Protein AF-0000000072136958 (afdb_homodimer)

Radius of gyration: 33.57 Å; Cα contacts (8 Å, |Δi|>4): 2275; chains: 2; bounding box: 56×108×76 Å

Organism: Lupinus angustifolius (NCBI:txid3871)

Sequence (916 aa):
MLLLPLTHSLSITQFNATHHLLKSTSTRSLARFHRHHNHHHRRHQSHQLSLPLSPGSDYTLSFNLGSQPITLYMDTGSDLVWFPCSPFECILCEGKPNPTKPHNLTLSQSHTVSCQSHACSAAHNHVPNSNLCAIARCPLDSIEVRDCSSVTCPPFYYAYADGSLIANLYRSNLSISSLRLNNFTFGCAHTTLAEPTGVAGFGRGVLSFPAQISTLNPKLGNRFSYCLVSHSFEGERVNPPSPLILGRYDNAGGEEVEFVYTSMLRNPKHPYFYCVGLVGISVGKKTIPAPEMLKRVDYKGSGGVVVDSGTTFTILPASFYNSVVDEFDNRVGRVHVRASEIEKKTGLGPCYYLDRVSEVPTVSFHFVGNGSSVVLPTRNYFYEFLDGSDGVRRTRKVGCMMLMNGGDETELSGGPGATLGNYQQQGFEVVYDLEKQRVGFARRHCASLWDSINHVKNMLLLPLTHSLSITQFNATHHLLKSTSTRSLARFHRHHNHHHRRHQSHQLSLPLSPGSDYTLSFNLGSQPITLYMDTGSDLVWFPCSPFECILCEGKPNPTKPHNLTLSQSHTVSCQSHACSAAHNHVPNSNLCAIARCPLDSIEVRDCSSVTCPPFYYAYADGSLIANLYRSNLSISSLRLNNFTFGCAHTTLAEPTGVAGFGRGVLSFPAQISTLNPKLGNRFSYCLVSHSFEGERVNPPSPLILGRYDNAGGEEVEFVYTSMLRNPKHPYFYCVGLVGISVGKKTIPAPEMLKRVDYKGSGGVVVDSGTTFTILPASFYNSVVDEFDNRVGRVHVRASEIEKKTGLGPCYYLDRVSEVPTVSFHFVGNGSSVVLPTRNYFYEFLDGSDGVRRTRKVGCMMLMNGGDETELSGGPGATLGNYQQQGFEVVYDLEKQRVGFARRHCASLWDSINHVKN

Secondary structure (DSSP, 8-state):
-EEEEEEEE---SS--SHHHHHHHHHHHHHHHHHHTTTTTTTTT------------SEEEEEEEETTEEEEEEEETT---EEEEEEEEEEET-TT----SPPB-TTTTT-EEPBTTSHHHHHHTTT--HHHHHHHTT--HHHHHTT--TTSBPPPEEEEETTEEEEEEEEEEEEEETTEEEEEEEEEEEEEEES-SS-EEE-SSSTTSHHHHHHHH-HHHHSEEEEEPPPP---TT--PPPEEEEES----TTS-----EEEEEEP-SS-TTS-EE-EEEEEETTEEEEPPGGGT-B-TTS-BSEEE-SS--SEEE-HHHHHHHHHHHHHHHTTTSEE-HHHHHHHS---EEE-SS---PPPEEEEESSTT-EEEPPGGGTEEEEEE-TTSSS--EEEEEE-EEE---GGG-TTS-SEEE-GGGGTTEEEEEETTTTEEEEEE--HHHHHHHHHHHH-/-EEEEEEEE---SS-SSHHHHHHHHHHHHHHHHHHTTTTTTTTT------------SEEEEEEEETTEEEEEEEETT---EEEEEEEEEEET-TT----SPPB-TTTTT-EEPBTTSHHHHHHTTT--HHHHHHHTT--HHHHHTT--TTSBPPPEEEEETTEEEEEEEEEEEEEETTEEEEEEEEEEEEEEES-SS-EEE-SSSTTSHHHHHHHH-HHHHSEEEEEPPP----TT----PEEEEES----TTS-----EEEEEEP-SS-TTS-EE-EEEEEETTEEEEPPGGGT-B-TTS-BSEEE-SS--SEEE-HHHHHHHHHHHHHHHTTTSEE-HHHHHHHS---EEE-SS---PPPEEEEESSTT-EEEPPGGGTEEEEEE-TTSSS--EEEEEE-EEE---GGG-TTS-SEEE-GGGGTTEEEEEETTTTEEEEEE--HHHHHHHHHHHH-

Foldseek 3Di:
DDKFFKFWDDVLPPDPDLLQLLQLQQVLLLLQQLVLQCPVVPPDDDDPQPAQSEDHGFIWTWWDQQNAIAIATEKLQFAAFAAEAPPADEAPQPPYDAPGDHHYCVRFVKDFFWLQDPVLCLLAVNDHSLVQLVVLVNDPVCSVVVNRRVGGGDWHWDDHSNWIFIWGKIFGWIDDPPDIQHRQIHTHTRYIYRDNRTYQHLFDTCNHPLNSVCVVPVQQRLKKWKADAADPSDSPDGDGTIIIGGGDDDPPPPDPFDKQKFFFAAFPLRRRFRFFAFQFKDWAPDTDGADPQQGHADNLRGGTETEIASRAAKEAAAVRVCVVQVVQCVPQVVPFPFDVVSCVSSVFDRKTFDPDDGDGTWMKIGTPDDPRIDTFDCQLFKPWDWDDPVPPDDTTIMITGRYHHNYHQVSRGSGYRMYHYVSRLHQWIWMQRNPRRMIITTGHPRSVVSVSVVVVVD/DDKFFKFWDDVLPPDPDLLQLLQLQLVLLLLQQLVLQCPVVPPDDDDPPPAQSAQRRFIWTWWDQQNAIAIATEKLQFAAFAAEAPPADEARHPPHDAPGDHHYCVRFVKDFFWLQDPVLCVLAVNDHSLVQLVVLVNDPVCSVVVNRRVGGGDWHWDAHSQWIFIWGKIFGWIDDDPDIQHRQIHTHTRYIYNDNRTYQHLFDTCNHPLNSVCVVPVQQRLKKWKADAADPSDSPDRDFTIIIGGGDDDPPPPDPFDKQKFFFAAFPLRRRFRFFAFQFKDWAPDTDGADPQQGHADNLRGGTETEIASRAAKEAAAVRVCVVQVVQCVPQVVPFPFDVVSCVSSVFDRKTFDPDDGDGTWMKIGTPDDPRIDTFDCQLFKDWDWDDVVPDDDTTIMITGRYHHNYHQVSRGSGYRMYHYVSRQHQWIWMQRNPRRMIITTGHPRSVVSVSVVVVVD

pLDDT: mean 86.83, std 15.19, range [29.88, 98.62]

Structure (mmCIF, N/CA/C/O backbone):
data_AF-0000000072136958-model_v1
#
loop_
_entity.id
_entity.type
_entity.pdbx_description
1 polymer 'Peptidase A1 domain-containing protein'
#
loop_
_atom_site.group_PDB
_atom_site.id
_atom_site.type_symbol
_atom_site.label_atom_id
_atom_site.label_alt_id
_atom_site.label_comp_id
_atom_site.label_asym_id
_atom_site.label_entity_id
_atom_site.label_seq_id
_atom_site.pdbx_PDB_ins_code
_atom_site.Cartn_x
_atom_site.Cartn_y
_atom_site.Cartn_z
_atom_site.occupancy
_atom_site.B_iso_or_equiv
_atom_site.auth_seq_id
_atom_site.auth_comp_id
_atom_site.auth_asym_id
_atom_site.auth_atom_id
_atom_site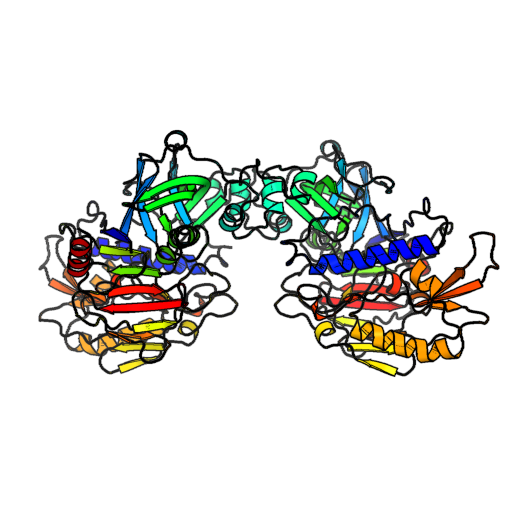.pdbx_PDB_model_num
ATOM 1 N N . MET A 1 1 ? -23.5 -21.656 -19.156 1 90.06 1 MET A N 1
ATOM 2 C CA . MET A 1 1 ? -22.156 -22.219 -19.016 1 90.06 1 MET A CA 1
ATOM 3 C C . MET A 1 1 ? -21.391 -22.141 -20.328 1 90.06 1 MET A C 1
ATOM 5 O O . MET A 1 1 ? -21.984 -22.172 -21.406 1 90.06 1 MET A O 1
ATOM 9 N N . LEU A 1 2 ? -20.062 -21.969 -20.188 1 90.88 2 LEU A N 1
ATOM 10 C CA . LEU A 1 2 ? -19.156 -22.016 -21.312 1 90.88 2 LEU A CA 1
ATOM 11 C C . LEU A 1 2 ? -18.062 -23.062 -21.078 1 90.88 2 LEU A C 1
ATOM 13 O O . LEU A 1 2 ? -17.453 -23.094 -20.016 1 90.88 2 LEU A O 1
ATOM 17 N N . LEU A 1 3 ? -17.922 -23.938 -22.078 1 92.06 3 LEU A N 1
ATOM 18 C CA . LEU A 1 3 ? -16.906 -24.984 -22 1 92.06 3 LEU A CA 1
ATOM 19 C C . LEU A 1 3 ? -15.734 -24.656 -22.922 1 92.06 3 LEU A C 1
ATOM 21 O O . LEU A 1 3 ? -15.93 -24.406 -24.125 1 92.06 3 LEU A O 1
ATOM 25 N N . LEU A 1 4 ? -14.586 -24.594 -22.359 1 92 4 LEU A N 1
ATOM 26 C CA . LEU A 1 4 ? -13.375 -24.312 -23.125 1 92 4 LEU A CA 1
ATOM 27 C C . LEU A 1 4 ? -12.352 -25.438 -22.969 1 92 4 LEU A C 1
ATOM 29 O O . LEU A 1 4 ? -12.219 -26.016 -21.875 1 92 4 LEU A O 1
ATOM 33 N N . PRO A 1 5 ? -11.617 -25.719 -23.953 1 90.44 5 PRO A N 1
ATOM 34 C CA . PRO A 1 5 ? -10.578 -26.75 -23.859 1 90.44 5 PRO A CA 1
ATOM 35 C C . PRO A 1 5 ? -9.266 -26.219 -23.312 1 90.44 5 PRO A C 1
ATOM 37 O O . PRO A 1 5 ? -8.797 -25.156 -23.734 1 90.44 5 PRO A O 1
ATOM 40 N N . LEU A 1 6 ? -8.734 -26.891 -22.375 1 90.25 6 LEU A N 1
ATOM 41 C CA . LEU A 1 6 ? -7.359 -26.672 -21.922 1 90.25 6 LEU A CA 1
ATOM 42 C C . LEU A 1 6 ? -6.422 -27.719 -22.516 1 90.25 6 LEU A C 1
ATOM 44 O O . LEU A 1 6 ? -6.723 -28.906 -22.484 1 90.25 6 LEU A O 1
ATOM 48 N N . THR A 1 7 ? -5.332 -27.188 -23.016 1 82.81 7 THR A N 1
ATOM 49 C CA . THR A 1 7 ? -4.367 -28.094 -23.609 1 82.81 7 THR A CA 1
ATOM 50 C C . THR A 1 7 ? -3.1 -28.172 -22.766 1 82.81 7 THR A C 1
ATOM 52 O O . THR A 1 7 ? -2.588 -27.156 -22.297 1 82.81 7 THR A O 1
ATOM 55 N N . HIS A 1 8 ? -2.773 -29.438 -22.484 1 77.5 8 HIS A N 1
ATOM 56 C CA . HIS A 1 8 ? -1.531 -29.625 -21.75 1 77.5 8 HIS A CA 1
ATOM 57 C C . HIS A 1 8 ? -0.327 -29.625 -22.688 1 77.5 8 HIS A C 1
ATOM 59 O O . HIS A 1 8 ? -0.344 -30.297 -23.734 1 77.5 8 HIS A O 1
ATOM 65 N N . SER A 1 9 ? 0.526 -28.625 -22.609 1 62.16 9 SER A N 1
ATOM 66 C CA . SER A 1 9 ? 1.705 -28.562 -23.469 1 62.16 9 SER A CA 1
ATOM 67 C C . SER A 1 9 ? 2.949 -29.047 -22.734 1 62.16 9 SER A C 1
ATOM 69 O O . SER A 1 9 ? 3.221 -28.625 -21.609 1 62.16 9 SER A O 1
ATOM 71 N N . LEU A 1 10 ? 3.312 -30.375 -22.875 1 57.72 10 LEU A N 1
ATOM 72 C CA . LEU A 1 10 ? 4.629 -30.75 -22.375 1 57.72 10 LEU A CA 1
ATOM 73 C C . LEU A 1 10 ? 5.711 -30.438 -23.406 1 57.72 10 LEU A C 1
ATOM 75 O O . LEU A 1 10 ? 5.531 -30.672 -24.594 1 57.72 10 LEU A O 1
ATOM 79 N N . SER A 1 11 ? 6.477 -29.422 -23.25 1 49.19 11 SER A N 1
ATOM 80 C CA . SER A 1 11 ? 7.57 -29.188 -24.188 1 49.19 11 SER A CA 1
ATOM 81 C C . SER A 1 11 ? 8.359 -30.453 -24.453 1 49.19 11 SER A C 1
ATOM 83 O O . SER A 1 11 ? 9.07 -30.953 -23.578 1 49.19 11 SER A O 1
ATOM 85 N N . ILE A 1 12 ? 7.855 -31.375 -25.125 1 47.44 12 ILE A N 1
ATOM 86 C CA . ILE A 1 12 ? 8.469 -32.656 -25.453 1 47.44 12 ILE A CA 1
ATOM 87 C C . ILE A 1 12 ? 9.836 -32.438 -26.094 1 47.44 12 ILE A C 1
ATOM 89 O O . ILE A 1 12 ? 10.656 -33.344 -26.156 1 47.44 12 ILE A O 1
ATOM 93 N N . THR A 1 13 ? 9.977 -31.391 -26.688 1 46.22 13 THR A N 1
ATOM 94 C CA . THR A 1 13 ? 11.125 -31.422 -27.578 1 46.22 13 THR A CA 1
ATOM 95 C C . THR A 1 13 ? 12.398 -31.734 -26.812 1 46.22 13 THR A C 1
ATOM 97 O O . THR A 1 13 ? 13.305 -32.375 -27.328 1 46.22 13 THR A O 1
ATOM 100 N N . GLN A 1 14 ? 12.594 -31.094 -25.641 1 48.44 14 GLN A N 1
ATOM 101 C CA . GLN A 1 14 ? 14 -31.094 -25.25 1 48.44 14 GLN A CA 1
ATOM 102 C C . GLN A 1 14 ? 14.305 -32.25 -24.312 1 48.44 14 GLN A C 1
ATOM 104 O O . GLN A 1 14 ? 15.469 -32.562 -24.047 1 48.44 14 GLN A O 1
ATOM 109 N N . PHE A 1 15 ? 13.281 -32.844 -23.734 1 53.31 15 PHE A N 1
ATOM 110 C CA . PHE A 1 15 ? 13.781 -33.75 -22.703 1 53.31 15 PHE A CA 1
ATOM 111 C C . PHE A 1 15 ? 13.531 -35.188 -23.094 1 53.31 15 PHE A C 1
ATOM 113 O O . PHE A 1 15 ? 12.383 -35.625 -23.219 1 53.31 15 PHE A O 1
ATOM 120 N N . ASN A 1 16 ? 14.57 -35.75 -23.641 1 56.72 16 ASN A N 1
ATOM 121 C CA . ASN A 1 16 ? 14.555 -37.156 -24.078 1 56.72 16 ASN A CA 1
ATOM 122 C C . ASN A 1 16 ? 14.414 -38.125 -22.906 1 56.72 16 ASN A C 1
ATOM 124 O O . ASN A 1 16 ? 14.188 -39.312 -23.109 1 56.72 16 ASN A O 1
ATOM 128 N N . ALA A 1 17 ? 14.586 -37.594 -21.594 1 72.06 17 ALA A N 1
ATOM 129 C CA . ALA A 1 17 ? 14.531 -38.562 -20.5 1 72.06 17 ALA A CA 1
ATOM 130 C C . ALA A 1 17 ? 13.594 -38.094 -19.391 1 72.06 17 ALA A C 1
ATOM 132 O O . ALA A 1 17 ? 13.57 -36.906 -19.062 1 72.06 17 ALA A O 1
ATOM 133 N N . THR A 1 18 ? 12.766 -38.969 -18.844 1 78.5 18 THR A N 1
ATOM 134 C CA . THR A 1 18 ? 11.773 -38.719 -17.797 1 78.5 18 THR A CA 1
ATOM 135 C C . THR A 1 18 ? 12.414 -38.031 -16.578 1 78.5 18 THR A C 1
ATOM 137 O O . THR A 1 18 ? 11.844 -37.125 -16.016 1 78.5 18 THR A O 1
ATOM 140 N N . HIS A 1 19 ? 13.695 -38.469 -16.281 1 81.75 19 HIS A N 1
ATOM 141 C CA . HIS A 1 19 ? 14.352 -37.906 -15.102 1 81.75 19 HIS A CA 1
ATOM 142 C C . HIS A 1 19 ? 14.648 -36.406 -15.289 1 81.75 19 HIS A C 1
ATOM 144 O O . HIS A 1 19 ? 14.547 -35.625 -14.344 1 81.75 19 HIS A O 1
ATOM 150 N N . HIS A 1 20 ? 14.953 -36.094 -16.484 1 81.62 20 HIS A N 1
ATOM 151 C CA . HIS A 1 20 ? 15.25 -34.688 -16.75 1 81.62 20 HIS A CA 1
ATOM 152 C C . HIS A 1 20 ? 13.984 -33.812 -16.688 1 81.62 20 HIS A C 1
ATOM 154 O O . HIS A 1 20 ? 14.016 -32.688 -16.203 1 81.62 20 HIS A O 1
ATOM 160 N N . LEU A 1 21 ? 12.898 -34.375 -17.172 1 81.19 21 LEU A N 1
ATOM 161 C CA . LEU A 1 21 ? 11.625 -33.656 -17.109 1 81.19 21 LEU A CA 1
ATOM 162 C C . LEU A 1 21 ? 11.172 -33.469 -15.672 1 81.19 21 LEU A C 1
ATOM 164 O O . LEU A 1 21 ? 10.719 -32.375 -15.305 1 81.19 21 LEU A O 1
ATOM 168 N N . LEU A 1 22 ? 11.344 -34.469 -14.891 1 86.44 22 LEU A N 1
ATOM 169 C CA . LEU A 1 22 ? 10.945 -34.406 -13.484 1 86.44 22 LEU A CA 1
ATOM 170 C C . LEU A 1 22 ? 11.812 -33.406 -12.727 1 86.44 22 LEU A C 1
ATOM 172 O O . LEU A 1 22 ? 11.312 -32.656 -11.906 1 86.44 22 LEU A O 1
ATOM 176 N N . LYS A 1 23 ? 13.055 -33.438 -13.055 1 87.81 23 LYS A N 1
ATOM 177 C CA . LYS A 1 23 ? 13.969 -32.5 -12.391 1 87.81 23 LYS A CA 1
ATOM 178 C C . LYS A 1 23 ? 13.633 -31.062 -12.742 1 87.81 23 LYS A C 1
ATOM 180 O O . LYS A 1 23 ? 13.594 -30.203 -11.859 1 87.81 23 LYS A O 1
ATOM 185 N N . SER A 1 24 ? 13.43 -30.844 -14.008 1 83.94 24 SER A N 1
ATOM 186 C CA . SER A 1 24 ? 13.078 -29.5 -14.453 1 83.94 24 SER A CA 1
ATOM 187 C C . SER A 1 24 ? 11.773 -29.031 -13.812 1 83.94 24 SER A C 1
ATOM 189 O O . SER A 1 24 ? 11.672 -27.891 -13.359 1 83.94 24 SER A O 1
ATOM 191 N N . THR A 1 25 ? 10.828 -29.891 -13.727 1 86.69 25 THR A N 1
ATOM 192 C CA . THR A 1 25 ? 9.516 -29.547 -13.18 1 86.69 25 THR A CA 1
ATOM 193 C C . THR A 1 25 ? 9.594 -29.312 -11.68 1 86.69 25 THR A C 1
ATOM 195 O O . THR A 1 25 ? 8.969 -28.391 -11.164 1 86.69 25 THR A O 1
ATOM 198 N N . SER A 1 26 ? 10.367 -30.156 -11.008 1 90.12 26 SER A N 1
ATOM 199 C CA . SER A 1 26 ? 10.516 -29.984 -9.57 1 90.12 26 SER A CA 1
ATOM 200 C C . SER A 1 26 ? 11.25 -28.688 -9.242 1 90.12 26 SER A C 1
ATOM 202 O O . SER A 1 26 ? 10.859 -27.969 -8.328 1 90.12 26 SER A O 1
ATOM 204 N N . THR A 1 27 ? 12.242 -28.391 -10.008 1 87.44 27 THR A N 1
ATOM 205 C CA . THR A 1 27 ? 12.992 -27.172 -9.812 1 87.44 27 THR A CA 1
ATOM 206 C C . THR A 1 27 ? 12.109 -25.938 -10.039 1 87.44 27 THR A C 1
ATOM 208 O O . THR A 1 27 ? 12.148 -24.984 -9.258 1 87.44 27 THR A O 1
ATOM 211 N N . ARG A 1 28 ? 11.32 -26 -11.031 1 86.88 28 ARG A N 1
ATOM 212 C CA . ARG A 1 28 ? 10.414 -24.906 -11.336 1 86.88 28 ARG A CA 1
ATOM 213 C C . ARG A 1 28 ? 9.375 -24.734 -10.234 1 86.88 28 ARG A C 1
ATOM 215 O O . ARG A 1 28 ? 9.078 -23.609 -9.828 1 86.88 28 ARG A O 1
ATOM 222 N N . SER A 1 29 ? 8.867 -25.797 -9.789 1 89.5 29 SER A N 1
ATOM 223 C CA . SER A 1 29 ? 7.871 -25.734 -8.727 1 89.5 29 SER A CA 1
ATOM 224 C C . SER A 1 29 ? 8.438 -25.078 -7.473 1 89.5 29 SER A C 1
ATOM 226 O O . SER A 1 29 ? 7.785 -24.234 -6.867 1 89.5 29 SER A O 1
ATOM 228 N N . LEU A 1 30 ? 9.609 -25.453 -7.176 1 89.81 30 LEU A N 1
ATOM 229 C CA . LEU A 1 30 ? 10.242 -24.891 -5.98 1 89.81 30 LEU A CA 1
ATOM 230 C C . LEU A 1 30 ? 10.57 -23.422 -6.176 1 89.81 30 LEU A C 1
ATOM 232 O O . LEU A 1 30 ? 10.383 -22.609 -5.258 1 89.81 30 LEU A O 1
ATOM 236 N N . ALA A 1 31 ? 11.062 -23.141 -7.316 1 85.62 31 ALA A N 1
ATOM 237 C CA . ALA A 1 31 ? 11.383 -21.75 -7.609 1 85.62 31 ALA A CA 1
ATOM 238 C C . ALA A 1 31 ? 10.141 -20.875 -7.5 1 85.62 31 ALA A C 1
ATOM 240 O O . ALA A 1 31 ? 10.188 -19.781 -6.922 1 85.62 31 ALA A O 1
ATOM 241 N N . ARG A 1 32 ? 9.062 -21.328 -8 1 87.69 32 ARG A N 1
ATOM 242 C CA . ARG A 1 32 ? 7.801 -20.594 -7.934 1 87.69 32 ARG A CA 1
ATOM 243 C C . ARG A 1 32 ? 7.371 -20.375 -6.488 1 87.69 32 ARG A C 1
ATOM 245 O O . ARG A 1 32 ? 6.969 -19.266 -6.113 1 87.69 32 ARG A O 1
ATOM 252 N N . PHE A 1 33 ? 7.52 -21.375 -5.75 1 90.44 33 PHE A N 1
ATOM 253 C CA . PHE A 1 33 ? 7.105 -21.328 -4.355 1 90.44 33 PHE A CA 1
ATOM 254 C C . PHE A 1 33 ? 7.938 -20.312 -3.578 1 90.44 33 PHE A C 1
ATOM 256 O O . PHE A 1 33 ? 7.398 -19.5 -2.828 1 90.44 33 PHE A O 1
ATOM 263 N N . HIS A 1 34 ? 9.18 -20.312 -3.814 1 85.56 34 HIS A N 1
ATOM 264 C CA . HIS A 1 34 ? 10.086 -19.453 -3.057 1 85.56 34 HIS A CA 1
ATOM 265 C C . HIS A 1 34 ? 9.977 -18 -3.504 1 85.56 34 HIS A C 1
ATOM 267 O O . HIS A 1 34 ? 10.211 -17.078 -2.713 1 85.56 34 HIS A O 1
ATOM 273 N N . ARG A 1 35 ? 9.633 -17.781 -4.664 1 82.94 35 ARG A N 1
ATOM 274 C CA . ARG A 1 35 ? 9.484 -16.422 -5.176 1 82.94 35 ARG A CA 1
ATOM 275 C C . ARG A 1 35 ? 8.312 -15.711 -4.52 1 82.94 35 ARG A C 1
ATOM 277 O O . ARG A 1 35 ? 8.281 -14.484 -4.453 1 82.94 35 ARG A O 1
ATOM 284 N N . HIS A 1 36 ? 7.379 -16.484 -4.027 1 79.75 36 HIS A N 1
ATOM 285 C CA . HIS A 1 36 ? 6.246 -15.875 -3.332 1 79.75 36 HIS A CA 1
ATOM 286 C C . HIS A 1 36 ? 6.664 -15.328 -1.974 1 79.75 36 HIS A C 1
ATOM 288 O O . HIS A 1 36 ? 5.93 -14.547 -1.362 1 79.75 36 HIS A O 1
ATOM 294 N N . HIS A 1 37 ? 7.754 -15.75 -1.413 1 77.62 37 HIS A N 1
ATOM 295 C CA . HIS A 1 37 ? 8.195 -15.359 -0.08 1 77.62 37 HIS A CA 1
ATOM 296 C C . HIS A 1 37 ? 9.266 -14.281 -0.151 1 77.62 37 HIS A C 1
ATOM 298 O O . HIS A 1 37 ? 9.523 -13.586 0.837 1 77.62 37 HIS A O 1
ATOM 304 N N . ASN A 1 38 ? 10.078 -14.188 -1.131 1 60.38 38 ASN A N 1
ATOM 305 C CA . ASN A 1 38 ? 11.195 -13.258 -1.249 1 60.38 38 ASN A CA 1
ATOM 306 C C . ASN A 1 38 ? 10.719 -11.859 -1.633 1 60.38 38 ASN A C 1
ATOM 308 O O . ASN A 1 38 ? 11.531 -10.953 -1.824 1 60.38 38 ASN A O 1
ATOM 312 N N . HIS A 1 39 ? 9.609 -11.695 -1.908 1 51.59 39 HIS A N 1
ATOM 313 C CA . HIS A 1 39 ? 9.344 -10.312 -2.301 1 51.59 39 HIS A CA 1
ATOM 314 C C . HIS A 1 39 ? 9.766 -9.336 -1.204 1 51.59 39 HIS A C 1
ATOM 316 O O . HIS A 1 39 ? 10.133 -8.195 -1.489 1 51.59 39 HIS A O 1
ATOM 322 N N . HIS A 1 40 ? 9.727 -9.633 0.046 1 42.53 40 HIS A N 1
ATOM 323 C CA . HIS A 1 40 ? 10.156 -8.656 1.038 1 42.53 40 HIS A CA 1
ATOM 324 C C . HIS A 1 40 ? 11.68 -8.625 1.15 1 42.53 40 HIS A C 1
ATOM 326 O O . HIS A 1 40 ? 12.25 -7.656 1.655 1 42.53 40 HIS A O 1
ATOM 332 N N . HIS A 1 41 ? 12.398 -9.789 1.16 1 38.97 41 HIS A N 1
ATOM 333 C CA . HIS A 1 41 ? 13.836 -9.789 1.411 1 38.97 41 HIS A CA 1
ATOM 334 C C . HIS A 1 41 ? 14.609 -9.414 0.156 1 38.97 41 HIS A C 1
ATOM 336 O O . HIS A 1 41 ? 15.836 -9.547 0.117 1 38.97 41 HIS A O 1
ATOM 342 N N . ARG A 1 42 ? 14.102 -9.328 -0.872 1 36.06 42 ARG A N 1
ATOM 343 C CA . ARG A 1 42 ? 14.914 -8.953 -2.029 1 36.06 42 ARG A CA 1
ATOM 344 C C . ARG A 1 42 ? 15.805 -7.762 -1.712 1 36.06 42 ARG A C 1
ATOM 346 O O . ARG A 1 42 ? 16.359 -7.141 -2.617 1 36.06 42 ARG A O 1
ATOM 353 N N . ARG A 1 43 ? 15.906 -7.105 -0.617 1 36.31 43 ARG A N 1
ATOM 354 C CA . ARG A 1 43 ? 16.969 -6.105 -0.694 1 36.31 43 ARG A CA 1
ATOM 355 C C . ARG A 1 43 ? 18.203 -6.672 -1.382 1 36.31 43 ARG A C 1
ATOM 357 O O . ARG A 1 43 ? 18.891 -5.961 -2.125 1 36.31 43 ARG A O 1
ATOM 364 N N . HIS A 1 44 ? 19.078 -7.574 -0.68 1 31.09 44 HIS A N 1
ATOM 365 C CA . HIS A 1 44 ? 20.453 -7.832 -1.068 1 31.09 44 HIS A CA 1
ATOM 366 C C . HIS A 1 44 ? 20.516 -8.719 -2.307 1 31.09 44 HIS A C 1
ATOM 368 O O . HIS A 1 44 ? 21.578 -8.852 -2.928 1 31.09 44 HIS A O 1
ATOM 374 N N . GLN A 1 45 ? 20.047 -10.023 -2.168 1 31.55 45 GLN A N 1
ATOM 375 C CA . GLN A 1 45 ? 20.641 -11 -3.08 1 31.55 45 GLN A CA 1
ATOM 376 C C . GLN A 1 45 ? 20.297 -10.664 -4.531 1 31.55 45 GLN A C 1
ATOM 378 O O . GLN A 1 45 ? 19.141 -10.375 -4.855 1 31.55 45 GLN A O 1
ATOM 383 N N . SER A 1 46 ? 21.281 -10.289 -5.285 1 30.94 46 SER A N 1
ATOM 384 C CA . SER A 1 46 ? 21.594 -10.336 -6.711 1 30.94 46 SER A CA 1
ATOM 385 C C . SER A 1 46 ? 20.875 -11.492 -7.398 1 30.94 46 SER A C 1
ATOM 387 O O . SER A 1 46 ? 20.844 -12.609 -6.875 1 30.94 46 SER A O 1
ATOM 389 N N . HIS A 1 47 ? 20.094 -11.297 -8.281 1 32.5 47 HIS A N 1
ATOM 390 C CA . HIS A 1 47 ? 19.625 -12.055 -9.438 1 32.5 47 HIS A CA 1
ATOM 391 C C . HIS A 1 47 ? 20.734 -12.906 -10.031 1 32.5 47 HIS A C 1
ATOM 393 O O . HIS A 1 47 ? 21.734 -12.367 -10.531 1 32.5 47 HIS A O 1
ATOM 399 N N . GLN A 1 48 ? 21.312 -13.914 -9.594 1 32.75 48 GLN A N 1
ATOM 400 C CA . GLN A 1 48 ? 21.609 -14.984 -10.539 1 32.75 48 GLN A CA 1
ATOM 401 C C . GLN A 1 48 ? 20.438 -15.219 -11.492 1 32.75 48 GLN A C 1
ATOM 403 O O . GLN A 1 48 ? 19.297 -15.383 -11.055 1 32.75 48 GLN A O 1
ATOM 408 N N . LEU A 1 49 ? 20.484 -14.984 -12.797 1 35.28 49 LEU A N 1
ATOM 409 C CA . LEU A 1 49 ? 19.766 -15.266 -14.031 1 35.28 49 LEU A CA 1
ATOM 410 C C . LEU A 1 49 ? 19.312 -16.719 -14.078 1 35.28 49 LEU A C 1
ATOM 412 O O . LEU A 1 49 ? 18.875 -17.203 -15.125 1 35.28 49 LEU A O 1
ATOM 416 N N . SER A 1 50 ? 19.062 -17.516 -13.203 1 37.5 50 SER A N 1
ATOM 417 C CA . SER A 1 50 ? 18.75 -18.875 -13.625 1 37.5 50 SER A CA 1
ATOM 418 C C . SER A 1 50 ? 17.422 -18.922 -14.359 1 37.5 50 SER A C 1
ATOM 420 O O . SER A 1 50 ? 16.359 -19.062 -13.734 1 37.5 50 SER A O 1
ATOM 422 N N . LEU A 1 51 ? 17.125 -18.109 -15.344 1 38.38 51 LEU A N 1
ATOM 423 C CA . LEU A 1 51 ? 15.734 -18.141 -15.781 1 38.38 51 LEU A CA 1
ATOM 424 C C . LEU A 1 51 ? 15.422 -19.422 -16.547 1 38.38 51 LEU A C 1
ATOM 426 O O . LEU A 1 51 ? 14.336 -19.984 -16.406 1 38.38 51 LEU A O 1
ATOM 430 N N . PRO A 1 52 ? 15.93 -19.641 -17.781 1 39.62 52 PRO A N 1
ATOM 431 C CA . PRO A 1 52 ? 15.07 -20.422 -18.672 1 39.62 52 PRO A CA 1
ATOM 432 C C . PRO A 1 52 ? 14.773 -21.812 -18.125 1 39.62 52 PRO A C 1
ATOM 434 O O . PRO A 1 52 ? 15.68 -22.641 -17.984 1 39.62 52 PRO A O 1
ATOM 437 N N . LEU A 1 53 ? 14.156 -22.016 -17.062 1 42.34 53 LEU A N 1
ATOM 438 C CA . LEU A 1 53 ? 13.477 -23.281 -16.828 1 42.34 53 LEU A CA 1
ATOM 439 C C . LEU A 1 53 ? 12.438 -23.562 -17.906 1 42.34 53 LEU A C 1
ATOM 441 O O . LEU A 1 53 ? 11.719 -22.641 -18.328 1 42.34 53 LEU A O 1
ATOM 445 N N . SER A 1 54 ? 12.617 -24.375 -18.859 1 44.16 54 SER A N 1
ATOM 446 C CA . SER A 1 54 ? 11.727 -24.969 -19.844 1 44.16 54 SER A CA 1
ATOM 447 C C . SER A 1 54 ? 10.344 -25.234 -19.25 1 44.16 54 SER A C 1
ATOM 449 O O . SER A 1 54 ? 10.211 -25.469 -18.047 1 44.16 54 SER A O 1
ATOM 451 N N . PRO A 1 55 ? 9.297 -24.938 -20.078 1 45.69 55 PRO A N 1
ATOM 452 C CA . PRO A 1 55 ? 7.871 -25.016 -19.766 1 45.69 55 PRO A CA 1
ATOM 453 C C . PRO A 1 55 ? 7.484 -26.328 -19.094 1 45.69 55 PRO A C 1
ATOM 455 O O . PRO A 1 55 ? 7.852 -27.406 -19.578 1 45.69 55 PRO A O 1
ATOM 458 N N . GLY A 1 56 ? 7.613 -26.438 -17.922 1 47.53 56 GLY A N 1
ATOM 459 C CA . GLY A 1 56 ? 6.848 -27.453 -17.234 1 47.53 56 GLY A CA 1
ATOM 460 C C . GLY A 1 56 ? 5.426 -27.594 -17.75 1 47.53 56 GLY A C 1
ATOM 461 O O . GLY A 1 56 ? 5.035 -26.906 -18.688 1 47.53 56 GLY A O 1
ATOM 462 N N . SER A 1 57 ? 4.516 -28.672 -17.203 1 58.06 57 SER A N 1
ATOM 463 C CA . SER A 1 57 ? 3.186 -29.266 -17.266 1 58.06 57 SER A CA 1
ATOM 464 C C . SER A 1 57 ? 2.102 -28.234 -16.953 1 58.06 57 SER A C 1
ATOM 466 O O . SER A 1 57 ? 1.479 -28.281 -15.891 1 58.06 57 SER A O 1
ATOM 468 N N . ASP A 1 58 ? 2.135 -27.125 -17.938 1 77.06 58 ASP A N 1
ATOM 469 C CA . ASP A 1 58 ? 1.105 -26.109 -17.734 1 77.06 58 ASP A CA 1
ATOM 470 C C . ASP A 1 58 ? -0.024 -26.266 -18.75 1 77.06 58 ASP A C 1
ATOM 472 O O . ASP A 1 58 ? 0.067 -27.062 -19.672 1 77.06 58 ASP A O 1
ATOM 476 N N . TYR A 1 59 ? -1.125 -25.859 -18.438 1 86.06 59 TYR A N 1
ATOM 477 C CA . TYR A 1 59 ? -2.326 -25.891 -19.266 1 86.06 59 TYR A CA 1
ATOM 478 C C . TYR A 1 59 ? -2.551 -24.547 -19.969 1 86.06 59 TYR A C 1
ATOM 480 O O . TYR A 1 59 ? -2.408 -23.5 -19.344 1 86.06 59 TYR A O 1
ATOM 488 N N . THR A 1 60 ? -2.822 -24.609 -21.297 1 88.94 60 THR A N 1
ATOM 489 C CA . THR A 1 60 ? -3.01 -23.391 -22.078 1 88.94 60 THR A CA 1
ATOM 490 C C . THR A 1 60 ? -4.469 -23.219 -22.484 1 88.94 60 THR A C 1
ATOM 492 O O . THR A 1 60 ? -5.184 -24.219 -22.656 1 88.94 60 THR A O 1
ATOM 495 N N . LEU A 1 61 ? -4.832 -22.047 -22.562 1 90.56 61 LEU A N 1
ATOM 496 C CA . LEU A 1 61 ? -6.129 -21.594 -23.062 1 90.56 61 LEU A CA 1
ATOM 497 C C . LEU A 1 61 ? -5.969 -20.734 -24.312 1 90.56 61 LEU A C 1
ATOM 499 O O . LEU A 1 61 ? -5.055 -19.906 -24.391 1 90.56 61 LEU A O 1
ATOM 503 N N . SER A 1 62 ? -6.844 -21 -25.297 1 88.94 62 SER A N 1
ATOM 504 C CA . SER A 1 62 ? -6.762 -20.234 -26.531 1 88.94 62 SER A CA 1
ATOM 505 C C . SER A 1 62 ? -8.055 -19.453 -26.781 1 88.94 62 SER A C 1
ATOM 507 O O . SER A 1 62 ? -9.141 -19.938 -26.484 1 88.94 62 SER A O 1
ATOM 509 N N . PHE A 1 63 ? -7.879 -18.297 -27.297 1 88.56 63 PHE A N 1
ATOM 510 C CA . PHE A 1 63 ? -9 -17.453 -27.703 1 88.56 63 PHE A CA 1
ATOM 511 C C . PHE A 1 63 ? -8.586 -16.5 -28.828 1 88.56 63 PHE A C 1
ATOM 513 O O . PHE A 1 63 ? -7.43 -16.484 -29.234 1 88.56 63 PHE A O 1
ATOM 520 N N . ASN A 1 64 ? -9.586 -15.828 -29.328 1 85.94 64 ASN A N 1
ATOM 521 C CA . ASN A 1 64 ? -9.312 -14.859 -30.375 1 85.94 64 ASN A CA 1
ATOM 522 C C . ASN A 1 64 ? -9.492 -13.43 -29.891 1 85.94 64 ASN A C 1
ATOM 524 O O . ASN A 1 64 ? -10.453 -13.125 -29.188 1 85.94 64 ASN A O 1
ATOM 528 N N . LEU A 1 65 ? -8.547 -12.672 -30.141 1 87.19 65 LEU A N 1
ATOM 529 C CA . LEU A 1 65 ? -8.656 -11.227 -30 1 87.19 65 LEU A CA 1
ATOM 530 C C . LEU A 1 65 ? -8.75 -10.539 -31.359 1 87.19 65 LEU A C 1
ATOM 532 O O . LEU A 1 65 ? -7.762 -10.469 -32.094 1 87.19 65 LEU A O 1
ATOM 536 N N . GLY A 1 66 ? -9.867 -10.047 -31.625 1 80.44 66 GLY A N 1
ATOM 537 C CA . GLY A 1 66 ? -10.117 -9.719 -33 1 80.44 66 GLY A CA 1
ATOM 538 C C . GLY A 1 66 ? -9.977 -10.906 -33.938 1 80.44 66 GLY A C 1
ATOM 539 O O . GLY A 1 66 ? -10.633 -11.93 -33.75 1 80.44 66 GLY A O 1
ATOM 540 N N . SER A 1 67 ? -9.016 -10.766 -34.812 1 78.88 67 SER A N 1
ATOM 541 C CA . SER A 1 67 ? -8.82 -11.844 -35.781 1 78.88 67 SER A CA 1
ATOM 542 C C . SER A 1 67 ? -7.586 -12.672 -35.438 1 78.88 67 SER A C 1
ATOM 544 O O . SER A 1 67 ? -7.309 -13.68 -36.094 1 78.88 67 SER A O 1
ATOM 546 N N . GLN A 1 68 ? -6.988 -12.359 -34.406 1 85.25 68 GLN A N 1
ATOM 547 C CA . GLN A 1 68 ? -5.742 -13.047 -34.062 1 85.25 68 GLN A CA 1
ATOM 548 C C . GLN A 1 68 ? -5.957 -14.07 -32.969 1 85.25 68 GLN A C 1
ATOM 550 O O . GLN A 1 68 ? -6.527 -13.75 -31.922 1 85.25 68 GLN A O 1
ATOM 555 N N . PRO A 1 69 ? -5.508 -15.242 -33.219 1 87.75 69 PRO A N 1
ATOM 556 C CA . PRO A 1 69 ? -5.551 -16.234 -32.125 1 87.75 69 PRO A CA 1
ATOM 557 C C . PRO A 1 69 ? -4.477 -16.016 -31.078 1 87.75 69 PRO A C 1
ATOM 559 O O . PRO A 1 69 ? -3.338 -15.672 -31.406 1 87.75 69 PRO A O 1
ATOM 562 N N . ILE A 1 70 ? -4.828 -16.141 -29.844 1 90.88 70 ILE A N 1
ATOM 563 C CA . ILE A 1 70 ? -3.93 -15.961 -28.703 1 90.88 70 ILE A CA 1
ATOM 564 C C . ILE A 1 70 ? -3.98 -17.203 -27.812 1 90.88 70 ILE A C 1
ATOM 566 O O . ILE A 1 70 ? -5.062 -17.688 -27.484 1 90.88 70 ILE A O 1
ATOM 570 N N . THR A 1 71 ? -2.867 -17.766 -27.516 1 91.06 71 THR A N 1
ATOM 571 C CA . THR A 1 71 ? -2.754 -18.891 -26.594 1 91.06 71 THR A CA 1
ATOM 572 C C . THR A 1 71 ? -1.969 -18.484 -25.344 1 91.06 71 THR A C 1
ATOM 574 O O . THR A 1 71 ? -0.857 -17.953 -25.438 1 91.06 71 THR A O 1
ATOM 577 N N . LEU A 1 72 ? -2.557 -18.703 -24.172 1 92.25 72 LEU A N 1
ATOM 578 C CA . LEU A 1 72 ? -1.962 -18.281 -22.922 1 92.25 72 LEU A CA 1
ATOM 579 C C . LEU A 1 72 ? -1.944 -19.422 -21.906 1 92.25 72 LEU A C 1
ATOM 581 O O . LEU A 1 72 ? -2.777 -20.328 -21.984 1 92.25 72 LEU A O 1
ATOM 585 N N . TYR A 1 73 ? -1.034 -19.391 -21.016 1 90.44 73 TYR A N 1
ATOM 586 C CA . TYR A 1 73 ? -1.085 -20.297 -19.875 1 90.44 73 TYR A CA 1
ATOM 587 C C . TYR A 1 73 ? -2.178 -19.875 -18.891 1 90.44 73 TYR A C 1
ATOM 589 O O . TYR A 1 73 ? -2.26 -18.719 -18.5 1 90.44 73 TYR A O 1
ATOM 597 N N . MET A 1 74 ? -3.014 -20.797 -18.562 1 93.19 74 MET A N 1
ATOM 598 C CA . MET A 1 74 ? -4 -20.547 -17.516 1 93.19 74 MET A CA 1
ATOM 599 C C . MET A 1 74 ? -3.367 -20.641 -16.141 1 93.19 74 MET A C 1
ATOM 601 O O . MET A 1 74 ? -2.701 -21.625 -15.82 1 93.19 74 MET A O 1
ATOM 605 N N . ASP A 1 75 ? -3.52 -19.625 -15.305 1 93.31 75 ASP A N 1
ATOM 606 C CA . ASP A 1 75 ? -2.834 -19.594 -14.016 1 93.31 75 ASP A CA 1
ATOM 607 C C . ASP A 1 75 ? -3.744 -19.016 -12.93 1 93.31 75 ASP A C 1
ATOM 609 O O . ASP A 1 75 ? -4.055 -17.828 -12.938 1 93.31 75 ASP A O 1
ATOM 613 N N . THR A 1 76 ? -4.121 -19.844 -11.953 1 95.69 76 THR A N 1
ATOM 614 C CA . THR A 1 76 ? -4.984 -19.406 -10.859 1 95.69 76 THR A CA 1
ATOM 615 C C . THR A 1 76 ? -4.172 -18.672 -9.789 1 95.69 76 THR A C 1
ATOM 617 O O . THR A 1 76 ? -4.738 -18.094 -8.859 1 95.69 76 THR A O 1
ATOM 620 N N . GLY A 1 77 ? -2.857 -18.641 -9.922 1 92.38 77 GLY A N 1
ATOM 621 C CA . GLY A 1 77 ? -2.004 -17.938 -8.977 1 92.38 77 GLY A CA 1
ATOM 622 C C . GLY A 1 77 ? -1.662 -16.516 -9.422 1 92.38 77 GLY A C 1
ATOM 623 O O . GLY A 1 77 ? -0.924 -15.812 -8.727 1 92.38 77 GLY A O 1
ATOM 624 N N . SER A 1 78 ? -2.137 -16.109 -10.555 1 92.06 78 SER A N 1
ATOM 625 C CA . SER A 1 78 ? -1.926 -14.766 -11.102 1 92.06 78 SER A CA 1
ATOM 626 C C . SER A 1 78 ? -3.252 -14.086 -11.422 1 92.06 78 SER A C 1
ATOM 628 O O . SER A 1 78 ? -4.25 -14.75 -11.695 1 92.06 78 SER A O 1
ATOM 630 N N . ASP A 1 79 ? -3.314 -12.758 -11.375 1 94.06 79 ASP A N 1
ATOM 631 C CA . ASP A 1 79 ? -4.594 -12.086 -11.578 1 94.06 79 ASP A CA 1
ATOM 632 C C . ASP A 1 79 ? -4.516 -11.102 -12.742 1 94.06 79 ASP A C 1
ATOM 634 O O . ASP A 1 79 ? -5.281 -10.133 -12.789 1 94.06 79 ASP A O 1
ATOM 638 N N . LEU A 1 80 ? -3.549 -11.32 -13.609 1 95.56 80 LEU A N 1
ATOM 639 C CA . LEU A 1 80 ? -3.391 -10.453 -14.773 1 95.56 80 LEU A CA 1
ATOM 640 C C . LEU A 1 80 ? -3.422 -11.266 -16.062 1 95.56 80 LEU A C 1
ATOM 642 O O . LEU A 1 80 ? -2.789 -12.32 -16.156 1 95.56 80 LEU A O 1
ATOM 646 N N . VAL A 1 81 ? -4.219 -10.797 -16.984 1 96.19 81 VAL A N 1
ATOM 647 C CA . VAL A 1 81 ? -4.117 -11.312 -18.344 1 96.19 81 VAL A CA 1
ATOM 648 C C . VAL A 1 81 ? -3.141 -10.461 -19.156 1 96.19 81 VAL A C 1
ATOM 650 O O . VAL A 1 81 ? -3.322 -9.25 -19.281 1 96.19 81 VAL A O 1
ATOM 653 N N . TRP A 1 82 ? -2.119 -11.078 -19.656 1 96.12 82 TRP A N 1
ATOM 654 C CA . TRP A 1 82 ? -1.166 -10.367 -20.5 1 96.12 82 TRP A CA 1
ATOM 655 C C . TRP A 1 82 ? -0.637 -11.266 -21.609 1 96.12 82 TRP A C 1
ATOM 657 O O . TRP A 1 82 ? -0.655 -12.492 -21.484 1 96.12 82 TRP A O 1
ATOM 667 N N . PHE A 1 83 ? -0.262 -10.766 -22.672 1 95.38 83 PHE A N 1
ATOM 668 C CA . PHE A 1 83 ? 0.408 -11.477 -23.75 1 95.38 83 PHE A CA 1
ATOM 669 C C . PHE A 1 83 ? 1.337 -10.539 -24.516 1 95.38 83 PHE A C 1
ATOM 671 O O . PHE A 1 83 ? 1.259 -9.32 -24.375 1 95.38 83 PHE A O 1
ATOM 678 N N . PRO A 1 84 ? 2.293 -11.078 -25.281 1 96 84 PRO A N 1
ATOM 679 C CA . PRO A 1 84 ? 3.268 -10.266 -26.016 1 96 84 PRO A CA 1
ATOM 680 C C . PRO A 1 84 ? 2.629 -9.461 -27.141 1 96 84 PRO A C 1
ATOM 682 O O . PRO A 1 84 ? 1.725 -9.945 -27.812 1 96 84 PRO A O 1
ATOM 685 N N . CYS A 1 85 ? 3.088 -8.273 -27.25 1 95.06 85 CYS A N 1
ATOM 686 C CA . CYS A 1 85 ? 2.664 -7.398 -28.328 1 95.06 85 CYS A CA 1
ATOM 687 C C . CYS A 1 85 ? 3.859 -6.945 -29.172 1 95.06 85 CYS A C 1
ATOM 689 O O . CYS A 1 85 ? 4.969 -6.816 -28.656 1 95.06 85 CYS A O 1
ATOM 691 N N . SER A 1 86 ? 3.568 -6.77 -30.484 1 93 86 SER A N 1
ATOM 692 C CA . SER A 1 86 ? 4.621 -6.293 -31.375 1 93 86 SER A CA 1
ATOM 693 C C . SER A 1 86 ? 4.918 -4.816 -31.141 1 93 86 SER A C 1
ATOM 695 O O . SER A 1 86 ? 3.998 -4.008 -30.984 1 93 86 SER A O 1
ATOM 697 N N . PRO A 1 87 ? 6.199 -4.438 -31.156 1 93.81 87 PRO A N 1
ATOM 698 C CA . PRO A 1 87 ? 7.406 -5.273 -31.141 1 93.81 87 PRO A CA 1
ATOM 699 C C . PRO A 1 87 ? 7.617 -5.984 -29.812 1 93.81 87 PRO A C 1
ATOM 701 O O . PRO A 1 87 ? 7.148 -5.508 -28.766 1 93.81 87 PRO A O 1
ATOM 704 N N . PHE A 1 88 ? 8.242 -7.133 -29.906 1 95.56 88 PHE A N 1
ATOM 705 C CA . PHE A 1 88 ? 8.352 -7.961 -28.703 1 95.56 88 PHE A CA 1
ATOM 706 C C . PHE A 1 88 ? 9.773 -8.484 -28.547 1 95.56 88 PHE A C 1
ATOM 708 O O . PHE A 1 88 ? 10.375 -8.977 -29.5 1 95.56 88 PHE A O 1
ATOM 715 N N . GLU A 1 89 ? 10.289 -8.273 -27.344 1 95.06 89 GLU A N 1
ATOM 716 C CA . GLU A 1 89 ? 11.578 -8.844 -26.953 1 95.06 89 GLU A CA 1
ATOM 717 C C . GLU A 1 89 ? 11.445 -9.695 -25.688 1 95.06 89 GLU A C 1
ATOM 719 O O . GLU A 1 89 ? 10.914 -9.227 -24.672 1 95.06 89 GLU A O 1
ATOM 724 N N . CYS A 1 90 ? 11.93 -10.93 -25.766 1 94.81 90 CYS A N 1
ATOM 725 C CA . CYS A 1 90 ? 11.93 -11.797 -24.594 1 94.81 90 CYS A CA 1
ATOM 726 C C . CYS A 1 90 ? 13.359 -12.102 -24.156 1 94.81 90 CYS A C 1
ATOM 728 O O . CYS A 1 90 ? 14.117 -12.734 -24.891 1 94.81 90 CYS A O 1
ATOM 730 N N . ILE A 1 91 ? 13.625 -11.602 -22.969 1 94.31 91 ILE A N 1
ATOM 731 C CA . ILE A 1 91 ? 14.938 -11.797 -22.375 1 94.31 91 ILE A CA 1
ATOM 732 C C . ILE A 1 91 ? 15.008 -13.188 -21.734 1 94.31 91 ILE A C 1
ATOM 734 O O . ILE A 1 91 ? 14.102 -13.586 -21 1 94.31 91 ILE A O 1
ATOM 738 N N . LEU A 1 92 ? 16.062 -13.992 -21.984 1 90.19 92 LEU A N 1
ATOM 739 C CA . LEU A 1 92 ? 16.312 -15.32 -21.422 1 90.19 92 LEU A CA 1
ATOM 740 C C . LEU A 1 92 ? 15.203 -16.297 -21.797 1 90.19 92 LEU A C 1
ATOM 742 O O . LEU A 1 92 ? 14.672 -16.984 -20.938 1 90.19 92 LEU A O 1
ATOM 746 N N . CYS A 1 93 ? 14.742 -16.234 -23.078 1 89.25 93 CYS A N 1
ATOM 747 C CA . CYS A 1 93 ? 13.672 -17.094 -23.547 1 89.25 93 CYS A CA 1
ATOM 748 C C . CYS A 1 93 ? 14.188 -18.078 -24.594 1 89.25 93 CYS A C 1
ATOM 750 O O . CYS A 1 93 ? 13.398 -18.719 -25.297 1 89.25 93 CYS A O 1
ATOM 752 N N . GLU A 1 94 ? 15.461 -18.281 -24.625 1 83.44 94 GLU A N 1
ATOM 753 C CA . GLU A 1 94 ? 16.047 -19.188 -25.609 1 83.44 94 GLU A CA 1
ATOM 754 C C . GLU A 1 94 ? 15.539 -20.609 -25.422 1 83.44 94 GLU A C 1
ATOM 756 O O . GLU A 1 94 ? 15.57 -21.141 -24.312 1 83.44 94 GLU A O 1
ATOM 761 N N . GLY A 1 95 ? 15.055 -21.188 -26.469 1 74 95 GLY A N 1
ATOM 762 C CA . GLY A 1 95 ? 14.641 -22.578 -26.438 1 74 95 GLY A CA 1
ATOM 763 C C . GLY A 1 95 ? 13.234 -22.766 -25.906 1 74 95 GLY A C 1
ATOM 764 O O . GLY A 1 95 ? 12.734 -23.891 -25.844 1 74 95 GLY A O 1
ATOM 765 N N . LYS A 1 96 ? 12.602 -21.781 -25.516 1 79.06 96 LYS A N 1
ATOM 766 C CA . LYS A 1 96 ? 11.25 -21.922 -24.969 1 79.06 96 LYS A CA 1
ATOM 767 C C . LYS A 1 96 ? 10.203 -21.844 -26.078 1 79.06 96 LYS A C 1
ATOM 769 O O . LYS A 1 96 ? 10.391 -21.156 -27.062 1 79.06 96 LYS A O 1
ATOM 774 N N . PRO A 1 97 ? 9.219 -22.641 -25.781 1 74.12 97 PRO A N 1
ATOM 775 C CA . PRO A 1 97 ? 8.133 -22.562 -26.766 1 74.12 97 PRO A CA 1
ATOM 776 C C . PRO A 1 97 ? 7.449 -21.188 -26.797 1 74.12 97 PRO A C 1
ATOM 778 O O . PRO A 1 97 ? 7.316 -20.547 -25.75 1 74.12 97 PRO A O 1
ATOM 781 N N . ASN A 1 98 ? 7.133 -20.703 -28 1 77.69 98 ASN A N 1
ATOM 782 C CA . ASN A 1 98 ? 6.398 -19.469 -28.219 1 77.69 98 ASN A CA 1
ATOM 783 C C . ASN A 1 98 ? 5.223 -19.656 -29.156 1 77.69 98 ASN A C 1
ATOM 785 O O . ASN A 1 98 ? 5.309 -19.312 -30.344 1 77.69 98 ASN A O 1
ATOM 789 N N . PRO A 1 99 ? 4.145 -20.172 -28.578 1 70.62 99 PRO A N 1
ATOM 790 C CA . PRO A 1 99 ? 3.021 -20.531 -29.438 1 70.62 99 PRO A CA 1
ATOM 791 C C . PRO A 1 99 ? 2.268 -19.312 -29.969 1 70.62 99 PRO A C 1
ATOM 793 O O . PRO A 1 99 ? 1.45 -19.453 -30.891 1 70.62 99 PRO A O 1
ATOM 796 N N . THR A 1 100 ? 2.465 -18.172 -29.375 1 77.19 100 THR A N 1
ATOM 797 C CA . THR A 1 100 ? 1.696 -16.984 -29.719 1 77.19 100 THR A CA 1
ATOM 798 C C . THR A 1 100 ? 2.588 -15.938 -30.391 1 77.19 100 THR A C 1
ATOM 800 O O . THR A 1 100 ? 3.621 -15.555 -29.828 1 77.19 100 THR A O 1
ATOM 803 N N . LYS A 1 101 ? 2.188 -15.633 -31.672 1 86.12 101 LYS A N 1
ATOM 804 C CA . LYS A 1 101 ? 2.83 -14.469 -32.281 1 86.12 101 LYS A CA 1
ATOM 805 C C . LYS A 1 101 ? 2.471 -13.188 -31.516 1 86.12 101 LYS A C 1
ATOM 807 O O . LYS A 1 101 ? 1.329 -13.016 -31.094 1 86.12 101 LYS A O 1
ATOM 812 N N . PRO A 1 102 ? 3.486 -12.398 -31.406 1 91.94 102 PRO A N 1
ATOM 813 C CA . PRO A 1 102 ? 3.17 -11.141 -30.734 1 91.94 102 PRO A CA 1
ATOM 814 C C . PRO A 1 102 ? 2.008 -10.398 -31.391 1 91.94 102 PRO A C 1
ATOM 816 O O . PRO A 1 102 ? 1.946 -10.305 -32.625 1 91.94 102 PRO A O 1
ATOM 819 N N . HIS A 1 103 ? 1.114 -9.977 -30.547 1 89.88 103 HIS A N 1
ATOM 820 C CA . HIS A 1 103 ? -0.117 -9.336 -31 1 89.88 103 HIS A CA 1
ATOM 821 C C . HIS A 1 103 ? 0.166 -7.973 -31.625 1 89.88 103 HIS A C 1
ATOM 823 O O . HIS A 1 103 ? 0.971 -7.203 -31.094 1 89.88 103 HIS A O 1
ATOM 829 N N . ASN A 1 104 ? -0.503 -7.719 -32.719 1 86.81 104 ASN A N 1
ATOM 830 C CA . ASN A 1 104 ? -0.438 -6.414 -33.344 1 86.81 104 ASN A CA 1
ATOM 831 C C . ASN A 1 104 ? -1.621 -5.531 -32.969 1 86.81 104 ASN A C 1
ATOM 833 O O . ASN A 1 104 ? -2.752 -5.781 -33.375 1 86.81 104 ASN A O 1
ATOM 837 N N . LEU A 1 105 ? -1.416 -4.484 -32.281 1 82 105 LEU A N 1
ATOM 838 C CA . LEU A 1 105 ? -2.443 -3.629 -31.688 1 82 105 LEU A CA 1
ATOM 839 C C . LEU A 1 105 ? -3.246 -2.928 -32.781 1 82 105 LEU A C 1
ATOM 841 O O . LEU A 1 105 ? -4.434 -2.646 -32.594 1 82 105 LEU A O 1
ATOM 845 N N . THR A 1 106 ? -2.607 -2.58 -33.812 1 74.75 106 THR A N 1
ATOM 846 C CA . THR A 1 106 ? -3.291 -1.912 -34.906 1 74.75 106 THR A CA 1
ATOM 847 C C . THR A 1 106 ? -4.355 -2.82 -35.531 1 74.75 106 THR A C 1
ATOM 849 O O . THR A 1 106 ? -5.438 -2.359 -35.906 1 74.75 106 THR A O 1
ATOM 852 N N . LEU A 1 107 ? -4.105 -4.051 -35.531 1 68.62 107 LEU A N 1
ATOM 853 C CA . LEU A 1 107 ? -4.996 -5.023 -36.156 1 68.62 107 LEU A CA 1
ATOM 854 C C . LEU A 1 107 ? -6.234 -5.254 -35.281 1 68.62 107 LEU A C 1
ATOM 856 O O . LEU A 1 107 ? -7.297 -5.613 -35.812 1 68.62 107 LEU A O 1
ATOM 860 N N . SER A 1 108 ? -6.141 -5.016 -34.031 1 69.06 108 SER A N 1
ATOM 861 C CA . SER A 1 108 ? -7.234 -5.352 -33.125 1 69.06 108 SER A CA 1
ATOM 862 C C . SER A 1 108 ? -8.008 -4.105 -32.688 1 69.06 108 SER A C 1
ATOM 864 O O . SER A 1 108 ? -8.906 -4.18 -31.859 1 69.06 108 SER A O 1
ATOM 866 N N . GLN A 1 109 ? -7.832 -3.021 -33.344 1 79 109 GLN A N 1
ATOM 867 C CA . GLN A 1 109 ? -8.508 -1.79 -32.938 1 79 109 GLN A CA 1
ATOM 868 C C . GLN A 1 109 ? -8.461 -1.601 -31.438 1 79 109 GLN A C 1
ATOM 870 O O . GLN A 1 109 ? -9.484 -1.324 -30.797 1 79 109 GLN A O 1
ATOM 875 N N . SER A 1 110 ? -7.379 -1.929 -30.891 1 86.81 110 SER A N 1
ATOM 876 C CA . SER A 1 110 ? -7.188 -1.799 -29.453 1 86.81 110 SER A CA 1
ATOM 877 C C . SER A 1 110 ? -7.012 -0.339 -29.047 1 86.81 110 SER A C 1
ATOM 879 O O . SER A 1 110 ? -6.438 0.453 -29.797 1 86.81 110 SER A O 1
ATOM 881 N N . HIS A 1 111 ? -7.594 -0.011 -27.922 1 91.88 111 HIS A N 1
ATOM 882 C CA . HIS A 1 111 ? -7.484 1.348 -27.406 1 91.88 111 HIS A CA 1
ATOM 883 C C . HIS A 1 111 ? -6.746 1.369 -26.062 1 91.88 111 HIS A C 1
ATOM 885 O O . HIS A 1 111 ? -6.785 0.393 -25.312 1 91.88 111 HIS A O 1
ATOM 891 N N . THR A 1 112 ? -6.105 2.477 -25.828 1 95.06 112 THR A N 1
ATOM 892 C CA . THR A 1 112 ? -5.371 2.631 -24.578 1 95.06 112 THR A CA 1
ATOM 893 C C . THR A 1 112 ? -6.328 2.795 -23.391 1 95.06 112 THR A C 1
ATOM 895 O O . THR A 1 112 ? -7.484 3.182 -23.578 1 95.06 112 THR A O 1
ATOM 898 N N . VAL A 1 113 ? -5.91 2.453 -22.266 1 97.38 113 VAL A N 1
ATOM 899 C CA . VAL A 1 113 ? -6.676 2.594 -21.031 1 97.38 113 VAL A CA 1
ATOM 900 C C . VAL A 1 113 ? -6.289 3.893 -20.328 1 97.38 113 VAL A C 1
ATOM 902 O O . VAL A 1 113 ? -5.113 4.266 -20.297 1 97.38 113 VAL A O 1
ATOM 905 N N . SER A 1 114 ? -7.273 4.578 -19.781 1 98.06 114 SER A N 1
ATOM 906 C CA . SER A 1 114 ? -7.051 5.871 -19.141 1 98.06 114 SER A CA 1
ATOM 907 C C . SER A 1 114 ? -6.355 5.707 -17.797 1 98.06 114 SER A C 1
ATOM 909 O O . SER A 1 114 ? -6.566 4.715 -17.094 1 98.06 114 SER A O 1
ATOM 911 N N . CYS A 1 115 ? -5.586 6.75 -17.406 1 98.44 115 CYS A N 1
ATOM 912 C CA . CYS A 1 115 ? -4.93 6.777 -16.094 1 98.44 115 CYS A CA 1
ATOM 913 C C . CYS A 1 115 ? -5.953 6.828 -14.969 1 98.44 115 CYS A C 1
ATOM 915 O O . CYS A 1 115 ? -5.645 6.492 -13.828 1 98.44 115 CYS A O 1
ATOM 917 N N . GLN A 1 116 ? -7.195 7.18 -15.289 1 97.44 116 GLN A N 1
ATOM 918 C CA . GLN A 1 116 ? -8.227 7.355 -14.273 1 97.44 116 GLN A CA 1
ATOM 919 C C . GLN A 1 116 ? -9.008 6.059 -14.055 1 97.44 116 GLN A C 1
ATOM 921 O O . GLN A 1 116 ? -9.828 5.973 -13.141 1 97.44 116 GLN A O 1
ATOM 926 N N . SER A 1 117 ? -8.672 5.062 -14.812 1 97.19 117 SER A N 1
ATOM 927 C CA . SER A 1 117 ? -9.461 3.834 -14.75 1 97.19 117 SER A CA 1
ATOM 928 C C . SER A 1 117 ? -9.078 2.998 -13.531 1 97.19 117 SER A C 1
ATOM 930 O O . SER A 1 117 ? -7.945 3.068 -13.055 1 97.19 117 SER A O 1
ATOM 932 N N . HIS A 1 118 ? -10.062 2.234 -13.055 1 96.19 118 HIS A N 1
ATOM 933 C CA . HIS A 1 118 ? -9.789 1.28 -11.984 1 96.19 118 HIS A CA 1
ATOM 934 C C . HIS A 1 118 ? -8.766 0.237 -12.43 1 96.19 118 HIS A C 1
ATOM 936 O O . HIS A 1 118 ? -7.957 -0.228 -11.617 1 96.19 118 HIS A O 1
ATOM 942 N N . ALA A 1 119 ? -8.781 -0.11 -13.664 1 97.44 119 ALA A N 1
ATOM 943 C CA . ALA A 1 119 ? -7.836 -1.072 -14.227 1 97.44 119 ALA A CA 1
ATOM 944 C C . ALA A 1 119 ? -6.402 -0.564 -14.102 1 97.44 119 ALA A C 1
ATOM 946 O O . ALA A 1 119 ? -5.492 -1.331 -13.781 1 97.44 119 ALA A O 1
ATOM 947 N N . CYS A 1 120 ? -6.23 0.708 -14.367 1 98.19 120 CYS A N 1
ATOM 948 C CA . CYS A 1 120 ? -4.902 1.297 -14.258 1 98.19 120 CYS A CA 1
ATOM 949 C C . CYS A 1 120 ? -4.375 1.198 -12.828 1 98.19 120 CYS A C 1
ATOM 951 O O . CYS A 1 120 ? -3.234 0.792 -12.609 1 98.19 120 CYS A O 1
ATOM 953 N N . SER A 1 121 ? -5.215 1.559 -11.867 1 97.44 121 SER A N 1
ATOM 954 C CA . SER A 1 121 ? -4.848 1.457 -10.461 1 97.44 121 SER A CA 1
ATOM 955 C C . SER A 1 121 ? -4.496 0.021 -10.086 1 97.44 121 SER A C 1
ATOM 957 O O . SER A 1 121 ? -3.49 -0.222 -9.414 1 97.44 121 SER A O 1
ATOM 959 N N . ALA A 1 122 ? -5.277 -0.919 -10.586 1 96.31 122 ALA A N 1
ATOM 960 C CA . ALA A 1 122 ? -5.066 -2.33 -10.273 1 96.31 122 ALA A CA 1
ATOM 961 C C . ALA A 1 122 ? -3.74 -2.826 -10.844 1 96.31 122 ALA A C 1
ATOM 963 O O . ALA A 1 122 ? -3.012 -3.566 -10.18 1 96.31 122 ALA A O 1
ATOM 964 N N . ALA A 1 123 ? -3.418 -2.422 -12.055 1 97 123 ALA A N 1
ATOM 965 C CA . ALA A 1 123 ? -2.184 -2.855 -12.711 1 97 123 ALA A CA 1
ATOM 966 C C . ALA A 1 123 ? -0.959 -2.346 -11.953 1 97 123 ALA A C 1
ATOM 968 O O . ALA A 1 123 ? 0.126 -2.922 -12.062 1 97 123 ALA A O 1
ATOM 969 N N . HIS A 1 124 ? -1.147 -1.246 -11.234 1 96.81 124 HIS A N 1
ATOM 970 C CA . HIS A 1 124 ? -0.054 -0.642 -10.484 1 96.81 124 HIS A CA 1
ATOM 971 C C . HIS A 1 124 ? -0.199 -0.913 -8.992 1 96.81 124 HIS A C 1
ATOM 973 O O . HIS A 1 124 ? 0.109 -0.049 -8.164 1 96.81 124 HIS A O 1
ATOM 979 N N . ASN A 1 125 ? -0.733 -2.023 -8.609 1 91.94 125 ASN A N 1
ATOM 980 C CA . ASN A 1 125 ? -0.867 -2.473 -7.227 1 91.94 125 ASN A CA 1
ATOM 981 C C . ASN A 1 125 ? -1.692 -1.494 -6.398 1 91.94 125 ASN A C 1
ATOM 983 O O . ASN A 1 125 ? -1.309 -1.145 -5.281 1 91.94 125 ASN A O 1
ATOM 987 N N . HIS A 1 126 ? -2.699 -0.856 -6.98 1 92.94 126 HIS A N 1
ATOM 988 C CA . HIS A 1 126 ? -3.73 -0.047 -6.34 1 92.94 126 HIS A CA 1
ATOM 989 C C . HIS A 1 126 ? -3.195 1.33 -5.965 1 92.94 126 HIS A C 1
ATOM 991 O O . HIS A 1 126 ? -3.607 1.908 -4.957 1 92.94 126 HIS A O 1
ATOM 997 N N . VAL A 1 127 ? -2.213 1.779 -6.699 1 95.5 127 VAL A N 1
ATOM 998 C CA . VAL A 1 127 ? -1.812 3.18 -6.613 1 95.5 127 VAL A CA 1
ATOM 999 C C . VAL A 1 127 ? -2.99 4.078 -6.988 1 95.5 127 VAL A C 1
ATOM 1001 O O . VAL A 1 127 ? -3.691 3.816 -7.965 1 95.5 127 VAL A O 1
ATOM 1004 N N . PRO A 1 128 ? -3.287 5.109 -6.176 1 95.12 128 PRO A N 1
ATOM 1005 C CA . PRO A 1 128 ? -4.41 5.996 -6.5 1 95.12 128 PRO A CA 1
ATOM 1006 C C . PRO A 1 128 ? -4.293 6.613 -7.891 1 95.12 128 PRO A C 1
ATOM 1008 O O . PRO A 1 128 ? -3.189 6.949 -8.328 1 95.12 128 PRO A O 1
ATOM 1011 N N . ASN A 1 129 ? -5.453 6.816 -8.531 1 97.38 129 ASN A N 1
ATOM 1012 C CA . ASN A 1 129 ? -5.48 7.316 -9.906 1 97.38 129 ASN A CA 1
ATOM 1013 C C . ASN A 1 129 ? -4.879 8.719 -10 1 97.38 129 ASN A C 1
ATOM 1015 O O . ASN A 1 129 ? -4.273 9.07 -11.016 1 97.38 129 ASN A O 1
ATOM 1019 N N . SER A 1 130 ? -5.043 9.516 -8.953 1 97 130 SER A N 1
ATOM 1020 C CA . SER A 1 130 ? -4.461 10.852 -8.977 1 97 130 SER A CA 1
ATOM 1021 C C . SER A 1 130 ? -2.951 10.797 -9.18 1 97 130 SER A C 1
ATOM 1023 O O . SER A 1 130 ? -2.393 11.586 -9.945 1 97 130 SER A O 1
ATOM 1025 N N . ASN A 1 131 ? -2.299 9.844 -8.508 1 97.5 131 ASN A N 1
ATOM 1026 C CA . ASN A 1 131 ? -0.858 9.656 -8.656 1 97.5 131 ASN A CA 1
ATOM 1027 C C . ASN A 1 131 ? -0.493 9.203 -10.07 1 97.5 131 ASN A C 1
ATOM 1029 O O . ASN A 1 131 ? 0.448 9.727 -10.672 1 97.5 131 ASN A O 1
ATOM 1033 N N . LEU A 1 132 ? -1.255 8.25 -10.539 1 98.38 132 LEU A N 1
ATOM 1034 C CA . LEU A 1 132 ? -0.97 7.691 -11.859 1 98.38 132 LEU A CA 1
ATOM 1035 C C . LEU A 1 132 ? -1.201 8.734 -12.945 1 98.38 132 LEU A C 1
ATOM 1037 O O . LEU A 1 132 ? -0.444 8.797 -13.922 1 98.38 132 LEU A O 1
ATOM 1041 N N . CYS A 1 133 ? -2.262 9.555 -12.836 1 98.62 133 CYS A N 1
ATOM 1042 C CA . CYS A 1 133 ? -2.549 10.594 -13.812 1 98.62 133 CYS A CA 1
ATOM 1043 C C . CYS A 1 133 ? -1.495 11.695 -13.766 1 98.62 133 CYS A C 1
ATOM 1045 O O . CYS A 1 133 ? -1.133 12.258 -14.797 1 98.62 133 CYS A O 1
ATOM 1047 N N . ALA A 1 134 ? -0.99 12 -12.555 1 98.19 134 ALA A N 1
ATOM 1048 C CA . ALA A 1 134 ? 0.114 12.953 -12.453 1 98.19 134 ALA A CA 1
ATOM 1049 C C . ALA A 1 134 ? 1.358 12.422 -13.164 1 98.19 134 ALA A C 1
ATOM 1051 O O . ALA A 1 134 ? 2.023 13.164 -13.891 1 98.19 134 ALA A O 1
ATOM 1052 N N . ILE A 1 135 ? 1.666 11.195 -12.984 1 98.38 135 ILE A N 1
ATOM 1053 C CA . ILE A 1 135 ? 2.789 10.539 -13.641 1 98.38 135 ILE A CA 1
ATOM 1054 C C . ILE A 1 135 ? 2.613 10.609 -15.156 1 98.38 135 ILE A C 1
ATOM 1056 O O . ILE A 1 135 ? 3.578 10.836 -15.891 1 98.38 135 ILE A O 1
ATOM 1060 N N . ALA A 1 136 ? 1.364 10.414 -15.562 1 98.31 136 ALA A N 1
ATOM 1061 C CA . ALA A 1 136 ? 1.038 10.43 -16.984 1 98.31 136 ALA A CA 1
ATOM 1062 C C . ALA A 1 136 ? 0.938 11.852 -17.516 1 98.31 136 ALA A C 1
ATOM 1064 O O . ALA A 1 136 ? 0.562 12.07 -18.672 1 98.31 136 ALA A O 1
ATOM 1065 N N . ARG A 1 137 ? 1.16 12.906 -16.656 1 97.56 137 ARG A N 1
ATOM 1066 C CA . ARG A 1 137 ? 1.276 14.32 -17.031 1 97.56 137 ARG A CA 1
ATOM 1067 C C . ARG A 1 137 ? -0.093 14.922 -17.312 1 97.56 137 ARG A C 1
ATOM 1069 O O . ARG A 1 137 ? -0.232 15.766 -18.203 1 97.56 137 ARG A O 1
ATOM 1076 N N . CYS A 1 138 ? -1.087 14.336 -16.656 1 98.19 138 CYS A N 1
ATOM 1077 C CA . CYS A 1 138 ? -2.361 15.039 -16.625 1 98.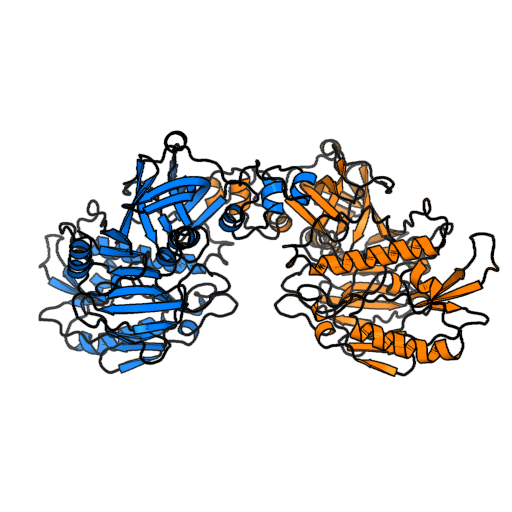19 138 CYS A CA 1
ATOM 1078 C C . CYS A 1 138 ? -2.252 16.312 -15.797 1 98.19 138 CYS A C 1
ATOM 1080 O O . CYS A 1 138 ? -1.656 16.312 -14.719 1 98.19 138 CYS A O 1
ATOM 1082 N N . PRO A 1 139 ? -2.801 17.438 -16.234 1 97.62 139 PRO A N 1
ATOM 1083 C CA . PRO A 1 139 ? -2.721 18.688 -15.469 1 97.62 139 PRO A CA 1
ATOM 1084 C C . PRO A 1 139 ? -3.396 18.578 -14.102 1 97.62 139 PRO A C 1
ATOM 1086 O O . PRO A 1 139 ? -4.375 17.844 -13.945 1 97.62 139 PRO A O 1
ATOM 1089 N N . LEU A 1 140 ? -2.887 19.312 -13.133 1 97.69 140 LEU A N 1
ATOM 1090 C CA . LEU A 1 140 ? -3.354 19.234 -11.75 1 97.69 140 LEU A CA 1
ATOM 1091 C C . LEU A 1 140 ? -4.84 19.562 -11.664 1 97.69 140 LEU A C 1
ATOM 1093 O O . LEU A 1 140 ? -5.586 18.891 -10.945 1 97.69 140 LEU A O 1
ATOM 1097 N N . ASP A 1 141 ? -5.266 20.609 -12.398 1 96.25 141 ASP A N 1
ATOM 1098 C CA . ASP A 1 141 ? -6.668 21 -12.336 1 96.25 141 ASP A CA 1
ATOM 1099 C C . ASP A 1 141 ? -7.57 19.875 -12.852 1 96.25 141 ASP A C 1
ATOM 1101 O O . ASP A 1 141 ? -8.641 19.625 -12.289 1 96.25 141 ASP A O 1
ATOM 1105 N N . SER A 1 142 ? -7.129 19.203 -13.914 1 97.56 142 SER A N 1
ATOM 1106 C CA . SER A 1 142 ? -7.879 18.062 -14.445 1 97.56 142 SER A CA 1
ATOM 1107 C C . SER A 1 142 ? -7.914 16.922 -13.453 1 97.56 142 SER A C 1
ATOM 1109 O O . SER A 1 142 ? -8.93 16.234 -13.328 1 97.56 142 SER A O 1
ATOM 1111 N N . ILE A 1 143 ? -6.816 16.641 -12.734 1 97.19 143 ILE A N 1
ATOM 1112 C CA . ILE A 1 143 ? -6.75 15.586 -11.742 1 97.19 143 ILE A CA 1
ATOM 1113 C C . ILE A 1 143 ? -7.738 15.875 -10.617 1 97.19 143 ILE A C 1
ATOM 1115 O O . ILE A 1 143 ? -8.469 14.977 -10.172 1 97.19 143 ILE A O 1
ATOM 1119 N N . GLU A 1 144 ? -7.828 17.109 -10.164 1 94.31 144 GLU A N 1
ATOM 1120 C CA . GLU A 1 144 ? -8.656 17.516 -9.023 1 94.31 144 GLU A CA 1
ATOM 1121 C C . GLU A 1 144 ? -10.141 17.375 -9.344 1 94.31 144 GLU A C 1
ATOM 1123 O O . GLU A 1 144 ? -10.953 17.156 -8.438 1 94.31 144 GLU A O 1
ATOM 1128 N N . VAL A 1 145 ? -10.492 17.484 -10.625 1 94.44 145 VAL A N 1
ATOM 1129 C CA . VAL A 1 145 ? -11.906 17.344 -10.977 1 94.44 145 VAL A CA 1
ATOM 1130 C C . VAL A 1 145 ? -12.141 16 -11.664 1 94.44 145 VAL A C 1
ATOM 1132 O O . VAL A 1 145 ? -13.195 15.781 -12.266 1 94.44 145 VAL A O 1
ATOM 1135 N N . ARG A 1 146 ? -11.172 15.156 -11.82 1 93.75 146 ARG A N 1
ATOM 1136 C CA . ARG A 1 146 ? -11.25 13.805 -12.375 1 93.75 146 ARG A CA 1
ATOM 1137 C C . ARG A 1 146 ? -11.578 13.852 -13.867 1 93.75 146 ARG A C 1
ATOM 1139 O O . ARG A 1 146 ? -12.492 13.156 -14.328 1 93.75 146 ARG A O 1
ATOM 1146 N N . ASP A 1 147 ? -10.914 14.727 -14.5 1 96.38 147 ASP A N 1
ATOM 1147 C CA . ASP A 1 147 ? -11.07 14.875 -15.945 1 96.38 147 ASP A CA 1
ATOM 1148 C C . ASP A 1 147 ? -9.781 14.516 -16.672 1 96.38 147 ASP A C 1
ATOM 1150 O O . ASP A 1 147 ? -9.227 15.336 -17.406 1 96.38 147 ASP A O 1
ATOM 1154 N N . CYS A 1 148 ? -9.328 13.289 -16.453 1 97.88 148 CYS A N 1
ATOM 1155 C CA . CYS A 1 148 ? -8.117 12.812 -17.109 1 97.88 148 CYS A CA 1
ATOM 1156 C C . CYS A 1 148 ? -8.406 11.617 -18 1 97.88 148 CYS A C 1
ATOM 1158 O O . CYS A 1 148 ? -7.559 10.742 -18.188 1 97.88 148 CYS A O 1
ATOM 1160 N N . SER A 1 149 ? -9.555 11.477 -18.594 1 95.69 149 SER A N 1
ATOM 1161 C CA . SER A 1 149 ? -9.992 10.312 -19.344 1 95.69 149 SER A CA 1
ATOM 1162 C C . SER A 1 149 ? -9.172 10.125 -20.609 1 95.69 149 SER A C 1
ATOM 1164 O O . SER A 1 149 ? -9.023 9.008 -21.109 1 95.69 149 SER A O 1
ATOM 1166 N N . SER A 1 150 ? -8.609 11.211 -21.141 1 95.94 150 SER A N 1
ATOM 1167 C CA . SER A 1 150 ? -7.867 11.133 -22.391 1 95.94 150 SER A CA 1
ATOM 1168 C C . SER A 1 150 ? -6.398 10.805 -22.156 1 95.94 150 SER A C 1
ATOM 1170 O O . SER A 1 150 ? -5.645 10.555 -23.094 1 95.94 150 SER A O 1
ATOM 1172 N N . VAL A 1 151 ? -6.008 10.82 -20.906 1 98 151 VAL A N 1
ATOM 1173 C CA . VAL A 1 151 ? -4.609 10.562 -20.578 1 98 151 VAL A CA 1
ATOM 1174 C C . VAL A 1 151 ? -4.395 9.07 -20.344 1 98 151 VAL A C 1
ATOM 1176 O O . VAL A 1 151 ? -5.129 8.438 -19.578 1 98 151 VAL A O 1
ATOM 1179 N N . THR A 1 152 ? -3.393 8.539 -20.906 1 98.06 152 THR A N 1
ATOM 1180 C CA . THR A 1 152 ? -3.178 7.098 -20.969 1 98.06 152 THR A CA 1
ATOM 1181 C C . THR A 1 152 ? -2.508 6.602 -19.688 1 98.06 152 THR A C 1
ATOM 1183 O O . THR A 1 152 ? -1.62 7.27 -19.141 1 98.06 152 THR A O 1
ATOM 1186 N N . CYS A 1 153 ? -2.916 5.41 -19.219 1 98.5 153 CYS A N 1
ATOM 1187 C CA . CYS A 1 153 ? -2.271 4.711 -18.109 1 98.5 153 CYS A CA 1
ATOM 1188 C C . CYS A 1 153 ? -0.798 4.461 -18.406 1 98.5 153 CYS A C 1
ATOM 1190 O O . CYS A 1 153 ? -0.453 3.963 -19.469 1 98.5 153 CYS A O 1
ATOM 1192 N N . PRO A 1 154 ? 0.1 4.805 -17.484 1 98.31 154 PRO A N 1
ATOM 1193 C CA . PRO A 1 154 ? 1.524 4.562 -17.719 1 98.31 154 PRO A CA 1
ATOM 1194 C C . PRO A 1 154 ? 1.87 3.074 -17.766 1 98.31 154 PRO A C 1
ATOM 1196 O O . PRO A 1 154 ? 1.069 2.238 -17.344 1 98.31 154 PRO A O 1
ATOM 1199 N N . PRO A 1 155 ? 3.045 2.781 -18.359 1 98.12 155 PRO A N 1
ATOM 1200 C CA . PRO A 1 155 ? 3.465 1.378 -18.328 1 98.12 155 PRO A CA 1
ATOM 1201 C C . PRO A 1 155 ? 3.637 0.837 -16.906 1 98.12 155 PRO A C 1
ATOM 1203 O O . PRO A 1 155 ? 3.871 1.608 -15.977 1 98.12 155 PRO A O 1
ATOM 1206 N N . PHE A 1 156 ? 3.475 -0.413 -16.734 1 97.81 156 PHE A N 1
ATOM 1207 C CA . PHE A 1 156 ? 3.611 -1.004 -15.406 1 97.81 156 PHE A CA 1
ATOM 1208 C C . PHE A 1 156 ? 4.562 -2.195 -15.438 1 97.81 156 PHE A C 1
ATOM 1210 O O . PHE A 1 156 ? 4.758 -2.811 -16.484 1 97.81 156 PHE A O 1
ATOM 1217 N N . TYR A 1 157 ? 5.27 -2.371 -14.359 1 97.19 157 TYR A N 1
ATOM 1218 C CA . TYR A 1 157 ? 6.121 -3.525 -14.094 1 97.19 157 TYR A CA 1
ATOM 1219 C C . TYR A 1 157 ? 5.34 -4.625 -13.383 1 97.19 157 TYR A C 1
ATOM 1221 O O . TYR A 1 157 ? 4.559 -4.352 -12.469 1 97.19 157 TYR A O 1
ATOM 1229 N N . TYR A 1 158 ? 5.41 -5.797 -13.875 1 94.88 158 TYR A N 1
ATOM 1230 C CA . TYR A 1 158 ? 4.754 -6.953 -13.273 1 94.88 158 TYR A CA 1
ATOM 1231 C C . TYR A 1 158 ? 5.723 -8.117 -13.125 1 94.88 158 TYR A C 1
ATOM 1233 O O . TYR A 1 158 ? 6.34 -8.547 -14.102 1 94.88 158 TYR A O 1
ATOM 1241 N N . ALA A 1 159 ? 5.871 -8.516 -11.875 1 91.12 159 ALA A N 1
ATOM 1242 C CA . ALA A 1 159 ? 6.699 -9.68 -11.57 1 91.12 159 ALA A CA 1
ATOM 1243 C C . ALA A 1 159 ? 5.863 -10.812 -10.984 1 91.12 159 ALA A C 1
ATOM 1245 O O . ALA A 1 159 ? 4.969 -10.57 -10.172 1 91.12 159 ALA A O 1
ATOM 1246 N N . TYR A 1 160 ? 6.094 -12.008 -11.461 1 85.5 160 TYR A N 1
ATOM 1247 C CA . TYR A 1 160 ? 5.441 -13.203 -10.953 1 85.5 160 TYR A CA 1
ATOM 1248 C C . TYR A 1 160 ? 6.398 -14.391 -10.945 1 85.5 160 TYR A C 1
ATOM 1250 O O . TYR A 1 160 ? 7.602 -14.227 -11.164 1 85.5 160 TYR A O 1
ATOM 1258 N N . ALA A 1 161 ? 5.941 -15.516 -10.555 1 82.94 161 ALA A N 1
ATOM 1259 C CA . ALA A 1 161 ? 6.809 -16.641 -10.203 1 82.94 161 ALA A CA 1
ATOM 1260 C C . ALA A 1 161 ? 7.68 -17.047 -11.391 1 82.94 161 ALA A C 1
ATOM 1262 O O . ALA A 1 161 ? 8.812 -17.5 -11.211 1 82.94 161 ALA A O 1
ATOM 1263 N N . ASP A 1 162 ? 7.211 -16.828 -12.609 1 86.06 162 ASP A N 1
ATOM 1264 C CA . ASP A 1 162 ? 7.914 -17.375 -13.773 1 86.06 162 ASP A CA 1
ATOM 1265 C C . ASP A 1 162 ? 8.656 -16.281 -14.523 1 86.06 162 ASP A C 1
ATOM 1267 O O . ASP A 1 162 ? 9.305 -16.531 -15.539 1 86.06 162 ASP A O 1
ATOM 1271 N N . GLY A 1 163 ? 8.531 -15.086 -14.086 1 90 163 GLY A N 1
ATOM 1272 C CA . GLY A 1 163 ? 9.219 -14.016 -14.789 1 90 163 GLY A CA 1
ATOM 1273 C C . GLY A 1 163 ? 8.672 -12.641 -14.461 1 90 163 GLY A C 1
ATOM 1274 O O . GLY A 1 163 ? 8.094 -12.438 -13.391 1 90 163 GLY A O 1
ATOM 1275 N N . SER A 1 164 ? 9.125 -11.734 -15.336 1 94.38 164 SER A N 1
ATOM 1276 C CA . SER A 1 164 ? 8.648 -10.367 -15.188 1 94.38 164 SER A CA 1
ATOM 1277 C C . SER A 1 164 ? 8.43 -9.711 -16.547 1 94.38 164 SER A C 1
ATOM 1279 O O . SER A 1 164 ? 8.789 -10.266 -17.578 1 94.38 164 SER A O 1
ATOM 1281 N N . LEU A 1 165 ? 7.73 -8.609 -16.531 1 96.81 165 LEU A N 1
ATOM 1282 C CA . LEU A 1 165 ? 7.434 -7.93 -17.797 1 96.81 165 LEU A CA 1
ATOM 1283 C C . LEU A 1 165 ? 7.176 -6.445 -17.562 1 96.81 165 LEU A C 1
ATOM 1285 O O . LEU A 1 165 ? 6.945 -6.023 -16.422 1 96.81 165 LEU A O 1
ATOM 1289 N N . ILE A 1 166 ? 7.371 -5.652 -18.547 1 97.88 166 ILE A N 1
ATOM 1290 C CA . ILE A 1 166 ? 6.828 -4.305 -18.672 1 97.88 166 ILE A CA 1
ATOM 1291 C C . ILE A 1 166 ? 5.727 -4.281 -19.734 1 97.88 166 ILE A C 1
ATOM 1293 O O . ILE A 1 166 ? 5.918 -4.777 -20.844 1 97.88 166 ILE A O 1
ATOM 1297 N N . ALA A 1 167 ? 4.629 -3.738 -19.328 1 97.75 167 ALA A N 1
ATOM 1298 C CA . ALA A 1 167 ? 3.494 -3.77 -20.234 1 97.75 167 ALA A CA 1
ATOM 1299 C C . ALA A 1 167 ? 2.678 -2.484 -20.141 1 97.75 167 ALA A C 1
ATOM 1301 O O . ALA A 1 167 ? 2.904 -1.66 -19.25 1 97.75 167 ALA A O 1
ATOM 1302 N N . ASN A 1 168 ? 1.886 -2.291 -21.172 1 97.69 168 ASN A N 1
ATOM 1303 C CA . ASN A 1 168 ? 0.836 -1.278 -21.172 1 97.69 168 ASN A CA 1
ATOM 1304 C C . ASN A 1 168 ? -0.553 -1.91 -21.188 1 97.69 168 ASN A C 1
ATOM 1306 O O . ASN A 1 168 ? -0.734 -3.004 -21.734 1 97.69 168 ASN A O 1
ATOM 1310 N N . LEU A 1 169 ? -1.491 -1.191 -20.625 1 97.69 169 LEU A N 1
ATOM 1311 C CA . LEU A 1 169 ? -2.857 -1.7 -20.641 1 97.69 169 LEU A CA 1
ATOM 1312 C C . LEU A 1 169 ? -3.578 -1.275 -21.922 1 97.69 169 LEU A C 1
ATOM 1314 O O . LEU A 1 169 ? -3.496 -0.113 -22.328 1 97.69 169 LEU A O 1
ATOM 1318 N N . TYR A 1 170 ? -4.234 -2.189 -22.516 1 96.62 170 TYR A N 1
ATOM 1319 C CA . TYR A 1 170 ? -5.094 -1.947 -23.672 1 96.62 170 TYR A CA 1
ATOM 1320 C C . TYR A 1 170 ? -6.449 -2.623 -23.484 1 96.62 170 TYR A C 1
ATOM 1322 O O . TYR A 1 170 ? -6.602 -3.5 -22.641 1 96.62 170 TYR A O 1
ATOM 1330 N N . ARG A 1 171 ? -7.41 -2.16 -24.219 1 94.25 171 ARG A N 1
ATOM 1331 C CA . ARG A 1 171 ? -8.742 -2.76 -24.281 1 94.25 171 ARG A CA 1
ATOM 1332 C C . ARG A 1 171 ? -9.102 -3.15 -25.703 1 94.25 171 ARG A C 1
ATOM 1334 O O . ARG A 1 171 ? -8.773 -2.438 -26.656 1 94.25 171 ARG A O 1
ATOM 1341 N N . SER A 1 172 ? -9.68 -4.254 -25.781 1 92.38 172 SER A N 1
ATOM 1342 C CA . SER A 1 172 ? -10.172 -4.73 -27.062 1 92.38 172 SER A CA 1
ATOM 1343 C C . SER A 1 172 ? -11.336 -5.699 -26.891 1 92.38 172 SER A C 1
ATOM 1345 O O . SER A 1 172 ? -11.805 -5.918 -25.766 1 92.38 172 SER A O 1
ATOM 1347 N N . ASN A 1 173 ? -11.867 -6.113 -28.031 1 89.56 173 ASN A N 1
ATOM 1348 C CA . ASN A 1 173 ? -12.945 -7.098 -27.984 1 89.56 173 ASN A CA 1
ATOM 1349 C C . ASN A 1 173 ? -12.398 -8.523 -28.062 1 89.56 173 ASN A C 1
ATOM 1351 O O . ASN A 1 173 ? -11.578 -8.836 -28.938 1 89.56 173 ASN A O 1
ATOM 1355 N N . LEU A 1 174 ? -12.82 -9.258 -27.094 1 88.94 174 LEU A N 1
ATOM 1356 C CA . LEU A 1 174 ? -12.414 -10.656 -27.031 1 88.94 174 LEU A CA 1
ATOM 1357 C C . LEU A 1 174 ? -13.57 -11.578 -27.406 1 88.94 174 LEU A C 1
ATOM 1359 O O . LEU A 1 174 ? -14.719 -11.344 -27.016 1 88.94 174 LEU A O 1
ATOM 1363 N N . SER A 1 175 ? -13.281 -12.477 -28.219 1 88.19 175 SER A N 1
ATOM 1364 C CA . SER A 1 175 ? -14.258 -13.5 -28.578 1 88.19 175 SER A CA 1
ATOM 1365 C C . SER A 1 175 ? -13.742 -14.891 -28.25 1 88.19 175 SER A C 1
ATOM 1367 O O . SER A 1 175 ? -12.617 -15.25 -28.609 1 88.19 175 SER A O 1
ATOM 1369 N N . ILE A 1 176 ? -14.5 -15.594 -27.547 1 85.25 176 ILE A N 1
ATOM 1370 C CA . ILE A 1 176 ? -14.219 -16.984 -27.203 1 85.25 176 ILE A CA 1
ATOM 1371 C C . ILE A 1 176 ? -15.477 -17.828 -27.391 1 85.25 176 ILE A C 1
ATOM 1373 O O . ILE A 1 176 ? -16.438 -17.703 -26.625 1 85.25 176 ILE A O 1
ATOM 1377 N N . SER A 1 177 ? -15.281 -18.703 -28.359 1 81.38 177 SER A N 1
ATOM 1378 C CA . SER A 1 177 ? -16.469 -19.469 -28.703 1 81.38 177 SER A CA 1
ATOM 1379 C C . SER A 1 177 ? -17.672 -18.562 -28.922 1 81.38 177 SER A C 1
ATOM 1381 O O . SER A 1 177 ? -17.625 -17.656 -29.75 1 81.38 177 SER A O 1
ATOM 1383 N N . SER A 1 178 ? -18.656 -18.703 -28.031 1 80.69 178 SER A N 1
ATOM 1384 C CA . SER A 1 178 ? -19.875 -17.922 -28.188 1 80.69 178 SER A CA 1
ATOM 1385 C C . SER A 1 178 ? -19.828 -16.656 -27.328 1 80.69 178 SER A C 1
ATOM 1387 O O . SER A 1 178 ? -20.703 -15.789 -27.438 1 80.69 178 SER A O 1
ATOM 1389 N N . LEU A 1 179 ? -18.812 -16.562 -26.609 1 86.06 179 LEU A N 1
ATOM 1390 C CA . LEU A 1 179 ? -18.719 -15.438 -25.703 1 86.06 179 LEU A CA 1
ATOM 1391 C C . LEU A 1 179 ? -18 -14.266 -26.359 1 86.06 179 LEU A C 1
ATOM 1393 O O . LEU A 1 179 ? -16.953 -14.445 -26.984 1 86.06 179 LEU A O 1
ATOM 1397 N N . ARG A 1 180 ? -18.719 -13.117 -26.312 1 86.94 180 ARG A N 1
ATOM 1398 C CA . ARG A 1 180 ? -18.109 -11.867 -26.75 1 86.94 180 ARG A CA 1
ATOM 1399 C C . ARG A 1 180 ? -17.953 -10.898 -25.578 1 86.94 180 ARG A C 1
ATOM 1401 O O . ARG A 1 180 ? -18.938 -10.586 -24.906 1 86.94 180 ARG A O 1
ATOM 1408 N N . LEU A 1 181 ? -16.781 -10.562 -25.297 1 89.19 181 LEU A N 1
ATOM 1409 C CA . LEU A 1 181 ? -16.484 -9.602 -24.234 1 89.19 181 LEU A CA 1
ATOM 1410 C C . LEU A 1 181 ? -15.992 -8.281 -24.812 1 89.19 181 LEU A C 1
ATOM 1412 O O . LEU A 1 181 ? -14.875 -8.211 -25.328 1 89.19 181 LEU A O 1
ATOM 1416 N N . ASN A 1 182 ? -16.844 -7.301 -24.641 1 88.38 182 ASN A N 1
ATOM 1417 C CA . ASN A 1 182 ? -16.453 -5.969 -25.062 1 88.38 182 ASN A CA 1
ATOM 1418 C C . ASN A 1 182 ? -15.594 -5.27 -24.016 1 88.38 182 ASN A C 1
ATOM 1420 O O . ASN A 1 182 ? -15.82 -5.449 -22.812 1 88.38 182 ASN A O 1
ATOM 1424 N N . ASN A 1 183 ? -14.57 -4.555 -24.391 1 90.38 183 ASN A N 1
ATOM 1425 C CA . ASN A 1 183 ? -13.711 -3.748 -23.531 1 90.38 183 ASN A CA 1
ATOM 1426 C C . ASN A 1 183 ? -12.891 -4.617 -22.578 1 90.38 183 ASN A C 1
ATOM 1428 O O . ASN A 1 183 ? -12.766 -4.301 -21.406 1 90.38 183 ASN A O 1
ATOM 1432 N N . PHE A 1 184 ? -12.531 -5.793 -23.141 1 94.19 184 PHE A N 1
ATOM 1433 C CA . PHE A 1 184 ? -11.633 -6.66 -22.391 1 94.19 184 PHE A CA 1
ATOM 1434 C C . PHE A 1 184 ? -10.266 -6.016 -22.219 1 94.19 184 PHE A C 1
ATOM 1436 O O . PHE A 1 184 ? -9.641 -5.605 -23.203 1 94.19 184 PHE A O 1
ATOM 1443 N N . THR A 1 185 ? -9.797 -5.863 -20.938 1 96.62 185 THR A N 1
ATOM 1444 C CA . THR A 1 185 ? -8.539 -5.188 -20.641 1 96.62 185 THR A CA 1
ATOM 1445 C C . THR A 1 185 ? -7.41 -6.195 -20.453 1 96.62 185 THR A C 1
ATOM 1447 O O . THR A 1 185 ? -7.586 -7.219 -19.797 1 96.62 185 THR A O 1
ATOM 1450 N N . PHE A 1 186 ? -6.27 -5.977 -21.094 1 96.5 186 PHE A N 1
ATOM 1451 C CA . PHE A 1 186 ? -5.117 -6.867 -21 1 96.5 186 PHE A CA 1
ATOM 1452 C C . PHE A 1 186 ? -3.818 -6.074 -20.984 1 96.5 186 PHE A C 1
ATOM 1454 O O . PHE A 1 186 ? -3.791 -4.902 -21.359 1 96.5 186 PHE A O 1
ATOM 1461 N N . GLY A 1 187 ? -2.793 -6.684 -20.422 1 97.44 187 GLY A N 1
ATOM 1462 C CA . GLY A 1 187 ? -1.455 -6.125 -20.516 1 97.44 187 GLY A CA 1
ATOM 1463 C C . GLY A 1 187 ? -0.753 -6.492 -21.812 1 97.44 187 GLY A C 1
ATOM 1464 O O . GLY A 1 187 ? -0.583 -7.676 -22.125 1 97.44 187 GLY A O 1
ATOM 1465 N N . CYS A 1 188 ? -0.411 -5.516 -22.531 1 96.88 188 CYS A N 1
ATOM 1466 C CA . CYS A 1 188 ? 0.4 -5.699 -23.734 1 96.88 188 CYS A CA 1
ATOM 1467 C C . CYS A 1 188 ? 1.884 -5.566 -23.422 1 96.88 188 CYS A C 1
ATOM 1469 O O . CYS A 1 188 ? 2.383 -4.461 -23.203 1 96.88 188 CYS A O 1
ATOM 1471 N N . ALA A 1 189 ? 2.562 -6.707 -23.422 1 96.94 189 ALA A N 1
ATOM 1472 C CA . ALA A 1 189 ? 3.973 -6.719 -23.047 1 96.94 189 ALA A CA 1
ATOM 1473 C C . ALA A 1 189 ? 4.871 -6.574 -24.266 1 96.94 189 ALA A C 1
ATOM 1475 O O . ALA A 1 189 ? 4.738 -7.324 -25.234 1 96.94 189 ALA A O 1
ATOM 1476 N N . HIS A 1 190 ? 5.742 -5.645 -24.172 1 95.25 190 HIS A N 1
ATOM 1477 C CA . HIS A 1 190 ? 6.715 -5.484 -25.25 1 95.25 190 HIS A CA 1
ATOM 1478 C C . HIS A 1 190 ? 8.062 -6.082 -24.859 1 95.25 190 HIS A C 1
ATOM 1480 O O . HIS A 1 190 ? 8.898 -6.355 -25.719 1 95.25 190 HIS A O 1
ATOM 1486 N N . THR A 1 191 ? 8.25 -6.203 -23.562 1 97.06 191 THR A N 1
ATOM 1487 C CA . THR A 1 191 ? 9.461 -6.84 -23.047 1 97.06 191 THR A CA 1
ATOM 1488 C C . THR A 1 191 ? 9.133 -7.758 -21.875 1 97.06 191 THR A C 1
ATOM 1490 O O . THR A 1 191 ? 8.422 -7.359 -20.953 1 97.06 191 THR A O 1
ATOM 1493 N N . THR A 1 192 ? 9.633 -8.992 -21.953 1 96.12 192 THR A N 1
ATOM 1494 C CA . THR A 1 192 ? 9.445 -9.953 -20.875 1 96.12 192 THR A CA 1
ATOM 1495 C C . THR A 1 192 ? 10.773 -10.625 -20.516 1 96.12 192 THR A C 1
ATOM 1497 O O . THR A 1 192 ? 11.703 -10.633 -21.312 1 96.12 192 THR A O 1
ATOM 1500 N N . LEU A 1 193 ? 10.812 -10.992 -19.328 1 94.69 193 LEU A N 1
ATOM 1501 C CA . LEU A 1 193 ? 11.914 -11.812 -18.844 1 94.69 193 LEU A CA 1
ATOM 1502 C C . LEU A 1 193 ? 11.453 -13.242 -18.578 1 94.69 193 LEU A C 1
ATOM 1504 O O . LEU A 1 193 ? 10.523 -13.461 -17.797 1 94.69 193 LEU A O 1
ATOM 1508 N N . ALA A 1 194 ? 11.93 -14.203 -19.281 1 90.94 194 ALA A N 1
ATOM 1509 C CA . ALA A 1 194 ? 11.867 -15.625 -18.969 1 90.94 194 ALA A CA 1
ATOM 1510 C C . ALA A 1 194 ? 10.555 -16.234 -19.453 1 90.94 194 ALA A C 1
ATOM 1512 O O . ALA A 1 194 ? 10.383 -17.453 -19.438 1 90.94 194 ALA A O 1
ATOM 1513 N N . GLU A 1 195 ? 9.547 -15.492 -19.922 1 89.38 195 GLU A N 1
ATOM 1514 C CA . GLU A 1 195 ? 8.266 -16.031 -20.359 1 89.38 195 GLU A CA 1
ATOM 1515 C C . GLU A 1 195 ? 7.801 -15.367 -21.656 1 89.38 195 GLU A C 1
ATOM 1517 O O . GLU A 1 195 ? 7.414 -14.195 -21.641 1 89.38 195 GLU A O 1
ATOM 1522 N N . PRO A 1 196 ? 7.773 -16.094 -22.75 1 91.62 196 PRO A N 1
ATOM 1523 C CA . PRO A 1 196 ? 7.453 -15.5 -24.047 1 91.62 196 PRO A CA 1
ATOM 1524 C C . PRO A 1 196 ? 5.984 -15.68 -24.438 1 91.62 196 PRO A C 1
ATOM 1526 O O . PRO A 1 196 ? 5.516 -15.086 -25.406 1 91.62 196 PRO A O 1
ATOM 1529 N N . THR A 1 197 ? 5.203 -16.516 -23.766 1 90.12 197 THR A N 1
ATOM 1530 C CA . THR A 1 197 ? 3.877 -16.922 -24.219 1 90.12 197 THR A CA 1
ATOM 1531 C C . THR A 1 197 ? 2.807 -15.984 -23.672 1 90.12 197 THR A C 1
ATOM 1533 O O . THR A 1 197 ? 1.901 -15.562 -24.391 1 90.12 197 THR A O 1
ATOM 1536 N N . GLY A 1 198 ? 2.797 -15.664 -22.406 1 93.12 198 GLY A N 1
ATOM 1537 C CA . GLY A 1 198 ? 1.771 -14.898 -21.703 1 93.12 198 GLY A CA 1
ATOM 1538 C C . GLY A 1 198 ? 0.937 -15.734 -20.766 1 93.12 198 GLY A C 1
ATOM 1539 O O . GLY A 1 198 ? 1.095 -16.953 -20.688 1 93.12 198 GLY A O 1
ATOM 1540 N N . VAL A 1 199 ? 0.1 -15.039 -20.016 1 93.31 199 VAL A N 1
ATOM 1541 C CA . VAL A 1 199 ? -0.639 -15.695 -18.953 1 93.31 199 VAL A CA 1
ATOM 1542 C C . VAL A 1 199 ? -2.078 -15.188 -18.922 1 93.31 199 VAL A C 1
ATOM 1544 O O . VAL A 1 199 ? -2.322 -13.984 -19.078 1 93.31 199 VAL A O 1
ATOM 1547 N N . ALA A 1 200 ? -2.984 -16.125 -18.922 1 95.19 200 ALA A N 1
ATOM 1548 C CA . ALA A 1 200 ? -4.355 -15.82 -18.516 1 95.19 200 ALA A CA 1
ATOM 1549 C C . ALA A 1 200 ? -4.527 -15.977 -17.016 1 95.19 200 ALA A C 1
ATOM 1551 O O . ALA A 1 200 ? -4.789 -17.078 -16.516 1 95.19 200 ALA A O 1
ATOM 1552 N N . GLY A 1 201 ? -4.43 -14.852 -16.344 1 96 201 GLY A N 1
ATOM 1553 C CA . GLY A 1 201 ? -4.605 -14.906 -14.898 1 96 201 GLY A CA 1
ATOM 1554 C C . GLY A 1 201 ? -6.031 -15.219 -14.484 1 96 201 GLY A C 1
ATOM 1555 O O . GLY A 1 201 ? -6.969 -14.539 -14.906 1 96 201 GLY A O 1
ATOM 1556 N N . PHE A 1 202 ? -6.199 -16.219 -13.672 1 96.94 202 PHE A N 1
ATOM 1557 C CA . PHE A 1 202 ? -7.504 -16.641 -13.18 1 96.94 202 PHE A CA 1
ATOM 1558 C C . PHE A 1 202 ? -7.629 -16.375 -11.688 1 96.94 202 PHE A C 1
ATOM 1560 O O . PHE A 1 202 ? -8.523 -16.906 -11.023 1 96.94 202 PHE A O 1
ATOM 1567 N N . GLY A 1 203 ? -6.703 -15.586 -11.18 1 95 203 GLY A N 1
ATOM 1568 C CA . GLY A 1 203 ? -6.789 -15.188 -9.781 1 95 203 GLY A CA 1
ATOM 1569 C C . GLY A 1 203 ? -7.957 -14.266 -9.492 1 95 203 GLY A C 1
ATOM 1570 O O . GLY A 1 203 ? -8.898 -14.18 -10.289 1 95 203 GLY A O 1
ATOM 1571 N N . ARG A 1 204 ? -7.984 -13.57 -8.398 1 93.88 204 ARG A N 1
ATOM 1572 C CA . ARG A 1 204 ? -9.164 -12.844 -7.926 1 93.88 204 ARG A CA 1
ATOM 1573 C C . ARG A 1 204 ? -9.062 -11.359 -8.25 1 93.88 204 ARG A C 1
ATOM 1575 O O . ARG A 1 204 ? -10 -10.602 -8.016 1 93.88 204 ARG A O 1
ATOM 1582 N N . GLY A 1 205 ? -8.141 -10.852 -8.828 1 93 205 GLY A N 1
ATOM 1583 C CA . GLY A 1 205 ? -7.988 -9.438 -9.133 1 93 205 GLY A CA 1
ATOM 1584 C C . GLY A 1 205 ? -8.867 -8.984 -10.289 1 93 205 GLY A C 1
ATOM 1585 O O . GLY A 1 205 ? -9.336 -9.797 -11.078 1 93 205 GLY A O 1
ATOM 1586 N N . VAL A 1 206 ? -9.078 -7.684 -10.422 1 95.12 206 VAL A N 1
ATOM 1587 C CA . VAL A 1 206 ? -10.055 -7.109 -11.344 1 95.12 206 VAL A CA 1
ATOM 1588 C C . VAL A 1 206 ? -9.586 -7.324 -12.781 1 95.12 206 VAL A C 1
ATOM 1590 O O . VAL A 1 206 ? -10.391 -7.301 -13.719 1 95.12 206 VAL A O 1
ATOM 1593 N N . LEU A 1 207 ? -8.297 -7.551 -12.984 1 96.75 207 LEU A N 1
ATOM 1594 C CA . LEU A 1 207 ? -7.758 -7.711 -14.328 1 96.75 207 LEU A CA 1
ATOM 1595 C C . LEU A 1 207 ? -7.68 -9.188 -14.711 1 96.75 207 LEU A C 1
ATOM 1597 O O . LEU A 1 207 ? -7.227 -9.523 -15.805 1 96.75 207 LEU A O 1
ATOM 1601 N N . SER A 1 208 ? -8.125 -10.07 -13.836 1 96.69 208 SER A N 1
ATOM 1602 C CA . SER A 1 208 ? -8.133 -11.5 -14.117 1 96.69 208 SER A CA 1
ATOM 1603 C C . SER A 1 208 ? -9.211 -11.859 -15.133 1 96.69 208 SER A C 1
ATOM 1605 O O . SER A 1 208 ? -10.133 -11.078 -15.367 1 96.69 208 SER A O 1
ATOM 1607 N N . PHE A 1 209 ? -9.055 -12.984 -15.688 1 96 209 PHE A N 1
ATOM 1608 C CA . PHE A 1 209 ? -9.977 -13.453 -16.719 1 96 209 PHE A CA 1
ATOM 1609 C C . PHE A 1 209 ? -11.375 -13.633 -16.141 1 96 209 PHE A C 1
ATOM 1611 O O . PHE A 1 209 ? -12.344 -13.07 -16.656 1 96 209 PHE A O 1
ATOM 1618 N N . PRO A 1 210 ? -11.602 -14.328 -15 1 96.06 210 PRO A N 1
ATOM 1619 C CA . PRO A 1 210 ? -12.945 -14.508 -14.461 1 96.06 210 PRO A CA 1
ATOM 1620 C C . PRO A 1 210 ? -13.586 -13.195 -14.008 1 96.06 210 PRO A C 1
ATOM 1622 O O . PRO A 1 210 ? -14.789 -13.008 -14.172 1 96.06 210 PRO A O 1
ATOM 1625 N N . ALA A 1 211 ? -12.805 -12.312 -13.422 1 96.06 211 ALA A N 1
ATOM 1626 C CA . ALA A 1 211 ? -13.352 -11.055 -12.93 1 96.06 211 ALA A CA 1
ATOM 1627 C C . ALA A 1 211 ? -13.914 -10.219 -14.078 1 96.06 211 ALA A C 1
ATOM 1629 O O . ALA A 1 211 ? -14.969 -9.602 -13.945 1 96.06 211 ALA A O 1
ATOM 1630 N N . GLN A 1 212 ? -13.211 -10.203 -15.164 1 95.75 212 GLN A N 1
ATOM 1631 C CA . GLN A 1 212 ? -13.664 -9.414 -16.312 1 95.75 212 GLN A CA 1
ATOM 1632 C C . GLN A 1 212 ? -14.906 -10.039 -16.938 1 95.75 212 GLN A C 1
ATOM 1634 O O . GLN A 1 212 ? -15.805 -9.328 -17.391 1 95.75 212 GLN A O 1
ATOM 1639 N N . ILE A 1 213 ? -15 -11.312 -16.969 1 94.81 213 ILE A N 1
ATOM 1640 C CA . ILE A 1 213 ? -16.203 -11.984 -17.453 1 94.81 213 ILE A CA 1
ATOM 1641 C C . ILE A 1 213 ? -17.375 -11.656 -16.531 1 94.81 213 ILE A C 1
ATOM 1643 O O . ILE A 1 213 ? -18.484 -11.391 -17 1 94.81 213 ILE A O 1
ATOM 1647 N N . SER A 1 214 ? -17.109 -11.672 -15.266 1 94.44 214 SER A N 1
ATOM 1648 C CA . SER A 1 214 ? -18.156 -11.453 -14.273 1 94.44 214 SER A CA 1
ATOM 1649 C C . SER A 1 214 ? -18.766 -10.07 -14.406 1 94.44 214 SER A C 1
ATOM 1651 O O . SER A 1 214 ? -19.953 -9.883 -14.117 1 94.44 214 SER A O 1
ATOM 1653 N N . THR A 1 215 ? -17.938 -9.094 -14.781 1 90.56 215 THR A N 1
ATOM 1654 C CA . THR A 1 215 ? -18.438 -7.73 -14.953 1 90.56 215 THR A CA 1
ATOM 1655 C C . THR A 1 215 ? -19.516 -7.688 -16.031 1 90.56 215 THR A C 1
ATOM 1657 O O . THR A 1 215 ? -20.484 -6.934 -15.922 1 90.56 215 THR A O 1
ATOM 1660 N N . LEU A 1 216 ? -19.438 -8.492 -17.047 1 86.62 216 LEU A N 1
ATOM 1661 C CA . LEU A 1 216 ? -20.391 -8.516 -18.156 1 86.62 216 LEU A CA 1
ATOM 1662 C C . LEU A 1 216 ? -21.484 -9.555 -17.906 1 86.62 216 LEU A C 1
ATOM 1664 O O . LEU A 1 216 ? -22.641 -9.328 -18.234 1 86.62 216 LEU A O 1
ATOM 1668 N N . ASN A 1 217 ? -21.016 -10.688 -17.344 1 90.62 217 ASN A N 1
ATOM 1669 C CA . ASN A 1 217 ? -21.906 -11.805 -17.094 1 90.62 217 ASN A CA 1
ATOM 1670 C C . ASN A 1 217 ? -21.578 -12.5 -15.773 1 90.62 217 ASN A C 1
ATOM 1672 O O . ASN A 1 217 ? -20.828 -13.484 -15.758 1 90.62 217 ASN A O 1
ATOM 1676 N N . PRO A 1 218 ? -22.188 -12.062 -14.734 1 92.25 218 PRO A N 1
ATOM 1677 C CA . PRO A 1 218 ? -21.875 -12.609 -13.414 1 92.25 218 PRO A CA 1
ATOM 1678 C C . PRO A 1 218 ? -22.109 -14.117 -13.328 1 92.25 218 PRO A C 1
ATOM 1680 O O . PRO A 1 218 ? -21.391 -14.828 -12.617 1 92.25 218 PRO A O 1
ATOM 1683 N N . LYS A 1 219 ? -23.031 -14.648 -14.023 1 91.56 219 LYS A N 1
ATOM 1684 C CA . LYS A 1 219 ? -23.344 -16.078 -13.969 1 91.56 219 LYS A CA 1
ATOM 1685 C C . LYS A 1 219 ? -22.203 -16.906 -14.555 1 91.56 219 LYS A C 1
ATOM 1687 O O . LYS A 1 219 ? -21.984 -18.047 -14.141 1 91.56 219 LYS A O 1
ATOM 1692 N N . LEU A 1 220 ? -21.484 -16.312 -15.477 1 92.06 220 LEU A N 1
ATOM 1693 C CA . LEU A 1 220 ? -20.375 -17.016 -16.125 1 92.06 220 LEU A CA 1
ATOM 1694 C C . LEU A 1 220 ? -19.078 -16.781 -15.367 1 92.06 220 LEU A C 1
ATOM 1696 O O . LEU A 1 220 ? -18.172 -17.625 -15.398 1 92.06 220 LEU A O 1
ATOM 1700 N N . GLY A 1 221 ? -19.047 -15.656 -14.68 1 92.81 221 GLY A N 1
ATOM 1701 C CA . GLY A 1 221 ? -17.75 -15.266 -14.133 1 92.81 221 GLY A CA 1
ATOM 1702 C C . GLY A 1 221 ? -17.609 -15.555 -12.648 1 92.81 221 GLY A C 1
ATOM 1703 O O . GLY A 1 221 ? -16.5 -15.602 -12.125 1 92.81 221 GLY A O 1
ATOM 1704 N N . ASN A 1 222 ? -18.672 -15.773 -11.914 1 94.75 222 ASN A N 1
ATOM 1705 C CA . ASN A 1 222 ? -18.625 -15.906 -10.461 1 94.75 222 ASN A CA 1
ATOM 1706 C C . ASN A 1 222 ? -18.312 -17.344 -10.031 1 94.75 222 ASN A C 1
ATOM 1708 O O . ASN A 1 222 ? -18.234 -17.625 -8.844 1 94.75 222 ASN A O 1
ATOM 1712 N N . ARG A 1 223 ? -18.219 -18.203 -11.008 1 96.38 223 ARG A N 1
ATOM 1713 C CA . ARG A 1 223 ? -17.859 -19.594 -10.758 1 96.38 223 ARG A CA 1
ATOM 1714 C C . ARG A 1 223 ? -17.188 -20.203 -11.969 1 96.38 223 ARG A C 1
ATOM 1716 O O . ARG A 1 223 ? -17.625 -20.016 -13.102 1 96.38 223 ARG A O 1
ATOM 1723 N N . PHE A 1 224 ? -16.125 -20.891 -11.758 1 97.19 224 PHE A N 1
ATOM 1724 C CA . PHE A 1 224 ? -15.492 -21.656 -12.828 1 97.19 224 PHE A CA 1
ATOM 1725 C C . PHE A 1 224 ? -14.859 -22.922 -12.273 1 97.19 224 PHE A C 1
ATOM 1727 O O . PHE A 1 224 ? -14.664 -23.062 -11.062 1 97.19 224 PHE A O 1
ATOM 1734 N N . SER A 1 225 ? -14.625 -23.844 -13.102 1 96.81 225 SER A N 1
ATOM 1735 C CA . SER A 1 225 ? -13.992 -25.109 -12.727 1 96.81 225 SER A CA 1
ATOM 1736 C C . SER A 1 225 ? -13.18 -25.688 -13.875 1 96.81 225 SER A C 1
ATOM 1738 O O . SER A 1 225 ? -13.328 -25.266 -15.023 1 96.81 225 SER A O 1
ATOM 1740 N N . TYR A 1 226 ? -12.258 -26.453 -13.562 1 96.25 226 TYR A N 1
ATOM 1741 C CA . TYR A 1 226 ? -11.547 -27.25 -14.555 1 96.25 226 TYR A CA 1
ATOM 1742 C C . TYR A 1 226 ? -11.352 -28.688 -14.07 1 96.25 226 TYR A C 1
ATOM 1744 O O . TYR A 1 226 ? -11.461 -28.969 -12.867 1 96.25 226 TYR A O 1
ATOM 1752 N N . CYS A 1 227 ? -11.211 -29.547 -14.914 1 94.81 227 CYS A N 1
ATOM 1753 C CA . CYS A 1 227 ? -10.875 -30.953 -14.68 1 94.81 227 CYS A CA 1
ATOM 1754 C C . CYS A 1 227 ? -9.664 -31.359 -15.508 1 94.81 227 CYS A C 1
ATOM 1756 O O . CYS A 1 227 ? -9.773 -31.562 -16.719 1 94.81 227 CYS A O 1
ATOM 1758 N N . LEU A 1 228 ? -8.555 -31.5 -14.797 1 90.44 228 LEU A N 1
ATOM 1759 C CA . LEU A 1 228 ? -7.289 -31.703 -15.5 1 90.44 228 LEU A CA 1
ATOM 1760 C C . LEU A 1 228 ? -7.066 -33.188 -15.805 1 90.44 228 LEU A C 1
ATOM 1762 O O . LEU A 1 228 ? -7.105 -34.031 -14.898 1 90.44 228 LEU A O 1
ATOM 1766 N N . VAL A 1 229 ? -6.852 -33.406 -17.016 1 85.69 229 VAL A N 1
ATOM 1767 C CA . VAL A 1 229 ? -6.492 -34.75 -17.438 1 85.69 229 VAL A CA 1
ATOM 1768 C C . VAL A 1 229 ? -5.055 -35.062 -17.016 1 85.69 229 VAL A C 1
ATOM 1770 O O . VAL A 1 229 ? -4.195 -34.188 -17.047 1 85.69 229 VAL A O 1
ATOM 1773 N N . SER A 1 230 ? -4.832 -36.281 -16.578 1 77.19 230 SER A N 1
ATOM 1774 C CA . SER A 1 230 ? -3.559 -36.688 -16 1 77.19 230 SER A CA 1
ATOM 1775 C C . SER A 1 230 ? -2.4 -36.375 -16.953 1 77.19 230 SER A C 1
ATOM 1777 O O . SER A 1 230 ? -2.523 -36.531 -18.156 1 77.19 230 SER A O 1
ATOM 1779 N N . HIS A 1 231 ? -1.343 -36.031 -16.188 1 69.44 231 HIS A N 1
ATOM 1780 C CA . HIS A 1 231 ? -0.06 -35.812 -16.828 1 69.44 231 HIS A CA 1
ATOM 1781 C C . HIS A 1 231 ? 0.545 -37.125 -17.328 1 69.44 231 HIS A C 1
ATOM 1783 O O . HIS A 1 231 ? 0.36 -38.156 -16.703 1 69.44 231 HIS A O 1
ATOM 1789 N N . SER A 1 232 ? 0.842 -37.375 -18.5 1 61.72 232 SER A N 1
ATOM 1790 C CA . SER A 1 232 ? 1.521 -38.625 -18.828 1 61.72 232 SER A CA 1
ATOM 1791 C C . SER A 1 232 ? 3.035 -38.438 -18.812 1 61.72 232 SER A C 1
ATOM 1793 O O . SER A 1 232 ? 3.773 -39.406 -18.625 1 61.72 232 SER A O 1
ATOM 1795 N N . PHE A 1 233 ? 3.598 -37.469 -18.344 1 63.84 233 PHE A N 1
ATOM 1796 C CA . PHE A 1 233 ? 5.008 -37.156 -18.516 1 63.84 233 PHE A CA 1
ATOM 1797 C C . PHE A 1 233 ? 5.617 -37.969 -19.641 1 63.84 233 PHE A C 1
ATOM 1799 O O . PHE A 1 233 ? 6.832 -38.156 -19.688 1 63.84 233 PHE A O 1
ATOM 1806 N N . GLU A 1 234 ? 4.562 -38.625 -20.375 1 60.44 234 GLU A N 1
ATOM 1807 C CA . GLU A 1 234 ? 4.992 -39.312 -21.594 1 60.44 234 GLU A CA 1
ATOM 1808 C C . GLU A 1 234 ? 4.84 -38.406 -22.812 1 60.44 234 GLU A C 1
ATOM 1810 O O . GLU A 1 234 ? 3.744 -37.906 -23.094 1 60.44 234 GLU A O 1
ATOM 1815 N N . GLY A 1 235 ? 5.863 -38 -23.406 1 55.41 235 GLY A N 1
ATOM 1816 C CA . GLY A 1 235 ? 5.953 -37 -24.469 1 55.41 235 GLY A CA 1
ATOM 1817 C C . GLY A 1 235 ? 5.02 -37.281 -25.625 1 55.41 235 GLY A C 1
ATOM 1818 O O . GLY A 1 235 ? 4.535 -36.375 -26.281 1 55.41 235 GLY A O 1
ATOM 1819 N N . GLU A 1 236 ? 4.848 -38.562 -25.969 1 52.41 236 GLU A N 1
ATOM 1820 C CA . GLU A 1 236 ? 4.184 -38.906 -27.219 1 52.41 236 GLU A CA 1
ATOM 1821 C C . GLU A 1 236 ? 2.68 -39.062 -27.016 1 52.41 236 GLU A C 1
ATOM 1823 O O . GLU A 1 236 ? 1.932 -39.219 -27.984 1 52.41 236 GLU A O 1
ATOM 1828 N N . ARG A 1 237 ? 2.273 -38.906 -25.906 1 55.53 237 ARG A N 1
ATOM 1829 C CA . ARG A 1 237 ? 0.855 -39.188 -25.719 1 55.53 237 ARG A CA 1
ATOM 1830 C C . ARG A 1 237 ? 0.022 -37.906 -25.844 1 55.53 237 ARG A C 1
ATOM 1832 O O . ARG A 1 237 ? 0.325 -36.906 -25.203 1 55.53 237 ARG A O 1
ATOM 1839 N N . VAL A 1 238 ? -0.767 -37.875 -26.953 1 56.78 238 VAL A N 1
ATOM 1840 C CA . VAL A 1 238 ? -1.732 -36.812 -27.109 1 56.78 238 VAL A CA 1
ATOM 1841 C C . VAL A 1 238 ? -2.846 -36.938 -26.062 1 56.78 238 VAL A C 1
ATOM 1843 O O . VAL A 1 238 ? -3.521 -37.969 -26.016 1 56.78 238 VAL A O 1
ATOM 1846 N N . ASN A 1 239 ? -2.914 -36.031 -25.172 1 66.88 239 ASN A N 1
ATOM 1847 C CA . ASN A 1 239 ? -3.959 -36.094 -24.156 1 66.88 239 ASN A CA 1
ATOM 1848 C C . ASN A 1 239 ? -5.203 -35.312 -24.594 1 66.88 239 ASN A C 1
ATOM 1850 O O . ASN A 1 239 ? -5.098 -34.312 -25.297 1 66.88 239 ASN A O 1
ATOM 1854 N N . PRO A 1 240 ? -6.426 -35.969 -24.406 1 77.69 240 PRO A N 1
ATOM 1855 C CA . PRO A 1 240 ? -7.66 -35.188 -24.578 1 77.69 240 PRO A CA 1
ATOM 1856 C C . PRO A 1 240 ? -7.629 -33.875 -23.828 1 77.69 240 PRO A C 1
ATOM 1858 O O . PRO A 1 240 ? -6.852 -33.719 -22.875 1 77.69 240 PRO A O 1
ATOM 1861 N N . PRO A 1 241 ? -8.367 -32.969 -24.359 1 85.62 241 PRO A N 1
ATOM 1862 C CA . PRO A 1 241 ? -8.398 -31.688 -23.672 1 85.62 241 PRO A CA 1
ATOM 1863 C C . PRO A 1 241 ? -9.031 -31.781 -22.281 1 85.62 241 PRO A C 1
ATOM 1865 O O . PRO A 1 241 ? -9.914 -32.594 -22.062 1 85.62 241 PRO A O 1
ATOM 1868 N N . SER A 1 242 ? -8.484 -30.969 -21.391 1 91.44 242 SER A N 1
ATOM 1869 C CA . SER A 1 242 ? -9.086 -30.797 -20.078 1 91.44 242 SER A CA 1
ATOM 1870 C C . SER A 1 242 ? -10.195 -29.75 -20.109 1 91.44 242 SER A C 1
ATOM 1872 O O . SER A 1 242 ? -10.023 -28.672 -20.688 1 91.44 242 SER A O 1
ATOM 1874 N N . PRO A 1 243 ? -11.328 -30.078 -19.625 1 93 243 PRO A N 1
ATOM 1875 C CA . PRO A 1 243 ? -12.414 -29.094 -19.656 1 93 243 PRO A CA 1
ATOM 1876 C C . PRO A 1 243 ? -12.188 -27.922 -18.688 1 93 243 PRO A C 1
ATOM 1878 O O . PRO A 1 243 ? -11.844 -28.141 -17.531 1 93 243 PRO A O 1
ATOM 1881 N N . LEU A 1 244 ? -12.273 -26.781 -19.141 1 95 244 LEU A N 1
ATOM 1882 C CA . LEU A 1 244 ? -12.469 -25.562 -18.375 1 95 244 LEU A CA 1
ATOM 1883 C C . LEU A 1 244 ? -13.914 -25.078 -18.484 1 95 244 LEU A C 1
ATOM 1885 O O . LEU A 1 244 ? -14.414 -24.828 -19.578 1 95 244 LEU A O 1
ATOM 1889 N N . ILE A 1 245 ? -14.555 -25 -17.375 1 94.75 245 ILE A N 1
ATOM 1890 C CA . ILE A 1 245 ? -15.984 -24.688 -17.359 1 94.75 245 ILE A CA 1
ATOM 1891 C C . ILE A 1 245 ? -16.203 -23.328 -16.688 1 94.75 245 ILE A C 1
ATOM 1893 O O . ILE A 1 245 ? -15.875 -23.156 -15.508 1 94.75 245 ILE A O 1
ATOM 1897 N N . LEU A 1 246 ? -16.734 -22.406 -17.406 1 94.44 246 LEU A N 1
ATOM 1898 C CA . LEU A 1 246 ? -17.188 -21.141 -16.844 1 94.44 246 LEU A CA 1
ATOM 1899 C C . LEU A 1 246 ? -18.672 -21.172 -16.531 1 94.44 246 LEU A C 1
ATOM 1901 O O . LEU A 1 246 ? -19.484 -21.562 -17.359 1 94.44 246 LEU A O 1
ATOM 1905 N N . GLY A 1 247 ? -18.984 -20.812 -15.328 1 94.25 247 GLY A N 1
ATOM 1906 C CA . GLY A 1 247 ? -20.359 -20.891 -14.891 1 94.25 247 GLY A CA 1
ATOM 1907 C C . GLY A 1 247 ? -20.734 -22.234 -14.305 1 94.25 247 GLY A C 1
ATOM 1908 O O . GLY A 1 247 ? -19.859 -23.016 -13.93 1 94.25 247 GLY A O 1
ATOM 1909 N N . ARG A 1 248 ? -22.062 -22.469 -14.156 1 89.31 248 ARG A N 1
ATOM 1910 C CA . ARG A 1 248 ? -22.594 -23.703 -13.594 1 89.31 248 ARG A CA 1
ATOM 1911 C C . ARG A 1 248 ? -23.219 -24.562 -14.68 1 89.31 248 ARG A C 1
ATOM 1913 O O . ARG A 1 248 ? -23.734 -24.047 -15.68 1 89.31 248 ARG A O 1
ATOM 1920 N N . TYR A 1 249 ? -23.078 -25.781 -14.57 1 82.69 249 TYR A N 1
ATOM 1921 C CA . TYR A 1 249 ? -23.766 -26.688 -15.469 1 82.69 249 TYR A CA 1
ATOM 1922 C C . TYR A 1 249 ? -24.547 -27.734 -14.688 1 82.69 249 TYR A C 1
ATOM 1924 O O . TYR A 1 249 ? -24.219 -28.016 -13.523 1 82.69 249 TYR A O 1
ATOM 1932 N N . ASP A 1 250 ? -25.797 -27.984 -15.18 1 70.44 250 ASP A N 1
ATOM 1933 C CA . ASP A 1 250 ? -26.609 -29.047 -14.578 1 70.44 250 ASP A CA 1
ATOM 1934 C C . ASP A 1 250 ? -26.094 -30.438 -15.008 1 70.44 250 ASP A C 1
ATOM 1936 O O . ASP A 1 250 ? -25.875 -30.672 -16.188 1 70.44 250 ASP A O 1
ATOM 1940 N N . ASN A 1 251 ? -25.516 -31.062 -14.109 1 61.5 251 ASN A N 1
ATOM 1941 C CA . ASN A 1 251 ? -25.094 -32.406 -14.469 1 61.5 251 ASN A CA 1
ATOM 1942 C C . ASN A 1 251 ? -26.266 -33.281 -14.953 1 61.5 251 ASN A C 1
ATOM 1944 O O . ASN A 1 251 ? -27.156 -33.594 -14.18 1 61.5 251 ASN A O 1
ATOM 1948 N N . ALA A 1 252 ? -26.781 -33.125 -16.109 1 47.41 252 ALA A N 1
ATOM 1949 C CA . ALA A 1 252 ? -27.922 -33.906 -16.578 1 47.41 252 ALA A CA 1
ATOM 1950 C C . ALA A 1 252 ? -27.719 -35.406 -16.328 1 47.41 252 ALA A C 1
ATOM 1952 O O . ALA A 1 252 ? -28.688 -36.188 -16.312 1 47.41 252 ALA A O 1
ATOM 1953 N N . GLY A 1 253 ? -26.609 -35.938 -16.703 1 46.44 253 GLY A N 1
ATOM 1954 C CA . GLY A 1 253 ? -26.594 -37.375 -16.906 1 46.44 253 GLY A CA 1
ATOM 1955 C C . GLY A 1 253 ? -26.703 -38.188 -15.625 1 46.44 253 GLY A C 1
ATOM 1956 O O . GLY A 1 253 ? -26.578 -39.406 -15.625 1 46.44 253 GLY A O 1
ATOM 1957 N N . GLY A 1 254 ? -27.219 -37.75 -14.438 1 47.5 254 GLY A N 1
ATOM 1958 C CA . GLY A 1 254 ? -27.672 -38.625 -13.367 1 47.5 254 GLY A CA 1
ATOM 1959 C C . GLY A 1 254 ? -26.625 -38.812 -12.281 1 47.5 254 GLY A C 1
ATOM 1960 O O . GLY A 1 254 ? -26.906 -39.406 -11.242 1 47.5 254 GLY A O 1
ATOM 1961 N N . GLU A 1 255 ? -25.344 -38.875 -12.562 1 51.12 255 GLU A N 1
ATOM 1962 C CA . GLU A 1 255 ? -24.469 -39.281 -11.469 1 51.12 255 GLU A CA 1
ATOM 1963 C C . GLU A 1 255 ? -24.234 -38.125 -10.484 1 51.12 255 GLU A C 1
ATOM 1965 O O . GLU A 1 255 ? -23.906 -37 -10.891 1 51.12 255 GLU A O 1
ATOM 1970 N N . GLU A 1 256 ? -24.906 -38.188 -9.398 1 60.91 256 GLU A N 1
ATOM 1971 C CA . GLU A 1 256 ? -24.766 -37.281 -8.258 1 60.91 256 GLU A CA 1
ATOM 1972 C C . GLU A 1 256 ? -23.297 -37.062 -7.895 1 60.91 256 GLU A C 1
ATOM 1974 O O . GLU A 1 256 ? -22.641 -38 -7.43 1 60.91 256 GLU A O 1
ATOM 1979 N N . VAL A 1 257 ? -22.578 -36.156 -8.531 1 77.38 257 VAL A N 1
ATOM 1980 C CA . VAL A 1 257 ? -21.203 -35.844 -8.156 1 77.38 257 VAL A CA 1
ATOM 1981 C C . VAL A 1 257 ? -21.172 -35 -6.879 1 77.38 257 VAL A C 1
ATOM 1983 O O . VAL A 1 257 ? -21.875 -34 -6.785 1 77.38 257 VAL A O 1
ATOM 1986 N N . GLU A 1 258 ? -20.625 -35.656 -5.84 1 85.12 258 GLU A N 1
ATOM 1987 C CA . GLU A 1 258 ? -20.547 -35 -4.543 1 85.12 258 GLU A CA 1
ATOM 1988 C C . GLU A 1 258 ? -19.25 -34.188 -4.418 1 85.12 258 GLU A C 1
ATOM 1990 O O . GLU A 1 258 ? -18.156 -34.75 -4.457 1 85.12 258 GLU A O 1
ATOM 1995 N N . PHE A 1 259 ? -19.375 -32.875 -4.445 1 91.62 259 PHE A N 1
ATOM 1996 C CA . PHE A 1 259 ? -18.234 -32 -4.215 1 91.62 259 PHE A CA 1
ATOM 1997 C C . PHE A 1 259 ? -17.922 -31.906 -2.727 1 91.62 259 PHE A C 1
ATOM 1999 O O . PHE A 1 259 ? -18.828 -31.844 -1.899 1 91.62 259 PHE A O 1
ATOM 2006 N N . VAL A 1 260 ? -16.703 -31.984 -2.404 1 94.12 260 VAL A N 1
ATOM 2007 C CA . VAL A 1 260 ? -16.203 -31.609 -1.091 1 94.12 260 VAL A CA 1
ATOM 2008 C C . VAL A 1 260 ? -15.734 -30.156 -1.121 1 94.12 260 VAL A C 1
ATOM 2010 O O . VAL A 1 260 ? -14.844 -29.797 -1.898 1 94.12 260 VAL A O 1
ATOM 2013 N N . TYR A 1 261 ? -16.359 -29.375 -0.249 1 95.81 261 TYR A N 1
ATOM 2014 C CA . TYR A 1 261 ? -16.031 -27.953 -0.278 1 95.81 261 TYR A CA 1
ATOM 2015 C C . TYR A 1 261 ? -15.211 -27.547 0.939 1 95.81 261 TYR A C 1
ATOM 2017 O O . TYR A 1 261 ? -15.336 -28.156 2.006 1 95.81 261 TYR A O 1
ATOM 2025 N N . THR A 1 262 ? -14.375 -26.625 0.775 1 97.44 262 THR A N 1
ATOM 2026 C CA . THR A 1 262 ? -13.656 -25.906 1.831 1 97.44 262 THR A CA 1
ATOM 2027 C C . THR A 1 262 ? -13.703 -24.406 1.596 1 97.44 262 THR A C 1
ATOM 2029 O O . THR A 1 262 ? -13.641 -23.953 0.452 1 97.44 262 THR A O 1
ATOM 2032 N N . SER A 1 263 ? -13.805 -23.672 2.662 1 96.81 263 SER A N 1
ATOM 2033 C CA . SER A 1 263 ? -13.93 -22.219 2.545 1 96.81 263 SER A CA 1
ATOM 2034 C C . SER A 1 263 ? -12.602 -21.578 2.16 1 96.81 263 SER A C 1
ATOM 2036 O O . SER A 1 263 ? -11.547 -22.016 2.621 1 96.81 263 SER A O 1
ATOM 2038 N N . MET A 1 264 ? -12.711 -20.531 1.347 1 97.12 264 MET A N 1
ATOM 2039 C CA . MET A 1 264 ? -11.523 -19.734 1.034 1 97.12 264 MET A CA 1
ATOM 2040 C C . MET A 1 264 ? -11.117 -18.875 2.225 1 97.12 264 MET A C 1
ATOM 2042 O O . MET A 1 264 ? -11.969 -18.359 2.941 1 97.12 264 MET A O 1
ATOM 2046 N N . LEU A 1 265 ? -9.836 -18.781 2.404 1 96.75 265 LEU A N 1
ATOM 2047 C CA . LEU A 1 265 ? -9.281 -17.859 3.395 1 96.75 265 LEU A CA 1
ATOM 2048 C C . LEU A 1 265 ? -8.938 -16.516 2.762 1 96.75 265 LEU A C 1
ATOM 2050 O O . LEU A 1 265 ? -8.43 -16.469 1.639 1 96.75 265 LEU A O 1
ATOM 2054 N N . ARG A 1 266 ? -9.273 -15.492 3.469 1 93.19 266 ARG A N 1
ATOM 2055 C CA . ARG A 1 266 ? -8.906 -14.164 2.992 1 93.19 266 ARG A CA 1
ATOM 2056 C C . ARG A 1 266 ? -7.438 -13.867 3.285 1 93.19 266 ARG A C 1
ATOM 2058 O O . ARG A 1 266 ? -6.973 -14.055 4.41 1 93.19 266 ARG A O 1
ATOM 2065 N N . ASN A 1 267 ? -6.727 -13.516 2.303 1 92.75 267 ASN A N 1
ATOM 2066 C CA . ASN A 1 267 ? -5.348 -13.062 2.443 1 92.75 267 ASN A CA 1
ATOM 2067 C C . ASN A 1 267 ? -5.234 -11.555 2.27 1 92.75 267 ASN A C 1
ATOM 2069 O O . ASN A 1 267 ? -5.41 -11.039 1.164 1 92.75 267 ASN A O 1
ATOM 2073 N N . PRO A 1 268 ? -4.895 -10.805 3.291 1 87.75 268 PRO A N 1
ATOM 2074 C CA . PRO A 1 268 ? -4.895 -9.344 3.201 1 87.75 268 PRO A CA 1
ATOM 2075 C C . PRO A 1 268 ? -3.732 -8.805 2.367 1 87.75 268 PRO A C 1
ATOM 2077 O O . PRO A 1 268 ? -3.826 -7.707 1.81 1 87.75 268 PRO A O 1
ATOM 2080 N N . LYS A 1 269 ? -2.623 -9.523 2.256 1 86.69 269 LYS A N 1
ATOM 2081 C CA . LYS A 1 269 ? -1.441 -9.062 1.532 1 86.69 269 LYS A CA 1
ATOM 2082 C C . LYS A 1 269 ? -1.461 -9.547 0.085 1 86.69 269 LYS A C 1
ATOM 2084 O O . LYS A 1 269 ? -0.944 -8.875 -0.808 1 86.69 269 LYS A O 1
ATOM 2089 N N . HIS A 1 270 ? -2.004 -10.719 -0.116 1 90.12 270 HIS A N 1
ATOM 2090 C CA . HIS A 1 270 ? -2.082 -11.32 -1.44 1 90.12 270 HIS A CA 1
ATOM 2091 C C . HIS A 1 270 ? -3.512 -11.734 -1.773 1 90.12 270 HIS A C 1
ATOM 2093 O O . HIS A 1 270 ? -3.799 -12.93 -1.92 1 90.12 270 HIS A O 1
ATOM 2099 N N . PRO A 1 271 ? -4.305 -10.734 -1.932 1 90.94 271 PRO A N 1
ATOM 2100 C CA . PRO A 1 271 ? -5.73 -11.023 -2.1 1 90.94 271 PRO A CA 1
ATOM 2101 C C . PRO A 1 271 ? -6.035 -11.758 -3.4 1 90.94 271 PRO A C 1
ATOM 2103 O O . PRO A 1 271 ? -7.141 -12.273 -3.576 1 90.94 271 PRO A O 1
ATOM 2106 N N . TYR A 1 272 ? -5.07 -11.93 -4.301 1 91.81 272 TYR A N 1
ATOM 2107 C CA . TYR A 1 272 ? -5.309 -12.539 -5.605 1 91.81 272 TYR A CA 1
ATOM 2108 C C . TYR A 1 272 ? -5.199 -14.055 -5.52 1 91.81 272 TYR A C 1
ATOM 2110 O O . TYR A 1 272 ? -5.602 -14.766 -6.445 1 91.81 272 TYR A O 1
ATOM 2118 N N . PHE A 1 273 ? -4.754 -14.625 -4.406 1 94.69 273 PHE A N 1
ATOM 2119 C CA . PHE A 1 273 ? -4.59 -16.062 -4.25 1 94.69 273 PHE A CA 1
ATOM 2120 C C . PHE A 1 273 ? -5.898 -16.719 -3.811 1 94.69 273 PHE A C 1
ATOM 2122 O O . PHE A 1 273 ? -6.637 -16.141 -3.006 1 94.69 273 PHE A O 1
ATOM 2129 N N . TYR A 1 274 ? -6.129 -17.859 -4.332 1 97.56 274 TYR A N 1
ATOM 2130 C CA . TYR A 1 274 ? -7.121 -18.75 -3.748 1 97.56 274 TYR A CA 1
ATOM 2131 C C . TYR A 1 274 ? -6.504 -19.594 -2.635 1 97.56 274 TYR A C 1
ATOM 2133 O O . TYR A 1 274 ? -5.902 -20.641 -2.896 1 97.56 274 TYR A O 1
ATOM 2141 N N . CYS A 1 275 ? -6.746 -19.156 -1.393 1 97.5 275 CYS A N 1
ATOM 2142 C CA . CYS A 1 275 ? -6.145 -19.797 -0.234 1 97.5 275 CYS A CA 1
ATOM 2143 C C . CYS A 1 275 ? -7.18 -20.609 0.542 1 97.5 275 CYS A C 1
ATOM 2145 O O . CYS A 1 275 ? -8.32 -20.172 0.706 1 97.5 275 CYS A O 1
ATOM 2147 N N . VAL A 1 276 ? -6.758 -21.797 0.96 1 98.12 276 VAL A N 1
ATOM 2148 C CA . VAL A 1 276 ? -7.609 -22.625 1.803 1 98.12 276 VAL A CA 1
ATOM 2149 C C . VAL A 1 276 ? -6.812 -23.125 3.008 1 98.12 276 VAL A C 1
ATOM 2151 O O . VAL A 1 276 ? -5.59 -22.953 3.066 1 98.12 276 VAL A O 1
ATOM 2154 N N . GLY A 1 277 ? -7.574 -23.672 3.939 1 98.12 277 GLY A N 1
ATOM 2155 C CA . GLY A 1 277 ? -6.93 -24.234 5.117 1 98.12 277 GLY A CA 1
ATOM 2156 C C . GLY A 1 277 ? -6.762 -25.734 5.051 1 98.12 277 GLY A C 1
ATOM 2157 O O . GLY A 1 277 ? -7.633 -26.438 4.543 1 98.12 277 GLY A O 1
ATOM 2158 N N . LEU A 1 278 ? -5.664 -26.203 5.562 1 98.31 278 LEU A N 1
ATOM 2159 C CA . LEU A 1 278 ? -5.367 -27.625 5.652 1 98.31 278 LEU A CA 1
ATOM 2160 C C . LEU A 1 278 ? -5.199 -28.062 7.105 1 98.31 278 LEU A C 1
ATOM 2162 O O . LEU A 1 278 ? -4.449 -27.438 7.859 1 98.31 278 LEU A O 1
ATOM 2166 N N . VAL A 1 279 ? -5.895 -29.094 7.516 1 97.56 279 VAL A N 1
ATOM 2167 C CA . VAL A 1 279 ? -5.84 -29.547 8.898 1 97.56 279 VAL A CA 1
ATOM 2168 C C . VAL A 1 279 ? -4.871 -30.719 9.031 1 97.56 279 VAL A C 1
ATOM 2170 O O . VAL A 1 279 ? -4.305 -30.938 10.102 1 97.56 279 VAL A O 1
ATOM 2173 N N . GLY A 1 280 ? -4.734 -31.422 7.887 1 98.12 280 GLY A N 1
ATOM 2174 C CA . GLY A 1 280 ? -3.805 -32.531 7.953 1 98.12 280 GLY A CA 1
ATOM 2175 C C . GLY A 1 280 ? -3.785 -33.375 6.688 1 98.12 280 GLY A C 1
ATOM 2176 O O . GLY A 1 280 ? -4.531 -33.094 5.742 1 98.12 280 GLY A O 1
ATOM 2177 N N . ILE A 1 281 ? -2.896 -34.344 6.688 1 98.44 281 ILE A N 1
ATOM 2178 C CA . ILE A 1 281 ? -2.779 -35.312 5.617 1 98.44 281 ILE A CA 1
ATOM 2179 C C . ILE A 1 281 ? -2.773 -36.719 6.207 1 98.44 281 ILE A C 1
ATOM 2181 O O . ILE A 1 281 ? -2.098 -37 7.207 1 98.44 281 ILE A O 1
ATOM 2185 N N . SER A 1 282 ? -3.539 -37.594 5.633 1 98.12 282 SER A N 1
ATOM 2186 C CA . SER A 1 282 ? -3.539 -39 6.051 1 98.12 282 SER A CA 1
ATOM 2187 C C . SER A 1 282 ? -2.697 -39.844 5.117 1 98.12 282 SER A C 1
ATOM 2189 O O . SER A 1 282 ? -2.756 -39.688 3.895 1 98.12 282 SER A O 1
ATOM 2191 N N . VAL A 1 283 ? -1.927 -40.656 5.637 1 97.81 283 VAL A N 1
ATOM 2192 C CA . VAL A 1 283 ? -1.209 -41.719 4.961 1 97.81 283 VAL A CA 1
ATOM 2193 C C . VAL A 1 283 ? -1.653 -43.094 5.516 1 97.81 283 VAL A C 1
ATOM 2195 O O . VAL A 1 283 ? -1.339 -43.438 6.66 1 97.81 283 VAL A O 1
ATOM 2198 N N . GLY A 1 284 ? -2.367 -43.781 4.672 1 95.5 284 GLY A N 1
ATOM 2199 C CA . GLY A 1 284 ? -3.029 -44.938 5.242 1 95.5 284 GLY A CA 1
ATOM 2200 C C . GLY A 1 284 ? -4.012 -44.594 6.34 1 95.5 284 GLY A C 1
ATOM 2201 O O . GLY A 1 284 ? -4.895 -43.75 6.148 1 95.5 284 GLY A O 1
ATOM 2202 N N . LYS A 1 285 ? -3.801 -45.188 7.461 1 94.38 285 LYS A N 1
ATOM 2203 C CA . LYS A 1 285 ? -4.727 -44.969 8.57 1 94.38 285 LYS A CA 1
ATOM 2204 C C . LYS A 1 285 ? -4.23 -43.875 9.508 1 94.38 285 LYS A C 1
ATOM 2206 O O . LYS A 1 285 ? -4.969 -43.406 10.383 1 94.38 285 LYS A O 1
ATOM 2211 N N . LYS A 1 286 ? -3.096 -43.375 9.305 1 97.31 286 LYS A N 1
ATOM 2212 C CA . LYS A 1 286 ? -2.523 -42.375 10.195 1 97.31 286 LYS A CA 1
ATOM 2213 C C . LYS A 1 286 ? -2.721 -40.969 9.633 1 97.31 286 LYS A C 1
ATOM 2215 O O . LYS A 1 286 ? -2.4 -40.719 8.469 1 97.31 286 LYS A O 1
ATOM 2220 N N . THR A 1 287 ? -3.256 -40.156 10.453 1 97.5 287 THR A N 1
ATOM 2221 C CA . THR A 1 287 ? -3.42 -38.75 10.078 1 97.5 287 THR A CA 1
ATOM 2222 C C . THR A 1 287 ? -2.334 -37.875 10.711 1 97.5 287 THR A C 1
ATOM 2224 O O . THR A 1 287 ? -2.152 -37.906 11.93 1 97.5 287 THR A O 1
ATOM 2227 N N . ILE A 1 288 ? -1.6 -37.219 9.922 1 98.31 288 ILE A N 1
ATOM 2228 C CA . ILE A 1 288 ? -0.574 -36.281 10.367 1 98.31 288 ILE A CA 1
ATOM 2229 C C . ILE A 1 288 ? -1.159 -34.875 10.438 1 98.31 288 ILE A C 1
ATOM 2231 O O . ILE A 1 288 ? -1.572 -34.312 9.422 1 98.31 288 ILE A O 1
ATOM 2235 N N . PRO A 1 289 ? -1.178 -34.312 11.625 1 97.81 289 PRO A N 1
ATOM 2236 C CA . PRO A 1 289 ? -1.743 -32.969 11.742 1 97.81 289 PRO A CA 1
ATOM 2237 C C . PRO A 1 289 ? -0.888 -31.906 11.055 1 97.81 289 PRO A C 1
ATOM 2239 O O . PRO A 1 289 ? 0.343 -31.953 11.117 1 97.81 289 PRO A O 1
ATOM 2242 N N . ALA A 1 290 ? -1.538 -30.969 10.375 1 97.69 290 ALA A N 1
ATOM 2243 C CA . ALA A 1 290 ? -0.836 -29.859 9.75 1 97.69 290 ALA A CA 1
ATOM 2244 C C . ALA A 1 290 ? -0.454 -28.797 10.781 1 97.69 290 ALA A C 1
ATOM 2246 O O . ALA A 1 290 ? -1.13 -28.656 11.805 1 97.69 290 ALA A O 1
ATOM 2247 N N . PRO A 1 291 ? 0.649 -28.109 10.555 1 96.38 291 PRO A N 1
ATOM 2248 C CA . PRO A 1 291 ? 0.949 -26.984 11.43 1 96.38 291 PRO A CA 1
ATOM 2249 C C . PRO A 1 291 ? -0.116 -25.891 11.375 1 96.38 291 PRO A C 1
ATOM 2251 O O . PRO A 1 291 ? -0.825 -25.766 10.367 1 96.38 291 PRO A O 1
ATOM 2254 N N . GLU A 1 292 ? -0.165 -25.094 12.406 1 95.44 292 GLU A N 1
ATOM 2255 C CA . GLU A 1 292 ? -1.191 -24.062 12.555 1 95.44 292 GLU A CA 1
ATOM 2256 C C . GLU A 1 292 ? -1.149 -23.078 11.391 1 95.44 292 GLU A C 1
ATOM 2258 O O . GLU A 1 292 ? -2.191 -22.594 10.938 1 95.44 292 GLU A O 1
ATOM 2263 N N . MET A 1 293 ? -0.027 -22.797 10.859 1 95.69 293 MET A N 1
ATOM 2264 C CA . MET A 1 293 ? 0.141 -21.797 9.812 1 95.69 293 MET A CA 1
ATOM 2265 C C . MET A 1 293 ? -0.564 -22.219 8.531 1 95.69 293 MET A C 1
ATOM 2267 O O . MET A 1 293 ? -0.827 -21.391 7.656 1 95.69 293 MET A O 1
ATOM 2271 N N . LEU A 1 294 ? -0.86 -23.5 8.344 1 97.56 294 LEU A N 1
ATOM 2272 C CA . LEU A 1 294 ? -1.532 -23.984 7.133 1 97.56 294 LEU A CA 1
ATOM 2273 C C . LEU A 1 294 ? -3.047 -23.875 7.281 1 97.56 294 LEU A C 1
ATOM 2275 O O . LEU A 1 294 ? -3.779 -24 6.297 1 97.56 294 LEU A O 1
ATOM 2279 N N . LYS A 1 295 ? -3.531 -23.609 8.492 1 97 295 LYS A N 1
ATOM 2280 C CA . LYS A 1 295 ? -4.969 -23.594 8.75 1 97 295 LYS A CA 1
ATOM 2281 C C . LYS A 1 295 ? -5.555 -22.203 8.555 1 97 295 LYS A C 1
ATOM 2283 O O . LYS A 1 295 ? -6.77 -22.047 8.391 1 97 295 LYS A O 1
ATOM 2288 N N . ARG A 1 296 ? -4.648 -21.25 8.641 1 96.25 296 ARG A N 1
ATOM 2289 C CA . ARG A 1 296 ? -5.098 -19.859 8.562 1 96.25 296 ARG A CA 1
ATOM 2290 C C . ARG A 1 296 ? -4.055 -18.984 7.879 1 96.25 296 ARG A C 1
ATOM 2292 O O . ARG A 1 296 ? -2.951 -19.438 7.574 1 96.25 296 ARG A O 1
ATOM 2299 N N . VAL A 1 297 ? -4.477 -17.734 7.562 1 95.12 297 VAL A N 1
ATOM 2300 C CA . VAL A 1 297 ? -3.578 -16.688 7.062 1 95.12 297 VAL A CA 1
ATOM 2301 C C . VAL A 1 297 ? -3.473 -15.57 8.086 1 95.12 297 VAL A C 1
ATOM 2303 O O . VAL A 1 297 ? -4.484 -15.109 8.617 1 95.12 297 VAL A O 1
ATOM 2306 N N . ASP A 1 298 ? -2.305 -15.086 8.359 1 91.31 298 ASP A N 1
ATOM 2307 C CA . ASP A 1 298 ? -2.141 -14.039 9.367 1 91.31 298 ASP A CA 1
ATOM 2308 C C . ASP A 1 298 ? -2.188 -12.656 8.727 1 91.31 298 ASP A C 1
ATOM 2310 O O . ASP A 1 298 ? -2.406 -12.523 7.52 1 91.31 298 ASP A O 1
ATOM 2314 N N . TYR A 1 299 ? -2.004 -11.617 9.508 1 85 299 TYR A N 1
ATOM 2315 C CA . TYR A 1 299 ? -2.172 -10.242 9.062 1 85 299 TYR A CA 1
ATOM 2316 C C . TYR A 1 299 ? -1.057 -9.844 8.109 1 85 299 TYR A C 1
ATOM 2318 O O . TYR A 1 299 ? -1.204 -8.891 7.336 1 85 299 TYR A O 1
ATOM 2326 N N . LYS A 1 300 ? 0.074 -10.609 8.156 1 84.69 300 LYS A N 1
ATOM 2327 C CA . LYS A 1 300 ? 1.186 -10.336 7.246 1 84.69 300 LYS A CA 1
ATOM 2328 C C . LYS A 1 300 ? 1.022 -11.086 5.93 1 84.69 300 LYS A C 1
ATOM 2330 O O . LYS A 1 300 ? 1.876 -10.992 5.047 1 84.69 300 LYS A O 1
ATOM 2335 N N . GLY A 1 301 ? -0.078 -11.898 5.832 1 90.56 301 GLY A N 1
ATOM 2336 C CA . GLY A 1 301 ? -0.36 -12.641 4.617 1 90.56 301 GLY A CA 1
ATOM 2337 C C . GLY A 1 301 ? 0.322 -14 4.574 1 90.56 301 GLY A C 1
ATOM 2338 O O . GLY A 1 301 ? 0.383 -14.633 3.52 1 90.56 301 GLY A O 1
ATOM 2339 N N . SER A 1 302 ? 0.876 -14.391 5.68 1 92.44 302 SER A N 1
ATOM 2340 C CA . SER A 1 302 ? 1.578 -15.664 5.758 1 92.44 302 SER A CA 1
ATOM 2341 C C . SER A 1 302 ? 0.622 -16.797 6.102 1 92.44 302 SER A C 1
ATOM 2343 O O . SER A 1 302 ? -0.273 -16.641 6.934 1 92.44 302 SER A O 1
ATOM 2345 N N . GLY A 1 303 ? 0.823 -17.859 5.375 1 95.31 303 GLY A N 1
ATOM 2346 C CA . GLY A 1 303 ? 0.092 -19.062 5.77 1 95.31 303 GLY A CA 1
ATOM 2347 C C . GLY A 1 303 ? -0.932 -19.5 4.742 1 95.31 303 GLY A C 1
ATOM 2348 O O . GLY A 1 303 ? -0.963 -18.969 3.625 1 95.31 303 GLY A O 1
ATOM 2349 N N . GLY A 1 304 ? -1.63 -20.609 5.113 1 97.19 304 GLY A N 1
ATOM 2350 C CA . GLY A 1 304 ? -2.631 -21.188 4.23 1 97.19 304 GLY A CA 1
ATOM 2351 C C . GLY A 1 304 ? -2.031 -22.031 3.117 1 97.19 304 GLY A C 1
ATOM 2352 O O . GLY A 1 304 ? -0.818 -22.234 3.078 1 97.19 304 GLY A O 1
ATOM 2353 N N . VAL A 1 305 ? -2.914 -22.578 2.299 1 98.12 305 VAL A N 1
ATOM 2354 C CA . VAL A 1 305 ? -2.545 -23.375 1.141 1 98.12 305 VAL A CA 1
ATOM 2355 C C . VAL A 1 305 ? -3.129 -22.75 -0.127 1 98.12 305 VAL A C 1
ATOM 2357 O O . VAL A 1 305 ? -4.348 -22.609 -0.248 1 98.12 305 VAL A O 1
ATOM 2360 N N . VAL A 1 306 ? -2.279 -22.391 -1.03 1 97.25 306 VAL A N 1
ATOM 2361 C CA . VAL A 1 306 ? -2.756 -21.828 -2.291 1 97.25 306 VAL A CA 1
ATOM 2362 C C . VAL A 1 306 ? -3.064 -22.953 -3.273 1 97.25 306 VAL A C 1
ATOM 2364 O O . VAL A 1 306 ? -2.232 -23.844 -3.494 1 97.25 306 VAL A O 1
ATOM 2367 N N . VAL A 1 307 ? -4.262 -22.969 -3.785 1 97.69 307 VAL A N 1
ATOM 2368 C CA . VAL A 1 307 ? -4.602 -23.875 -4.875 1 97.69 307 VAL A CA 1
ATOM 2369 C C . VAL A 1 307 ? -4.16 -23.281 -6.207 1 97.69 307 VAL A C 1
ATOM 2371 O O . VAL A 1 307 ? -4.746 -22.297 -6.68 1 97.69 307 VAL A O 1
ATOM 2374 N N . ASP A 1 308 ? -3.195 -23.859 -6.793 1 95.06 308 ASP A N 1
ATOM 2375 C CA . ASP A 1 308 ? -2.508 -23.219 -7.906 1 95.06 308 ASP A CA 1
ATOM 2376 C C . ASP A 1 308 ? -2.434 -24.141 -9.117 1 95.06 308 ASP A C 1
ATOM 2378 O O . ASP A 1 308 ? -1.785 -25.188 -9.062 1 95.06 308 ASP A O 1
ATOM 2382 N N . SER A 1 309 ? -3.014 -23.703 -10.172 1 93.06 309 SER A N 1
ATOM 2383 C CA . SER A 1 309 ? -2.955 -24.484 -11.406 1 93.06 309 SER A CA 1
ATOM 2384 C C . SER A 1 309 ? -1.628 -24.266 -12.125 1 93.06 309 SER A C 1
ATOM 2386 O O . SER A 1 309 ? -1.274 -25.047 -13.023 1 93.06 309 SER A O 1
ATOM 2388 N N . GLY A 1 310 ? -0.893 -23.203 -11.766 1 90.38 310 GLY A N 1
ATOM 2389 C CA . GLY A 1 310 ? 0.322 -22.844 -12.484 1 90.38 310 GLY A CA 1
ATOM 2390 C C . GLY A 1 310 ? 1.557 -23.547 -11.945 1 90.38 310 GLY A C 1
ATOM 2391 O O . GLY A 1 310 ? 2.609 -23.531 -12.586 1 90.38 310 GLY A O 1
ATOM 2392 N N . THR A 1 311 ? 1.45 -24.125 -10.805 1 91.69 311 THR A N 1
ATOM 2393 C CA . THR A 1 311 ? 2.525 -24.906 -10.219 1 91.69 311 THR A CA 1
ATOM 2394 C C . THR A 1 311 ? 2.221 -26.406 -10.328 1 91.69 311 THR A C 1
ATOM 2396 O O . THR A 1 311 ? 1.079 -26.828 -10.133 1 91.69 311 THR A O 1
ATOM 2399 N N . THR A 1 312 ? 3.221 -27.172 -10.586 1 90.81 312 THR A N 1
ATOM 2400 C CA . THR A 1 312 ? 2.969 -28.578 -10.867 1 90.81 312 THR A CA 1
ATOM 2401 C C . THR A 1 312 ? 2.82 -29.375 -9.57 1 90.81 312 THR A C 1
ATOM 2403 O O . THR A 1 312 ? 1.78 -29.984 -9.336 1 90.81 312 THR A O 1
ATOM 2406 N N . PHE A 1 313 ? 3.824 -29.312 -8.742 1 94.19 313 PHE A N 1
ATOM 2407 C CA . PHE A 1 313 ? 3.814 -30.203 -7.59 1 94.19 313 PHE A CA 1
ATOM 2408 C C . PHE A 1 313 ? 3.371 -29.469 -6.332 1 94.19 313 PHE A C 1
ATOM 2410 O O . PHE A 1 313 ? 3.596 -28.266 -6.203 1 94.19 313 PHE A O 1
ATOM 2417 N N . THR A 1 314 ? 2.758 -30.203 -5.484 1 97.44 314 THR A N 1
ATOM 2418 C CA . THR A 1 314 ? 2.406 -29.688 -4.164 1 97.44 314 THR A CA 1
ATOM 2419 C C . THR A 1 314 ? 3.654 -29.516 -3.303 1 97.44 314 THR A C 1
ATOM 2421 O O . THR A 1 314 ? 4.527 -30.391 -3.283 1 97.44 314 THR A O 1
ATOM 2424 N N . ILE A 1 315 ? 3.707 -28.438 -2.678 1 97.69 315 ILE A N 1
ATOM 2425 C CA . ILE A 1 315 ? 4.844 -28.109 -1.825 1 97.69 315 ILE A CA 1
ATOM 2426 C C . ILE A 1 315 ? 4.367 -27.891 -0.392 1 97.69 315 ILE A C 1
ATOM 2428 O O . ILE A 1 315 ? 3.428 -27.125 -0.155 1 97.69 315 ILE A O 1
ATOM 2432 N N . LEU A 1 316 ? 4.996 -28.578 0.526 1 98.06 316 LEU A N 1
ATOM 2433 C CA . LEU A 1 316 ? 4.668 -28.5 1.945 1 98.06 316 LEU A CA 1
ATOM 2434 C C . LEU A 1 316 ? 5.848 -27.969 2.746 1 98.06 316 LEU A C 1
ATOM 2436 O O . LEU A 1 316 ? 7 -28.094 2.328 1 98.06 316 LEU A O 1
ATOM 2440 N N . PRO A 1 317 ? 5.512 -27.359 3.887 1 97.06 317 PRO A N 1
ATOM 2441 C CA . PRO A 1 317 ? 6.629 -26.969 4.75 1 97.06 317 PRO A CA 1
ATOM 2442 C C . PRO A 1 317 ? 7.449 -28.156 5.238 1 97.06 317 PRO A C 1
ATOM 2444 O O . PRO A 1 317 ? 6.906 -29.25 5.422 1 97.06 317 PRO A O 1
ATOM 2447 N N . ALA A 1 318 ? 8.633 -27.922 5.531 1 96.62 318 ALA A N 1
ATOM 2448 C CA . ALA A 1 318 ? 9.625 -28.984 5.75 1 96.62 318 ALA A CA 1
ATOM 2449 C C . ALA A 1 318 ? 9.172 -29.938 6.844 1 96.62 318 ALA A C 1
ATOM 2451 O O . ALA A 1 318 ? 9.203 -31.156 6.656 1 96.62 318 ALA A O 1
ATOM 2452 N N . SER A 1 319 ? 8.797 -29.422 8.008 1 96.62 319 SER A N 1
ATOM 2453 C CA . SER A 1 319 ? 8.445 -30.297 9.117 1 96.62 319 SER A CA 1
ATOM 2454 C C . SER A 1 319 ? 7.246 -31.172 8.773 1 96.62 319 SER A C 1
ATOM 2456 O O . SER A 1 319 ? 7.238 -32.375 9.078 1 96.62 319 SER A O 1
ATOM 2458 N N . PHE A 1 320 ? 6.316 -30.578 8.195 1 98.12 320 PHE A N 1
ATOM 2459 C CA . PHE A 1 320 ? 5.109 -31.297 7.805 1 98.12 320 PHE A CA 1
ATOM 2460 C C . PHE A 1 320 ? 5.406 -32.312 6.703 1 98.12 320 PHE A C 1
ATOM 2462 O O . PHE A 1 320 ? 4.98 -33.469 6.777 1 98.12 320 PHE A O 1
ATOM 2469 N N . TYR A 1 321 ? 6.152 -31.891 5.688 1 98 321 TYR A N 1
ATOM 2470 C CA . TYR A 1 321 ? 6.59 -32.75 4.598 1 98 321 TYR A CA 1
ATOM 2471 C C . TYR A 1 321 ? 7.312 -33.969 5.137 1 98 321 TYR A C 1
ATOM 2473 O O . TYR A 1 321 ? 7.004 -35.125 4.75 1 98 321 TYR A O 1
ATOM 2481 N N . ASN A 1 322 ? 8.234 -33.75 6.012 1 97.81 322 ASN A N 1
ATOM 2482 C CA . ASN A 1 322 ? 9.031 -34.844 6.562 1 97.81 322 ASN A CA 1
ATOM 2483 C C . ASN A 1 322 ? 8.172 -35.844 7.316 1 97.81 322 ASN A C 1
ATOM 2485 O O . ASN A 1 322 ? 8.391 -37.031 7.219 1 97.81 322 ASN A O 1
ATOM 2489 N N . SER A 1 323 ? 7.23 -35.344 8.031 1 98.19 323 SER A N 1
ATOM 2490 C CA . SER A 1 323 ? 6.34 -36.219 8.766 1 98.19 323 SER A CA 1
ATOM 2491 C C . SER A 1 323 ? 5.531 -37.094 7.812 1 98.19 323 SER A C 1
ATOM 2493 O O . SER A 1 323 ? 5.348 -38.312 8.062 1 98.19 323 SER A O 1
ATOM 2495 N N . VAL A 1 324 ? 5.047 -36.5 6.781 1 98.19 324 VAL A N 1
ATOM 2496 C CA . VAL A 1 324 ? 4.27 -37.25 5.785 1 98.19 324 VAL A CA 1
ATOM 2497 C C . VAL A 1 324 ? 5.148 -38.281 5.102 1 98.19 324 VAL A C 1
ATOM 2499 O O . VAL A 1 324 ? 4.758 -39.438 4.973 1 98.19 324 VAL A O 1
ATOM 2502 N N . VAL A 1 325 ? 6.312 -37.875 4.691 1 97.06 325 VAL A N 1
ATOM 2503 C CA . VAL A 1 325 ? 7.258 -38.75 3.99 1 97.06 325 VAL A CA 1
ATOM 2504 C C . VAL A 1 325 ? 7.676 -39.906 4.898 1 97.06 325 VAL A C 1
ATOM 2506 O O . VAL A 1 325 ? 7.801 -41.031 4.445 1 97.06 325 VAL A O 1
ATOM 2509 N N . ASP A 1 326 ? 7.953 -39.531 6.156 1 97.19 326 ASP A N 1
ATOM 2510 C CA . ASP A 1 326 ? 8.344 -40.562 7.109 1 97.19 326 ASP A CA 1
ATOM 2511 C C . ASP A 1 326 ? 7.277 -41.656 7.223 1 97.19 326 ASP A C 1
ATOM 2513 O O . ASP A 1 326 ? 7.59 -42.844 7.219 1 97.19 326 ASP A O 1
ATOM 2517 N N . GLU A 1 327 ? 6.086 -41.281 7.355 1 97.06 327 GLU A N 1
ATOM 2518 C CA . GLU A 1 327 ? 5 -42.25 7.461 1 97.06 327 GLU A CA 1
ATOM 2519 C C . GLU A 1 327 ? 4.859 -43.062 6.18 1 97.06 327 GLU A C 1
ATOM 2521 O O . GLU A 1 327 ? 4.629 -44.281 6.227 1 97.06 327 GLU A O 1
ATOM 2526 N N . PHE A 1 328 ? 4.969 -42.406 5.039 1 96.56 328 PHE A N 1
ATOM 2527 C CA . PHE A 1 328 ? 4.906 -43.094 3.75 1 96.56 328 PHE A CA 1
ATOM 2528 C C . PHE A 1 328 ? 6.027 -44.094 3.619 1 96.56 328 PHE A C 1
ATOM 2530 O O . PHE A 1 328 ? 5.789 -45.25 3.215 1 96.56 328 PHE A O 1
ATOM 2537 N N . ASP A 1 329 ? 7.215 -43.719 3.971 1 94.94 329 ASP A N 1
ATOM 2538 C CA . ASP A 1 329 ? 8.391 -44.562 3.895 1 94.94 329 ASP A CA 1
ATOM 2539 C C . ASP A 1 329 ? 8.273 -45.75 4.855 1 94.94 329 ASP A C 1
ATOM 2541 O O . ASP A 1 329 ? 8.758 -46.844 4.57 1 94.94 329 ASP A O 1
ATOM 2545 N N . ASN A 1 330 ? 7.707 -45.5 5.992 1 94 330 ASN A N 1
ATOM 2546 C CA . ASN A 1 330 ? 7.5 -46.594 6.957 1 94 330 ASN A CA 1
ATOM 2547 C C . ASN A 1 330 ? 6.656 -47.719 6.367 1 94 330 ASN A C 1
ATOM 2549 O O . ASN A 1 330 ? 6.789 -48.875 6.773 1 94 330 ASN A O 1
ATOM 2553 N N . ARG A 1 331 ? 5.941 -47.375 5.434 1 92.06 331 ARG A N 1
ATOM 2554 C CA . ARG A 1 331 ? 5.043 -48.375 4.855 1 92.06 331 ARG A CA 1
ATOM 2555 C C . ARG A 1 331 ? 5.617 -48.938 3.561 1 92.06 331 ARG A C 1
ATOM 2557 O O . ARG A 1 331 ? 5.703 -50.156 3.396 1 92.06 331 ARG A O 1
ATOM 2564 N N . VAL A 1 332 ? 6.055 -48.156 2.721 1 92.12 332 VAL A N 1
ATOM 2565 C CA . VAL A 1 332 ? 6.523 -48.594 1.405 1 92.12 332 VAL A CA 1
ATOM 2566 C C . VAL A 1 332 ? 7.965 -49.062 1.507 1 92.12 332 VAL A C 1
ATOM 2568 O O . VAL A 1 332 ? 8.336 -50.062 0.86 1 92.12 332 VAL A O 1
ATOM 2571 N N . GLY A 1 333 ? 8.758 -48.406 2.314 1 88.69 333 GLY A N 1
ATOM 2572 C CA . GLY A 1 333 ? 10.164 -48.719 2.473 1 88.69 333 GLY A CA 1
ATOM 2573 C C . GLY A 1 333 ? 10.391 -50.062 3.146 1 88.69 333 GLY A C 1
ATOM 2574 O O . GLY A 1 333 ? 11.492 -50.625 3.084 1 88.69 333 GLY A O 1
ATOM 2575 N N . ARG A 1 334 ? 9.383 -50.594 3.73 1 87.75 334 ARG A N 1
ATOM 2576 C CA . ARG A 1 334 ? 9.492 -51.906 4.336 1 87.75 334 ARG A CA 1
ATOM 2577 C C . ARG A 1 334 ? 9.492 -53 3.271 1 87.75 334 ARG A C 1
ATOM 2579 O O . ARG A 1 334 ? 10.039 -54.094 3.49 1 87.75 334 ARG A O 1
ATOM 2586 N N . VAL A 1 335 ? 9 -52.688 2.141 1 87.44 335 VAL A N 1
ATOM 2587 C CA . VAL A 1 335 ? 8.789 -53.688 1.109 1 87.44 335 VAL A CA 1
ATOM 2588 C C . VAL A 1 335 ? 9.727 -53.438 -0.068 1 87.44 335 VAL A C 1
ATOM 2590 O O . VAL A 1 335 ? 10.133 -54.375 -0.762 1 87.44 335 VAL A O 1
ATOM 2593 N N . HIS A 1 336 ? 10.047 -52.188 -0.247 1 91.56 336 HIS A N 1
ATOM 2594 C CA . HIS A 1 336 ? 10.852 -51.812 -1.405 1 91.56 336 HIS A CA 1
ATOM 2595 C C . HIS A 1 336 ? 12.133 -51.094 -0.981 1 91.56 336 HIS A C 1
ATOM 2597 O O . HIS A 1 336 ? 12.148 -50.406 0.026 1 91.56 336 HIS A O 1
ATOM 2603 N N . VAL A 1 337 ? 13.141 -51.25 -1.843 1 91.56 337 VAL A N 1
ATOM 2604 C CA . VAL A 1 337 ? 14.422 -50.594 -1.57 1 91.56 337 VAL A CA 1
ATOM 2605 C C . VAL A 1 337 ? 14.398 -49.156 -2.035 1 91.56 337 VAL A C 1
ATOM 2607 O O . VAL A 1 337 ? 13.953 -48.875 -3.15 1 91.56 337 VAL A O 1
ATOM 2610 N N . ARG A 1 338 ? 14.867 -48.281 -1.161 1 93.75 338 ARG A N 1
ATOM 2611 C CA . ARG A 1 338 ? 14.914 -46.875 -1.47 1 93.75 338 ARG A CA 1
ATOM 2612 C C . ARG A 1 338 ? 15.859 -46.594 -2.635 1 93.75 338 ARG A C 1
ATOM 2614 O O . ARG A 1 338 ? 16.953 -47.156 -2.707 1 93.75 338 ARG A O 1
ATOM 2621 N N . ALA A 1 339 ? 15.422 -45.75 -3.553 1 94.06 339 ALA A N 1
ATOM 2622 C CA . ALA A 1 339 ? 16.219 -45.375 -4.715 1 94.06 339 ALA A CA 1
ATOM 2623 C C . ALA A 1 339 ? 16.812 -44 -4.543 1 94.06 339 ALA A C 1
ATOM 2625 O O . ALA A 1 339 ? 16.438 -43.062 -5.262 1 94.06 339 ALA A O 1
ATOM 2626 N N . SER A 1 340 ? 17.812 -43.812 -3.824 1 93 340 SER A N 1
ATOM 2627 C CA . SER A 1 340 ? 18.375 -42.531 -3.439 1 93 340 SER A CA 1
ATOM 2628 C C . SER A 1 340 ? 18.984 -41.812 -4.641 1 93 340 SER A C 1
ATOM 2630 O O . SER A 1 340 ? 18.953 -40.594 -4.719 1 93 340 SER A O 1
ATOM 2632 N N . GLU A 1 341 ? 19.578 -42.531 -5.531 1 92.06 341 GLU A N 1
ATOM 2633 C CA . GLU A 1 341 ? 20.188 -41.906 -6.715 1 92.06 341 GLU A CA 1
ATOM 2634 C C . GLU A 1 341 ? 19.125 -41.25 -7.598 1 92.06 341 GLU A C 1
ATOM 2636 O O . GLU A 1 341 ? 19.375 -40.219 -8.195 1 92.06 341 GLU A O 1
ATOM 2641 N N . ILE A 1 342 ? 17.969 -41.875 -7.648 1 91.81 342 ILE A N 1
ATOM 2642 C CA . ILE A 1 342 ? 16.875 -41.344 -8.453 1 91.81 342 ILE A CA 1
ATOM 2643 C C . ILE A 1 342 ? 16.344 -40.062 -7.801 1 91.81 342 ILE A C 1
ATOM 2645 O O . ILE A 1 342 ? 15.945 -39.125 -8.5 1 91.81 342 ILE A O 1
ATOM 2649 N N . GLU A 1 343 ? 16.328 -40.062 -6.488 1 94.81 343 GLU A N 1
ATOM 2650 C CA . GLU A 1 343 ? 15.875 -38.875 -5.77 1 94.81 343 GLU A CA 1
ATOM 2651 C C . GLU A 1 343 ? 16.734 -37.688 -6.109 1 94.81 343 GLU A C 1
ATOM 2653 O O . GLU A 1 343 ? 16.219 -36.594 -6.336 1 94.81 343 GLU A O 1
ATOM 2658 N N . LYS A 1 344 ? 18.016 -37.812 -6.203 1 92.56 344 LYS A N 1
ATOM 2659 C CA . LYS A 1 344 ? 18.938 -36.75 -6.562 1 92.56 344 LYS A CA 1
ATOM 2660 C C . LYS A 1 344 ? 18.734 -36.312 -8.008 1 92.56 344 LYS A C 1
ATOM 2662 O O . LYS A 1 344 ? 18.781 -35.125 -8.312 1 92.56 344 LYS A O 1
ATOM 2667 N N . LYS A 1 345 ? 18.469 -37.25 -8.859 1 89.31 345 LYS A N 1
ATOM 2668 C CA . LYS A 1 345 ? 18.328 -37 -10.289 1 89.31 345 LYS A CA 1
ATOM 2669 C C . LYS A 1 345 ? 17.016 -36.281 -10.586 1 89.31 345 LYS A C 1
ATOM 2671 O O . LYS A 1 345 ? 16.938 -35.5 -11.539 1 89.31 345 LYS A O 1
ATOM 2676 N N . THR A 1 346 ? 15.977 -36.469 -9.836 1 90.06 346 THR A N 1
ATOM 2677 C CA . THR A 1 346 ? 14.656 -35.969 -10.156 1 90.06 346 THR A CA 1
ATOM 2678 C C . THR A 1 346 ? 14.289 -34.812 -9.242 1 90.06 346 THR A C 1
ATOM 2680 O O . THR A 1 346 ? 13.438 -33.969 -9.578 1 90.06 346 THR A O 1
ATOM 2683 N N . GLY A 1 347 ? 14.914 -34.719 -8.062 1 91.25 347 GLY A N 1
ATOM 2684 C CA . GLY A 1 347 ? 14.539 -33.75 -7.055 1 91.25 347 GLY A CA 1
ATOM 2685 C C . GLY A 1 347 ? 13.289 -34.125 -6.289 1 91.25 347 GLY A C 1
ATOM 2686 O O . GLY A 1 347 ? 12.742 -33.312 -5.535 1 91.25 347 GLY A O 1
ATOM 2687 N N . LEU A 1 348 ? 12.852 -35.375 -6.516 1 94.19 348 LEU A N 1
ATOM 2688 C CA . LEU A 1 348 ? 11.656 -35.875 -5.859 1 94.19 348 LEU A CA 1
ATOM 2689 C C . LEU A 1 348 ? 12 -37.031 -4.926 1 94.19 348 LEU A C 1
ATOM 2691 O O . LEU A 1 348 ? 13.047 -37.656 -5.07 1 94.19 348 LEU A O 1
ATOM 2695 N N . GLY A 1 349 ? 11.211 -37.25 -3.943 1 94.06 349 GLY A N 1
ATOM 2696 C CA . GLY A 1 349 ? 11.422 -38.344 -3.02 1 94.06 349 GLY A CA 1
ATOM 2697 C C . GLY A 1 349 ? 10.344 -38.438 -1.953 1 94.06 349 GLY A C 1
ATOM 2698 O O . GLY A 1 349 ? 9.57 -37.5 -1.757 1 94.06 349 GLY A O 1
ATOM 2699 N N . PRO A 1 350 ? 10.289 -39.625 -1.378 1 95.69 350 PRO A N 1
ATOM 2700 C CA . PRO A 1 350 ? 11.141 -40.781 -1.545 1 95.69 350 PRO A CA 1
ATOM 2701 C C . PRO A 1 350 ? 10.844 -41.562 -2.834 1 95.69 350 PRO A C 1
ATOM 2703 O O . PRO A 1 350 ? 9.719 -41.5 -3.342 1 95.69 350 PRO A O 1
ATOM 2706 N N . CYS A 1 351 ? 11.836 -42.125 -3.299 1 95.38 351 CYS A N 1
ATOM 2707 C CA . CYS A 1 351 ? 11.727 -43 -4.461 1 95.38 351 CYS A CA 1
ATOM 2708 C C . CYS A 1 351 ? 12.125 -44.438 -4.109 1 95.38 351 CYS A C 1
ATOM 2710 O O . CYS A 1 351 ? 12.938 -44.656 -3.207 1 95.38 351 CYS A O 1
ATOM 2712 N N . TYR A 1 352 ? 11.555 -45.469 -4.848 1 95.38 352 TYR A N 1
ATOM 2713 C CA . TYR A 1 352 ? 11.781 -46.875 -4.551 1 95.38 352 TYR A CA 1
ATOM 2714 C C . TYR A 1 352 ? 11.969 -47.688 -5.832 1 95.38 352 TYR A C 1
ATOM 2716 O O . TYR A 1 352 ? 11.32 -47.406 -6.844 1 95.38 352 TYR A O 1
ATOM 2724 N N . TYR A 1 353 ? 12.828 -48.625 -5.812 1 92.88 353 TYR A N 1
ATOM 2725 C CA . TYR A 1 353 ? 12.844 -49.625 -6.859 1 92.88 353 TYR A CA 1
ATOM 2726 C C . TYR A 1 353 ? 11.68 -50.594 -6.707 1 92.88 353 TYR A C 1
ATOM 2728 O O . TYR A 1 353 ? 11.461 -51.156 -5.625 1 92.88 353 TYR A O 1
ATOM 2736 N N . LEU A 1 354 ? 10.883 -50.688 -7.816 1 90.44 354 LEU A N 1
ATOM 2737 C CA . LEU A 1 354 ? 9.648 -51.469 -7.73 1 90.44 354 LEU A CA 1
ATOM 2738 C C . LEU A 1 354 ? 9.828 -52.812 -8.375 1 90.44 354 LEU A C 1
ATOM 2740 O O . LEU A 1 354 ? 9.992 -52.938 -9.594 1 90.44 354 LEU A O 1
ATOM 2744 N N . ASP A 1 355 ? 10.18 -53.906 -7.707 1 77.25 355 ASP A N 1
ATOM 2745 C CA . ASP A 1 355 ? 10.312 -55.25 -8.234 1 77.25 355 ASP A CA 1
ATOM 2746 C C . ASP A 1 355 ? 8.953 -55.938 -8.352 1 77.25 355 ASP A C 1
ATOM 2748 O O . ASP A 1 355 ? 8.789 -56.875 -9.125 1 77.25 355 ASP A O 1
ATOM 2752 N N . ARG A 1 356 ? 8.023 -55.531 -7.633 1 71.94 356 ARG A N 1
ATOM 2753 C CA . ARG A 1 356 ? 6.66 -56.062 -7.645 1 71.94 356 ARG A CA 1
ATOM 2754 C C . ARG A 1 356 ? 5.637 -54.938 -7.684 1 71.94 356 ARG A C 1
ATOM 2756 O O . ARG A 1 356 ? 6.004 -53.75 -7.668 1 71.94 356 ARG A O 1
ATOM 2763 N N . VAL A 1 357 ? 4.441 -55.375 -7.875 1 64.69 357 VAL A N 1
ATOM 2764 C CA . VAL A 1 357 ? 3.357 -54.406 -7.863 1 64.69 357 VAL A CA 1
ATOM 2765 C C . VAL A 1 357 ? 3.357 -53.656 -6.535 1 64.69 357 VAL A C 1
ATOM 2767 O O . VAL A 1 357 ? 3.395 -54.281 -5.465 1 64.69 357 VAL A O 1
ATOM 2770 N N . SER A 1 358 ? 3.514 -52.375 -6.645 1 63.06 358 SER A N 1
ATOM 2771 C CA . SER A 1 358 ? 3.684 -51.594 -5.414 1 63.06 358 SER A CA 1
ATOM 2772 C C . SER A 1 358 ? 2.338 -51.281 -4.773 1 63.06 358 SER A C 1
ATOM 2774 O O . SER A 1 358 ? 1.42 -50.812 -5.453 1 63.06 358 SER A O 1
ATOM 2776 N N . GLU A 1 359 ? 2.021 -51.906 -3.602 1 80.62 359 GLU A N 1
ATOM 2777 C CA . GLU A 1 359 ? 0.914 -51.406 -2.795 1 80.62 359 GLU A CA 1
ATOM 2778 C C . GLU A 1 359 ? 1.334 -50.156 -1.985 1 80.62 359 GLU A C 1
ATOM 2780 O O . GLU A 1 359 ? 2.219 -50.25 -1.131 1 80.62 359 GLU A O 1
ATOM 2785 N N . VAL A 1 360 ? 0.951 -49 -2.465 1 92.19 360 VAL A N 1
ATOM 2786 C CA . VAL A 1 360 ? 1.255 -47.781 -1.719 1 92.19 360 VAL A CA 1
ATOM 2787 C C . VAL A 1 360 ? 0.04 -47.375 -0.894 1 92.19 360 VAL A C 1
ATOM 2789 O O . VAL A 1 360 ? -1.102 -47.625 -1.282 1 92.19 360 VAL A O 1
ATOM 2792 N N . PRO A 1 361 ? 0.36 -46.781 0.289 1 95.69 361 PRO A N 1
ATOM 2793 C CA . PRO A 1 361 ? -0.761 -46.375 1.131 1 95.69 361 PRO A CA 1
ATOM 2794 C C . PRO A 1 361 ? -1.578 -45.25 0.501 1 95.69 361 PRO A C 1
ATOM 2796 O O . PRO A 1 361 ? -1.061 -44.5 -0.326 1 95.69 361 PRO A O 1
ATOM 2799 N N . THR A 1 362 ? -2.828 -45.219 0.916 1 96.19 362 THR A N 1
ATOM 2800 C CA . THR A 1 362 ? -3.686 -44.125 0.486 1 96.19 362 THR A CA 1
ATOM 2801 C C . THR A 1 362 ? -3.229 -42.812 1.105 1 96.19 362 THR A C 1
ATOM 2803 O O . THR A 1 362 ? -2.809 -42.781 2.264 1 96.19 362 THR A O 1
ATOM 2806 N N . VAL A 1 363 ? -3.314 -41.75 0.356 1 97.38 363 VAL A N 1
ATOM 2807 C CA . VAL A 1 363 ? -3.016 -40.406 0.834 1 97.38 363 VAL A CA 1
ATOM 2808 C C . VAL A 1 363 ? -4.25 -39.531 0.694 1 97.38 363 VAL A C 1
ATOM 2810 O O . VAL A 1 363 ? -4.875 -39.5 -0.368 1 97.38 363 VAL A O 1
ATOM 2813 N N . SER A 1 364 ? -4.637 -38.875 1.738 1 97.44 364 SER A N 1
ATOM 2814 C CA . SER A 1 364 ? -5.797 -38 1.734 1 97.44 364 SER A CA 1
ATOM 2815 C C . SER A 1 364 ? -5.449 -36.625 2.309 1 97.44 364 SER A C 1
ATOM 2817 O O . SER A 1 364 ? -4.703 -36.531 3.287 1 97.44 364 SER A O 1
ATOM 2819 N N . PHE A 1 365 ? -5.918 -35.594 1.669 1 98.06 365 PHE A N 1
ATOM 2820 C CA . PHE A 1 365 ? -5.816 -34.219 2.189 1 98.06 365 PHE A CA 1
ATOM 2821 C C . PHE A 1 365 ? -7.066 -33.875 2.979 1 98.06 365 PHE A C 1
ATOM 2823 O O . PHE A 1 365 ? -8.188 -34.094 2.521 1 98.06 365 PHE A O 1
ATOM 2830 N N . HIS A 1 366 ? -6.875 -33.344 4.148 1 98.06 366 HIS A N 1
ATOM 2831 C CA . HIS A 1 366 ? -7.977 -32.875 4.98 1 98.06 366 HIS A CA 1
ATOM 2832 C C . HIS A 1 366 ? -7.977 -31.359 5.09 1 98.06 366 HIS A C 1
ATOM 2834 O O . HIS A 1 366 ? -7.117 -30.781 5.758 1 98.06 366 HIS A O 1
ATOM 2840 N N . PHE A 1 367 ? -8.961 -30.75 4.512 1 98.19 367 PHE A N 1
ATOM 2841 C CA . PHE A 1 367 ? -9.062 -29.297 4.535 1 98.19 367 PHE A CA 1
ATOM 2842 C C . PHE A 1 367 ? -9.93 -28.828 5.699 1 98.19 367 PHE A C 1
ATOM 2844 O O . PHE A 1 367 ? -10.633 -29.641 6.312 1 98.19 367 PHE A O 1
ATOM 2851 N N . VAL A 1 368 ? -9.781 -27.531 6.02 1 96.44 368 VAL A N 1
ATOM 2852 C CA . VAL A 1 368 ? -10.602 -26.969 7.082 1 96.44 368 VAL A CA 1
ATOM 2853 C C . VAL A 1 368 ? -12.07 -27 6.68 1 96.44 368 VAL A C 1
ATOM 2855 O O . VAL A 1 368 ? -12.422 -26.688 5.539 1 96.44 368 VAL A O 1
ATOM 2858 N N . GLY A 1 369 ? -12.906 -27.297 7.512 1 86.88 369 GLY A N 1
ATOM 2859 C CA . GLY A 1 369 ? -14.336 -27.453 7.277 1 86.88 369 GLY A CA 1
ATOM 2860 C C . GLY A 1 369 ? -14.852 -28.844 7.637 1 86.88 369 GLY A C 1
ATOM 2861 O O . GLY A 1 369 ? -14.062 -29.766 7.859 1 86.88 369 GLY A O 1
ATOM 2862 N N . ASN A 1 370 ? -16.172 -28.938 7.699 1 77.5 370 ASN A N 1
ATOM 2863 C CA . ASN A 1 370 ? -16.766 -30.219 8.078 1 77.5 370 ASN A CA 1
ATOM 2864 C C . ASN A 1 370 ? -16.75 -31.203 6.914 1 77.5 370 ASN A C 1
ATOM 2866 O O . ASN A 1 370 ? -17.438 -31 5.906 1 77.5 370 ASN A O 1
ATOM 2870 N N . GLY A 1 371 ? -15.938 -32.25 7.082 1 78.25 371 GLY A N 1
ATOM 2871 C CA . GLY A 1 371 ? -15.891 -33.344 6.109 1 78.25 371 GLY A CA 1
ATOM 2872 C C . GLY A 1 371 ? -15.195 -32.938 4.82 1 78.25 371 GLY A C 1
ATOM 2873 O O . GLY A 1 371 ? -15.531 -33.469 3.748 1 78.25 371 GLY A O 1
ATOM 2874 N N . SER A 1 372 ? -14.273 -32.125 4.918 1 88.31 372 SER A N 1
ATOM 2875 C CA . SER A 1 372 ? -13.617 -31.625 3.713 1 88.31 372 SER A CA 1
ATOM 2876 C C . SER A 1 372 ? -12.328 -32.406 3.43 1 88.31 372 SER A C 1
ATOM 2878 O O . SER A 1 372 ? -11.234 -31.828 3.445 1 88.31 372 SER A O 1
ATOM 2880 N N . SER A 1 373 ? -12.508 -33.688 3.15 1 93.88 373 SER A N 1
ATOM 2881 C CA . SER A 1 373 ? -11.367 -34.562 2.852 1 93.88 373 SER A CA 1
ATOM 2882 C C . SER A 1 373 ? -11.383 -35 1.393 1 93.88 373 SER A C 1
ATOM 2884 O O . SER A 1 373 ? -12.445 -35.281 0.833 1 93.88 373 SER A O 1
ATOM 2886 N N . VAL A 1 374 ? -10.227 -35.062 0.851 1 95.31 374 VAL A N 1
ATOM 2887 C CA . VAL A 1 374 ? -10.055 -35.469 -0.535 1 95.31 374 VAL A CA 1
ATOM 2888 C C . VAL A 1 374 ? -9.062 -36.625 -0.598 1 95.31 374 VAL A C 1
ATOM 2890 O O . VAL A 1 374 ? -7.887 -36.469 -0.261 1 95.31 374 VAL A O 1
ATOM 2893 N N . VAL A 1 375 ? -9.516 -37.75 -1 1 95.69 375 VAL A N 1
ATOM 2894 C CA . VAL A 1 375 ? -8.648 -38.906 -1.185 1 95.69 375 VAL A CA 1
ATOM 2895 C C . VAL A 1 375 ? -8 -38.875 -2.564 1 95.69 375 VAL A C 1
ATOM 2897 O O . VAL A 1 375 ? -8.688 -38.875 -3.586 1 95.69 375 VAL A O 1
ATOM 2900 N N . LEU A 1 376 ? -6.723 -38.875 -2.6 1 96.25 376 LEU A N 1
ATOM 2901 C CA . LEU A 1 376 ? -6.016 -38.75 -3.869 1 96.25 376 LEU A CA 1
ATOM 2902 C C . LEU A 1 376 ? -5.895 -40.094 -4.555 1 96.25 376 LEU A C 1
ATOM 2904 O O . LEU A 1 376 ? -5.602 -41.094 -3.902 1 96.25 376 LEU A O 1
ATOM 2908 N N . PRO A 1 377 ? -6.133 -40.062 -5.852 1 92.69 377 PRO A N 1
ATOM 2909 C CA . PRO A 1 377 ? -5.699 -41.25 -6.582 1 92.69 377 PRO A CA 1
ATOM 2910 C C . PRO A 1 377 ? -4.191 -41.5 -6.5 1 92.69 377 PRO A C 1
ATOM 2912 O O . PRO A 1 377 ? -3.42 -40.531 -6.484 1 92.69 377 PRO A O 1
ATOM 2915 N N . THR A 1 378 ? -3.799 -42.688 -6.492 1 93.5 378 THR A N 1
ATOM 2916 C CA . THR A 1 378 ? -2.391 -43.031 -6.324 1 93.5 378 THR A CA 1
ATOM 2917 C C . THR A 1 378 ? -1.531 -42.312 -7.355 1 93.5 378 THR A C 1
ATOM 2919 O O . THR A 1 378 ? -0.456 -41.812 -7.027 1 93.5 378 THR A O 1
ATOM 2922 N N . ARG A 1 379 ? -1.98 -42.188 -8.523 1 90.88 379 ARG A N 1
ATOM 2923 C CA . ARG A 1 379 ? -1.212 -41.594 -9.609 1 90.88 379 ARG A CA 1
ATOM 2924 C C . ARG A 1 379 ? -0.981 -40.125 -9.352 1 90.88 379 ARG A C 1
ATOM 2926 O O . ARG A 1 379 ? -0.155 -39.469 -10.023 1 90.88 379 ARG A O 1
ATOM 2933 N N . ASN A 1 380 ? -1.698 -39.531 -8.422 1 94.5 380 ASN A N 1
ATOM 2934 C CA . ASN A 1 380 ? -1.563 -38.125 -8.125 1 94.5 380 ASN A CA 1
ATOM 2935 C C . ASN A 1 380 ? -0.466 -37.844 -7.098 1 94.5 380 ASN A C 1
ATOM 2937 O O . ASN A 1 380 ? -0.146 -36.688 -6.805 1 94.5 380 ASN A O 1
ATOM 2941 N N . TYR A 1 381 ? 0.073 -38.938 -6.5 1 95.44 381 TYR A N 1
ATOM 2942 C CA . TYR A 1 381 ? 1.099 -38.656 -5.496 1 95.44 381 TYR A CA 1
ATOM 2943 C C . TYR A 1 381 ? 2.236 -39.688 -5.602 1 95.44 381 TYR A C 1
ATOM 2945 O O . TYR A 1 381 ? 3.23 -39.594 -4.879 1 95.44 381 TYR A O 1
ATOM 2953 N N . PHE A 1 382 ? 2.088 -40.562 -6.434 1 94.19 382 PHE A N 1
ATOM 2954 C CA . PHE A 1 382 ? 3.117 -41.594 -6.676 1 94.19 382 PHE A CA 1
ATOM 2955 C C . PHE A 1 382 ? 3.252 -41.875 -8.164 1 94.19 382 PHE A C 1
ATOM 2957 O O . PHE A 1 382 ? 2.291 -42.281 -8.812 1 94.19 382 PHE A O 1
ATOM 2964 N N . TYR A 1 383 ? 4.414 -41.688 -8.742 1 91.88 383 TYR A N 1
ATOM 2965 C CA . TYR A 1 383 ? 4.637 -41.844 -10.18 1 91.88 383 TYR A CA 1
ATOM 2966 C C . TYR A 1 383 ? 5.648 -42.938 -10.453 1 91.88 383 TYR A C 1
ATOM 2968 O O . TYR A 1 383 ? 6.746 -42.969 -9.891 1 91.88 383 TYR A O 1
ATOM 2976 N N . GLU A 1 384 ? 5.25 -43.812 -11.266 1 89.81 384 GLU A N 1
ATOM 2977 C CA . GLU A 1 384 ? 6.105 -44.938 -11.641 1 89.81 384 GLU A CA 1
ATOM 2978 C C . GLU A 1 384 ? 6.688 -44.75 -13.039 1 89.81 384 GLU A C 1
ATOM 2980 O O . GLU A 1 384 ? 5.98 -44.312 -13.953 1 89.81 384 GLU A O 1
ATOM 2985 N N . PHE A 1 385 ? 7.98 -44.938 -13.188 1 85.44 385 PHE A N 1
ATOM 2986 C CA . PHE A 1 385 ? 8.641 -44.844 -14.477 1 85.44 385 PHE A CA 1
ATOM 2987 C C . PHE A 1 385 ? 9.852 -45.781 -14.547 1 85.44 385 PHE A C 1
ATOM 2989 O O . PHE A 1 385 ? 10.227 -46.375 -13.547 1 85.44 385 PHE A O 1
ATOM 2996 N N . LEU A 1 386 ? 10.391 -45.969 -15.664 1 83.25 386 LEU A N 1
ATOM 2997 C CA . LEU A 1 386 ? 11.547 -46.844 -15.875 1 83.25 386 LEU A CA 1
ATOM 2998 C C . LEU A 1 386 ? 12.844 -46.031 -15.82 1 83.25 386 LEU A C 1
ATOM 3000 O O . LEU A 1 386 ? 12.969 -45 -16.453 1 83.25 386 LEU A O 1
ATOM 3004 N N . ASP A 1 387 ? 13.664 -46.531 -14.797 1 78.44 387 ASP A N 1
ATOM 3005 C CA . ASP A 1 387 ? 15 -45.938 -14.695 1 78.44 387 ASP A CA 1
ATOM 3006 C C . ASP A 1 387 ? 15.977 -46.656 -15.625 1 78.44 387 ASP A C 1
ATOM 3008 O O . ASP A 1 387 ? 16.031 -47.906 -15.633 1 78.44 387 ASP A O 1
ATOM 3012 N N . GLY A 1 388 ? 16.766 -46.188 -16.578 1 64.38 388 GLY A N 1
ATOM 3013 C CA . GLY A 1 388 ? 17.766 -46.875 -17.359 1 64.38 388 GLY A CA 1
ATOM 3014 C C . GLY A 1 388 ? 17.734 -46.5 -18.844 1 64.38 388 GLY A C 1
ATOM 3015 O O . GLY A 1 388 ? 18.234 -47.219 -19.688 1 64.38 388 GLY A O 1
ATOM 3016 N N . SER A 1 389 ? 16.938 -45.5 -19.281 1 50.84 389 SER A N 1
ATOM 3017 C CA . SER A 1 389 ? 16.984 -45.344 -20.734 1 50.84 389 SER A CA 1
ATOM 3018 C C . SER A 1 389 ? 18.391 -44.969 -21.203 1 50.84 389 SER A C 1
ATOM 3020 O O . SER A 1 389 ? 18.594 -44.625 -22.359 1 50.84 389 SER A O 1
ATOM 3022 N N . ASP A 1 390 ? 19.312 -44.781 -20.234 1 47.94 390 ASP A N 1
ATOM 3023 C CA . ASP A 1 390 ? 20.594 -44.406 -20.844 1 47.94 390 ASP A CA 1
ATOM 3024 C C . ASP A 1 390 ? 21.25 -45.594 -21.531 1 47.94 390 ASP A C 1
ATOM 3026 O O . ASP A 1 390 ? 22.391 -45.469 -22.016 1 47.94 390 ASP A O 1
ATOM 3030 N N . GLY A 1 391 ? 20.797 -46.656 -21.844 1 50.5 391 GLY A N 1
ATOM 3031 C CA . GLY A 1 391 ? 21.328 -47.75 -22.656 1 50.5 391 GLY A CA 1
ATOM 3032 C C . GLY A 1 391 ? 22.234 -48.688 -21.875 1 50.5 391 GLY A C 1
ATOM 3033 O O . GLY A 1 391 ? 22.578 -49.781 -22.359 1 50.5 391 GLY A O 1
ATOM 3034 N N . VAL A 1 392 ? 23.125 -48.469 -20.938 1 50.38 392 VAL A N 1
ATOM 3035 C CA . VAL A 1 392 ? 24.172 -49.344 -20.406 1 50.38 392 VAL A CA 1
ATOM 3036 C C . VAL A 1 392 ? 23.562 -50.25 -19.328 1 50.38 392 VAL A C 1
ATOM 3038 O O . VAL A 1 392 ? 24.125 -51.312 -19.047 1 50.38 392 VAL A O 1
ATOM 3041 N N . ARG A 1 393 ? 22.609 -49.594 -18.5 1 53.59 393 ARG A N 1
ATOM 3042 C CA . ARG A 1 393 ? 22.25 -50.438 -17.375 1 53.59 393 ARG A CA 1
ATOM 3043 C C . ARG A 1 393 ? 20.797 -50.875 -17.453 1 53.59 393 ARG A C 1
ATOM 3045 O O . ARG A 1 393 ? 20 -50.281 -18.203 1 53.59 393 ARG A O 1
ATOM 3052 N N . ARG A 1 394 ? 20.531 -52.094 -17.047 1 58.12 394 ARG A N 1
ATOM 3053 C CA . ARG A 1 394 ? 19.234 -52.781 -16.922 1 58.12 394 ARG A CA 1
ATOM 3054 C C . ARG A 1 394 ? 18.156 -51.781 -16.516 1 58.12 394 ARG A C 1
ATOM 3056 O O . ARG A 1 394 ? 18.328 -51 -15.57 1 58.12 394 ARG A O 1
ATOM 3063 N N . THR A 1 395 ? 17.047 -51.594 -17.219 1 75.62 395 THR A N 1
ATOM 3064 C CA . THR A 1 395 ? 15.859 -50.781 -16.984 1 75.62 395 THR A CA 1
ATOM 3065 C C . THR A 1 395 ? 15.094 -51.281 -15.766 1 75.62 395 THR A C 1
ATOM 3067 O O . THR A 1 395 ? 14.773 -52.469 -15.664 1 75.62 395 THR A O 1
ATOM 3070 N N . ARG A 1 396 ? 15.18 -50.531 -14.664 1 84.25 396 ARG A N 1
ATOM 3071 C CA . ARG A 1 396 ? 14.414 -50.875 -13.469 1 84.25 396 ARG A CA 1
ATOM 3072 C C . ARG A 1 396 ? 13.227 -49.938 -13.297 1 84.25 396 ARG A C 1
ATOM 3074 O O . ARG A 1 396 ? 13.328 -48.719 -13.586 1 84.25 396 ARG A O 1
ATOM 3081 N N . LYS A 1 397 ? 12.211 -50.531 -12.805 1 90.12 397 LYS A N 1
ATOM 3082 C CA . LYS A 1 397 ? 11.031 -49.75 -12.5 1 90.12 397 LYS A CA 1
ATOM 3083 C C . LYS A 1 397 ? 11.188 -49 -11.172 1 90.12 397 LYS A C 1
ATOM 3085 O O . LYS A 1 397 ? 11.609 -49.594 -10.18 1 90.12 397 LYS A O 1
ATOM 3090 N N . VAL A 1 398 ? 10.969 -47.75 -11.188 1 91.81 398 VAL A N 1
ATOM 3091 C CA . VAL A 1 398 ? 11.086 -46.906 -9.992 1 91.81 398 VAL A CA 1
ATOM 3092 C C . VAL A 1 398 ? 9.781 -46.156 -9.758 1 91.81 398 VAL A C 1
ATOM 3094 O O . VAL A 1 398 ? 9.039 -45.906 -10.703 1 91.81 398 VAL A O 1
ATOM 3097 N N . GLY A 1 399 ? 9.422 -45.969 -8.492 1 93.06 399 GLY A N 1
ATOM 3098 C CA . GLY A 1 399 ? 8.297 -45.156 -8.086 1 93.06 399 GLY A CA 1
ATOM 3099 C C . GLY A 1 399 ? 8.695 -44.031 -7.125 1 93.06 399 GLY A C 1
ATOM 3100 O O . GLY A 1 399 ? 9.508 -44.25 -6.223 1 93.06 399 GLY A O 1
ATOM 3101 N N . CYS A 1 400 ? 8.242 -42.812 -7.332 1 94.31 400 CYS A N 1
ATOM 3102 C CA . CYS A 1 400 ? 8.594 -41.688 -6.484 1 94.31 400 CYS A CA 1
ATOM 3103 C C . CYS A 1 400 ? 7.34 -40.969 -5.961 1 94.31 400 CYS A C 1
ATOM 3105 O O . CYS A 1 400 ? 6.348 -40.844 -6.684 1 94.31 400 CYS A O 1
ATOM 3107 N N . MET A 1 401 ? 7.402 -40.562 -4.719 1 96.12 401 MET A N 1
ATOM 3108 C CA . MET A 1 401 ? 6.371 -39.688 -4.207 1 96.12 401 MET A CA 1
ATOM 3109 C C . MET A 1 401 ? 6.492 -38.281 -4.836 1 96.12 401 MET A C 1
ATOM 3111 O O . MET A 1 401 ? 7.59 -37.75 -4.945 1 96.12 401 MET A O 1
ATOM 3115 N N . MET A 1 402 ? 5.379 -37.719 -5.238 1 95.25 402 MET A N 1
ATOM 3116 C CA . MET A 1 402 ? 5.363 -36.531 -6.062 1 95.25 402 MET A CA 1
ATOM 3117 C C . MET A 1 402 ? 4.973 -35.312 -5.234 1 95.25 402 MET A C 1
ATOM 3119 O O . MET A 1 402 ? 4.148 -34.5 -5.668 1 95.25 402 MET A O 1
ATOM 3123 N N . LEU A 1 403 ? 5.387 -35.188 -3.99 1 97.19 403 LEU A N 1
ATOM 3124 C CA . LEU A 1 403 ? 5.293 -34.031 -3.125 1 97.19 403 LEU A CA 1
ATOM 3125 C C . LEU A 1 403 ? 6.668 -33.406 -2.887 1 97.19 403 LEU A C 1
ATOM 3127 O O . LEU A 1 403 ? 7.684 -34.094 -2.986 1 97.19 403 LEU A O 1
ATOM 3131 N N . MET A 1 404 ? 6.645 -32.156 -2.588 1 97.25 404 MET A N 1
ATOM 3132 C CA . MET A 1 404 ? 7.941 -31.484 -2.471 1 97.25 404 MET A CA 1
ATOM 3133 C C . MET A 1 404 ? 8.086 -30.797 -1.115 1 97.25 404 MET A C 1
ATOM 3135 O O . MET A 1 404 ? 7.086 -30.453 -0.483 1 97.25 404 MET A O 1
ATOM 3139 N N . ASN A 1 405 ? 9.312 -30.641 -0.76 1 96.75 405 ASN A N 1
ATOM 3140 C CA . ASN A 1 405 ? 9.711 -29.938 0.452 1 96.75 405 ASN A CA 1
ATOM 3141 C C . ASN A 1 405 ? 9.984 -28.453 0.174 1 96.75 405 ASN A C 1
ATOM 3143 O O . ASN A 1 405 ? 10.93 -28.125 -0.541 1 96.75 405 ASN A O 1
ATOM 3147 N N . GLY A 1 406 ? 9.188 -27.641 0.794 1 94.12 406 GLY A N 1
ATOM 3148 C CA . GLY A 1 406 ? 9.289 -26.219 0.54 1 94.12 406 GLY A CA 1
ATOM 3149 C C . GLY A 1 406 ? 10.312 -25.516 1.421 1 94.12 406 GLY A C 1
ATOM 3150 O O . GLY A 1 406 ? 10.547 -24.312 1.281 1 94.12 406 GLY A O 1
ATOM 3151 N N . GLY A 1 407 ? 10.906 -26.188 2.293 1 92.44 407 GLY A N 1
ATOM 3152 C CA . GLY A 1 407 ? 11.898 -25.578 3.164 1 92.44 407 GLY A CA 1
ATOM 3153 C C . GLY A 1 407 ? 11.367 -25.266 4.547 1 92.44 407 GLY A C 1
ATOM 3154 O O . GLY A 1 407 ? 10.211 -25.562 4.855 1 92.44 407 GLY A O 1
ATOM 3155 N N . ASP A 1 408 ? 12.188 -24.562 5.312 1 91.19 408 ASP A N 1
ATOM 3156 C CA . ASP A 1 408 ? 11.891 -24.281 6.715 1 91.19 408 ASP A CA 1
ATOM 3157 C C . ASP A 1 408 ? 10.766 -23.266 6.844 1 91.19 408 ASP A C 1
ATOM 3159 O O . ASP A 1 408 ? 10.742 -22.266 6.137 1 91.19 408 ASP A O 1
ATOM 3163 N N . GLU A 1 409 ? 9.922 -23.547 7.82 1 87.94 409 GLU A N 1
ATOM 3164 C CA . GLU A 1 409 ? 8.734 -22.719 8.039 1 87.94 409 GLU A CA 1
ATOM 3165 C C . GLU A 1 409 ? 9.125 -21.281 8.359 1 87.94 409 GLU A C 1
ATOM 3167 O O . GLU A 1 409 ? 8.391 -20.344 8.023 1 87.94 409 GLU A O 1
ATOM 3172 N N . THR A 1 410 ? 10.203 -21.062 8.992 1 83.06 410 THR A N 1
ATOM 3173 C CA . THR A 1 410 ? 10.641 -19.734 9.391 1 83.06 410 THR A CA 1
ATOM 3174 C C . THR A 1 410 ? 10.969 -18.875 8.172 1 83.06 410 THR A C 1
ATOM 3176 O O . THR A 1 410 ? 10.969 -17.641 8.25 1 83.06 410 THR A O 1
ATOM 3179 N N . GLU A 1 411 ? 11.25 -19.547 7.078 1 82.06 411 GLU A N 1
ATOM 3180 C CA . GLU A 1 411 ? 11.625 -18.844 5.863 1 82.06 411 GLU A CA 1
ATOM 3181 C C . GLU A 1 411 ? 10.406 -18.562 4.988 1 82.06 411 GLU A C 1
ATOM 3183 O O . GLU A 1 411 ? 10.516 -17.906 3.943 1 82.06 411 GLU A O 1
ATOM 3188 N N . LEU A 1 412 ? 9.297 -19.016 5.469 1 85.12 412 LEU A N 1
ATOM 3189 C CA . LEU A 1 412 ? 8.109 -18.922 4.625 1 85.12 412 LEU A CA 1
ATOM 3190 C C . LEU A 1 412 ? 7.238 -17.75 5.043 1 85.12 412 LEU A C 1
ATOM 3192 O O . LEU A 1 412 ? 6.117 -17.594 4.551 1 85.12 412 LEU A O 1
ATOM 3196 N N . SER A 1 413 ? 7.797 -16.875 5.73 1 82.38 413 SER A N 1
ATOM 3197 C CA . SER A 1 413 ? 7.051 -15.695 6.176 1 82.38 413 SER A CA 1
ATOM 3198 C C . SER A 1 413 ? 6.734 -14.766 5.004 1 82.38 413 SER A C 1
ATOM 3200 O O . SER A 1 413 ? 7.551 -14.602 4.098 1 82.38 413 SER A O 1
ATOM 3202 N N . GLY A 1 414 ? 5.496 -14.25 4.992 1 85.69 414 GLY A N 1
ATOM 3203 C CA . GLY A 1 414 ? 5.102 -13.273 3.982 1 85.69 414 GLY A CA 1
ATOM 3204 C C . GLY A 1 414 ? 4.445 -13.906 2.77 1 85.69 414 GLY A C 1
ATOM 3205 O O . GLY A 1 414 ? 4.027 -13.211 1.847 1 85.69 414 GLY A O 1
ATOM 3206 N N . GLY A 1 415 ? 4.352 -15.188 2.771 1 90.12 415 GLY A N 1
ATOM 3207 C CA . GLY A 1 415 ? 3.74 -15.898 1.658 1 90.12 415 GLY A CA 1
ATOM 3208 C C . GLY A 1 415 ? 2.957 -17.125 2.086 1 90.12 415 GLY A C 1
ATOM 3209 O O . GLY A 1 415 ? 2.775 -17.359 3.281 1 90.12 415 GLY A O 1
ATOM 3210 N N . PRO A 1 416 ? 2.521 -17.844 1.113 1 93.19 416 PRO A N 1
ATOM 3211 C CA . PRO A 1 416 ? 1.748 -19.047 1.431 1 93.19 416 PRO A CA 1
ATOM 3212 C C . PRO A 1 416 ? 2.576 -20.109 2.152 1 93.19 416 PRO A C 1
ATOM 3214 O O . PRO A 1 416 ? 3.771 -20.266 1.883 1 93.19 416 PRO A O 1
ATOM 3217 N N . GLY A 1 417 ? 1.91 -20.797 3.053 1 96 417 GLY A N 1
ATOM 3218 C CA . GLY A 1 417 ? 2.582 -21.891 3.75 1 96 417 GLY A CA 1
ATOM 3219 C C . GLY A 1 417 ? 2.83 -23.094 2.873 1 96 417 GLY A C 1
ATOM 3220 O O . GLY A 1 417 ? 3.811 -23.828 3.064 1 96 417 GLY A O 1
ATOM 3221 N N . ALA A 1 418 ? 1.913 -23.312 1.987 1 97.81 418 ALA A N 1
ATOM 3222 C CA . ALA A 1 418 ? 1.994 -24.453 1.073 1 97.81 418 ALA A CA 1
ATOM 3223 C C . ALA A 1 418 ? 1.295 -24.141 -0.248 1 97.81 418 ALA A C 1
ATOM 3225 O O . ALA A 1 418 ? 0.576 -23.156 -0.36 1 97.81 418 ALA A O 1
ATOM 3226 N N . THR A 1 419 ? 1.572 -24.922 -1.235 1 97 419 THR A N 1
ATOM 3227 C CA . THR A 1 419 ? 0.913 -24.859 -2.535 1 97 419 THR A CA 1
ATOM 3228 C C . THR A 1 419 ? 0.355 -26.219 -2.93 1 97 419 THR A C 1
ATOM 3230 O O . THR A 1 419 ? 1.031 -27.234 -2.779 1 97 419 THR A O 1
ATOM 3233 N N . LEU A 1 420 ? -0.874 -26.219 -3.283 1 97.81 420 LEU A N 1
ATOM 3234 C CA . LEU A 1 420 ? -1.456 -27.391 -3.918 1 97.81 420 LEU A CA 1
ATOM 3235 C C . LEU A 1 420 ? -1.292 -27.328 -5.434 1 97.81 420 LEU A C 1
ATOM 3237 O O . LEU A 1 420 ? -1.996 -26.578 -6.109 1 97.81 420 LEU A O 1
ATOM 3241 N N . GLY A 1 421 ? -0.441 -28.125 -5.969 1 95.38 421 GLY A N 1
ATOM 3242 C CA . GLY A 1 421 ? -0.079 -28.094 -7.375 1 95.38 421 GLY A CA 1
ATOM 3243 C C . GLY A 1 421 ? -1.066 -28.828 -8.266 1 95.38 421 GLY A C 1
ATOM 3244 O O . GLY A 1 421 ? -1.867 -29.625 -7.777 1 95.38 421 GLY A O 1
ATOM 3245 N N . ASN A 1 422 ? -0.949 -28.547 -9.523 1 93.19 422 ASN A N 1
ATOM 3246 C CA . ASN A 1 422 ? -1.947 -29.062 -10.453 1 93.19 422 ASN A CA 1
ATOM 3247 C C . ASN A 1 422 ? -1.801 -30.578 -10.641 1 93.19 422 ASN A C 1
ATOM 3249 O O . ASN A 1 422 ? -2.756 -31.25 -11.023 1 93.19 422 ASN A O 1
ATOM 3253 N N . TYR A 1 423 ? -0.639 -31.141 -10.312 1 92.75 423 TYR A N 1
ATOM 3254 C CA . TYR A 1 423 ? -0.46 -32.594 -10.391 1 92.75 423 TYR A CA 1
ATOM 3255 C C . TYR A 1 423 ? -1.396 -33.312 -9.43 1 92.75 423 TYR A C 1
ATOM 3257 O O . TYR A 1 423 ? -1.962 -34.344 -9.773 1 92.75 423 TYR A O 1
ATOM 3265 N N . GLN A 1 424 ? -1.562 -32.75 -8.273 1 95.44 424 GLN A N 1
ATOM 3266 C CA . GLN A 1 424 ? -2.422 -33.375 -7.266 1 95.44 424 GLN A CA 1
ATOM 3267 C C . GLN A 1 424 ? -3.891 -33.062 -7.527 1 95.44 424 GLN A C 1
ATOM 3269 O O . GLN A 1 424 ? -4.777 -33.594 -6.883 1 95.44 424 GLN A O 1
ATOM 3274 N N . GLN A 1 425 ? -4.117 -32.219 -8.484 1 94.62 425 GLN A N 1
ATOM 3275 C CA . GLN A 1 425 ? -5.484 -31.828 -8.805 1 94.62 425 GLN A CA 1
ATOM 3276 C C . GLN A 1 425 ? -6.043 -32.656 -9.953 1 94.62 425 GLN A C 1
ATOM 3278 O O . GLN A 1 425 ? -7.234 -32.594 -10.266 1 94.62 425 GLN A O 1
ATOM 3283 N N . GLN A 1 426 ? -5.234 -33.469 -10.539 1 91.75 426 GLN A N 1
ATOM 3284 C CA . GLN A 1 426 ? -5.664 -34.25 -11.688 1 91.75 426 GLN A CA 1
ATOM 3285 C C . GLN A 1 426 ? -6.777 -35.219 -11.305 1 91.75 426 GLN A C 1
ATOM 3287 O O . GLN A 1 426 ? -6.762 -35.812 -10.219 1 91.75 426 GLN A O 1
ATOM 3292 N N . GLY A 1 427 ? -7.695 -35.344 -12.211 1 91.12 427 GLY A N 1
ATOM 3293 C CA . GLY A 1 427 ? -8.773 -36.312 -11.969 1 91.12 427 GLY A CA 1
ATOM 3294 C C . GLY A 1 427 ? -9.844 -35.75 -11.039 1 91.12 427 GLY A C 1
ATOM 3295 O O . GLY A 1 427 ? -10.711 -36.5 -10.586 1 91.12 427 GLY A O 1
ATOM 3296 N N . PHE A 1 428 ? -9.719 -34.562 -10.719 1 94.38 428 PHE A N 1
ATOM 3297 C CA . PHE A 1 428 ? -10.742 -33.844 -9.938 1 94.38 428 PHE A CA 1
ATOM 3298 C C . PHE A 1 428 ? -11.281 -32.656 -10.711 1 94.38 428 PHE A C 1
ATOM 3300 O O . PHE A 1 428 ? -10.531 -31.953 -11.398 1 94.38 428 PHE A O 1
ATOM 3307 N N . GLU A 1 429 ? -12.5 -32.531 -10.656 1 95.62 429 GLU A N 1
ATOM 3308 C CA . GLU A 1 429 ? -13.031 -31.219 -10.992 1 95.62 429 GLU A CA 1
ATOM 3309 C C . GLU A 1 429 ? -12.844 -30.25 -9.828 1 95.62 429 GLU A C 1
ATOM 3311 O O . GLU A 1 429 ? -13.469 -30.406 -8.773 1 95.62 429 GLU A O 1
ATOM 3316 N N . VAL A 1 430 ? -12 -29.344 -10 1 97 430 VAL A N 1
ATOM 3317 C CA . VAL A 1 430 ? -11.75 -28.312 -9.008 1 97 430 VAL A CA 1
ATOM 3318 C C . VAL A 1 430 ? -12.609 -27.094 -9.312 1 97 430 VAL A C 1
ATOM 3320 O O . VAL A 1 430 ? -12.445 -26.453 -10.359 1 97 430 VAL A O 1
ATOM 3323 N N . VAL A 1 431 ? -13.469 -26.781 -8.414 1 96.88 431 VAL A N 1
ATOM 3324 C CA . VAL A 1 431 ? -14.406 -25.688 -8.648 1 96.88 431 VAL A CA 1
ATOM 3325 C C . VAL A 1 431 ? -14.055 -24.5 -7.758 1 96.88 431 VAL A C 1
ATOM 3327 O O . VAL A 1 431 ? -13.75 -24.672 -6.574 1 96.88 431 VAL A O 1
ATOM 3330 N N . TYR A 1 432 ? -13.992 -23.359 -8.336 1 97.69 432 TYR A N 1
ATOM 3331 C CA . TYR A 1 432 ? -13.852 -22.094 -7.637 1 97.69 432 TYR A CA 1
ATOM 3332 C C . TYR A 1 432 ? -15.18 -21.344 -7.594 1 97.69 432 TYR A C 1
ATOM 3334 O O . TYR A 1 432 ? -15.609 -20.766 -8.594 1 97.69 432 TYR A O 1
ATOM 3342 N N . ASP A 1 433 ? -15.82 -21.438 -6.484 1 96.56 433 ASP A N 1
ATOM 3343 C CA . ASP A 1 433 ? -17.078 -20.719 -6.25 1 96.56 433 ASP A CA 1
ATOM 3344 C C . ASP A 1 433 ? -16.812 -19.359 -5.625 1 96.56 433 ASP A C 1
ATOM 3346 O O . ASP A 1 433 ? -16.75 -19.234 -4.398 1 96.56 433 ASP A O 1
ATOM 3350 N N . LEU A 1 434 ? -16.75 -18.375 -6.434 1 96.5 434 LEU A N 1
ATOM 3351 C CA . LEU A 1 434 ? -16.312 -17.047 -6 1 96.5 434 LEU A CA 1
ATOM 3352 C C . LEU A 1 434 ? -17.438 -16.344 -5.246 1 96.5 434 LEU A C 1
ATOM 3354 O O . LEU A 1 434 ? -17.172 -15.531 -4.348 1 96.5 434 LEU A O 1
ATOM 3358 N N . GLU A 1 435 ? -18.609 -16.609 -5.551 1 94.19 435 GLU A N 1
ATOM 3359 C CA . GLU A 1 435 ? -19.75 -16.031 -4.848 1 94.19 435 GLU A CA 1
ATOM 3360 C C . GLU A 1 435 ? -19.797 -16.5 -3.396 1 94.19 435 GLU A C 1
ATOM 3362 O O . GLU A 1 435 ? -19.984 -15.695 -2.482 1 94.19 435 GLU A O 1
ATOM 3367 N N . LYS A 1 436 ? -19.625 -17.766 -3.229 1 95.25 436 LYS A N 1
ATOM 3368 C CA . LYS A 1 436 ? -19.719 -18.344 -1.891 1 95.25 436 LYS A CA 1
ATOM 3369 C C . LYS A 1 436 ? -18.344 -18.422 -1.234 1 95.25 436 LYS A C 1
ATOM 3371 O O . LYS A 1 436 ? -18.219 -18.922 -0.115 1 95.25 436 LYS A O 1
ATOM 3376 N N . GLN A 1 437 ? -17.328 -18.078 -1.935 1 95.94 437 GLN A N 1
ATOM 3377 C CA . GLN A 1 437 ? -15.953 -18.016 -1.446 1 95.94 437 GLN A CA 1
ATOM 3378 C C . GLN A 1 437 ? -15.484 -19.375 -0.942 1 95.94 437 GLN A C 1
ATOM 3380 O O . GLN A 1 437 ? -15.031 -19.5 0.197 1 95.94 437 GLN A O 1
ATOM 3385 N N . ARG A 1 438 ? -15.57 -20.328 -1.802 1 97 438 ARG A N 1
ATOM 3386 C CA . ARG A 1 438 ? -15.148 -21.688 -1.455 1 97 438 ARG A CA 1
ATOM 3387 C C . ARG A 1 438 ? -14.555 -22.391 -2.666 1 97 438 ARG A C 1
ATOM 3389 O O . ARG A 1 438 ? -14.812 -22 -3.809 1 97 438 ARG A O 1
ATOM 3396 N N . VAL A 1 439 ? -13.742 -23.375 -2.441 1 97.5 439 VAL A N 1
ATOM 3397 C CA . VAL A 1 439 ? -13.188 -24.266 -3.451 1 97.5 439 VAL A CA 1
ATOM 3398 C C . VAL A 1 439 ? -13.758 -25.672 -3.27 1 97.5 439 VAL A C 1
ATOM 3400 O O . VAL A 1 439 ? -13.914 -26.141 -2.141 1 97.5 439 VAL A O 1
ATOM 3403 N N . GLY A 1 440 ? -14.117 -26.312 -4.316 1 96.62 440 GLY A N 1
ATOM 3404 C CA . GLY A 1 440 ? -14.664 -27.656 -4.289 1 96.62 440 GLY A CA 1
ATOM 3405 C C . GLY A 1 440 ? -13.852 -28.641 -5.09 1 96.62 440 GLY A C 1
ATOM 3406 O O . GLY A 1 440 ? -13.258 -28.297 -6.113 1 96.62 440 GLY A O 1
ATOM 3407 N N . PHE A 1 441 ? -13.883 -29.859 -4.637 1 96.31 441 PHE A N 1
ATOM 3408 C CA . PHE A 1 441 ? -13.203 -30.953 -5.309 1 96.31 441 PHE A CA 1
ATOM 3409 C C . PHE A 1 441 ? -14.156 -32.125 -5.527 1 96.31 441 PHE A C 1
ATOM 3411 O O . PHE A 1 441 ? -14.859 -32.531 -4.605 1 96.31 441 PHE A O 1
ATOM 3418 N N . ALA A 1 442 ? -14.188 -32.594 -6.668 1 94.5 442 ALA A N 1
ATOM 3419 C CA . ALA A 1 442 ? -14.953 -33.812 -6.98 1 94.5 442 ALA A CA 1
ATOM 3420 C C . ALA A 1 442 ? -14.172 -34.75 -7.898 1 94.5 442 ALA A C 1
ATOM 3422 O O . ALA A 1 442 ? -13.656 -34.312 -8.938 1 94.5 442 ALA A O 1
ATOM 3423 N N . ARG A 1 443 ? -14.109 -35.938 -7.504 1 92.38 443 ARG A N 1
ATOM 3424 C CA . ARG A 1 443 ? -13.453 -36.906 -8.359 1 92.38 443 ARG A CA 1
ATOM 3425 C C . ARG A 1 443 ? -14.234 -37.125 -9.656 1 92.38 443 ARG A C 1
ATOM 3427 O O . ARG A 1 443 ? -15.461 -37.281 -9.633 1 92.38 443 ARG A O 1
ATOM 3434 N N . ARG A 1 444 ? -13.484 -37 -10.773 1 91 444 ARG A N 1
ATOM 3435 C CA . ARG A 1 444 ? -14.102 -37.125 -12.086 1 91 444 ARG A CA 1
ATOM 3436 C C . ARG A 1 444 ? -13.164 -37.844 -13.07 1 91 444 ARG A C 1
ATOM 3438 O O . ARG A 1 444 ? -11.945 -37.812 -12.891 1 91 444 ARG A O 1
ATOM 3445 N N . HIS A 1 445 ? -13.805 -38.531 -13.984 1 89.06 445 HIS A N 1
ATOM 3446 C CA . HIS A 1 445 ? -13.07 -38.844 -15.211 1 89.06 445 HIS A CA 1
ATOM 3447 C C . HIS A 1 445 ? -13.078 -37.656 -16.172 1 89.06 445 HIS A C 1
ATOM 3449 O O . HIS A 1 445 ? -14.047 -37.469 -16.906 1 89.06 445 HIS A O 1
ATOM 3455 N N . CYS A 1 446 ? -12.047 -36.969 -16.203 1 89.44 446 CYS A N 1
ATOM 3456 C CA . CYS A 1 446 ? -12.016 -35.625 -16.812 1 89.44 446 CYS A CA 1
ATOM 3457 C C . CYS A 1 446 ? -12.18 -35.719 -18.328 1 89.44 446 CYS A C 1
ATOM 3459 O O . CYS A 1 446 ? -12.82 -34.875 -18.938 1 89.44 446 CYS A O 1
ATOM 3461 N N . ALA A 1 447 ? -11.57 -36.75 -18.922 1 85.06 447 ALA A N 1
ATOM 3462 C CA . ALA A 1 447 ? -11.734 -36.938 -20.359 1 85.06 447 ALA A CA 1
ATOM 3463 C C . ALA A 1 447 ? -13.203 -37.156 -20.703 1 85.06 447 ALA A C 1
ATOM 3465 O O . ALA A 1 447 ? -13.711 -36.625 -21.688 1 85.06 447 ALA A O 1
ATOM 3466 N N . SER A 1 448 ? -13.844 -37.938 -19.906 1 86.69 448 SER A N 1
ATOM 3467 C CA . SER A 1 448 ? -15.258 -38.25 -20.125 1 86.69 448 SER A CA 1
ATOM 3468 C C . SER A 1 448 ? -16.125 -37.031 -19.859 1 86.69 448 SER A C 1
ATOM 3470 O O . SER A 1 448 ? -17.172 -36.844 -20.5 1 86.69 448 SER A O 1
ATOM 3472 N N . LEU A 1 449 ? -15.727 -36.344 -18.891 1 87.88 449 LEU A N 1
ATOM 3473 C CA . LEU A 1 449 ? -16.469 -35.125 -18.578 1 87.88 449 LEU A CA 1
ATOM 3474 C C . LEU A 1 449 ? -16.469 -34.156 -19.781 1 87.88 449 LEU A C 1
ATOM 3476 O O . LEU A 1 449 ? -17.5 -33.562 -20.094 1 87.88 449 LEU A O 1
ATOM 3480 N N . TRP A 1 450 ? -15.391 -34.031 -20.469 1 86.06 450 TRP A N 1
ATOM 3481 C CA . TRP A 1 450 ? -15.305 -33.188 -21.672 1 86.06 450 TRP A CA 1
ATOM 3482 C C . TRP A 1 450 ? -16.328 -33.656 -22.703 1 86.06 450 TRP A C 1
ATOM 3484 O O . TRP A 1 450 ? -17.078 -32.844 -23.25 1 86.06 450 TRP A O 1
ATOM 3494 N N . ASP A 1 451 ? -16.406 -34.938 -22.906 1 85.5 451 ASP A N 1
ATOM 3495 C CA . ASP A 1 451 ? -17.297 -35.5 -23.906 1 85.5 451 ASP A CA 1
ATOM 3496 C C . ASP A 1 451 ? -18.766 -35.312 -23.484 1 85.5 451 ASP A C 1
ATOM 3498 O O . ASP A 1 451 ? -19.609 -35 -24.328 1 85.5 451 ASP A O 1
ATOM 3502 N N . SER A 1 452 ? -18.969 -35.531 -22.266 1 84.38 452 SER A N 1
ATOM 3503 C CA . SER A 1 452 ? -20.328 -35.469 -21.766 1 84.38 452 SER A CA 1
ATOM 3504 C C . SER A 1 452 ? -20.906 -34.062 -21.891 1 84.38 452 SER A C 1
ATOM 3506 O O . SER A 1 452 ? -22.047 -33.875 -22.312 1 84.38 452 SER A O 1
ATOM 3508 N N . ILE A 1 453 ? -20.125 -33.094 -21.562 1 84.81 453 ILE A N 1
ATOM 3509 C CA . ILE A 1 453 ? -20.609 -31.719 -21.594 1 84.81 453 ILE A CA 1
ATOM 3510 C C . ILE A 1 453 ? -20.656 -31.234 -23.031 1 84.81 453 ILE A C 1
ATOM 3512 O O . ILE A 1 453 ? -21.594 -30.516 -23.422 1 84.81 453 ILE A O 1
ATOM 3516 N N . ASN A 1 454 ? -19.672 -31.656 -23.797 1 79.44 454 ASN A N 1
ATOM 3517 C CA . ASN A 1 454 ? -19.609 -31.219 -25.188 1 79.44 454 ASN A CA 1
ATOM 3518 C C . ASN A 1 454 ? -20.766 -31.812 -26.016 1 79.44 454 ASN A C 1
ATOM 3520 O O . ASN A 1 454 ? -21.234 -31.188 -26.969 1 79.44 454 ASN A O 1
ATOM 3524 N N . HIS A 1 455 ? -21.156 -32.969 -25.719 1 73.31 455 HIS A N 1
ATOM 3525 C CA . HIS A 1 455 ? -22.281 -33.625 -26.406 1 73.31 455 HIS A CA 1
ATOM 3526 C C . HIS A 1 455 ? -23.594 -32.906 -26.094 1 73.31 455 HIS A C 1
ATOM 3528 O O . HIS A 1 455 ? -24.469 -32.781 -26.953 1 73.31 455 HIS A O 1
ATOM 3534 N N . VAL A 1 456 ? -23.719 -32.469 -24.891 1 62.47 456 VAL A N 1
ATOM 3535 C CA . VAL A 1 456 ? -24.953 -31.781 -24.5 1 62.47 456 VAL A CA 1
ATOM 3536 C C . VAL A 1 456 ? -25.016 -30.406 -25.172 1 62.47 456 VAL A C 1
ATOM 3538 O O . VAL A 1 456 ? -26.094 -29.906 -25.484 1 62.47 456 VAL A O 1
ATOM 3541 N N . LYS A 1 457 ? -23.953 -29.797 -25.391 1 61.5 457 LYS A N 1
ATOM 3542 C CA . LYS A 1 457 ? -23.906 -28.484 -26.016 1 61.5 457 LYS A CA 1
ATOM 3543 C C . LYS A 1 457 ? -24.266 -28.562 -27.5 1 61.5 457 LYS A C 1
ATOM 3545 O O . LYS A 1 457 ? -24.828 -27.609 -28.047 1 61.5 457 LYS A O 1
ATOM 3550 N N . ASN A 1 458 ? -23.875 -29.688 -28.234 1 46.84 458 ASN A N 1
ATOM 3551 C CA . ASN A 1 458 ? -24.188 -29.891 -29.641 1 46.84 458 ASN A CA 1
ATOM 3552 C C . ASN A 1 458 ? -25.547 -30.547 -29.844 1 46.84 458 ASN A C 1
ATOM 3554 O O . ASN A 1 458 ? -26.156 -30.422 -30.906 1 46.84 458 ASN A O 1
ATOM 3558 N N . MET B 1 1 ? 24.016 21.906 18.391 1 90.19 1 MET B N 1
ATOM 3559 C CA . MET B 1 1 ? 22.672 22.469 18.219 1 90.19 1 MET B CA 1
ATOM 3560 C C . MET B 1 1 ? 22.688 23.562 17.156 1 90.19 1 MET B C 1
ATOM 3562 O O . MET B 1 1 ? 23.703 24.234 16.969 1 90.19 1 MET B O 1
ATOM 3566 N N . LEU B 1 2 ? 21.547 23.672 16.453 1 91 2 LEU B N 1
ATOM 3567 C CA . LEU B 1 2 ? 21.312 24.766 15.523 1 91 2 LEU B CA 1
ATOM 3568 C C . LEU B 1 2 ? 20.031 25.516 15.875 1 91 2 LEU B C 1
ATOM 3570 O O . LEU B 1 2 ? 18.984 24.891 16.125 1 91 2 LEU B O 1
ATOM 3574 N N . LEU B 1 3 ? 20.188 26.828 16 1 92.19 3 LEU B N 1
ATOM 3575 C CA . LEU B 1 3 ? 19.047 27.688 16.312 1 92.19 3 LEU B CA 1
ATOM 3576 C C . LEU B 1 3 ? 18.562 28.438 15.086 1 92.19 3 LEU B C 1
ATOM 3578 O O . LEU B 1 3 ? 19.359 29.125 14.43 1 92.19 3 LEU B O 1
ATOM 3582 N N . LEU B 1 4 ? 17.344 28.281 14.758 1 92.12 4 LEU B N 1
ATOM 3583 C CA . LEU B 1 4 ? 16.75 28.953 13.602 1 92.12 4 LEU B CA 1
ATOM 3584 C C . LEU B 1 4 ? 15.539 29.781 14.016 1 92.12 4 LEU B C 1
ATOM 3586 O O . LEU B 1 4 ? 14.773 29.391 14.898 1 92.12 4 LEU B O 1
ATOM 3590 N N . PRO B 1 5 ? 15.32 30.875 13.414 1 90.5 5 PRO B N 1
ATOM 3591 C CA . PRO B 1 5 ? 14.156 31.703 13.727 1 90.5 5 PRO B CA 1
ATOM 3592 C C . PRO B 1 5 ? 12.906 31.281 12.953 1 90.5 5 PRO B C 1
ATOM 3594 O O . PRO B 1 5 ? 12.977 31.047 11.75 1 90.5 5 PRO B O 1
ATOM 3597 N N . LEU B 1 6 ? 11.852 31.141 13.633 1 90.44 6 LEU B N 1
ATOM 3598 C CA . LEU B 1 6 ? 10.531 31 13.016 1 90.44 6 LEU B CA 1
ATOM 3599 C C . LEU B 1 6 ? 9.773 32.312 13.055 1 90.44 6 LEU B C 1
ATOM 3601 O O . LEU B 1 6 ? 9.727 33 14.102 1 90.44 6 LEU B O 1
ATOM 3605 N N . THR B 1 7 ? 9.227 32.625 11.906 1 83 7 THR B N 1
ATOM 3606 C CA . THR B 1 7 ? 8.484 33.875 11.836 1 83 7 THR B CA 1
ATOM 3607 C C . THR B 1 7 ? 6.988 33.625 11.68 1 83 7 THR B C 1
ATOM 3609 O O . THR B 1 7 ? 6.582 32.75 10.898 1 83 7 THR B O 1
ATOM 3612 N N . HIS B 1 8 ? 6.273 34.281 12.57 1 77.69 8 HIS B N 1
ATOM 3613 C CA . HIS B 1 8 ? 4.82 34.156 12.461 1 77.69 8 HIS B CA 1
ATOM 3614 C C . HIS B 1 8 ? 4.262 35.156 11.445 1 77.69 8 HIS B C 1
ATOM 3616 O O . HIS B 1 8 ? 4.621 36.312 11.461 1 77.69 8 HIS B O 1
ATOM 3622 N N . SER B 1 9 ? 3.752 34.688 10.344 1 62.38 9 SER B N 1
ATOM 3623 C CA . SER B 1 9 ? 3.178 35.562 9.336 1 62.38 9 SER B CA 1
ATOM 3624 C C . SER B 1 9 ? 1.657 35.625 9.453 1 62.38 9 SER B C 1
ATOM 3626 O O . SER B 1 9 ? 0.998 34.594 9.516 1 62.38 9 SER B O 1
ATOM 3628 N N . LEU B 1 10 ? 1.092 36.625 10.234 1 57.66 10 LEU B N 1
ATOM 3629 C CA . LEU B 1 10 ? -0.351 36.812 10.125 1 57.66 10 LEU B CA 1
ATOM 3630 C C . LEU B 1 10 ? -0.698 37.656 8.906 1 57.66 10 LEU B C 1
ATOM 3632 O O . LEU B 1 10 ? -0.034 38.656 8.625 1 57.66 10 LEU B O 1
ATOM 3636 N N . SER B 1 11 ? -1.146 37.125 7.84 1 49.09 11 SER B N 1
ATOM 3637 C CA . SER B 1 11 ? -1.562 37.969 6.719 1 49.09 11 SER B CA 1
ATOM 3638 C C . SER B 1 11 ? -2.416 39.125 7.191 1 49.09 11 SER B C 1
ATOM 3640 O O . SER B 1 11 ? -3.547 38.938 7.645 1 49.09 11 SER B O 1
ATOM 3642 N N . ILE B 1 12 ? -1.906 40.062 7.824 1 47.41 12 ILE B N 1
ATOM 3643 C CA . ILE B 1 12 ? -2.588 41.25 8.344 1 47.41 12 ILE B CA 1
ATOM 3644 C C . ILE B 1 12 ? -3.404 41.906 7.227 1 47.41 12 ILE B C 1
ATOM 3646 O O . ILE B 1 12 ? -4.281 42.719 7.492 1 47.41 12 ILE B O 1
ATOM 3650 N N . THR B 1 13 ? -2.955 41.75 6.102 1 46.53 13 THR B N 1
ATOM 3651 C CA . THR B 1 13 ? -3.527 42.719 5.164 1 46.53 13 THR B CA 1
ATOM 3652 C C . THR B 1 13 ? -5.051 42.625 5.164 1 46.53 13 THR B C 1
ATOM 3654 O O . THR B 1 13 ? -5.734 43.625 4.965 1 46.53 13 THR B O 1
ATOM 3657 N N . GLN B 1 14 ? -5.598 41.406 5.082 1 48.34 14 GLN B N 1
ATOM 3658 C CA . GLN B 1 14 ? -6.965 41.438 4.566 1 48.34 14 GLN B CA 1
ATOM 3659 C C . GLN B 1 14 ? -7.98 41.531 5.699 1 48.34 14 GLN B C 1
ATOM 3661 O O . GLN B 1 14 ? -9.164 41.812 5.465 1 48.34 14 GLN B O 1
ATOM 3666 N N . PHE B 1 15 ? -7.543 41.25 6.918 1 53.66 15 PHE B N 1
ATOM 3667 C CA . PHE B 1 15 ? -8.703 41.188 7.801 1 53.66 15 PHE B CA 1
ATOM 3668 C C . PHE B 1 15 ? -8.695 42.312 8.812 1 53.66 15 PHE B C 1
ATOM 3670 O O . PHE B 1 15 ? -7.801 42.406 9.656 1 53.66 15 PHE B O 1
ATOM 3677 N N . ASN B 1 16 ? -9.438 43.312 8.461 1 56.62 16 ASN B N 1
ATOM 3678 C CA . ASN B 1 16 ? -9.594 44.5 9.273 1 56.62 16 ASN B CA 1
ATOM 3679 C C . ASN B 1 16 ? -10.273 44.188 10.609 1 56.62 16 ASN B C 1
ATOM 3681 O O . ASN B 1 16 ? -10.344 45.062 11.484 1 56.62 16 ASN B O 1
ATOM 3685 N N . ALA B 1 17 ? -10.852 42.906 10.781 1 71.81 17 ALA B N 1
ATOM 3686 C CA . ALA B 1 17 ? -11.562 42.688 12.039 1 71.81 17 ALA B CA 1
ATOM 3687 C C . ALA B 1 17 ? -11.18 41.344 12.648 1 71.81 17 ALA B C 1
ATOM 3689 O O . ALA B 1 17 ? -11.039 40.344 11.93 1 71.81 17 ALA B O 1
ATOM 3690 N N . THR B 1 18 ? -10.953 41.25 13.969 1 78.5 18 THR B N 1
ATOM 3691 C CA . THR B 1 18 ? -10.562 40.094 14.758 1 78.5 18 THR B CA 1
ATOM 3692 C C . THR B 1 18 ? -11.508 38.938 14.5 1 78.5 18 THR B C 1
ATOM 3694 O O . THR B 1 18 ? -11.07 37.781 14.359 1 78.5 18 THR B O 1
ATOM 3697 N N . HIS B 1 19 ? -12.844 39.281 14.336 1 82 19 HIS B N 1
ATOM 3698 C CA . HIS B 1 19 ? -13.82 38.188 14.148 1 82 19 HIS B CA 1
ATOM 3699 C C . HIS B 1 19 ? -13.609 37.5 12.82 1 82 19 HIS B C 1
ATOM 3701 O O . HIS B 1 19 ? -13.789 36.281 12.727 1 82 19 HIS B O 1
ATOM 3707 N N . HIS B 1 20 ? -13.219 38.25 11.875 1 81.88 20 HIS B N 1
ATOM 3708 C CA . HIS B 1 20 ? -12.992 37.625 10.562 1 81.88 20 HIS B CA 1
ATOM 3709 C C . HIS B 1 20 ? -11.75 36.75 10.57 1 81.88 20 HIS B C 1
ATOM 3711 O O . HIS B 1 20 ? -11.734 35.688 9.945 1 81.88 20 HIS B O 1
ATOM 3717 N N . LEU B 1 21 ? -10.742 37.188 11.266 1 81.56 21 LEU B N 1
ATOM 3718 C CA . LEU B 1 21 ? -9.516 36.406 11.383 1 81.56 21 LEU B CA 1
ATOM 3719 C C . LEU B 1 21 ? -9.773 35.094 12.125 1 81.56 21 LEU B C 1
ATOM 3721 O O . LEU B 1 21 ? -9.297 34.031 11.711 1 81.56 21 LEU B O 1
ATOM 3725 N N . LEU B 1 22 ? -10.547 35.188 13.156 1 86.62 22 LEU B N 1
ATOM 3726 C CA . LEU B 1 22 ? -10.859 34.031 13.953 1 86.62 22 LEU B CA 1
ATOM 3727 C C . LEU B 1 22 ? -11.711 33.031 13.156 1 86.62 22 LEU B C 1
ATOM 3729 O O . LEU B 1 22 ? -11.492 31.828 13.211 1 86.62 22 LEU B O 1
ATOM 3733 N N . LYS B 1 23 ? -12.609 33.594 12.422 1 87.88 23 LYS B N 1
ATOM 3734 C CA . LYS B 1 23 ? -13.477 32.75 11.609 1 87.88 23 LYS B CA 1
ATOM 3735 C C . LYS B 1 23 ? -12.672 32 10.531 1 87.88 23 LYS B C 1
ATOM 3737 O O . LYS B 1 23 ? -12.859 30.812 10.32 1 87.88 23 LYS B O 1
ATOM 3742 N N . SER B 1 24 ? -11.844 32.781 9.883 1 84.06 24 SER B N 1
ATOM 3743 C CA . SER B 1 24 ? -11.008 32.188 8.844 1 84.06 24 SER B CA 1
ATOM 3744 C C . SER B 1 24 ? -10.094 31.094 9.422 1 84.06 24 SER B C 1
ATOM 3746 O O . SER B 1 24 ? -9.945 30.031 8.836 1 84.06 24 SER B O 1
ATOM 3748 N N . THR B 1 25 ? -9.547 31.344 10.547 1 86.94 25 THR B N 1
ATOM 3749 C CA . THR B 1 25 ? -8.617 30.422 11.188 1 86.94 25 THR B CA 1
ATOM 3750 C C . THR B 1 25 ? -9.344 29.156 11.664 1 86.94 25 THR B C 1
ATOM 3752 O O . THR B 1 25 ? -8.828 28.047 11.531 1 86.94 25 THR B O 1
ATOM 3755 N N . SER B 1 26 ? -10.523 29.375 12.234 1 90.25 26 SER B N 1
ATOM 3756 C CA . SER B 1 26 ? -11.297 28.234 12.703 1 90.25 26 SER B CA 1
ATOM 3757 C C . SER B 1 26 ? -11.758 27.359 11.539 1 90.25 26 SER B C 1
ATOM 3759 O O . SER B 1 26 ? -11.688 26.141 11.617 1 90.25 26 SER B O 1
ATOM 3761 N N . THR B 1 27 ? -12.148 27.984 10.5 1 87.56 27 THR B N 1
ATOM 3762 C CA . THR B 1 27 ? -12.578 27.25 9.32 1 87.56 27 THR B CA 1
ATOM 3763 C C . THR B 1 27 ? -11.43 26.438 8.727 1 87.56 27 THR B C 1
ATOM 3765 O O . THR B 1 27 ? -11.602 25.281 8.367 1 87.56 27 THR B O 1
ATOM 3768 N N . ARG B 1 28 ? -10.305 27.031 8.68 1 87 28 ARG B N 1
ATOM 3769 C CA . ARG B 1 28 ? -9.125 26.344 8.148 1 87 28 ARG B CA 1
ATOM 3770 C C . ARG B 1 28 ? -8.734 25.172 9.039 1 87 28 ARG B C 1
ATOM 3772 O O . ARG B 1 28 ? -8.414 24.094 8.539 1 87 28 ARG B O 1
ATOM 3779 N N . SER B 1 29 ? -8.773 25.391 10.289 1 89.62 29 SER B N 1
ATOM 3780 C CA . SER B 1 29 ? -8.422 24.328 11.219 1 89.62 29 SER B CA 1
ATOM 3781 C C . SER B 1 29 ? -9.344 23.125 11.047 1 89.62 29 SER B C 1
ATOM 3783 O O . SER B 1 29 ? -8.883 21.984 11.016 1 89.62 29 SER B O 1
ATOM 3785 N N . LEU B 1 30 ? -10.57 23.406 10.891 1 89.88 30 LEU B N 1
ATOM 3786 C CA . LEU B 1 30 ? -11.539 22.328 10.742 1 89.88 30 LEU B CA 1
ATOM 3787 C C . LEU B 1 30 ? -11.367 21.625 9.398 1 89.88 30 LEU B C 1
ATOM 3789 O O . LEU B 1 30 ? -11.461 20.406 9.32 1 89.88 30 LEU B O 1
ATOM 3793 N N . ALA B 1 31 ? -11.172 22.422 8.43 1 85.81 31 ALA B N 1
ATOM 3794 C CA . ALA B 1 31 ? -10.961 21.844 7.105 1 85.81 31 ALA B CA 1
ATOM 3795 C C . ALA B 1 31 ? -9.75 20.906 7.102 1 85.81 31 ALA B C 1
ATOM 3797 O O . ALA B 1 31 ? -9.805 19.812 6.543 1 85.81 31 ALA B O 1
ATOM 3798 N N . ARG B 1 32 ? -8.719 21.297 7.707 1 87.81 32 ARG B N 1
ATOM 3799 C CA . ARG B 1 32 ? -7.508 20.5 7.809 1 87.81 32 ARG B CA 1
ATOM 3800 C C . ARG B 1 32 ? -7.789 19.172 8.523 1 87.81 32 ARG B C 1
ATOM 3802 O O . ARG B 1 32 ? -7.363 18.109 8.07 1 87.81 32 ARG B O 1
ATOM 3809 N N . PHE B 1 33 ? -8.508 19.297 9.547 1 90.31 33 PHE B N 1
ATOM 3810 C CA . PHE B 1 33 ? -8.812 18.125 10.359 1 90.31 33 PHE B CA 1
ATOM 3811 C C . PHE B 1 33 ? -9.641 17.125 9.57 1 90.31 33 PHE B C 1
ATOM 3813 O O . PHE B 1 33 ? -9.352 15.922 9.586 1 90.31 33 PHE B O 1
ATOM 3820 N N . HIS B 1 34 ? -10.578 17.594 8.867 1 85.69 34 HIS B N 1
ATOM 3821 C CA . HIS B 1 34 ? -11.5 16.719 8.156 1 85.69 34 HIS B CA 1
ATOM 3822 C C . HIS B 1 34 ? -10.844 16.125 6.918 1 85.69 34 HIS B C 1
ATOM 3824 O O . HIS B 1 34 ? -11.203 15.023 6.488 1 85.69 34 HIS B O 1
ATOM 3830 N N . ARG B 1 35 ? -9.945 16.766 6.383 1 83.25 35 ARG B N 1
ATOM 3831 C CA . ARG B 1 35 ? -9.25 16.25 5.203 1 83.25 35 ARG B CA 1
ATOM 3832 C C . ARG B 1 35 ? -8.422 15.023 5.543 1 83.25 35 ARG B C 1
ATOM 3834 O O . ARG B 1 35 ? -8.133 14.203 4.672 1 83.25 35 ARG B O 1
ATOM 3841 N N . HIS B 1 36 ? -8.039 14.922 6.789 1 79.94 36 HIS B N 1
ATOM 3842 C CA . HIS B 1 36 ? -7.281 13.75 7.207 1 79.94 36 HIS B CA 1
ATOM 3843 C C . HIS B 1 36 ? -8.156 12.5 7.227 1 79.94 36 HIS B C 1
ATOM 3845 O O . HIS B 1 36 ? -7.645 11.375 7.285 1 79.94 36 HIS B O 1
ATOM 3851 N N . HIS B 1 37 ? -9.445 12.609 7.293 1 77.31 37 HIS B N 1
ATOM 3852 C CA . HIS B 1 37 ? -10.375 11.492 7.422 1 77.31 37 HIS B CA 1
ATOM 3853 C C . HIS B 1 37 ? -10.992 11.133 6.074 1 77.31 37 HIS B C 1
ATOM 3855 O O . HIS B 1 37 ? -11.508 10.023 5.898 1 77.31 37 HIS B O 1
ATOM 3861 N N . ASN B 1 38 ? -11.203 11.984 5.172 1 60.31 38 ASN B N 1
ATOM 3862 C CA . ASN B 1 38 ? -11.883 11.773 3.9 1 60.31 38 ASN B CA 1
ATOM 3863 C C . ASN B 1 38 ? -10.992 11.031 2.906 1 60.31 38 ASN B C 1
ATOM 3865 O O . ASN B 1 38 ? -11.375 10.828 1.752 1 60.31 38 ASN B O 1
ATOM 3869 N N . HIS B 1 39 ? -9.898 10.758 3.182 1 51.66 39 HIS B N 1
ATOM 3870 C CA . HIS B 1 39 ? -9.219 10.07 2.086 1 51.66 39 HIS B CA 1
ATOM 3871 C C . HIS B 1 39 ? -9.945 8.781 1.709 1 51.66 39 HIS B C 1
ATOM 3873 O O . HIS B 1 39 ? -9.852 8.328 0.568 1 51.66 39 HIS B O 1
ATOM 3879 N N . HIS B 1 40 ? -10.602 8.062 2.59 1 41.81 40 HIS B N 1
ATOM 3880 C CA . HIS B 1 40 ? -11.281 6.848 2.158 1 41.81 40 HIS B CA 1
ATOM 3881 C C . HIS B 1 40 ? -12.625 7.164 1.519 1 41.81 40 HIS B C 1
ATOM 3883 O O . HIS B 1 40 ? -13.203 6.328 0.813 1 41.81 40 HIS B O 1
ATOM 3889 N N . HIS B 1 41 ? -13.461 8.109 1.991 1 39.03 41 HIS B N 1
ATOM 3890 C CA . HIS B 1 41 ? -14.812 8.414 1.535 1 39.03 41 HIS B CA 1
ATOM 3891 C C . HIS B 1 41 ? -14.789 9.336 0.318 1 39.03 41 HIS B C 1
ATOM 3893 O O . HIS B 1 41 ? -15.828 9.859 -0.089 1 39.03 41 HIS B O 1
ATOM 3899 N N . ARG B 1 42 ? -13.859 9.766 -0.159 1 36.31 42 ARG B N 1
ATOM 3900 C CA . ARG B 1 42 ? -13.953 10.602 -1.35 1 36.31 42 ARG B CA 1
ATOM 3901 C C . ARG B 1 42 ? -14.727 9.898 -2.459 1 36.31 42 ARG B C 1
ATOM 3903 O O . ARG B 1 42 ? -14.664 10.297 -3.621 1 36.31 42 ARG B O 1
ATOM 3910 N N . ARG B 1 43 ? -15.281 8.797 -2.223 1 35.62 43 ARG B N 1
ATOM 3911 C CA . ARG B 1 43 ? -16.016 8.453 -3.436 1 35.62 43 ARG B CA 1
ATOM 3912 C C . ARG B 1 43 ? -16.938 9.594 -3.867 1 35.62 43 ARG B C 1
ATOM 3914 O O . ARG B 1 43 ? -17.156 9.797 -5.062 1 35.62 43 ARG B O 1
ATOM 3921 N N . HIS B 1 44 ? -18.172 9.859 -3.205 1 31 44 HIS B N 1
ATOM 3922 C CA . HIS B 1 44 ? -19.281 10.625 -3.777 1 31 44 HIS B CA 1
ATOM 3923 C C . HIS B 1 44 ? -19 12.125 -3.719 1 31 44 HIS B C 1
ATOM 3925 O O . HIS B 1 44 ? -19.766 12.922 -4.273 1 31 44 HIS B O 1
ATOM 3931 N N . GLN B 1 45 ? -18.844 12.742 -2.494 1 31.72 45 GLN B N 1
ATOM 3932 C CA . GLN B 1 45 ? -19.172 14.156 -2.457 1 31.72 45 GLN B CA 1
ATOM 3933 C C . GLN B 1 45 ? -18.234 14.969 -3.34 1 31.72 45 GLN B C 1
ATOM 3935 O O . GLN B 1 45 ? -17.016 14.805 -3.275 1 31.72 45 GLN B O 1
ATOM 3940 N N . SER B 1 46 ? -18.766 15.625 -4.375 1 29.88 46 SER B N 1
ATOM 3941 C CA . SER B 1 46 ? -18.484 16.688 -5.328 1 29.88 46 SER B CA 1
ATOM 3942 C C . SER B 1 46 ? -17.453 17.672 -4.77 1 29.88 46 SER B C 1
ATOM 3944 O O . SER B 1 46 ? -17.188 17.688 -3.566 1 29.88 46 SER B O 1
ATOM 3946 N N . HIS B 1 47 ? -17.25 18.812 -5.664 1 31.92 47 HIS B N 1
ATOM 3947 C CA . HIS B 1 47 ? -16.469 19.953 -6.133 1 31.92 47 HIS B CA 1
ATOM 3948 C C . HIS B 1 47 ? -16.344 21.016 -5.043 1 31.92 47 HIS B C 1
ATOM 3950 O O . HIS B 1 47 ? -15.992 22.156 -5.328 1 31.92 47 HIS B O 1
ATOM 3956 N N . GLN B 1 48 ? -17.125 21.078 -4.074 1 31.36 48 GLN B N 1
ATOM 3957 C CA . GLN B 1 48 ? -16.953 22.453 -3.637 1 31.36 48 GLN B CA 1
ATOM 3958 C C . GLN B 1 48 ? -15.5 22.719 -3.219 1 31.36 48 GLN B C 1
ATOM 3960 O O . GLN B 1 48 ? -15.008 22.125 -2.258 1 31.36 48 GLN B O 1
ATOM 3965 N N . LEU B 1 49 ? -14.719 22.969 -4.277 1 34.19 49 LEU B N 1
ATOM 3966 C CA . LEU B 1 49 ? -13.422 23.609 -4.059 1 34.19 49 LEU B CA 1
ATOM 3967 C C . LEU B 1 49 ? -13.484 24.578 -2.883 1 34.19 49 LEU B C 1
ATOM 3969 O O . LEU B 1 49 ? -14.094 25.641 -2.982 1 34.19 49 LEU B O 1
ATOM 3973 N N . SER B 1 50 ? -13.891 24.297 -1.808 1 34.94 50 SER B N 1
ATOM 3974 C CA . SER B 1 50 ? -13.742 25.297 -0.755 1 34.94 50 SER B CA 1
ATOM 3975 C C . SER B 1 50 ? -12.414 26.031 -0.878 1 34.94 50 SER B C 1
ATOM 3977 O O . SER B 1 50 ? -11.359 25.422 -0.998 1 34.94 50 SER B O 1
ATOM 3979 N N . LEU B 1 51 ? -12.562 27.359 -1.415 1 36 51 LEU B N 1
ATOM 3980 C CA . LEU B 1 51 ? -11.703 28.5 -1.681 1 36 51 LEU B CA 1
ATOM 3981 C C . LEU B 1 51 ? -10.508 28.516 -0.731 1 36 51 LEU B C 1
ATOM 3983 O O . LEU B 1 51 ? -10.531 27.875 0.316 1 36 51 LEU B O 1
ATOM 3987 N N . PRO B 1 52 ? -9.852 29.656 -0.936 1 40.12 52 PRO B N 1
ATOM 3988 C CA . PRO B 1 52 ? -8.547 30.203 -0.575 1 40.12 52 PRO B CA 1
ATOM 3989 C C . PRO B 1 52 ? -8.328 30.281 0.935 1 40.12 52 PRO B C 1
ATOM 3991 O O . PRO B 1 52 ? -9.047 30.984 1.636 1 40.12 52 PRO B O 1
ATOM 3994 N N . LEU B 1 53 ? -8.258 29.219 1.688 1 41.97 53 LEU B N 1
ATOM 3995 C CA . LEU B 1 53 ? -8.047 29.516 3.1 1 41.97 53 LEU B CA 1
ATOM 3996 C C . LEU B 1 53 ? -6.789 30.359 3.289 1 41.97 53 LEU B C 1
ATOM 3998 O O . LEU B 1 53 ? -5.746 30.078 2.693 1 41.97 53 LEU B O 1
ATOM 4002 N N . SER B 1 54 ? -6.957 31.703 3.377 1 44.25 54 SER B N 1
ATOM 4003 C CA . SER B 1 54 ? -5.945 32.656 3.83 1 44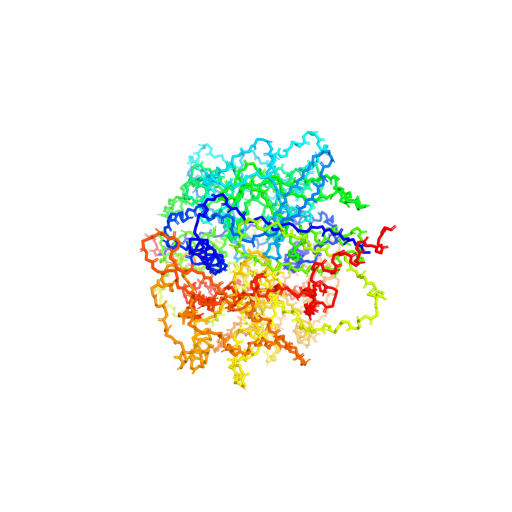.25 54 SER B CA 1
ATOM 4004 C C . SER B 1 54 ? -5.027 32.031 4.871 1 44.25 54 SER B C 1
ATOM 4006 O O . SER B 1 54 ? -5.426 31.109 5.586 1 44.25 54 SER B O 1
ATOM 4008 N N . PRO B 1 55 ? -3.803 32.375 4.711 1 46.12 55 PRO B N 1
ATOM 4009 C CA . PRO B 1 55 ? -2.734 31.859 5.57 1 46.12 55 PRO B CA 1
ATOM 4010 C C . PRO B 1 55 ? -3.078 31.953 7.055 1 46.12 55 PRO B C 1
ATOM 4012 O O . PRO B 1 55 ? -3.566 32.969 7.52 1 46.12 55 PRO B O 1
ATOM 4015 N N . GLY B 1 56 ? -3.787 31.062 7.551 1 48.84 56 GLY B N 1
ATOM 4016 C CA . GLY B 1 56 ? -3.777 30.969 9 1 48.84 56 GLY B CA 1
ATOM 4017 C C . GLY B 1 56 ? -2.418 31.266 9.609 1 48.84 56 GLY B C 1
ATOM 4018 O O . GLY B 1 56 ? -1.471 31.594 8.898 1 48.84 56 GLY B O 1
ATOM 4019 N N . SER B 1 57 ? -2.338 31.484 11.062 1 57.19 57 SER B N 1
ATOM 4020 C CA . SER B 1 57 ? -1.247 31.719 12.008 1 57.19 57 SER B CA 1
ATOM 4021 C C . SER B 1 57 ? -0.201 30.609 11.922 1 57.19 57 SER B C 1
ATOM 4023 O O . SER B 1 57 ? -0.166 29.719 12.766 1 57.19 57 SER B O 1
ATOM 4025 N N . ASP B 1 58 ? 0.489 30.625 10.656 1 77.38 58 ASP B N 1
ATOM 4026 C CA . ASP B 1 58 ? 1.507 29.594 10.469 1 77.38 58 ASP B CA 1
ATOM 4027 C C . ASP B 1 58 ? 2.91 30.172 10.648 1 77.38 58 ASP B C 1
ATOM 4029 O O . ASP B 1 58 ? 3.076 31.391 10.773 1 77.38 58 ASP B O 1
ATOM 4033 N N . TYR B 1 59 ? 3.799 29.438 11.047 1 86.06 59 TYR B N 1
ATOM 4034 C CA . TYR B 1 59 ? 5.199 29.781 11.266 1 86.06 59 TYR B CA 1
ATOM 4035 C C . TYR B 1 59 ? 6.047 29.406 10.055 1 86.06 59 TYR B C 1
ATOM 4037 O O . TYR B 1 59 ? 5.875 28.328 9.484 1 86.06 59 TYR B O 1
ATOM 4045 N N . THR B 1 60 ? 6.918 30.359 9.609 1 89 60 THR B N 1
ATOM 4046 C CA . THR B 1 60 ? 7.738 30.109 8.422 1 89 60 THR B CA 1
ATOM 4047 C C . THR B 1 60 ? 9.211 29.969 8.812 1 89 60 THR B C 1
ATOM 4049 O O . THR B 1 60 ? 9.656 30.547 9.805 1 89 60 THR B O 1
ATOM 4052 N N . LEU B 1 61 ? 9.844 29.203 8.062 1 90.56 61 LEU B N 1
ATOM 4053 C CA . LEU B 1 61 ? 11.281 28.969 8.117 1 90.56 61 LEU B CA 1
ATOM 4054 C C . LEU B 1 61 ? 11.953 29.391 6.816 1 90.56 61 LEU B C 1
ATOM 4056 O O . LEU B 1 61 ? 11.422 29.141 5.73 1 90.56 61 LEU B O 1
ATOM 4060 N N . SER B 1 62 ? 13.109 30.078 6.977 1 89 62 SER B N 1
ATOM 4061 C CA . SER B 1 62 ? 13.82 30.516 5.785 1 89 62 SER B CA 1
ATOM 4062 C C . SER B 1 62 ? 15.211 29.906 5.711 1 89 62 SER B C 1
ATOM 4064 O O . SER B 1 62 ? 15.875 29.734 6.738 1 89 62 SER B O 1
ATOM 4066 N N . PHE B 1 63 ? 15.594 29.609 4.527 1 88.62 63 PHE B N 1
ATOM 4067 C CA . PHE B 1 63 ? 16.938 29.109 4.254 1 88.62 63 PHE B CA 1
ATOM 4068 C C . PHE B 1 63 ? 17.359 29.438 2.824 1 88.62 63 PHE B C 1
ATOM 4070 O O . PHE B 1 63 ? 16.578 30.031 2.064 1 88.62 63 PHE B O 1
ATOM 4077 N N . ASN B 1 64 ? 18.609 29.156 2.564 1 86.12 64 ASN B N 1
ATOM 4078 C CA . ASN B 1 64 ? 19.109 29.391 1.218 1 86.12 64 ASN B CA 1
ATOM 4079 C C . ASN B 1 64 ? 19.375 28.094 0.472 1 86.12 64 ASN B C 1
ATOM 4081 O O . ASN B 1 64 ? 19.922 27.141 1.039 1 86.12 64 ASN B O 1
ATOM 4085 N N . LEU B 1 65 ? 18.891 28.031 -0.657 1 87.31 65 LEU B N 1
ATOM 4086 C CA . LEU B 1 65 ? 19.25 26.984 -1.604 1 87.31 65 LEU B CA 1
ATOM 4087 C C . LEU B 1 65 ? 20.156 27.531 -2.705 1 87.31 65 LEU B C 1
ATOM 4089 O O . LEU B 1 65 ? 19.688 28.266 -3.584 1 87.31 65 LEU B O 1
ATOM 4093 N N . GLY B 1 66 ? 21.328 27.141 -2.648 1 80.69 66 GLY B N 1
ATOM 4094 C CA . GLY B 1 66 ? 22.297 27.906 -3.43 1 80.69 66 GLY B CA 1
ATOM 4095 C C . GLY B 1 66 ? 22.328 29.375 -3.053 1 80.69 66 GLY B C 1
ATOM 4096 O O . GLY B 1 66 ? 22.547 29.719 -1.888 1 80.69 66 GLY B O 1
ATOM 4097 N N . SER B 1 67 ? 22 30.172 -4.031 1 79.06 67 SER B N 1
ATOM 4098 C CA . SER B 1 67 ? 22.031 31.609 -3.793 1 79.06 67 SER B CA 1
ATOM 4099 C C . SER B 1 67 ? 20.641 32.188 -3.609 1 79.06 67 SER B C 1
ATOM 4101 O O . SER B 1 67 ? 20.469 33.375 -3.297 1 79.06 67 SER B O 1
ATOM 4103 N N . GLN B 1 68 ? 19.703 31.359 -3.645 1 85.5 68 GLN B N 1
ATOM 4104 C CA . GLN B 1 68 ? 18.328 31.844 -3.58 1 85.5 68 GLN B CA 1
ATOM 4105 C C . GLN B 1 68 ? 17.734 31.625 -2.199 1 85.5 68 GLN B C 1
ATOM 4107 O O . GLN B 1 68 ? 17.781 30.5 -1.672 1 85.5 68 GLN B O 1
ATOM 4112 N N . PRO B 1 69 ? 17.188 32.656 -1.655 1 87.81 69 PRO B N 1
ATOM 4113 C CA . PRO B 1 69 ? 16.469 32.469 -0.395 1 87.81 69 PRO B CA 1
ATOM 4114 C C . PRO B 1 69 ? 15.109 31.797 -0.586 1 87.81 69 PRO B C 1
ATOM 4116 O O . PRO B 1 69 ? 14.391 32.125 -1.541 1 87.81 69 PRO B O 1
ATOM 4119 N N . ILE B 1 70 ? 14.773 30.875 0.27 1 90.94 70 ILE B N 1
ATOM 4120 C CA . ILE B 1 70 ? 13.508 30.156 0.241 1 90.94 70 ILE B CA 1
ATOM 4121 C C . ILE B 1 70 ? 12.82 30.25 1.602 1 90.94 70 ILE B C 1
ATOM 4123 O O . ILE B 1 70 ? 13.453 30.047 2.639 1 90.94 70 ILE B O 1
ATOM 4127 N N . THR B 1 71 ? 11.602 30.656 1.629 1 90.94 71 THR B N 1
ATOM 4128 C CA . THR B 1 71 ? 10.789 30.703 2.84 1 90.94 71 THR B CA 1
ATOM 4129 C C . THR B 1 71 ? 9.633 29.719 2.744 1 90.94 71 THR B C 1
ATOM 4131 O O . THR B 1 71 ? 8.867 29.734 1.775 1 90.94 71 THR B O 1
ATOM 4134 N N . LEU B 1 72 ? 9.508 28.844 3.732 1 92.19 72 LEU B N 1
ATOM 4135 C CA . LEU B 1 72 ? 8.5 27.797 3.727 1 92.19 72 LEU B CA 1
ATOM 4136 C C . LEU B 1 72 ? 7.727 27.781 5.039 1 92.19 72 LEU B C 1
ATOM 4138 O O . LEU B 1 72 ? 8.242 28.203 6.074 1 92.19 72 LEU B O 1
ATOM 4142 N N . TYR B 1 73 ? 6.535 27.312 4.996 1 90.5 73 TYR B N 1
ATOM 4143 C CA . TYR B 1 73 ? 5.809 27.016 6.227 1 90.5 73 TYR B CA 1
ATOM 4144 C C . TYR B 1 73 ? 6.363 25.766 6.902 1 90.5 73 TYR B C 1
ATOM 4146 O O . TYR B 1 73 ? 6.527 24.734 6.258 1 90.5 73 TYR B O 1
ATOM 4154 N N . MET B 1 74 ? 6.68 25.891 8.141 1 93.19 74 MET B N 1
ATOM 4155 C CA . MET B 1 74 ? 7.074 24.719 8.914 1 93.19 74 MET B CA 1
ATOM 4156 C C . MET B 1 74 ? 5.852 23.906 9.336 1 93.19 74 MET B C 1
ATOM 4158 O O . MET B 1 74 ? 4.895 24.469 9.883 1 93.19 74 MET B O 1
ATOM 4162 N N . ASP B 1 75 ? 5.828 22.625 9.055 1 93.56 75 ASP B N 1
ATOM 4163 C CA . ASP B 1 75 ? 4.645 21.812 9.297 1 93.56 75 ASP B CA 1
ATOM 4164 C C . ASP B 1 75 ? 5.031 20.422 9.82 1 93.56 75 ASP B C 1
ATOM 4166 O O . ASP B 1 75 ? 5.586 19.609 9.086 1 93.56 75 ASP B O 1
ATOM 4170 N N . THR B 1 76 ? 4.676 20.125 11.078 1 95.75 76 THR B N 1
ATOM 4171 C CA . THR B 1 76 ? 4.98 18.844 11.68 1 95.75 76 THR B CA 1
ATOM 4172 C C . THR B 1 76 ? 3.963 17.781 11.25 1 95.75 76 THR B C 1
ATOM 4174 O O . THR B 1 76 ? 4.141 16.594 11.523 1 95.75 76 THR B O 1
ATOM 4177 N N . GLY B 1 77 ? 2.926 18.172 10.531 1 92.69 77 GLY B N 1
ATOM 4178 C CA . GLY B 1 77 ? 1.922 17.25 10.047 1 92.69 77 GLY B CA 1
ATOM 4179 C C . GLY B 1 77 ? 2.186 16.766 8.633 1 92.69 77 GLY B C 1
ATOM 4180 O O . GLY B 1 77 ? 1.408 15.984 8.078 1 92.69 77 GLY B O 1
ATOM 4181 N N . SER B 1 78 ? 3.232 17.234 8.016 1 92.31 78 SER B N 1
ATOM 4182 C CA . SER B 1 78 ? 3.643 16.844 6.672 1 92.31 78 SER B CA 1
ATOM 4183 C C . SER B 1 78 ? 5.078 16.328 6.656 1 92.31 78 SER B C 1
ATOM 4185 O O . SER B 1 78 ? 5.891 16.703 7.5 1 92.31 78 SER B O 1
ATOM 4187 N N . ASP B 1 79 ? 5.438 15.461 5.715 1 94.25 79 ASP B N 1
ATOM 4188 C CA . ASP B 1 79 ? 6.773 14.883 5.738 1 94.25 79 ASP B CA 1
ATOM 4189 C C . ASP B 1 79 ? 7.508 15.141 4.422 1 94.25 79 ASP B C 1
ATOM 4191 O O . ASP B 1 79 ? 8.398 14.383 4.043 1 94.25 79 ASP B O 1
ATOM 4195 N N . LEU B 1 80 ? 7.059 16.156 3.705 1 95.62 80 LEU B N 1
ATOM 4196 C CA . LEU B 1 80 ? 7.695 16.516 2.441 1 95.62 80 LEU B CA 1
ATOM 4197 C C . LEU B 1 80 ? 8.148 17.969 2.457 1 95.62 80 LEU B C 1
ATOM 4199 O O . LEU B 1 80 ? 7.402 18.859 2.891 1 95.62 80 LEU B O 1
ATOM 4203 N N . VAL B 1 81 ? 9.383 18.172 2.068 1 96.19 81 VAL B N 1
ATOM 4204 C CA . VAL B 1 81 ? 9.82 19.516 1.767 1 96.19 81 VAL B CA 1
ATOM 4205 C C . VAL B 1 81 ? 9.594 19.828 0.287 1 96.19 81 VAL B C 1
ATOM 4207 O O . VAL B 1 81 ? 10.102 19.109 -0.583 1 96.19 81 VAL B O 1
ATOM 4210 N N . TRP B 1 82 ? 8.828 20.828 0.007 1 96.06 82 TRP B N 1
ATOM 4211 C CA . TRP B 1 82 ? 8.609 21.234 -1.376 1 96.06 82 TRP B CA 1
ATOM 4212 C C . TRP B 1 82 ? 8.469 22.75 -1.484 1 96.06 82 TRP B C 1
ATOM 4214 O O . TRP B 1 82 ? 8.125 23.422 -0.508 1 96.06 82 TRP B O 1
ATOM 4224 N N . PHE B 1 83 ? 8.773 23.312 -2.531 1 95.31 83 PHE B N 1
ATOM 4225 C CA . PHE B 1 83 ? 8.562 24.719 -2.836 1 95.31 83 PHE B CA 1
ATOM 4226 C C . PHE B 1 83 ? 8.375 24.922 -4.332 1 95.31 83 PHE B C 1
ATOM 4228 O O . PHE B 1 83 ? 8.672 24.031 -5.133 1 95.31 83 PHE B O 1
ATOM 4235 N N . PRO B 1 84 ? 7.809 26.031 -4.754 1 96 84 PRO B N 1
ATOM 4236 C CA . PRO B 1 84 ? 7.543 26.312 -6.168 1 96 84 PRO B CA 1
ATOM 4237 C C . PRO B 1 84 ? 8.82 26.484 -6.988 1 96 84 PRO B C 1
ATOM 4239 O O . PRO B 1 84 ? 9.789 27.094 -6.508 1 96 84 PRO B O 1
ATOM 4242 N N . CYS B 1 85 ? 8.766 25.953 -8.141 1 95.12 85 CYS B N 1
ATOM 4243 C CA . CYS B 1 85 ? 9.859 26.109 -9.094 1 95.12 85 CYS B CA 1
ATOM 4244 C C . CYS B 1 85 ? 9.359 26.734 -10.391 1 95.12 85 CYS B C 1
ATOM 4246 O O . CYS B 1 85 ? 8.203 26.547 -10.773 1 95.12 85 CYS B O 1
ATOM 4248 N N . SER B 1 86 ? 10.289 27.516 -11.008 1 93.06 86 SER B N 1
ATOM 4249 C CA . SER B 1 86 ? 9.945 28.125 -12.281 1 93.06 86 SER B CA 1
ATOM 4250 C C . SER B 1 86 ? 9.945 27.109 -13.414 1 93.06 86 SER B C 1
ATOM 4252 O O . SER B 1 86 ? 10.852 26.266 -13.5 1 93.06 86 SER B O 1
ATOM 4254 N N . PRO B 1 87 ? 8.953 27.172 -14.312 1 93.81 87 PRO B N 1
ATOM 4255 C CA . PRO B 1 87 ? 7.73 27.984 -14.266 1 93.81 87 PRO B CA 1
ATOM 4256 C C . PRO B 1 87 ? 6.738 27.5 -13.219 1 93.81 87 PRO B C 1
ATOM 4258 O O . PRO B 1 87 ? 6.754 26.312 -12.844 1 93.81 87 PRO B O 1
ATOM 4261 N N . PHE B 1 88 ? 5.98 28.422 -12.703 1 95.62 88 PHE B N 1
ATOM 4262 C CA . PHE B 1 88 ? 5.109 28.094 -11.586 1 95.62 88 PHE B CA 1
ATOM 4263 C C . PHE B 1 88 ? 3.705 28.641 -11.805 1 95.62 88 PHE B C 1
ATOM 4265 O O . PHE B 1 88 ? 3.545 29.812 -12.188 1 95.62 88 PHE B O 1
ATOM 4272 N N . GLU B 1 89 ? 2.742 27.75 -11.648 1 95.25 89 GLU B N 1
ATOM 4273 C CA . GLU B 1 89 ? 1.334 28.141 -11.656 1 95.25 89 GLU B CA 1
ATOM 4274 C C . GLU B 1 89 ? 0.635 27.703 -10.367 1 95.25 89 GLU B C 1
ATOM 4276 O O . GLU B 1 89 ? 0.705 26.531 -9.984 1 95.25 89 GLU B O 1
ATOM 4281 N N . CYS B 1 90 ? -0.037 28.641 -9.727 1 94.94 90 CYS B N 1
ATOM 4282 C CA . CYS B 1 90 ? -0.817 28.312 -8.539 1 94.94 90 CYS B CA 1
ATOM 4283 C C . CYS B 1 90 ? -2.305 28.531 -8.789 1 94.94 90 CYS B C 1
ATOM 4285 O O . CYS B 1 90 ? -2.744 29.656 -9.039 1 94.94 90 CYS B O 1
ATOM 4287 N N . ILE B 1 91 ? -2.975 27.391 -8.75 1 94.5 91 ILE B N 1
ATOM 4288 C CA . ILE B 1 91 ? -4.418 27.391 -8.953 1 94.5 91 ILE B CA 1
ATOM 4289 C C . ILE B 1 91 ? -5.121 27.812 -7.664 1 94.5 91 ILE B C 1
ATOM 429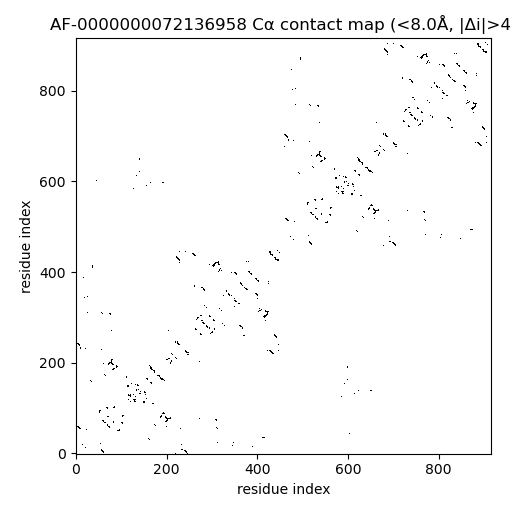1 O O . ILE B 1 91 ? -4.805 27.297 -6.586 1 94.5 91 ILE B O 1
ATOM 4295 N N . LEU B 1 92 ? -6.078 28.766 -7.688 1 90.31 92 LEU B N 1
ATOM 4296 C CA . LEU B 1 92 ? -6.887 29.234 -6.57 1 90.31 92 LEU B CA 1
ATOM 4297 C C . LEU B 1 92 ? -6.004 29.859 -5.488 1 90.31 92 LEU B C 1
ATOM 4299 O O . LEU B 1 92 ? -6.141 29.531 -4.309 1 90.31 92 LEU B O 1
ATOM 4303 N N . CYS B 1 93 ? -4.98 30.656 -5.918 1 89.44 93 CYS B N 1
ATOM 4304 C CA . CYS B 1 93 ? -4.066 31.297 -4.977 1 89.44 93 CYS B CA 1
ATOM 4305 C C . CYS B 1 93 ? -4.227 32.812 -5 1 89.44 93 CYS B C 1
ATOM 4307 O O . CYS B 1 93 ? -3.377 33.531 -4.48 1 89.44 93 CYS B O 1
ATOM 4309 N N . GLU B 1 94 ? -5.324 33.25 -5.488 1 83.88 94 GLU B N 1
ATOM 4310 C CA . GLU B 1 94 ? -5.555 34.688 -5.57 1 83.88 94 GLU B CA 1
ATOM 4311 C C . GLU B 1 94 ? -5.57 35.344 -4.188 1 83.88 94 GLU B C 1
ATOM 4313 O O . GLU B 1 94 ? -6.262 34.875 -3.283 1 83.88 94 GLU B O 1
ATOM 4318 N N . GLY B 1 95 ? -4.805 36.344 -4.023 1 74.5 95 GLY B N 1
ATOM 4319 C CA . GLY B 1 95 ? -4.805 37.125 -2.785 1 74.5 95 GLY B CA 1
ATOM 4320 C C . GLY B 1 95 ? -3.934 36.5 -1.706 1 74.5 95 GLY B C 1
ATOM 4321 O O . GLY B 1 95 ? -3.805 37.062 -0.613 1 74.5 95 GLY B O 1
ATOM 4322 N N . LYS B 1 96 ? -3.354 35.406 -1.938 1 79.38 96 LYS B N 1
ATOM 4323 C CA . LYS B 1 96 ? -2.514 34.781 -0.933 1 79.38 96 LYS B CA 1
ATOM 4324 C C . LYS B 1 96 ? -1.082 35.281 -0.995 1 79.38 96 LYS B C 1
ATOM 4326 O O . LYS B 1 96 ? -0.584 35.625 -2.07 1 79.38 96 LYS B O 1
ATOM 4331 N N . PRO B 1 97 ? -0.574 35.344 0.194 1 74.44 97 PRO B N 1
ATOM 4332 C CA . PRO B 1 97 ? 0.831 35.75 0.209 1 74.44 97 PRO B CA 1
ATOM 4333 C C . PRO B 1 97 ? 1.75 34.75 -0.484 1 74.44 97 PRO B C 1
ATOM 4335 O O . PRO B 1 97 ? 1.523 33.562 -0.402 1 74.44 97 PRO B O 1
ATOM 4338 N N . ASN B 1 98 ? 2.707 35.281 -1.257 1 77.94 98 ASN B N 1
ATOM 4339 C CA . ASN B 1 98 ? 3.734 34.469 -1.914 1 77.94 98 ASN B CA 1
ATOM 4340 C C . ASN B 1 98 ? 5.133 35.031 -1.647 1 77.94 98 ASN B C 1
ATOM 4342 O O . ASN B 1 98 ? 5.703 35.719 -2.494 1 77.94 98 ASN B O 1
ATOM 4346 N N . PRO B 1 99 ? 5.645 34.656 -0.483 1 70.56 99 PRO B N 1
ATOM 4347 C CA . PRO B 1 99 ? 6.91 35.281 -0.072 1 70.56 99 PRO B CA 1
ATOM 4348 C C . PRO B 1 99 ? 8.102 34.75 -0.864 1 70.56 99 PRO B C 1
ATOM 4350 O O . PRO B 1 99 ? 9.195 35.312 -0.8 1 70.56 99 PRO B O 1
ATOM 4353 N N . THR B 1 100 ? 7.93 33.625 -1.524 1 77.38 100 THR B N 1
ATOM 4354 C CA . THR B 1 100 ? 9.047 32.969 -2.197 1 77.38 100 THR B CA 1
ATOM 4355 C C . THR B 1 100 ? 8.859 33 -3.711 1 77.38 100 THR B C 1
ATOM 4357 O O . THR B 1 100 ? 7.82 32.562 -4.219 1 77.38 100 THR B O 1
ATOM 4360 N N . LYS B 1 101 ? 9.875 33.656 -4.352 1 85.94 101 LYS B N 1
ATOM 4361 C CA . LYS B 1 101 ? 9.898 33.5 -5.805 1 85.94 101 LYS B CA 1
ATOM 4362 C C . LYS B 1 101 ? 10.148 32.062 -6.211 1 85.94 101 LYS B C 1
ATOM 4364 O O . LYS B 1 101 ? 10.953 31.359 -5.582 1 85.94 101 LYS B O 1
ATOM 4369 N N . PRO B 1 102 ? 9.43 31.703 -7.234 1 92.06 102 PRO B N 1
ATOM 4370 C CA . PRO B 1 102 ? 9.68 30.328 -7.691 1 92.06 102 PRO B CA 1
ATOM 4371 C C . PRO B 1 102 ? 11.156 30.078 -7.988 1 92.06 102 PRO B C 1
ATOM 4373 O O . PRO B 1 102 ? 11.82 30.906 -8.602 1 92.06 102 PRO B O 1
ATOM 4376 N N . HIS B 1 103 ? 11.594 28.984 -7.465 1 89.94 103 HIS B N 1
ATOM 4377 C CA . HIS B 1 103 ? 13.008 28.609 -7.559 1 89.94 103 HIS B CA 1
ATOM 4378 C C . HIS B 1 103 ? 13.398 28.281 -9 1 89.94 103 HIS B C 1
ATOM 4380 O O . HIS B 1 103 ? 12.648 27.609 -9.711 1 89.94 103 HIS B O 1
ATOM 4386 N N . ASN B 1 104 ? 14.547 28.766 -9.367 1 86.81 104 ASN B N 1
ATOM 4387 C CA . ASN B 1 104 ? 15.125 28.438 -10.672 1 86.81 104 ASN B CA 1
ATOM 4388 C C . ASN B 1 104 ? 16.156 27.312 -10.57 1 86.81 104 ASN B C 1
ATOM 4390 O O . ASN B 1 104 ? 17.25 27.516 -10.039 1 86.81 104 ASN B O 1
ATOM 4394 N N . LEU B 1 105 ? 15.891 26.203 -11.117 1 82.19 105 LEU B N 1
ATOM 4395 C CA . LEU B 1 105 ? 16.688 24.984 -10.984 1 82.19 105 LEU B CA 1
ATOM 4396 C C . LEU B 1 105 ? 18.062 25.156 -11.617 1 82.19 105 LEU B C 1
ATOM 4398 O O . LEU B 1 105 ? 19.047 24.562 -11.164 1 82.19 105 LEU B O 1
ATOM 4402 N N . THR B 1 106 ? 18.109 25.859 -12.664 1 74.44 106 THR B N 1
ATOM 4403 C CA . THR B 1 106 ? 19.375 26.094 -13.336 1 74.44 106 THR B CA 1
ATOM 4404 C C . THR B 1 106 ? 20.328 26.859 -12.422 1 74.44 106 THR B C 1
ATOM 4406 O O . THR B 1 106 ? 21.531 26.594 -12.414 1 74.44 106 THR B O 1
ATOM 4409 N N . LEU B 1 107 ? 19.812 27.688 -11.633 1 68.25 107 LEU B N 1
ATOM 4410 C CA . LEU B 1 107 ? 20.609 28.547 -10.766 1 68.25 107 LEU B CA 1
ATOM 4411 C C . LEU B 1 107 ? 21.188 27.75 -9.594 1 68.25 107 LEU B C 1
ATOM 4413 O O . LEU B 1 107 ? 22.219 28.109 -9.039 1 68.25 107 LEU B O 1
ATOM 4417 N N . SER B 1 108 ? 20.594 26.688 -9.25 1 69.38 108 SER B N 1
ATOM 4418 C CA . SER B 1 108 ? 20.984 25.953 -8.047 1 69.38 108 SER B CA 1
ATOM 4419 C C . SER B 1 108 ? 21.734 24.672 -8.406 1 69.38 108 SER B C 1
ATOM 4421 O O . SER B 1 108 ? 22.062 23.875 -7.527 1 69.38 108 SER B O 1
ATOM 4423 N N . GLN B 1 109 ? 22.156 24.516 -9.586 1 78.88 109 GLN B N 1
ATOM 4424 C CA . GLN B 1 109 ? 22.828 23.297 -10 1 78.88 109 GLN B CA 1
ATOM 4425 C C . GLN B 1 109 ? 22.109 22.062 -9.461 1 78.88 109 GLN B C 1
ATOM 4427 O O . GLN B 1 109 ? 22.734 21.172 -8.875 1 78.88 109 GLN B O 1
ATOM 4432 N N . SER B 1 110 ? 20.859 22.141 -9.484 1 86.81 110 SER B N 1
ATOM 4433 C CA . SER B 1 110 ? 20.047 21.031 -9 1 86.81 110 SER B CA 1
ATOM 4434 C C . SER B 1 110 ? 20.047 19.859 -9.984 1 86.81 110 SER B C 1
ATOM 4436 O O . SER B 1 110 ? 20.109 20.062 -11.195 1 86.81 110 SER B O 1
ATOM 4438 N N . HIS B 1 111 ? 20.078 18.688 -9.422 1 92 111 HIS B N 1
ATOM 4439 C CA . HIS B 1 111 ? 20.062 17.469 -10.242 1 92 111 HIS B CA 1
ATOM 4440 C C . HIS B 1 111 ? 18.812 16.641 -9.984 1 92 111 HIS B C 1
ATOM 4442 O O . HIS B 1 111 ? 18.25 16.688 -8.883 1 92 111 HIS B O 1
ATOM 4448 N N . THR B 1 112 ? 18.422 15.93 -11 1 95.06 112 THR B N 1
ATOM 4449 C CA . THR B 1 112 ? 17.234 15.086 -10.883 1 95.06 112 THR B CA 1
ATOM 4450 C C . THR B 1 112 ? 17.531 13.875 -9.992 1 95.06 112 THR B C 1
ATOM 4452 O O . THR B 1 112 ? 18.688 13.492 -9.812 1 95.06 112 THR B O 1
ATOM 4455 N N . VAL B 1 113 ? 16.547 13.352 -9.414 1 97.31 113 VAL B N 1
ATOM 4456 C CA . VAL B 1 113 ? 16.625 12.164 -8.578 1 97.31 113 VAL B CA 1
ATOM 4457 C C . VAL B 1 113 ? 16.281 10.922 -9.391 1 97.31 113 VAL B C 1
ATOM 4459 O O . VAL B 1 113 ? 15.367 10.953 -10.219 1 97.31 113 VAL B O 1
ATOM 4462 N N . SER B 1 114 ? 17.016 9.852 -9.172 1 98.06 114 SER B N 1
ATOM 4463 C CA . SER B 1 114 ? 16.844 8.625 -9.938 1 98.06 114 SER B CA 1
ATOM 4464 C C . SER B 1 114 ? 15.57 7.891 -9.523 1 98.06 114 SER B C 1
ATOM 4466 O O . SER B 1 114 ? 15.172 7.945 -8.352 1 98.06 114 SER B O 1
ATOM 4468 N N . CYS B 1 115 ? 14.977 7.129 -10.477 1 98.44 115 CYS B N 1
ATOM 4469 C CA . CYS B 1 115 ? 13.805 6.305 -10.203 1 98.44 115 CYS B CA 1
ATOM 4470 C C . CYS B 1 115 ? 14.141 5.184 -9.227 1 98.44 115 CYS B C 1
ATOM 4472 O O . CYS B 1 115 ? 13.25 4.617 -8.594 1 98.44 115 CYS B O 1
ATOM 4474 N N . GLN B 1 116 ? 15.422 4.914 -9.031 1 97.44 116 GLN B N 1
ATOM 4475 C CA . GLN B 1 116 ? 15.852 3.801 -8.195 1 97.44 116 GLN B CA 1
ATOM 4476 C C . GLN B 1 116 ? 16.078 4.258 -6.754 1 97.44 116 GLN B C 1
ATOM 4478 O O . GLN B 1 116 ? 16.328 3.434 -5.867 1 97.44 116 GLN B O 1
ATOM 4483 N N . SER B 1 117 ? 15.93 5.527 -6.52 1 97.19 117 SER B N 1
ATOM 4484 C CA . SER B 1 117 ? 16.266 6.059 -5.203 1 97.19 117 SER B CA 1
ATOM 4485 C C . SER B 1 117 ? 15.156 5.773 -4.195 1 97.19 117 SER B C 1
ATOM 4487 O O . SER B 1 117 ? 13.992 5.645 -4.57 1 97.19 117 SER B O 1
ATOM 4489 N N . HIS B 1 118 ? 15.57 5.664 -2.939 1 96.19 118 HIS B N 1
ATOM 4490 C CA . HIS B 1 118 ? 14.602 5.535 -1.862 1 96.19 118 HIS B CA 1
ATOM 4491 C C . HIS B 1 118 ? 13.695 6.762 -1.789 1 96.19 118 HIS B C 1
ATOM 4493 O O . HIS B 1 118 ? 12.516 6.648 -1.456 1 96.19 118 HIS B O 1
ATOM 4499 N N . ALA B 1 119 ? 14.227 7.895 -2.1 1 97.44 119 ALA B N 1
ATOM 4500 C CA . ALA B 1 119 ? 13.461 9.141 -2.105 1 97.44 119 ALA B CA 1
ATOM 4501 C C . ALA B 1 119 ? 12.32 9.078 -3.113 1 97.44 119 ALA B C 1
ATOM 4503 O O . ALA B 1 119 ? 11.211 9.547 -2.836 1 97.44 119 ALA B O 1
ATOM 4504 N N . CYS B 1 120 ? 12.609 8.516 -4.262 1 98.19 120 CYS B N 1
ATOM 4505 C CA . CYS B 1 120 ? 11.578 8.383 -5.285 1 98.19 120 CYS B CA 1
ATOM 4506 C C . CYS B 1 120 ? 10.43 7.516 -4.793 1 98.19 120 CYS B C 1
ATOM 4508 O O . CYS B 1 120 ? 9.266 7.887 -4.938 1 98.19 120 CYS B O 1
ATOM 4510 N N . SER B 1 121 ? 10.758 6.375 -4.215 1 97.5 121 SER B N 1
ATOM 4511 C CA . SER B 1 121 ? 9.742 5.484 -3.656 1 97.5 121 SER B CA 1
ATOM 4512 C C . SER B 1 121 ? 8.922 6.188 -2.584 1 97.5 121 SER B C 1
ATOM 4514 O O . SER B 1 121 ? 7.691 6.082 -2.57 1 97.5 121 SER B O 1
ATOM 4516 N N . ALA B 1 122 ? 9.594 6.961 -1.744 1 96.31 122 ALA B N 1
ATOM 4517 C CA . ALA B 1 122 ? 8.922 7.664 -0.653 1 96.31 122 ALA B CA 1
ATOM 4518 C C . ALA B 1 122 ? 7.953 8.719 -1.19 1 96.31 122 ALA B C 1
ATOM 4520 O O . ALA B 1 122 ? 6.844 8.867 -0.679 1 96.31 122 ALA B O 1
ATOM 4521 N N . ALA B 1 123 ? 8.375 9.445 -2.209 1 97.06 123 ALA B N 1
ATOM 4522 C CA . ALA B 1 123 ? 7.539 10.5 -2.785 1 97.06 123 ALA B CA 1
ATOM 4523 C C . ALA B 1 123 ? 6.27 9.922 -3.398 1 97.06 123 ALA B C 1
ATOM 4525 O O . ALA B 1 123 ? 5.258 10.617 -3.525 1 97.06 123 ALA B O 1
ATOM 4526 N N . HIS B 1 124 ? 6.359 8.664 -3.803 1 96.88 124 HIS B N 1
ATOM 4527 C CA . HIS B 1 124 ? 5.223 7.992 -4.426 1 96.88 124 HIS B CA 1
ATOM 4528 C C . HIS B 1 124 ? 4.559 7.02 -3.455 1 96.88 124 HIS B C 1
ATOM 4530 O O . HIS B 1 124 ? 4.117 5.941 -3.857 1 96.88 124 HIS B O 1
ATOM 4536 N N . ASN B 1 125 ? 4.555 7.297 -2.199 1 92.06 125 ASN B N 1
ATOM 4537 C CA . ASN B 1 125 ? 3.889 6.523 -1.155 1 92.06 125 ASN B CA 1
ATOM 4538 C C . ASN B 1 125 ? 4.418 5.094 -1.094 1 92.06 125 ASN B C 1
ATOM 4540 O O . ASN B 1 125 ? 3.641 4.141 -1.016 1 92.06 125 ASN B O 1
ATOM 4544 N N . HIS B 1 126 ? 5.711 4.879 -1.354 1 93 126 HIS B N 1
ATOM 4545 C CA . HIS B 1 126 ? 6.461 3.645 -1.155 1 93 126 HIS B CA 1
ATOM 4546 C C . HIS B 1 126 ? 6.164 2.633 -2.258 1 93 126 HIS B C 1
ATOM 4548 O O . HIS B 1 126 ? 6.168 1.425 -2.016 1 93 126 HIS B O 1
ATOM 4554 N N . VAL B 1 127 ? 5.793 3.127 -3.406 1 95.5 127 VAL B N 1
ATOM 4555 C CA . VAL B 1 127 ? 5.75 2.283 -4.598 1 95.5 127 VAL B CA 1
ATOM 4556 C C . VAL B 1 127 ? 7.141 1.709 -4.867 1 95.5 127 VAL B C 1
ATOM 4558 O O . VAL B 1 127 ? 8.141 2.426 -4.797 1 95.5 127 VAL B O 1
ATOM 4561 N N . PRO B 1 128 ? 7.258 0.403 -5.117 1 95 128 PRO B N 1
ATOM 4562 C CA . PRO B 1 128 ? 8.57 -0.19 -5.383 1 95 128 PRO B CA 1
ATOM 4563 C C . PRO B 1 128 ? 9.289 0.479 -6.551 1 95 128 PRO B C 1
ATOM 4565 O O . PRO B 1 128 ? 8.656 0.861 -7.539 1 95 128 PRO B O 1
ATOM 4568 N N . ASN B 1 129 ? 10.625 0.542 -6.434 1 97.38 129 ASN B N 1
ATOM 4569 C CA . ASN B 1 129 ? 11.43 1.237 -7.434 1 97.38 129 ASN B CA 1
ATOM 4570 C C . ASN B 1 129 ? 11.305 0.581 -8.805 1 97.38 129 ASN B C 1
ATOM 4572 O O . ASN B 1 129 ? 11.367 1.26 -9.828 1 97.38 129 ASN B O 1
ATOM 4576 N N . SER B 1 130 ? 11.125 -0.729 -8.844 1 96.88 130 SER B N 1
ATOM 4577 C CA . SER B 1 130 ? 10.961 -1.409 -10.125 1 96.88 130 SER B CA 1
ATOM 4578 C C . SER B 1 130 ? 9.781 -0.854 -10.898 1 96.88 130 SER B C 1
ATOM 4580 O O . SER B 1 130 ? 9.867 -0.639 -12.109 1 96.88 130 SER B O 1
ATOM 4582 N N . ASN B 1 131 ? 8.688 -0.589 -10.195 1 97.38 131 ASN B N 1
ATOM 4583 C CA . ASN B 1 131 ? 7.504 -0.012 -10.82 1 97.38 131 ASN B CA 1
ATOM 4584 C C . ASN B 1 131 ? 7.766 1.407 -11.312 1 97.38 131 ASN B C 1
ATOM 4586 O O . ASN B 1 131 ? 7.391 1.757 -12.438 1 97.38 131 ASN B O 1
ATOM 4590 N N . LEU B 1 132 ? 8.406 2.162 -10.461 1 98.38 132 LEU B N 1
ATOM 4591 C CA . LEU B 1 132 ? 8.664 3.555 -10.805 1 98.38 132 LEU B CA 1
ATOM 4592 C C . LEU B 1 132 ? 9.633 3.656 -11.977 1 98.38 132 LEU B C 1
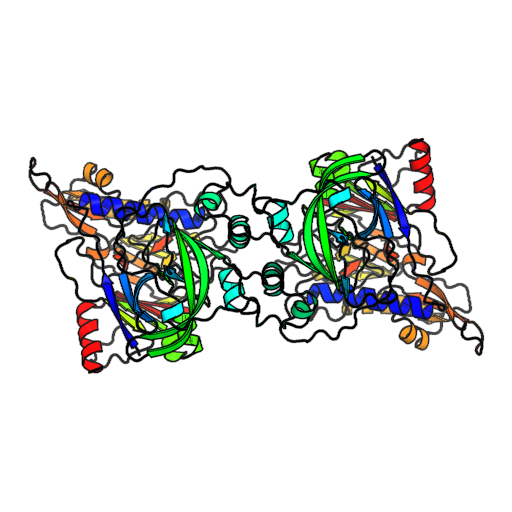ATOM 4594 O O . LEU B 1 132 ? 9.477 4.516 -12.844 1 98.38 132 LEU B O 1
ATOM 4598 N N . CYS B 1 133 ? 10.672 2.801 -12.008 1 98.56 133 CYS B N 1
ATOM 4599 C CA . CYS B 1 133 ? 11.633 2.805 -13.102 1 98.56 133 CYS B CA 1
ATOM 4600 C C . CYS B 1 133 ? 10.984 2.338 -14.406 1 98.56 133 CYS B C 1
ATOM 4602 O O . CYS B 1 133 ? 11.312 2.842 -15.477 1 98.56 133 CYS B O 1
ATOM 4604 N N . ALA B 1 134 ? 10.055 1.365 -14.312 1 98.19 134 ALA B N 1
ATOM 4605 C CA . ALA B 1 134 ? 9.305 0.961 -15.5 1 98.19 134 ALA B CA 1
ATOM 4606 C C . ALA B 1 134 ? 8.469 2.117 -16.047 1 98.19 134 ALA B C 1
ATOM 4608 O O . ALA B 1 134 ? 8.438 2.355 -17.25 1 98.19 134 ALA B O 1
ATOM 4609 N N . ILE B 1 135 ? 7.824 2.832 -15.188 1 98.31 135 ILE B N 1
ATOM 4610 C CA . ILE B 1 135 ? 7.035 4.004 -15.547 1 98.31 135 ILE B CA 1
ATOM 4611 C C . ILE B 1 135 ? 7.926 5.043 -16.219 1 98.31 135 ILE B C 1
ATOM 4613 O O . ILE B 1 135 ? 7.523 5.676 -17.203 1 98.31 135 ILE B O 1
ATOM 4617 N N . ALA B 1 136 ? 9.141 5.156 -15.672 1 98.31 136 ALA B N 1
ATOM 4618 C CA . ALA B 1 136 ? 10.102 6.125 -16.188 1 98.31 136 ALA B CA 1
ATOM 4619 C C . ALA B 1 136 ? 10.781 5.602 -17.453 1 98.31 136 ALA B C 1
ATOM 4621 O O . ALA B 1 136 ? 11.703 6.23 -17.969 1 98.31 136 ALA B O 1
ATOM 4622 N N . ARG B 1 137 ? 10.438 4.355 -17.938 1 97.56 137 ARG B N 1
ATOM 4623 C CA . ARG B 1 137 ? 10.859 3.771 -19.219 1 97.56 137 ARG B CA 1
ATOM 4624 C C . ARG B 1 137 ? 12.297 3.27 -19.141 1 97.56 137 ARG B C 1
ATOM 4626 O O . ARG B 1 137 ? 13.047 3.369 -20.109 1 97.56 137 ARG B O 1
ATOM 4633 N N . CYS B 1 138 ? 12.68 2.92 -17.922 1 98.19 138 CYS B N 1
ATOM 4634 C CA . CYS B 1 138 ? 13.906 2.135 -17.812 1 98.19 138 CYS B CA 1
ATOM 4635 C C . CYS B 1 138 ? 13.727 0.752 -18.422 1 98.19 138 CYS B C 1
ATOM 4637 O O . CYS B 1 138 ? 12.703 0.102 -18.203 1 98.19 138 CYS B O 1
ATOM 4639 N N . PRO B 1 139 ? 14.672 0.241 -19.188 1 97.69 139 PRO B N 1
ATOM 4640 C CA . PRO B 1 139 ? 14.531 -1.089 -19.781 1 97.69 139 PRO B CA 1
ATOM 4641 C C . PRO B 1 139 ? 14.422 -2.197 -18.734 1 97.69 139 PRO B C 1
ATOM 4643 O O . PRO B 1 139 ? 14.992 -2.086 -17.656 1 97.69 139 PRO B O 1
ATOM 4646 N N . LEU B 1 140 ? 13.695 -3.252 -19.078 1 97.69 140 LEU B N 1
ATOM 4647 C CA . LEU B 1 140 ? 13.414 -4.344 -18.156 1 97.69 140 LEU B CA 1
ATOM 4648 C C . LEU B 1 140 ? 14.703 -4.973 -17.641 1 97.69 140 LEU B C 1
ATOM 4650 O O . LEU B 1 140 ? 14.828 -5.258 -16.453 1 97.69 140 LEU B O 1
ATOM 4654 N N . ASP B 1 141 ? 15.656 -5.188 -18.562 1 96.25 141 ASP B N 1
ATOM 4655 C CA . ASP B 1 141 ? 16.906 -5.812 -18.141 1 96.25 141 ASP B CA 1
ATOM 4656 C C . ASP B 1 141 ? 17.641 -4.949 -17.125 1 96.25 141 ASP B C 1
ATOM 4658 O O . ASP B 1 141 ? 18.203 -5.465 -16.156 1 96.25 141 ASP B O 1
ATOM 4662 N N . SER B 1 142 ? 17.625 -3.633 -17.328 1 97.5 142 SER B N 1
ATOM 4663 C CA . SER B 1 142 ? 18.234 -2.711 -16.391 1 97.5 142 SER B CA 1
ATOM 4664 C C . SER B 1 142 ? 17.516 -2.732 -15.039 1 97.5 142 SER B C 1
ATOM 4666 O O . SER B 1 142 ? 18.141 -2.641 -13.984 1 97.5 142 SER B O 1
ATOM 4668 N N . ILE B 1 143 ? 16.188 -2.83 -15.039 1 97.25 143 ILE B N 1
ATOM 4669 C CA . ILE B 1 143 ? 15.391 -2.887 -13.812 1 97.25 143 ILE B CA 1
ATOM 4670 C C . ILE B 1 143 ? 15.75 -4.141 -13.023 1 97.25 143 ILE B C 1
ATOM 4672 O O . ILE B 1 143 ? 15.938 -4.082 -11.805 1 97.25 143 ILE B O 1
ATOM 4676 N N . GLU B 1 144 ? 15.914 -5.27 -13.688 1 94.31 144 GLU B N 1
ATOM 4677 C CA . GLU B 1 144 ? 16.156 -6.559 -13.055 1 94.31 144 GLU B CA 1
ATOM 4678 C C . GLU B 1 144 ? 17.531 -6.594 -12.383 1 94.31 144 GLU B C 1
ATOM 4680 O O . GLU B 1 144 ? 17.734 -7.32 -11.414 1 94.31 144 GLU B O 1
ATOM 4685 N N . VAL B 1 145 ? 18.469 -5.789 -12.891 1 94.38 145 VAL B N 1
ATOM 4686 C CA . VAL B 1 145 ? 19.797 -5.785 -12.281 1 94.38 145 VAL B CA 1
ATOM 4687 C C . VAL B 1 145 ? 20 -4.488 -11.5 1 94.38 145 VAL B C 1
ATOM 4689 O O . VAL B 1 145 ? 21.109 -4.164 -11.102 1 94.38 145 VAL B O 1
ATOM 4692 N N . ARG B 1 146 ? 19.047 -3.609 -11.398 1 94 146 ARG B N 1
ATOM 4693 C CA . ARG B 1 146 ? 19.047 -2.369 -10.633 1 94 146 ARG B CA 1
ATOM 4694 C C . ARG B 1 146 ? 20.062 -1.373 -11.203 1 94 146 ARG B C 1
ATOM 4696 O O . ARG B 1 146 ? 20.875 -0.813 -10.469 1 94 146 ARG B O 1
ATOM 4703 N N . ASP B 1 147 ? 20.016 -1.3 -12.469 1 96.38 147 ASP B N 1
ATOM 4704 C CA . ASP B 1 147 ? 20.875 -0.361 -13.18 1 96.38 147 ASP B CA 1
ATOM 4705 C C . ASP B 1 147 ? 20.062 0.717 -13.883 1 96.38 147 ASP B C 1
ATOM 4707 O O . ASP B 1 147 ? 20.141 0.875 -15.102 1 96.38 147 ASP B O 1
ATOM 4711 N N . CYS B 1 148 ? 19.266 1.426 -13.086 1 97.88 148 CYS B N 1
ATOM 4712 C CA . CYS B 1 148 ? 18.438 2.5 -13.625 1 97.88 148 CYS B CA 1
ATOM 4713 C C . CYS B 1 148 ? 18.828 3.844 -13.016 1 97.88 148 CYS B C 1
ATOM 4715 O O . CYS B 1 148 ? 17.984 4.723 -12.852 1 97.88 148 CYS B O 1
ATOM 4717 N N . SER B 1 149 ? 20.047 4.086 -12.625 1 95.75 149 SER B N 1
ATOM 4718 C CA . SER B 1 149 ? 20.5 5.266 -11.898 1 95.75 149 SER B CA 1
ATOM 4719 C C . SER B 1 149 ? 20.359 6.523 -12.75 1 95.75 149 SER B C 1
ATOM 4721 O O . SER B 1 149 ? 20.203 7.625 -12.219 1 95.75 149 SER B O 1
ATOM 4723 N N . SER B 1 150 ? 20.406 6.383 -14.07 1 95.94 150 SER B N 1
ATOM 4724 C CA . SER B 1 150 ? 20.375 7.535 -14.961 1 95.94 150 SER B CA 1
ATOM 4725 C C . SER B 1 150 ? 18.938 7.918 -15.305 1 95.94 150 SER B C 1
ATOM 4727 O O . SER B 1 150 ? 18.703 8.953 -15.93 1 95.94 150 SER B O 1
ATOM 4729 N N . VAL B 1 151 ? 18.016 7.082 -14.93 1 98 151 VAL B N 1
ATOM 4730 C CA . VAL B 1 151 ? 16.625 7.332 -15.258 1 98 151 VAL B CA 1
ATOM 4731 C C . VAL B 1 151 ? 15.961 8.148 -14.148 1 98 151 VAL B C 1
ATOM 4733 O O . VAL B 1 151 ? 16.062 7.793 -12.969 1 98 151 VAL B O 1
ATOM 4736 N N . THR B 1 152 ? 15.258 9.141 -14.5 1 98.06 152 THR B N 1
ATOM 4737 C CA . THR B 1 152 ? 14.75 10.133 -13.555 1 98.06 152 THR B CA 1
ATOM 4738 C C . THR B 1 152 ? 13.453 9.656 -12.914 1 98.06 152 THR B C 1
ATOM 4740 O O . THR B 1 152 ? 12.609 9.055 -13.586 1 98.06 152 THR B O 1
ATOM 4743 N N . CYS B 1 153 ? 13.273 9.953 -11.609 1 98.44 153 CYS B N 1
ATOM 4744 C CA . CYS B 1 153 ? 12.023 9.727 -10.883 1 98.44 153 CYS B CA 1
ATOM 4745 C C . CYS B 1 153 ? 10.867 10.461 -11.547 1 98.44 153 CYS B C 1
ATOM 4747 O O . CYS B 1 153 ? 10.977 11.656 -11.844 1 98.44 153 CYS B O 1
ATOM 4749 N N . PRO B 1 154 ? 9.758 9.781 -11.805 1 98.31 154 PRO B N 1
ATOM 4750 C CA . PRO B 1 154 ? 8.617 10.461 -12.422 1 98.31 154 PRO B CA 1
ATOM 4751 C C . PRO B 1 154 ? 7.984 11.508 -11.508 1 98.31 154 PRO B C 1
ATOM 4753 O O . PRO B 1 154 ? 8.25 11.523 -10.305 1 98.31 154 PRO B O 1
ATOM 4756 N N . PRO B 1 155 ? 7.215 12.414 -12.125 1 98.12 155 PRO B N 1
ATOM 4757 C CA . PRO B 1 155 ? 6.512 13.383 -11.273 1 98.12 155 PRO B CA 1
ATOM 4758 C C . PRO B 1 155 ? 5.551 12.719 -10.297 1 98.12 155 PRO B C 1
ATOM 4760 O O . PRO B 1 155 ? 5.078 11.609 -10.539 1 98.12 155 PRO B O 1
ATOM 4763 N N . PHE B 1 156 ? 5.293 13.328 -9.211 1 97.94 156 PHE B N 1
ATOM 4764 C CA . PHE B 1 156 ? 4.398 12.75 -8.219 1 97.94 156 PHE B CA 1
ATOM 4765 C C . PHE B 1 156 ? 3.322 13.742 -7.809 1 97.94 156 PHE B C 1
ATOM 4767 O O . PHE B 1 156 ? 3.512 14.953 -7.934 1 97.94 156 PHE B O 1
ATOM 4774 N N . TYR B 1 157 ? 2.172 13.219 -7.512 1 97.25 157 TYR B N 1
ATOM 4775 C CA . TYR B 1 157 ? 1.048 13.953 -6.941 1 97.25 157 TYR B CA 1
ATOM 4776 C C . TYR B 1 157 ? 1.101 13.93 -5.418 1 97.25 157 TYR B C 1
ATOM 4778 O O . TYR B 1 157 ? 1.392 12.898 -4.816 1 97.25 157 TYR B O 1
ATOM 4786 N N . TYR B 1 158 ? 0.981 15.047 -4.809 1 94.94 158 TYR B N 1
ATOM 4787 C CA . TYR B 1 158 ? 0.969 15.164 -3.357 1 94.94 158 TYR B CA 1
ATOM 4788 C C . TYR B 1 158 ? -0.206 16.016 -2.893 1 94.94 158 TYR B C 1
ATOM 4790 O O . TYR B 1 158 ? -0.358 17.172 -3.324 1 94.94 158 TYR B O 1
ATOM 4798 N N . ALA B 1 159 ? -1.025 15.383 -2.082 1 91.38 159 ALA B N 1
ATOM 4799 C CA . ALA B 1 159 ? -2.154 16.078 -1.48 1 91.38 159 ALA B CA 1
ATOM 4800 C C . ALA B 1 159 ? -2.01 16.156 0.037 1 91.38 159 ALA B C 1
ATOM 4802 O O . ALA B 1 159 ? -1.592 15.188 0.674 1 91.38 159 ALA B O 1
ATOM 4803 N N . TYR B 1 160 ? -2.279 17.312 0.593 1 85.69 160 TYR B N 1
ATOM 4804 C CA . TYR B 1 160 ? -2.27 17.531 2.035 1 85.69 160 TYR B CA 1
ATOM 4805 C C . TYR B 1 160 ? -3.371 18.5 2.451 1 85.69 160 TYR B C 1
ATOM 4807 O O . TYR B 1 160 ? -4.23 18.859 1.641 1 85.69 160 TYR B O 1
ATOM 4815 N N . ALA B 1 161 ? -3.453 18.812 3.691 1 83.25 161 ALA B N 1
ATOM 4816 C CA . ALA B 1 161 ? -4.625 19.469 4.262 1 83.25 161 ALA B CA 1
ATOM 4817 C C . ALA B 1 161 ? -4.891 20.812 3.584 1 83.25 161 ALA B C 1
ATOM 4819 O O . ALA B 1 161 ? -6.039 21.234 3.449 1 83.25 161 ALA B O 1
ATOM 4820 N N . ASP B 1 162 ? -3.85 21.469 3.098 1 86.25 162 ASP B N 1
ATOM 4821 C CA . ASP B 1 162 ? -4.008 22.828 2.611 1 86.25 162 ASP B CA 1
ATOM 4822 C C . ASP B 1 162 ? -4.012 22.875 1.086 1 86.25 162 ASP B C 1
ATOM 4824 O O . ASP B 1 162 ? -4.145 23.953 0.491 1 86.25 162 ASP B O 1
ATOM 4828 N N . GLY B 1 163 ? -3.822 21.781 0.469 1 90.31 163 GLY B N 1
ATOM 4829 C CA . GLY B 1 163 ? -3.805 21.797 -0.984 1 90.31 163 GLY B CA 1
ATOM 4830 C C . GLY B 1 163 ? -3.164 20.562 -1.585 1 90.31 163 GLY B C 1
ATOM 4831 O O . GLY B 1 163 ? -3.139 19.5 -0.957 1 90.31 163 GLY B O 1
ATOM 4832 N N . SER B 1 164 ? -2.893 20.75 -2.891 1 94.5 164 SER B N 1
ATOM 4833 C CA . SER B 1 164 ? -2.229 19.672 -3.605 1 94.5 164 SER B CA 1
ATOM 4834 C C . SER B 1 164 ? -1.229 20.203 -4.621 1 94.5 164 SER B C 1
ATOM 4836 O O . SER B 1 164 ? -1.175 21.406 -4.867 1 94.5 164 SER B O 1
ATOM 4838 N N . LEU B 1 165 ? -0.375 19.344 -5.098 1 96.75 165 LEU B N 1
ATOM 4839 C CA . LEU B 1 165 ? 0.643 19.781 -6.051 1 96.75 165 LEU B CA 1
ATOM 4840 C C . LEU B 1 165 ? 1.107 18.609 -6.914 1 96.75 165 LEU B C 1
ATOM 4842 O O . LEU B 1 165 ? 0.862 17.453 -6.578 1 96.75 165 LEU B O 1
ATOM 4846 N N . ILE B 1 166 ? 1.606 18.906 -8.062 1 97.94 166 ILE B N 1
ATOM 4847 C CA . ILE B 1 166 ? 2.449 18.016 -8.852 1 97.94 166 ILE B CA 1
ATOM 4848 C C . ILE B 1 166 ? 3.891 18.516 -8.844 1 97.94 166 ILE B C 1
ATOM 4850 O O . ILE B 1 166 ? 4.145 19.703 -9.094 1 97.94 166 ILE B O 1
ATOM 4854 N N . ALA B 1 167 ? 4.754 17.609 -8.523 1 97.75 167 ALA B N 1
ATOM 4855 C CA . ALA B 1 167 ? 6.145 18.031 -8.383 1 97.75 167 ALA B CA 1
ATOM 4856 C C . ALA B 1 167 ? 7.098 16.969 -8.898 1 97.75 167 ALA B C 1
ATOM 4858 O O . ALA B 1 167 ? 6.68 15.844 -9.188 1 97.75 167 ALA B O 1
ATOM 4859 N N . ASN B 1 168 ? 8.305 17.406 -9.141 1 97.75 168 ASN B N 1
ATOM 4860 C CA . ASN B 1 168 ? 9.445 16.516 -9.391 1 97.75 168 ASN B CA 1
ATOM 4861 C C . ASN B 1 168 ? 10.469 16.594 -8.258 1 97.75 168 ASN B C 1
ATOM 4863 O O . ASN B 1 168 ? 10.617 17.641 -7.613 1 97.75 168 ASN B O 1
ATOM 4867 N N . LEU B 1 169 ? 11.164 15.5 -8.078 1 97.69 169 LEU B N 1
ATOM 4868 C CA . LEU B 1 169 ? 12.203 15.5 -7.051 1 97.69 169 LEU B CA 1
ATOM 4869 C C . LEU B 1 169 ? 13.523 16 -7.613 1 97.69 169 LEU B C 1
ATOM 4871 O O . LEU B 1 169 ? 13.938 15.602 -8.703 1 97.69 169 LEU B O 1
ATOM 4875 N N . TYR B 1 170 ? 14.141 16.859 -6.898 1 96.69 170 TYR B N 1
ATOM 4876 C CA . TYR B 1 170 ? 15.477 17.359 -7.203 1 96.69 170 TYR B CA 1
ATOM 4877 C C . TYR B 1 170 ? 16.375 17.328 -5.969 1 96.69 170 TYR B C 1
ATOM 4879 O O . TYR B 1 170 ? 15.875 17.203 -4.844 1 96.69 170 TYR B O 1
ATOM 4887 N N . ARG B 1 171 ? 17.641 17.344 -6.191 1 94.31 171 ARG B N 1
ATOM 4888 C CA . ARG B 1 171 ? 18.641 17.438 -5.133 1 94.31 171 ARG B CA 1
ATOM 4889 C C . ARG B 1 171 ? 19.547 18.656 -5.336 1 94.31 171 ARG B C 1
ATOM 4891 O O . ARG B 1 171 ? 19.891 18.984 -6.469 1 94.31 171 ARG B O 1
ATOM 4898 N N . SER B 1 172 ? 19.781 19.266 -4.289 1 92.56 172 SER B N 1
ATOM 4899 C CA . SER B 1 172 ? 20.703 20.391 -4.297 1 92.56 172 SER B CA 1
ATOM 4900 C C . SER B 1 172 ? 21.359 20.578 -2.934 1 92.56 172 SER B C 1
ATOM 4902 O O . SER B 1 172 ? 21.156 19.781 -2.023 1 92.56 172 SER B O 1
ATOM 4904 N N . ASN B 1 173 ? 22.25 21.562 -2.898 1 89.69 173 ASN B N 1
ATOM 4905 C CA . ASN B 1 173 ? 22.906 21.891 -1.633 1 89.69 173 ASN B CA 1
ATOM 4906 C C . ASN B 1 173 ? 22.141 22.969 -0.874 1 89.69 173 ASN B C 1
ATOM 4908 O O . ASN B 1 173 ? 21.781 24 -1.442 1 89.69 173 ASN B O 1
ATOM 4912 N N . LEU B 1 174 ? 21.844 22.609 0.323 1 89.06 174 LEU B N 1
ATOM 4913 C CA . LEU B 1 174 ? 21.141 23.531 1.198 1 89.06 174 LEU B CA 1
ATOM 4914 C C . LEU B 1 174 ? 22.062 24.109 2.254 1 89.06 174 LEU B C 1
ATOM 4916 O O . LEU B 1 174 ? 22.891 23.391 2.818 1 89.06 174 LEU B O 1
ATOM 4920 N N . SER B 1 175 ? 22 25.344 2.4 1 88.19 175 SER B N 1
ATOM 4921 C CA . SER B 1 175 ? 22.75 26.016 3.455 1 88.19 175 SER B CA 1
ATOM 4922 C C . SER B 1 175 ? 21.812 26.766 4.402 1 88.19 175 SER B C 1
ATOM 4924 O O . SER B 1 175 ? 20.953 27.531 3.957 1 88.19 175 SER B O 1
ATOM 4926 N N . ILE B 1 176 ? 21.938 26.5 5.621 1 85.25 176 ILE B N 1
ATOM 4927 C CA . ILE B 1 176 ? 21.203 27.188 6.676 1 85.25 176 ILE B CA 1
ATOM 4928 C C . ILE B 1 176 ? 22.156 27.547 7.812 1 85.25 176 ILE B C 1
ATOM 4930 O O . ILE B 1 176 ? 22.625 26.688 8.539 1 85.25 176 ILE B O 1
ATOM 4934 N N . SER B 1 177 ? 22.234 28.859 7.902 1 81.12 177 SER B N 1
ATOM 4935 C CA . SER B 1 177 ? 23.219 29.312 8.883 1 81.12 177 SER B CA 1
ATOM 4936 C C . SER B 1 177 ? 24.562 28.609 8.68 1 81.12 177 SER B C 1
ATOM 4938 O O . SER B 1 177 ? 25.141 28.672 7.594 1 81.12 177 SER B O 1
ATOM 4940 N N . SER B 1 178 ? 24.922 27.812 9.68 1 80.5 178 SER B N 1
ATOM 4941 C CA . SER B 1 178 ? 26.219 27.141 9.609 1 80.5 178 SER B CA 1
ATOM 4942 C C . SER B 1 178 ? 26.078 25.719 9.07 1 80.5 178 SER B C 1
ATOM 4944 O O . SER B 1 178 ? 27.062 25.062 8.773 1 80.5 178 SER B O 1
ATOM 4946 N N . LEU B 1 179 ? 24.891 25.391 8.828 1 86.06 179 LEU B N 1
ATOM 4947 C CA . LEU B 1 179 ? 24.656 24.016 8.375 1 86.06 179 LEU B CA 1
ATOM 4948 C C . LEU B 1 179 ? 24.641 23.938 6.855 1 86.06 179 LEU B C 1
ATOM 4950 O O . LEU B 1 179 ? 24.016 24.766 6.191 1 86.06 179 LEU B O 1
ATOM 4954 N N . ARG B 1 180 ? 25.516 23.031 6.391 1 87 180 ARG B N 1
ATOM 4955 C CA . ARG B 1 180 ? 25.5 22.719 4.965 1 87 180 ARG B CA 1
ATOM 4956 C C . ARG B 1 180 ? 25.062 21.281 4.727 1 87 180 ARG B C 1
ATOM 4958 O O . ARG B 1 180 ? 25.641 20.344 5.27 1 87 180 ARG B O 1
ATOM 4965 N N . LEU B 1 181 ? 24 21.141 4.031 1 89.25 181 LEU B N 1
ATOM 4966 C CA . LEU B 1 181 ? 23.5 19.812 3.678 1 89.25 181 LEU B CA 1
ATOM 4967 C C . LEU B 1 181 ? 23.672 19.547 2.188 1 89.25 181 LEU B C 1
ATOM 4969 O O . LEU B 1 181 ? 22.984 20.141 1.356 1 89.25 181 LEU B O 1
ATOM 4973 N N . ASN B 1 182 ? 24.547 18.594 1.968 1 88.44 182 ASN B N 1
ATOM 4974 C CA . ASN B 1 182 ? 24.734 18.172 0.581 1 88.44 182 ASN B CA 1
ATOM 4975 C C . ASN B 1 182 ? 23.688 17.156 0.15 1 88.44 182 ASN B C 1
ATOM 4977 O O . ASN B 1 182 ? 23.25 16.328 0.952 1 88.44 182 ASN B O 1
ATOM 4981 N N . ASN B 1 183 ? 23.172 17.25 -1.056 1 90.56 183 ASN B N 1
ATOM 4982 C CA . ASN B 1 183 ? 22.234 16.312 -1.665 1 90.56 183 ASN B CA 1
ATOM 4983 C C . ASN B 1 183 ? 20.875 16.344 -0.969 1 90.56 183 ASN B C 1
ATOM 4985 O O . ASN B 1 183 ? 20.281 15.297 -0.712 1 90.56 183 ASN B O 1
ATOM 4989 N N . PHE B 1 184 ? 20.547 17.578 -0.535 1 94.25 184 PHE B N 1
ATOM 4990 C CA . PHE B 1 184 ? 19.219 17.766 0.035 1 94.25 184 PHE B CA 1
ATOM 4991 C C . PHE B 1 184 ? 18.141 17.578 -1.024 1 94.25 184 PHE B C 1
ATOM 4993 O O . PHE B 1 184 ? 18.188 18.203 -2.086 1 94.25 184 PHE B O 1
ATOM 5000 N N . THR B 1 185 ? 17.172 16.656 -0.767 1 96.62 185 THR B N 1
ATOM 5001 C CA . THR B 1 185 ? 16.141 16.312 -1.73 1 96.62 185 THR B CA 1
ATOM 5002 C C . THR B 1 185 ? 14.852 17.078 -1.441 1 96.62 185 THR B C 1
ATOM 5004 O O . THR B 1 185 ? 14.43 17.188 -0.289 1 96.62 185 THR B O 1
ATOM 5007 N N . PHE B 1 186 ? 14.242 17.688 -2.451 1 96.5 186 PHE B N 1
ATOM 5008 C CA . PHE B 1 186 ? 13.016 18.453 -2.305 1 96.5 186 PHE B CA 1
ATOM 5009 C C . PHE B 1 186 ? 12.102 18.25 -3.506 1 96.5 186 PHE B C 1
ATOM 5011 O O . PHE B 1 186 ? 12.547 17.812 -4.562 1 96.5 186 PHE B O 1
ATOM 5018 N N . GLY B 1 187 ? 10.82 18.469 -3.281 1 97.5 187 GLY B N 1
ATOM 5019 C CA . GLY B 1 187 ? 9.883 18.516 -4.387 1 97.5 187 GLY B CA 1
ATOM 5020 C C . GLY B 1 187 ? 9.828 19.875 -5.062 1 97.5 187 GLY B C 1
ATOM 5021 O O . GLY B 1 187 ? 9.539 20.891 -4.41 1 97.5 187 GLY B O 1
ATOM 5022 N N . CYS B 1 188 ? 10.125 19.891 -6.281 1 96.94 188 CYS B N 1
ATOM 5023 C CA . CYS B 1 188 ? 9.977 21.094 -7.102 1 96.94 188 CYS B CA 1
ATOM 5024 C C . CYS B 1 188 ? 8.602 21.125 -7.758 1 96.94 188 CYS B C 1
ATOM 5026 O O . CYS B 1 188 ? 8.344 20.406 -8.719 1 96.94 188 CYS B O 1
ATOM 5028 N N . ALA B 1 189 ? 7.758 22 -7.254 1 96.94 189 ALA B N 1
ATOM 5029 C CA . ALA B 1 189 ? 6.383 22.078 -7.742 1 96.94 189 ALA B CA 1
ATOM 5030 C C . ALA B 1 189 ? 6.246 23.109 -8.859 1 96.94 189 ALA B C 1
ATOM 5032 O O . ALA B 1 189 ? 6.645 24.266 -8.695 1 96.94 189 ALA B O 1
ATOM 5033 N N . HIS B 1 190 ? 5.688 22.656 -9.914 1 95.31 190 HIS B N 1
ATOM 5034 C CA . HIS B 1 190 ? 5.422 23.594 -11.008 1 95.31 190 HIS B CA 1
ATOM 5035 C C . HIS B 1 190 ? 3.953 24 -11.031 1 95.31 190 HIS B C 1
ATOM 5037 O O . HIS B 1 190 ? 3.604 25.031 -11.633 1 95.31 190 HIS B O 1
ATOM 5043 N N . THR B 1 191 ? 3.143 23.172 -10.438 1 97.12 191 THR B N 1
ATOM 5044 C CA . THR B 1 191 ? 1.725 23.484 -10.305 1 97.12 191 THR B CA 1
ATOM 5045 C C . THR B 1 191 ? 1.214 23.109 -8.914 1 97.12 191 THR B C 1
ATOM 5047 O O . THR B 1 191 ? 1.464 22.016 -8.438 1 97.12 191 THR B O 1
ATOM 5050 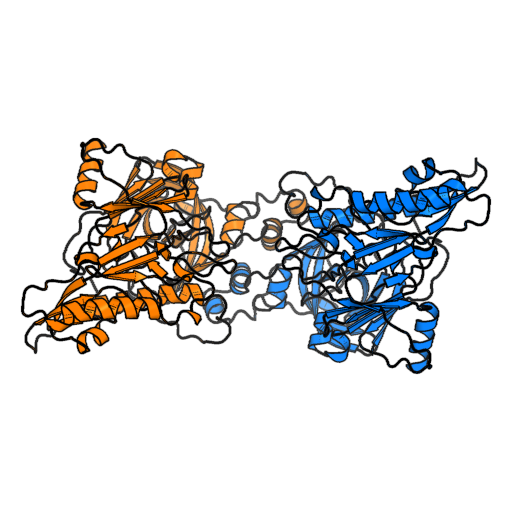N N . THR B 1 192 ? 0.525 24.047 -8.273 1 96.25 192 THR B N 1
ATOM 5051 C CA . THR B 1 192 ? -0.074 23.812 -6.965 1 96.25 192 THR B CA 1
ATOM 5052 C C . THR B 1 192 ? -1.524 24.281 -6.938 1 96.25 192 THR B C 1
ATOM 5054 O O . THR B 1 192 ? -1.93 25.109 -7.766 1 96.25 192 THR B O 1
ATOM 5057 N N . LEU B 1 193 ? -2.213 23.656 -6.137 1 94.81 193 LEU B N 1
ATOM 5058 C CA . LEU B 1 193 ? -3.576 24.078 -5.836 1 94.81 193 LEU B CA 1
ATOM 5059 C C . LEU B 1 193 ? -3.664 24.656 -4.426 1 94.81 193 LEU B C 1
ATOM 5061 O O . LEU B 1 193 ? -3.303 24 -3.453 1 94.81 193 LEU B O 1
ATOM 5065 N N . ALA B 1 194 ? -3.957 25.891 -4.273 1 91.06 194 ALA B N 1
ATOM 5066 C CA . ALA B 1 194 ? -4.398 26.531 -3.039 1 91.06 194 ALA B CA 1
ATOM 5067 C C . ALA B 1 194 ? -3.209 26.969 -2.188 1 91.06 194 ALA B C 1
ATOM 5069 O O . ALA B 1 194 ? -3.369 27.703 -1.209 1 91.06 194 ALA B O 1
ATOM 5070 N N . GLU B 1 195 ? -1.948 26.594 -2.465 1 89.56 195 GLU B N 1
ATOM 5071 C CA . GLU B 1 195 ? -0.788 26.953 -1.658 1 89.56 195 GLU B CA 1
ATOM 5072 C C . GLU B 1 195 ? 0.386 27.375 -2.537 1 89.56 195 GLU B C 1
ATOM 5074 O O . GLU B 1 195 ? 0.994 26.547 -3.213 1 89.56 195 GLU B O 1
ATOM 5079 N N . PRO B 1 196 ? 0.759 28.641 -2.498 1 91.75 196 PRO B N 1
ATOM 5080 C CA . PRO B 1 196 ? 1.8 29.156 -3.391 1 91.75 196 PRO B CA 1
ATOM 5081 C C . PRO B 1 196 ? 3.176 29.203 -2.732 1 91.75 196 PRO B C 1
ATOM 5083 O O . PRO B 1 196 ? 4.184 29.438 -3.406 1 91.75 196 PRO B O 1
ATOM 5086 N N . THR B 1 197 ? 3.316 29.047 -1.424 1 90.25 197 THR B N 1
ATOM 5087 C CA . THR B 1 197 ? 4.555 29.312 -0.7 1 90.25 197 THR B CA 1
ATOM 5088 C C . THR B 1 197 ? 5.418 28.062 -0.62 1 90.25 197 THR B C 1
ATOM 5090 O O . THR B 1 197 ? 6.633 28.125 -0.832 1 90.25 197 THR B O 1
ATOM 5093 N N . GLY B 1 198 ? 4.879 26.922 -0.25 1 93.19 198 GLY B N 1
ATOM 5094 C CA . GLY B 1 198 ? 5.602 25.672 -0.003 1 93.19 198 GLY B CA 1
ATOM 5095 C C . GLY B 1 198 ? 5.645 25.297 1.464 1 93.19 198 GLY B C 1
ATOM 5096 O O . GLY B 1 198 ? 5.18 26.047 2.322 1 93.19 198 GLY B O 1
ATOM 5097 N N . VAL B 1 199 ? 6.164 24.109 1.696 1 93.38 199 VAL B N 1
ATOM 5098 C CA . VAL B 1 199 ? 6.109 23.547 3.043 1 93.38 199 VAL B CA 1
ATOM 5099 C C . VAL B 1 199 ? 7.434 22.859 3.371 1 93.38 199 VAL B C 1
ATOM 5101 O O . VAL B 1 199 ? 8.008 22.172 2.531 1 93.38 199 VAL B O 1
ATOM 5104 N N . ALA B 1 200 ? 7.969 23.234 4.496 1 95.12 200 ALA B N 1
ATOM 5105 C CA . ALA B 1 200 ? 9 22.406 5.129 1 95.12 200 ALA B CA 1
ATOM 5106 C C . ALA B 1 200 ? 8.383 21.344 6.035 1 95.12 200 ALA B C 1
ATOM 5108 O O . ALA B 1 200 ? 8.102 21.609 7.207 1 95.12 200 ALA B O 1
ATOM 5109 N N . GLY B 1 201 ? 8.25 20.172 5.469 1 96 201 GLY B N 1
ATOM 5110 C CA . GLY B 1 201 ? 7.688 19.094 6.27 1 96 201 GLY B CA 1
ATOM 5111 C C . GLY B 1 201 ? 8.609 18.641 7.379 1 96 201 GLY B C 1
ATOM 5112 O O . GLY B 1 201 ? 9.766 18.297 7.129 1 96 201 GLY B O 1
ATOM 5113 N N . PHE B 1 202 ? 8.117 18.641 8.594 1 96.94 202 PHE B N 1
ATOM 5114 C CA . PHE B 1 202 ? 8.883 18.219 9.766 1 96.94 202 PHE B CA 1
ATOM 5115 C C . PHE B 1 202 ? 8.336 16.922 10.32 1 96.94 202 PHE B C 1
ATOM 5117 O O . PHE B 1 202 ? 8.633 16.547 11.461 1 96.94 202 PHE B O 1
ATOM 5124 N N . GLY B 1 203 ? 7.508 16.266 9.523 1 95.06 203 GLY B N 1
ATOM 5125 C CA . GLY B 1 203 ? 7.008 14.961 9.93 1 95.06 203 GLY B CA 1
ATOM 5126 C C . GLY B 1 203 ? 8.078 13.891 9.945 1 95.06 203 GLY B C 1
ATOM 5127 O O . GLY B 1 203 ? 9.273 14.195 9.984 1 95.06 203 GLY B O 1
ATOM 5128 N N . ARG B 1 204 ? 7.742 12.633 9.938 1 93.94 204 ARG B N 1
ATOM 5129 C CA . ARG B 1 204 ? 8.68 11.547 10.203 1 93.94 204 ARG B CA 1
ATOM 5130 C C . ARG B 1 204 ? 9.117 10.883 8.898 1 93.94 204 ARG B C 1
ATOM 5132 O O . ARG B 1 204 ? 9.977 10 8.914 1 93.94 204 ARG B O 1
ATOM 5139 N N . GLY B 1 205 ? 8.742 11.188 7.809 1 93.12 205 GLY B N 1
ATOM 5140 C CA . GLY B 1 205 ? 9.109 10.562 6.547 1 93.12 205 GLY B CA 1
ATOM 5141 C C . GLY B 1 205 ? 10.508 10.922 6.094 1 93.12 205 GLY B C 1
ATOM 5142 O O . GLY B 1 205 ? 11.086 11.906 6.555 1 93.12 205 GLY B O 1
ATOM 5143 N N . VAL B 1 206 ? 11.078 10.172 5.176 1 95.12 206 VAL B N 1
ATOM 5144 C CA . VAL B 1 206 ? 12.477 10.266 4.785 1 95.12 206 VAL B CA 1
ATOM 5145 C C . VAL B 1 206 ? 12.719 11.578 4.047 1 95.12 206 VAL B C 1
ATOM 5147 O O . VAL B 1 206 ? 13.852 12.062 3.988 1 95.12 206 VAL B O 1
ATOM 5150 N N . LEU B 1 207 ? 11.672 12.172 3.498 1 96.75 207 LEU B N 1
ATOM 5151 C CA . LEU B 1 207 ? 11.828 13.398 2.725 1 96.75 207 LEU B CA 1
ATOM 5152 C C . LEU B 1 207 ? 11.586 14.625 3.6 1 96.75 207 LEU B C 1
ATOM 5154 O O . LEU B 1 207 ? 11.648 15.758 3.117 1 96.75 207 LEU B O 1
ATOM 5158 N N . SER B 1 208 ? 11.336 14.422 4.879 1 96.62 208 SER B N 1
ATOM 5159 C CA . SER B 1 208 ? 11.125 15.531 5.812 1 96.62 208 SER B CA 1
ATOM 5160 C C . SER B 1 208 ? 12.438 16.25 6.117 1 96.62 208 SER B C 1
ATOM 5162 O O . SER B 1 208 ? 13.523 15.711 5.875 1 96.62 208 SER B O 1
ATOM 5164 N N . PHE B 1 209 ? 12.297 17.406 6.605 1 96 209 PHE B N 1
ATOM 5165 C CA . PHE B 1 209 ? 13.453 18.234 6.918 1 96 209 PHE B CA 1
ATOM 5166 C C . PHE B 1 209 ? 14.312 17.594 7.992 1 96 209 PHE B C 1
ATOM 5168 O O . PHE B 1 209 ? 15.516 17.391 7.801 1 96 209 PHE B O 1
ATOM 5175 N N . PRO B 1 210 ? 13.797 17.141 9.156 1 96.06 210 PRO B N 1
ATOM 5176 C CA . PRO B 1 210 ? 14.625 16.516 10.195 1 96.06 210 PRO B CA 1
ATOM 5177 C C . PRO B 1 210 ? 15.258 15.203 9.742 1 96.06 210 PRO B C 1
ATOM 5179 O O . PRO B 1 210 ? 16.406 14.914 10.102 1 96.06 210 PRO B O 1
ATOM 5182 N N . ALA B 1 211 ? 14.531 14.398 8.992 1 96 211 ALA B N 1
ATOM 5183 C CA . ALA B 1 211 ? 15.062 13.109 8.547 1 96 211 ALA B CA 1
ATOM 5184 C C . ALA B 1 211 ? 16.297 13.305 7.664 1 96 211 ALA B C 1
ATOM 5186 O O . ALA B 1 211 ? 17.266 12.555 7.777 1 96 211 ALA B O 1
ATOM 5187 N N . GLN B 1 212 ? 16.219 14.266 6.797 1 95.81 212 GLN B N 1
ATOM 5188 C CA . GLN B 1 212 ? 17.344 14.508 5.902 1 95.81 212 GLN B CA 1
ATOM 5189 C C . GLN B 1 212 ? 18.547 15.07 6.66 1 95.81 212 GLN B C 1
ATOM 5191 O O . GLN B 1 212 ? 19.688 14.742 6.355 1 95.81 212 GLN B O 1
ATOM 5196 N N . ILE B 1 213 ? 18.328 15.875 7.641 1 94.81 213 ILE B N 1
ATOM 5197 C CA . ILE B 1 213 ? 19.406 16.359 8.492 1 94.81 213 ILE B CA 1
ATOM 5198 C C . ILE B 1 213 ? 20.031 15.195 9.25 1 94.81 213 ILE B C 1
ATOM 5200 O O . ILE B 1 213 ? 21.266 15.109 9.359 1 94.81 213 ILE B O 1
ATOM 5204 N N . SER B 1 214 ? 19.203 14.328 9.711 1 94.44 214 SER B N 1
ATOM 5205 C CA . SER B 1 214 ? 19.656 13.203 10.523 1 94.44 214 SER B CA 1
ATOM 5206 C C . SER B 1 214 ? 20.578 12.281 9.734 1 94.44 214 SER B C 1
ATOM 5208 O O . SER B 1 214 ? 21.484 11.664 10.297 1 94.44 214 SER B O 1
ATOM 5210 N N . THR B 1 215 ? 20.297 12.141 8.43 1 90.69 215 THR B N 1
ATOM 5211 C CA . THR B 1 215 ? 21.125 11.305 7.578 1 90.69 215 THR B CA 1
ATOM 5212 C C . THR B 1 215 ? 22.562 11.82 7.559 1 90.69 215 THR B C 1
ATOM 5214 O O . THR B 1 215 ? 23.516 11.031 7.516 1 90.69 215 THR B O 1
ATOM 5217 N N . LEU B 1 216 ? 22.797 13.094 7.641 1 86.69 216 LEU B N 1
ATOM 5218 C CA . LEU B 1 216 ? 24.125 13.695 7.609 1 86.69 216 LEU B CA 1
ATOM 5219 C C . LEU B 1 216 ? 24.672 13.891 9.016 1 86.69 216 LEU B C 1
ATOM 5221 O O . LEU B 1 216 ? 25.875 13.719 9.25 1 86.69 216 LEU B O 1
ATOM 5225 N N . ASN B 1 217 ? 23.734 14.312 9.891 1 90.62 217 ASN B N 1
ATOM 5226 C CA . ASN B 1 217 ? 24.094 14.602 11.273 1 90.62 217 ASN B CA 1
ATOM 5227 C C . ASN B 1 217 ? 23 14.141 12.242 1 90.62 217 ASN B C 1
ATOM 5229 O O . ASN B 1 217 ? 22.141 14.93 12.641 1 90.62 217 ASN B O 1
ATOM 5233 N N . PRO B 1 218 ? 23.125 12.953 12.703 1 92.19 218 PRO B N 1
ATOM 5234 C CA . PRO B 1 218 ? 22.094 12.398 13.57 1 92.19 218 PRO B CA 1
ATOM 5235 C C . PRO B 1 218 ? 21.891 13.211 14.852 1 92.19 218 PRO B C 1
ATOM 5237 O O . PRO B 1 218 ? 20.781 13.297 15.359 1 92.19 218 PRO B O 1
ATOM 5240 N N . LYS B 1 219 ? 22.875 13.828 15.359 1 91.5 219 LYS B N 1
ATOM 5241 C CA . LYS B 1 219 ? 22.766 14.609 16.594 1 91.5 219 LYS B CA 1
ATOM 5242 C C . LYS B 1 219 ? 21.891 15.836 16.391 1 91.5 219 LYS B C 1
ATOM 5244 O O . LYS B 1 219 ? 21.219 16.297 17.328 1 91.5 219 LYS B O 1
ATOM 5249 N N . LEU B 1 220 ? 21.859 16.328 15.172 1 92.06 220 LEU B N 1
ATOM 5250 C CA . LEU B 1 220 ? 21.062 17.516 14.852 1 92.06 220 LEU B CA 1
ATOM 5251 C C . LEU B 1 220 ? 19.656 17.125 14.406 1 92.06 220 LEU B C 1
ATOM 5253 O O . LEU B 1 220 ? 18.703 17.891 14.594 1 92.06 220 LEU B O 1
ATOM 5257 N N . GLY B 1 221 ? 19.578 15.906 13.875 1 92.75 221 GLY B N 1
ATOM 5258 C CA . GLY B 1 221 ? 18.328 15.57 13.219 1 92.75 221 GLY B CA 1
ATOM 5259 C C . GLY B 1 221 ? 17.438 14.688 14.062 1 92.75 221 GLY B C 1
ATOM 5260 O O . GLY B 1 221 ? 16.234 14.586 13.812 1 92.75 221 GLY B O 1
ATOM 5261 N N . ASN B 1 222 ? 17.906 14.031 15.078 1 94.75 222 ASN B N 1
ATOM 5262 C CA . ASN B 1 222 ? 17.141 13.047 15.836 1 94.75 222 ASN B CA 1
ATOM 5263 C C . ASN B 1 222 ? 16.328 13.703 16.953 1 94.75 222 ASN B C 1
ATOM 5265 O O . ASN B 1 222 ? 15.617 13.023 17.688 1 94.75 222 ASN B O 1
ATOM 5269 N N . ARG B 1 223 ? 16.516 14.984 17.078 1 96.38 223 ARG B N 1
ATOM 5270 C CA . ARG B 1 223 ? 15.75 15.75 18.047 1 96.38 223 ARG B CA 1
ATOM 5271 C C . ARG B 1 223 ? 15.609 17.203 17.609 1 96.38 223 ARG B C 1
ATOM 5273 O O . ARG B 1 223 ? 16.562 17.812 17.125 1 96.38 223 ARG B O 1
ATOM 5280 N N . PHE B 1 224 ? 14.438 17.734 17.719 1 97.19 224 PHE B N 1
ATOM 5281 C CA . PHE B 1 224 ? 14.234 19.156 17.484 1 97.19 224 PHE B CA 1
ATOM 5282 C C . PHE B 1 224 ? 13.125 19.688 18.375 1 97.19 224 PHE B C 1
ATOM 5284 O O . PHE B 1 224 ? 12.352 18.922 18.953 1 97.19 224 PHE B O 1
ATOM 5291 N N . SER B 1 225 ? 13.102 20.938 18.562 1 96.81 225 SER B N 1
ATOM 5292 C CA . SER B 1 225 ? 12.086 21.594 19.359 1 96.81 225 SER B CA 1
ATOM 5293 C C . SER B 1 225 ? 11.812 23.016 18.859 1 96.81 225 SER B C 1
ATOM 5295 O O . SER B 1 225 ? 12.586 23.562 18.078 1 96.81 225 SER B O 1
ATOM 5297 N N . TYR B 1 226 ? 10.688 23.484 19.141 1 96.25 226 TYR B N 1
ATOM 5298 C CA . TYR B 1 226 ? 10.367 24.891 18.922 1 96.25 226 TYR B CA 1
ATOM 5299 C C . TYR B 1 226 ? 9.625 25.469 20.109 1 96.25 226 TYR B C 1
ATOM 5301 O O . TYR B 1 226 ? 9.07 24.734 20.922 1 96.25 226 TYR B O 1
ATOM 5309 N N . CYS B 1 227 ? 9.703 26.672 20.281 1 94.88 227 CYS B N 1
ATOM 5310 C CA . CYS B 1 227 ? 8.969 27.453 21.281 1 94.88 227 CYS B CA 1
ATOM 5311 C C . CYS B 1 227 ? 8.25 28.625 20.625 1 94.88 227 CYS B C 1
ATOM 5313 O O . CYS B 1 227 ? 8.875 29.625 20.25 1 94.88 227 CYS B O 1
ATOM 5315 N N . LEU B 1 228 ? 6.934 28.469 20.516 1 90.62 228 LEU B N 1
ATOM 5316 C CA . LEU B 1 228 ? 6.16 29.422 19.734 1 90.62 228 LEU B CA 1
ATOM 5317 C C . LEU B 1 228 ? 5.758 30.625 20.578 1 90.62 228 LEU B C 1
ATOM 5319 O O . LEU B 1 228 ? 5.148 30.469 21.641 1 90.62 228 LEU B O 1
ATOM 5323 N N . VAL B 1 229 ? 6.098 31.719 20.094 1 85.75 229 VAL B N 1
ATOM 5324 C CA . VAL B 1 229 ? 5.668 32.969 20.734 1 85.75 229 VAL B CA 1
ATOM 5325 C C . VAL B 1 229 ? 4.188 33.188 20.453 1 85.75 229 VAL B C 1
ATOM 5327 O O . VAL B 1 229 ? 3.697 32.906 19.359 1 85.75 229 VAL B O 1
ATOM 5330 N N . SER B 1 230 ? 3.492 33.688 21.453 1 76.5 230 SER B N 1
ATOM 5331 C CA . SER B 1 230 ? 2.043 33.844 21.422 1 76.5 230 SER B CA 1
ATOM 5332 C C . SER B 1 230 ? 1.604 34.625 20.188 1 76.5 230 SER B C 1
ATOM 5334 O O . SER B 1 230 ? 2.262 35.594 19.812 1 76.5 230 SER B O 1
ATOM 5336 N N . HIS B 1 231 ? 0.415 34.094 19.766 1 69.12 231 HIS B N 1
ATOM 5337 C CA . HIS B 1 231 ? -0.305 34.75 18.672 1 69.12 231 HIS B CA 1
ATOM 5338 C C . HIS B 1 231 ? -0.952 36.062 19.141 1 69.12 231 HIS B C 1
ATOM 5340 O O . HIS B 1 231 ? -1.378 36.156 20.297 1 69.12 231 HIS B O 1
ATOM 5346 N N . SER B 1 232 ? -0.685 37.188 18.766 1 61.16 232 SER B N 1
ATOM 5347 C CA . SER B 1 232 ? -1.475 38.312 19.266 1 61.16 232 SER B CA 1
ATOM 5348 C C . SER B 1 232 ? -2.686 38.562 18.375 1 61.16 232 SER B C 1
ATOM 5350 O O . SER B 1 232 ? -3.65 39.219 18.797 1 61.16 232 SER B O 1
ATOM 5352 N N . PHE B 1 233 ? -3.068 37.688 17.531 1 63.78 233 PHE B N 1
ATOM 5353 C CA . PHE B 1 233 ? -4.066 38 16.516 1 63.78 233 PHE B CA 1
ATOM 5354 C C . PHE B 1 233 ? -4.215 39.5 16.312 1 63.78 233 PHE B C 1
ATOM 5356 O O . PHE B 1 233 ? -5.23 39.969 15.789 1 63.78 233 PHE B O 1
ATOM 5363 N N . GLU B 1 234 ? -3.178 40.188 17.016 1 60.19 234 GLU B N 1
ATOM 5364 C CA . GLU B 1 234 ? -3.107 41.625 16.766 1 60.19 234 GLU B CA 1
ATOM 5365 C C . GLU B 1 234 ? -2.164 41.938 15.602 1 60.19 234 GLU B C 1
ATOM 5367 O O . GLU B 1 234 ? -1.005 41.5 15.609 1 60.19 234 GLU B O 1
ATOM 5372 N N . GLY B 1 235 ? -2.637 42.344 14.531 1 54.69 235 GLY B N 1
ATOM 5373 C CA . GLY B 1 235 ? -1.96 42.562 13.258 1 54.69 235 GLY B CA 1
ATOM 5374 C C . GLY B 1 235 ? -0.684 43.375 13.391 1 54.69 235 GLY B C 1
ATOM 5375 O O . GLY B 1 235 ? 0.26 43.188 12.625 1 54.69 235 GLY B O 1
ATOM 5376 N N . GLU B 1 236 ? -0.674 44.344 14.266 1 51.56 236 GLU B N 1
ATOM 5377 C CA . GLU B 1 236 ? 0.391 45.344 14.25 1 51.56 236 GLU B CA 1
ATOM 5378 C C . GLU B 1 236 ? 1.555 44.938 15.141 1 51.56 236 GLU B C 1
ATOM 5380 O O . GLU B 1 236 ? 2.604 45.594 15.156 1 51.56 236 GLU B O 1
ATOM 5385 N N . ARG B 1 237 ? 1.427 43.875 15.719 1 54.53 237 ARG B N 1
ATOM 5386 C CA . ARG B 1 237 ? 2.492 43.594 16.672 1 54.53 237 ARG B CA 1
ATOM 5387 C C . ARG B 1 237 ? 3.562 42.688 16.047 1 54.53 237 ARG B C 1
ATOM 5389 O O . ARG B 1 237 ? 3.246 41.656 15.453 1 54.53 237 ARG B O 1
ATOM 5396 N N . VAL B 1 238 ? 4.73 43.344 15.844 1 56.38 238 VAL B N 1
ATOM 5397 C CA . VAL B 1 238 ? 5.887 42.562 15.43 1 56.38 238 VAL B CA 1
ATOM 5398 C C . VAL B 1 238 ? 6.289 41.594 16.547 1 56.38 238 VAL B C 1
ATOM 5400 O O . VAL B 1 238 ? 6.594 42.031 17.672 1 56.38 238 VAL B O 1
ATOM 5403 N N . ASN B 1 239 ? 6.121 40.344 16.312 1 66.25 239 ASN B N 1
ATOM 5404 C CA . ASN B 1 239 ? 6.488 39.375 17.328 1 66.25 239 ASN B CA 1
ATOM 5405 C C . ASN B 1 239 ? 7.93 38.906 17.141 1 66.25 239 ASN B C 1
ATOM 5407 O O . ASN B 1 239 ? 8.43 38.812 16.031 1 66.25 239 ASN B O 1
ATOM 5411 N N . PRO B 1 240 ? 8.719 38.906 18.312 1 77.62 240 PRO B N 1
ATOM 5412 C CA . PRO B 1 240 ? 10.023 38.219 18.266 1 77.62 240 PRO B CA 1
ATOM 5413 C C . PRO B 1 240 ? 9.953 36.844 17.609 1 77.62 240 PRO B C 1
ATOM 5415 O O . PRO B 1 240 ? 8.875 36.25 17.562 1 77.62 240 PRO B O 1
ATOM 5418 N N . PRO B 1 241 ? 11.047 36.531 17.062 1 85.75 241 PRO B N 1
ATOM 5419 C CA . PRO B 1 241 ? 11.055 35.188 16.438 1 85.75 241 PRO B CA 1
ATOM 5420 C C . PRO B 1 241 ? 10.891 34.062 17.453 1 85.75 241 PRO B C 1
ATOM 5422 O O . PRO B 1 241 ? 11.328 34.188 18.594 1 85.75 241 PRO B O 1
ATOM 5425 N N . SER B 1 242 ? 10.188 33.031 17.016 1 91.5 242 SER B N 1
ATOM 5426 C CA . SER B 1 242 ? 10.109 31.797 17.781 1 91.5 242 SER B CA 1
ATOM 5427 C C . SER B 1 242 ? 11.312 30.906 17.516 1 91.5 242 SER B C 1
ATOM 5429 O O . SER B 1 242 ? 11.703 30.703 16.375 1 91.5 242 SER B O 1
ATOM 5431 N N . PRO B 1 243 ? 11.945 30.469 18.531 1 93.12 243 PRO B N 1
ATOM 5432 C CA . PRO B 1 243 ? 13.117 29.609 18.312 1 93.12 243 PRO B CA 1
ATOM 5433 C C . PRO B 1 243 ? 12.742 28.219 17.797 1 93.12 243 PRO B C 1
ATOM 5435 O O . PRO B 1 243 ? 11.844 27.578 18.344 1 93.12 243 PRO B O 1
ATOM 5438 N N . LEU B 1 244 ? 13.305 27.812 16.766 1 95 244 LEU B N 1
ATOM 5439 C CA . LEU B 1 244 ? 13.406 26.438 16.312 1 95 244 LEU B CA 1
ATOM 5440 C C . LEU B 1 244 ? 14.789 25.859 16.609 1 95 244 LEU B C 1
ATOM 5442 O O . LEU B 1 244 ? 15.797 26.391 16.141 1 95 244 LEU B O 1
ATOM 5446 N N . ILE B 1 245 ? 14.828 24.844 17.375 1 94.81 245 ILE B N 1
ATOM 5447 C CA . ILE B 1 245 ? 16.094 24.281 17.828 1 94.81 245 ILE B CA 1
ATOM 5448 C C . ILE B 1 245 ? 16.281 22.891 17.25 1 94.81 245 ILE B C 1
ATOM 5450 O O . ILE B 1 245 ? 15.484 21.984 17.516 1 94.81 245 ILE B O 1
ATOM 5454 N N . LEU B 1 246 ? 17.297 22.703 16.5 1 94.5 246 LEU B N 1
ATOM 5455 C CA . LEU B 1 246 ? 17.703 21.391 16.031 1 94.5 246 LEU B CA 1
ATOM 5456 C C . LEU B 1 246 ? 18.812 20.812 16.922 1 94.5 246 LEU B C 1
ATOM 5458 O O . LEU B 1 246 ? 19.797 21.5 17.203 1 94.5 246 LEU B O 1
ATOM 5462 N N . GLY B 1 247 ? 18.578 19.625 17.359 1 94.25 247 GLY B N 1
ATOM 5463 C CA . GLY B 1 247 ? 19.516 19.031 18.297 1 94.25 247 GLY B CA 1
ATOM 5464 C C . GLY B 1 247 ? 19.219 19.344 19.734 1 94.25 247 GLY B C 1
ATOM 5465 O O . GLY B 1 247 ? 18.109 19.766 20.078 1 94.25 247 GLY B O 1
ATOM 5466 N N . ARG B 1 248 ? 20.219 19.062 20.625 1 89.19 248 ARG B N 1
ATOM 5467 C CA . ARG B 1 248 ? 20.094 19.281 22.062 1 89.19 248 ARG B CA 1
ATOM 5468 C C . ARG B 1 248 ? 20.938 20.484 22.484 1 89.19 248 ARG B C 1
ATOM 5470 O O . ARG B 1 248 ? 21.953 20.797 21.875 1 89.19 248 ARG B O 1
ATOM 5477 N N . TYR B 1 249 ? 20.469 21.188 23.375 1 82.81 249 TYR B N 1
ATOM 5478 C CA . TYR B 1 249 ? 21.25 22.266 23.969 1 82.81 249 TYR B CA 1
ATOM 5479 C C . TYR B 1 249 ? 21.266 22.156 25.484 1 82.81 249 TYR B C 1
ATOM 5481 O O . TYR B 1 249 ? 20.375 21.547 26.078 1 82.81 249 TYR B O 1
ATOM 5489 N N . ASP B 1 250 ? 22.5 22.375 26.047 1 70.5 250 ASP B N 1
ATOM 5490 C CA . ASP B 1 250 ? 22.641 22.406 27.5 1 70.5 250 ASP B CA 1
ATOM 5491 C C . ASP B 1 250 ? 22.078 23.703 28.078 1 70.5 250 ASP B C 1
ATOM 5493 O O . ASP B 1 250 ? 22.375 24.781 27.578 1 70.5 250 ASP B O 1
ATOM 5497 N N . ASN B 1 251 ? 21 23.562 28.688 1 61.16 251 ASN B N 1
ATOM 5498 C CA . ASN B 1 251 ? 20.469 24.766 29.312 1 61.16 251 ASN B CA 1
ATOM 5499 C C . ASN B 1 251 ? 21.484 25.391 30.266 1 61.16 251 ASN B C 1
ATOM 5501 O O . ASN B 1 251 ? 21.828 24.812 31.297 1 61.16 251 ASN B O 1
ATOM 5505 N N . ALA B 1 252 ? 22.484 26.047 29.844 1 47.28 252 ALA B N 1
ATOM 5506 C CA . ALA B 1 252 ? 23.484 26.625 30.734 1 47.28 252 ALA B CA 1
ATOM 5507 C C . ALA B 1 252 ? 22.828 27.406 31.875 1 47.28 252 ALA B C 1
ATOM 5509 O O . ALA B 1 252 ? 23.453 27.641 32.906 1 47.28 252 ALA B O 1
ATOM 5510 N N . GLY B 1 253 ? 21.938 28.297 31.594 1 46.38 253 GLY B N 1
ATOM 5511 C CA . GLY B 1 253 ? 21.672 29.344 32.562 1 46.38 253 GLY B CA 1
ATOM 5512 C C . GLY B 1 253 ? 20.969 28.844 33.812 1 46.38 253 GLY B C 1
ATOM 5513 O O . GLY B 1 253 ? 20.562 29.641 34.656 1 46.38 253 GLY B O 1
ATOM 5514 N N . GLY B 1 254 ? 20.984 27.562 34.281 1 47.28 254 GLY B N 1
ATOM 5515 C CA . GLY B 1 254 ? 20.641 27.203 35.656 1 47.28 254 GLY B CA 1
ATOM 5516 C C . GLY B 1 254 ? 19.203 26.766 35.812 1 47.28 254 GLY B C 1
ATOM 5517 O O . GLY B 1 254 ? 18.797 26.297 36.875 1 47.28 254 GLY B O 1
ATOM 5518 N N . GLU B 1 255 ? 18.25 27.312 35.125 1 50.81 255 GLU B N 1
ATOM 5519 C CA . GLU B 1 255 ? 16.891 26.969 35.5 1 50.81 255 GLU B CA 1
ATOM 5520 C C . GLU B 1 255 ? 16.5 25.594 35 1 50.81 255 GLU B C 1
ATOM 5522 O O . GLU B 1 255 ? 16.672 25.281 33.812 1 50.81 255 GLU B O 1
ATOM 5527 N N . GLU B 1 256 ? 16.531 24.656 35.875 1 60.81 256 GLU B N 1
ATOM 5528 C CA . GLU B 1 256 ? 16.094 23.281 35.656 1 60.81 256 GLU B CA 1
ATOM 5529 C C . GLU B 1 256 ? 14.727 23.234 34.969 1 60.81 256 GLU B C 1
ATOM 5531 O O . GLU B 1 256 ? 13.719 23.641 35.562 1 60.81 256 GLU B O 1
ATOM 5536 N N . VAL B 1 257 ? 14.641 23.328 33.625 1 77.5 257 VAL B N 1
ATOM 5537 C CA . VAL B 1 257 ? 13.367 23.188 32.938 1 77.5 257 VAL B CA 1
ATOM 5538 C C . VAL B 1 257 ? 12.945 21.734 32.875 1 77.5 257 VAL B C 1
ATOM 5540 O O . VAL B 1 257 ? 13.734 20.859 32.5 1 77.5 257 VAL B O 1
ATOM 5543 N N . GLU B 1 258 ? 11.836 21.5 33.594 1 85.19 258 GLU B N 1
ATOM 5544 C CA . GLU B 1 258 ? 11.297 20.141 33.688 1 85.19 258 GLU B CA 1
ATOM 5545 C C . GLU B 1 258 ? 10.344 19.859 32.531 1 85.19 258 GLU B C 1
ATOM 5547 O O . GLU B 1 258 ? 9.305 20.516 32.406 1 85.19 258 GLU B O 1
ATOM 5552 N N . PHE B 1 259 ? 10.766 19.016 31.594 1 91.62 259 PHE B N 1
ATOM 5553 C CA . PHE B 1 259 ? 9.898 18.578 30.516 1 91.62 259 PHE B CA 1
ATOM 5554 C C . PHE B 1 259 ? 8.953 17.484 30.984 1 91.62 259 PHE B C 1
ATOM 5556 O O . PHE B 1 259 ? 9.344 16.594 31.75 1 91.62 259 PHE B O 1
ATOM 5563 N N . VAL B 1 260 ? 7.75 17.594 30.625 1 94.12 260 VAL B N 1
ATOM 5564 C CA . VAL B 1 260 ? 6.785 16.5 30.703 1 94.12 260 VAL B CA 1
ATOM 5565 C C . VAL B 1 260 ? 6.754 15.734 29.391 1 94.12 260 VAL B C 1
ATOM 5567 O O . VAL B 1 260 ? 6.465 16.297 28.344 1 94.12 260 VAL B O 1
ATOM 5570 N N . TYR B 1 261 ? 7.051 14.438 29.516 1 95.88 261 TYR B N 1
ATOM 5571 C CA . TYR B 1 261 ? 7.137 13.648 28.297 1 95.88 261 TYR B CA 1
ATOM 5572 C C . TYR B 1 261 ? 5.953 12.695 28.172 1 95.88 261 TYR B C 1
ATOM 5574 O O . TYR B 1 261 ? 5.398 12.258 29.188 1 95.88 261 TYR B O 1
ATOM 5582 N N . THR B 1 262 ? 5.562 12.445 27 1 97.44 262 THR B N 1
ATOM 5583 C CA . THR B 1 262 ? 4.629 11.383 26.625 1 97.44 262 THR B CA 1
ATOM 5584 C C . THR B 1 262 ? 5.145 10.609 25.422 1 97.44 262 THR B C 1
ATOM 5586 O O . THR B 1 262 ? 5.758 11.188 24.516 1 97.44 262 THR B O 1
ATOM 5589 N N . SER B 1 263 ? 4.891 9.328 25.422 1 96.81 263 SER B N 1
ATOM 5590 C CA . SER B 1 263 ? 5.406 8.477 24.344 1 96.81 263 SER B CA 1
ATOM 5591 C C . SER B 1 263 ? 4.625 8.68 23.047 1 96.81 263 SER B C 1
ATOM 5593 O O . SER B 1 263 ? 3.404 8.859 23.078 1 96.81 263 SER B O 1
ATOM 5595 N N . MET B 1 264 ? 5.363 8.609 21.938 1 97.19 264 MET B N 1
ATOM 5596 C CA . MET B 1 264 ? 4.703 8.633 20.641 1 97.19 264 MET B CA 1
ATOM 5597 C C . MET B 1 264 ? 3.996 7.309 20.359 1 97.19 264 MET B C 1
ATOM 5599 O O . MET B 1 264 ? 4.5 6.246 20.719 1 97.19 264 MET B O 1
ATOM 5603 N N . LEU B 1 265 ? 2.859 7.426 19.75 1 96.81 265 LEU B N 1
ATOM 5604 C CA . LEU B 1 265 ? 2.133 6.254 19.281 1 96.81 265 LEU B CA 1
ATOM 5605 C C . LEU B 1 265 ? 2.475 5.965 17.812 1 96.81 265 LEU B C 1
ATOM 5607 O O . LEU B 1 265 ? 2.604 6.891 17.016 1 96.81 265 LEU B O 1
ATOM 5611 N N . ARG B 1 266 ? 2.66 4.715 17.547 1 93.25 266 ARG B N 1
ATOM 5612 C CA . ARG B 1 266 ? 2.896 4.328 16.156 1 93.25 266 ARG B CA 1
ATOM 5613 C C . ARG B 1 266 ? 1.591 4.281 15.375 1 93.25 266 ARG B C 1
ATOM 5615 O O . ARG B 1 266 ? 0.611 3.682 15.82 1 93.25 266 ARG B O 1
ATOM 5622 N N . ASN B 1 267 ? 1.555 4.957 14.32 1 92.88 267 ASN B N 1
ATOM 5623 C CA . ASN B 1 267 ? 0.431 4.906 13.391 1 92.88 267 ASN B CA 1
ATOM 5624 C C . ASN B 1 267 ? 0.782 4.117 12.125 1 92.88 267 ASN B C 1
ATOM 5626 O O . ASN B 1 267 ? 1.585 4.57 11.312 1 92.88 267 ASN B O 1
ATOM 5630 N N . PRO B 1 268 ? 0.175 2.98 11.883 1 87.81 268 PRO B N 1
ATOM 5631 C CA . PRO B 1 268 ? 0.563 2.133 10.75 1 87.81 268 PRO B CA 1
ATOM 5632 C C . PRO B 1 268 ? 0.118 2.699 9.406 1 87.81 268 PRO B C 1
ATOM 5634 O O . PRO B 1 268 ? 0.723 2.396 8.375 1 87.81 268 PRO B O 1
ATOM 5637 N N . LYS B 1 269 ? -0.931 3.516 9.359 1 86.88 269 LYS B N 1
ATOM 5638 C CA . LYS B 1 269 ? -1.468 4.055 8.109 1 86.88 269 LYS B CA 1
ATOM 5639 C C . LYS B 1 269 ? -0.876 5.426 7.809 1 86.88 269 LYS B C 1
ATOM 5641 O O . LYS B 1 269 ? -0.728 5.801 6.641 1 86.88 269 LYS B O 1
ATOM 5646 N N . HIS B 1 270 ? -0.596 6.164 8.844 1 90.38 270 HIS B N 1
ATOM 5647 C CA . HIS B 1 270 ? -0.041 7.504 8.711 1 90.38 270 HIS B CA 1
ATOM 5648 C C . HIS B 1 270 ? 1.226 7.664 9.539 1 90.38 270 HIS B C 1
ATOM 5650 O O . HIS B 1 270 ? 1.252 8.445 10.5 1 90.38 270 HIS B O 1
ATOM 5656 N N . PRO B 1 271 ? 2.213 6.957 9.102 1 91.12 271 PRO B N 1
ATOM 5657 C CA . PRO B 1 271 ? 3.428 6.91 9.914 1 91.12 271 PRO B CA 1
ATOM 5658 C C . PRO B 1 271 ? 4.133 8.266 10 1 91.12 271 PRO B C 1
ATOM 5660 O O . PRO B 1 271 ? 5.023 8.445 10.836 1 91.12 271 PRO B O 1
ATOM 5663 N N . TYR B 1 272 ? 3.717 9.266 9.242 1 91.88 272 TYR B N 1
ATOM 5664 C CA . TYR B 1 272 ? 4.395 10.555 9.203 1 91.88 272 TYR B CA 1
ATOM 5665 C C . TYR B 1 272 ? 3.896 11.469 10.312 1 91.88 272 TYR B C 1
ATOM 5667 O O . TYR B 1 272 ? 4.512 12.5 10.602 1 91.88 272 TYR B O 1
ATOM 5675 N N . PHE B 1 273 ? 2.848 11.102 11.047 1 94.69 273 PHE B N 1
ATOM 5676 C CA . PHE B 1 273 ? 2.285 11.922 12.109 1 94.69 273 PHE B CA 1
ATOM 5677 C C . PHE B 1 273 ? 3.018 11.688 13.43 1 94.69 273 PHE B C 1
ATOM 5679 O O . PHE B 1 273 ? 3.4 10.555 13.734 1 94.69 273 PHE B O 1
ATOM 5686 N N . TYR B 1 274 ? 3.195 12.742 14.141 1 97.56 274 TYR B N 1
ATOM 5687 C CA . TYR B 1 274 ? 3.525 12.625 15.562 1 97.56 274 TYR B CA 1
ATOM 5688 C C . TYR B 1 274 ? 2.266 12.477 16.406 1 97.56 274 TYR B C 1
ATOM 5690 O O . TYR B 1 274 ? 1.628 13.469 16.766 1 97.56 274 TYR B O 1
ATOM 5698 N N . CYS B 1 275 ? 1.98 11.219 16.781 1 97.5 275 CYS B N 1
ATOM 5699 C CA . CYS B 1 275 ? 0.758 10.914 17.516 1 97.5 275 CYS B CA 1
ATOM 5700 C C . CYS B 1 275 ? 1.063 10.586 18.969 1 97.5 275 CYS B C 1
ATOM 5702 O O . CYS B 1 275 ? 2.051 9.914 19.266 1 97.5 275 CYS B O 1
ATOM 5704 N N . VAL B 1 276 ? 0.224 11.117 19.844 1 98.12 276 VAL B N 1
ATOM 5705 C CA . VAL B 1 276 ? 0.332 10.812 21.266 1 98.12 276 VAL B CA 1
ATOM 5706 C C . VAL B 1 276 ? -1.037 10.422 21.812 1 98.12 276 VAL B C 1
ATOM 5708 O O . VAL B 1 276 ? -2.053 10.57 21.125 1 98.12 276 VAL B O 1
ATOM 5711 N N . GLY B 1 277 ? -0.98 9.898 23.031 1 98.12 277 GLY B N 1
ATOM 5712 C CA . GLY B 1 277 ? -2.225 9.523 23.672 1 98.12 277 GLY B CA 1
ATOM 5713 C C . GLY B 1 277 ? -2.701 10.555 24.688 1 98.12 277 GLY B C 1
ATOM 5714 O O . GLY B 1 277 ? -1.893 11.164 25.391 1 98.12 277 GLY B O 1
ATOM 5715 N N . LEU B 1 278 ? -3.984 10.734 24.75 1 98.31 278 LEU B N 1
ATOM 5716 C CA . LEU B 1 278 ? -4.621 11.633 25.703 1 98.31 278 LEU B CA 1
ATOM 5717 C C . LEU B 1 278 ? -5.566 10.867 26.625 1 98.31 278 LEU B C 1
ATOM 5719 O O . LEU B 1 278 ? -6.41 10.102 26.156 1 98.31 278 LEU B O 1
ATOM 5723 N N . VAL B 1 279 ? -5.434 11.047 27.922 1 97.56 279 VAL B N 1
ATOM 5724 C CA . VAL B 1 279 ? -6.254 10.305 28.875 1 97.56 279 VAL B CA 1
ATOM 5725 C C . VAL B 1 279 ? -7.414 11.18 29.344 1 97.56 279 VAL B C 1
ATOM 5727 O O . VAL B 1 279 ? -8.461 10.664 29.75 1 97.56 279 VAL B O 1
ATOM 5730 N N . GLY B 1 280 ? -7.152 12.508 29.25 1 98.12 280 GLY B N 1
ATOM 5731 C CA . GLY B 1 280 ? -8.234 13.383 29.672 1 98.12 280 GLY B CA 1
ATOM 5732 C C . GLY B 1 280 ? -7.848 14.852 29.688 1 98.12 280 GLY B C 1
ATOM 5733 O O . GLY B 1 280 ? -6.699 15.195 29.391 1 98.12 280 GLY B O 1
ATOM 5734 N N . ILE B 1 281 ? -8.828 15.672 29.984 1 98.44 281 ILE B N 1
ATOM 5735 C CA . ILE B 1 281 ? -8.648 17.109 30.156 1 98.44 281 ILE B CA 1
ATOM 5736 C C . ILE B 1 281 ? -9.281 17.547 31.484 1 98.44 281 ILE B C 1
ATOM 5738 O O . ILE B 1 281 ? -10.391 17.125 31.828 1 98.44 281 ILE B O 1
ATOM 5742 N N . SER B 1 282 ? -8.57 18.328 32.219 1 98.12 282 SER B N 1
ATOM 5743 C CA . SER B 1 282 ? -9.109 18.891 33.438 1 98.12 282 SER B CA 1
ATOM 5744 C C . SER B 1 282 ? -9.578 20.328 33.25 1 98.12 282 SER B C 1
ATOM 5746 O O . SER B 1 282 ? -8.906 21.125 32.562 1 98.12 282 SER B O 1
ATOM 5748 N N . VAL B 1 283 ? -10.672 20.625 33.719 1 97.81 283 VAL B N 1
ATOM 5749 C CA . VAL B 1 283 ? -11.219 21.969 33.844 1 97.81 283 VAL B CA 1
ATOM 5750 C C . VAL B 1 283 ? -11.438 22.297 35.312 1 97.81 283 VAL B C 1
ATOM 5752 O O . VAL B 1 283 ? -12.336 21.75 35.938 1 97.81 283 VAL B O 1
ATOM 5755 N N . GLY B 1 284 ? -10.609 23.172 35.781 1 95.5 284 GLY B N 1
ATOM 5756 C CA . GLY B 1 284 ? -10.609 23.328 37.219 1 95.5 284 GLY B CA 1
ATOM 5757 C C . GLY B 1 284 ? -10.227 22.047 37.938 1 95.5 284 GLY B C 1
ATOM 5758 O O . GLY B 1 284 ? -9.188 21.453 37.656 1 95.5 284 GLY B O 1
ATOM 5759 N N . LYS B 1 285 ? -11.07 21.641 38.812 1 94.38 285 LYS B N 1
ATOM 5760 C CA . LYS B 1 285 ? -10.773 20.469 39.625 1 94.38 285 LYS B CA 1
ATOM 5761 C C . LYS B 1 285 ? -11.367 19.203 39.031 1 94.38 285 LYS B C 1
ATOM 5763 O O . LYS B 1 285 ? -11.062 18.094 39.438 1 94.38 285 LYS B O 1
ATOM 5768 N N . LYS B 1 286 ? -12.109 19.328 38.031 1 97.31 286 LYS B N 1
ATOM 5769 C CA . LYS B 1 286 ? -12.773 18.188 37.406 1 97.31 286 LYS B CA 1
ATOM 5770 C C . LYS B 1 286 ? -12 17.672 36.219 1 97.31 286 LYS B C 1
ATOM 5772 O O . LYS B 1 286 ? -11.656 18.438 35.312 1 97.31 286 LYS B O 1
ATOM 5777 N N . THR B 1 287 ? -11.742 16.422 36.25 1 97.5 287 THR B N 1
ATOM 5778 C CA . THR B 1 287 ? -11.078 15.773 35.125 1 97.5 287 THR B CA 1
ATOM 5779 C C . THR B 1 287 ? -12.094 15.031 34.25 1 97.5 287 THR B C 1
ATOM 5781 O O . THR B 1 287 ? -12.836 14.188 34.75 1 97.5 287 THR B O 1
ATOM 5784 N N . ILE B 1 288 ? -12.156 15.375 33.031 1 98.31 288 ILE B N 1
ATOM 5785 C CA . ILE B 1 288 ? -13.016 14.711 32.031 1 98.31 288 ILE B CA 1
ATOM 5786 C C . ILE B 1 288 ? -12.211 13.633 31.312 1 98.31 288 ILE B C 1
ATOM 5788 O O . ILE B 1 288 ? -11.242 13.938 30.609 1 98.31 288 ILE B O 1
ATOM 5792 N N . PRO B 1 289 ? -12.633 12.391 31.453 1 97.88 289 PRO B N 1
ATOM 5793 C CA . PRO B 1 289 ? -11.891 11.328 30.781 1 97.88 289 PRO B CA 1
ATOM 5794 C C . PRO B 1 289 ? -12.023 11.383 29.266 1 97.88 289 PRO B C 1
ATOM 5796 O O . PRO B 1 289 ? -13.109 11.664 28.75 1 97.88 289 PRO B O 1
ATOM 5799 N N . ALA B 1 290 ? -10.922 11.156 28.562 1 97.75 290 ALA B N 1
ATOM 5800 C CA . ALA B 1 290 ? -10.945 11.094 27.109 1 97.75 290 ALA B CA 1
ATOM 5801 C C . ALA B 1 290 ? -11.516 9.758 26.625 1 97.75 290 ALA B C 1
ATOM 5803 O O . ALA B 1 290 ? -11.398 8.742 27.312 1 97.75 290 ALA B O 1
ATOM 5804 N N . PRO B 1 291 ? -12.156 9.773 25.469 1 96.38 291 PRO B N 1
ATOM 5805 C CA . PRO B 1 291 ? -12.562 8.492 24.906 1 96.38 291 PRO B CA 1
ATOM 5806 C C . PRO B 1 291 ? -11.375 7.586 24.578 1 96.38 291 PRO B C 1
ATOM 5808 O O . PRO B 1 291 ? -10.266 8.078 24.344 1 96.38 291 PRO B O 1
ATOM 5811 N N . GLU B 1 292 ? -11.641 6.305 24.484 1 95.44 292 GLU B N 1
ATOM 5812 C CA . GLU B 1 292 ? -10.602 5.301 24.281 1 95.44 292 GLU B CA 1
ATOM 5813 C C . GLU B 1 292 ? -9.836 5.551 22.984 1 95.44 292 GLU B C 1
ATOM 5815 O O . GLU B 1 292 ? -8.633 5.32 22.922 1 95.44 292 GLU B O 1
ATOM 5820 N N . MET B 1 293 ? -10.461 6.055 22.016 1 95.69 293 MET B N 1
ATOM 5821 C CA . MET B 1 293 ? -9.859 6.238 20.688 1 95.69 293 MET B CA 1
ATOM 5822 C C . MET B 1 293 ? -8.742 7.277 20.75 1 95.69 293 MET B C 1
ATOM 5824 O O . MET B 1 293 ? -7.895 7.332 19.859 1 95.69 293 MET B O 1
ATOM 5828 N N . LEU B 1 294 ? -8.727 8.156 21.75 1 97.62 294 LEU B N 1
ATOM 5829 C CA . LEU B 1 294 ? -7.691 9.18 21.844 1 97.62 294 LEU B CA 1
ATOM 5830 C C . LEU B 1 294 ? -6.461 8.641 22.562 1 97.62 294 LEU B C 1
ATOM 5832 O O . LEU B 1 294 ? -5.398 9.266 22.547 1 97.62 294 LEU B O 1
ATOM 5836 N N . LYS B 1 295 ? -6.566 7.469 23.172 1 97 295 LYS B N 1
ATOM 5837 C CA . LYS B 1 295 ? -5.477 6.922 23.984 1 97 295 LYS B CA 1
ATOM 5838 C C . LYS B 1 295 ? -4.551 6.055 23.125 1 97 295 LYS B C 1
ATOM 5840 O O . LYS B 1 295 ? -3.412 5.789 23.531 1 97 295 LYS B O 1
ATOM 5845 N N . ARG B 1 296 ? -5.121 5.613 22.016 1 96.25 296 ARG B N 1
ATOM 5846 C CA . ARG B 1 296 ? -4.371 4.691 21.172 1 96.25 296 ARG B CA 1
ATOM 5847 C C . ARG B 1 296 ? -4.703 4.902 19.703 1 96.25 296 ARG B C 1
ATOM 5849 O O . ARG B 1 296 ? -5.594 5.691 19.359 1 96.25 296 ARG B O 1
ATOM 5856 N N . VAL B 1 297 ? -3.895 4.246 18.828 1 95.19 297 VAL B N 1
ATOM 5857 C CA . VAL B 1 297 ? -4.156 4.184 17.391 1 95.19 297 VAL B CA 1
ATOM 5858 C C . VAL B 1 297 ? -4.465 2.744 16.984 1 95.19 297 VAL B C 1
ATOM 5860 O O . VAL B 1 297 ? -3.76 1.814 17.391 1 95.19 297 VAL B O 1
ATOM 5863 N N . ASP B 1 298 ? -5.465 2.543 16.203 1 91.31 298 ASP B N 1
ATOM 5864 C CA . ASP B 1 298 ? -5.832 1.183 15.812 1 91.31 298 ASP B CA 1
ATOM 5865 C C . ASP B 1 298 ? -5.156 0.778 14.508 1 91.31 298 ASP B C 1
ATOM 5867 O O . ASP B 1 298 ? -4.355 1.536 13.953 1 91.31 298 ASP B O 1
ATOM 5871 N N . TYR B 1 299 ? -5.445 -0.41 14.008 1 85.12 299 TYR B N 1
ATOM 5872 C CA . TYR B 1 299 ? -4.762 -0.982 12.852 1 85.12 299 TYR B CA 1
ATOM 5873 C C . TYR B 1 299 ? -5.148 -0.251 11.57 1 85.12 299 TYR B C 1
ATOM 5875 O O . TYR B 1 299 ? -4.426 -0.313 10.578 1 85.12 299 TYR B O 1
ATOM 5883 N N . LYS B 1 300 ? -6.305 0.471 11.633 1 85.12 300 LYS B N 1
ATOM 5884 C CA . LYS B 1 300 ? -6.738 1.239 10.469 1 85.12 300 LYS B CA 1
ATOM 5885 C C . LYS B 1 300 ? -6.152 2.648 10.492 1 85.12 300 LYS B C 1
ATOM 5887 O O . LYS B 1 300 ? -6.43 3.455 9.602 1 85.12 300 LYS B O 1
ATOM 5892 N N . GLY B 1 301 ? -5.371 2.951 11.578 1 90.69 301 GLY B N 1
ATOM 5893 C CA . GLY B 1 301 ? -4.73 4.25 11.695 1 90.69 301 GLY B CA 1
ATOM 5894 C C . GLY B 1 301 ? -5.613 5.293 12.352 1 90.69 301 GLY B C 1
ATOM 5895 O O . GLY B 1 301 ? -5.316 6.488 12.297 1 90.69 301 GLY B O 1
ATOM 5896 N N . SER B 1 302 ? -6.703 4.852 12.906 1 92.5 302 SER B N 1
ATOM 5897 C CA . SER B 1 302 ? -7.645 5.762 13.555 1 92.5 302 SER B CA 1
ATOM 5898 C C . SER B 1 302 ? -7.273 5.984 15.016 1 92.5 302 SER B C 1
ATOM 5900 O O . SER B 1 302 ? -6.871 5.051 15.711 1 92.5 302 SER B O 1
ATOM 5902 N N . GLY B 1 303 ? -7.352 7.238 15.359 1 95.38 303 GLY B N 1
ATOM 5903 C CA . GLY B 1 303 ? -7.215 7.512 16.781 1 95.38 303 GLY B CA 1
ATOM 5904 C C . GLY B 1 303 ? -5.961 8.305 17.109 1 95.38 303 GLY B C 1
ATOM 5905 O O . GLY B 1 303 ? -5.27 8.789 16.219 1 95.38 303 GLY B O 1
ATOM 5906 N N . GLY B 1 304 ? -5.816 8.555 18.453 1 97.19 304 GLY B N 1
ATOM 5907 C CA . GLY B 1 304 ? -4.688 9.328 18.953 1 97.19 304 GLY B CA 1
ATOM 5908 C C . GLY B 1 304 ? -4.859 10.82 18.766 1 97.19 304 GLY B C 1
ATOM 5909 O O . GLY B 1 304 ? -5.918 11.281 18.328 1 97.19 304 GLY B O 1
ATOM 5910 N N . VAL B 1 305 ? -3.854 11.555 19.203 1 98.12 305 VAL B N 1
ATOM 5911 C CA . VAL B 1 305 ? -3.803 13.008 19.078 1 98.12 305 VAL B CA 1
ATOM 5912 C C . VAL B 1 305 ? -2.551 13.414 18.297 1 98.12 305 VAL B C 1
ATOM 5914 O O . VAL B 1 305 ? -1.43 13.117 18.719 1 98.12 305 VAL B O 1
ATOM 5917 N N . VAL B 1 306 ? -2.75 14.062 17.203 1 97.31 306 VAL B N 1
ATOM 5918 C CA . VAL B 1 306 ? -1.608 14.531 16.422 1 97.31 306 VAL B CA 1
ATOM 5919 C C . VAL B 1 306 ? -1.151 15.891 16.938 1 97.31 306 VAL B C 1
ATOM 5921 O O . VAL B 1 306 ? -1.961 16.812 17.094 1 97.31 306 VAL B O 1
ATOM 5924 N N . VAL B 1 307 ? 0.102 15.992 17.297 1 97.75 307 VAL B N 1
ATOM 5925 C CA . VAL B 1 307 ? 0.693 17.281 17.625 1 97.75 307 VAL B CA 1
ATOM 5926 C C . VAL B 1 307 ? 1.105 18 16.344 1 97.75 307 VAL B C 1
ATOM 5928 O O . VAL B 1 307 ? 2.061 17.594 15.672 1 97.75 307 VAL B O 1
ATOM 5931 N N . ASP B 1 308 ? 0.433 19.031 16.016 1 95.06 308 ASP B N 1
ATOM 5932 C CA . ASP B 1 308 ? 0.549 19.625 14.695 1 95.06 308 ASP B CA 1
ATOM 5933 C C . ASP B 1 308 ? 0.834 21.125 14.781 1 95.06 308 ASP B C 1
ATOM 5935 O O . ASP B 1 308 ? -0.002 21.891 15.258 1 95.06 308 ASP B O 1
ATOM 5939 N N . SER B 1 309 ? 1.936 21.5 14.242 1 93.06 309 SER B N 1
ATOM 5940 C CA . SER B 1 309 ? 2.289 22.906 14.211 1 93.06 309 SER B CA 1
ATOM 5941 C C . SER B 1 309 ? 1.566 23.641 13.086 1 93.06 309 SER B C 1
ATOM 5943 O O . SER B 1 309 ? 1.512 24.859 13.062 1 93.06 309 SER B O 1
ATOM 5945 N N . GLY B 1 310 ? 1.036 22.859 12.102 1 90.44 310 GLY B N 1
ATOM 5946 C CA . GLY B 1 310 ? 0.438 23.469 10.922 1 90.44 310 GLY B CA 1
ATOM 5947 C C . GLY B 1 310 ? -1.03 23.812 11.102 1 90.44 310 GLY B C 1
ATOM 5948 O O . GLY B 1 310 ? -1.61 24.531 10.289 1 90.44 310 GLY B O 1
ATOM 5949 N N . THR B 1 311 ? -1.622 23.297 12.109 1 91.88 311 THR B N 1
ATOM 5950 C CA . THR B 1 311 ? -3.002 23.609 12.461 1 91.88 311 THR B CA 1
ATOM 5951 C C . THR B 1 311 ? -3.055 24.562 13.664 1 91.88 311 THR B C 1
ATOM 5953 O O . THR B 1 311 ? -2.281 24.406 14.609 1 91.88 311 THR B O 1
ATOM 5956 N N . THR B 1 312 ? -3.955 25.469 13.625 1 90.94 312 THR B N 1
ATOM 5957 C CA . THR B 1 312 ? -3.947 26.5 14.664 1 90.94 312 THR B CA 1
ATOM 5958 C C . THR B 1 312 ? -4.633 26 15.93 1 90.94 312 THR B C 1
ATOM 5960 O O . THR B 1 312 ? -4.023 25.953 17 1 90.94 312 THR B O 1
ATOM 5963 N N . PHE B 1 313 ? -5.871 25.594 15.797 1 94.25 313 PHE B N 1
ATOM 5964 C CA . PHE B 1 313 ? -6.633 25.297 17 1 94.25 313 PHE B CA 1
ATOM 5965 C C . PHE B 1 313 ? -6.68 23.797 17.266 1 94.25 313 PHE B C 1
ATOM 5967 O O . PHE B 1 313 ? -6.637 23 16.312 1 94.25 313 PHE B O 1
ATOM 5974 N N . THR B 1 314 ? -6.758 23.484 18.5 1 97.5 314 THR B N 1
ATOM 5975 C CA . THR B 1 314 ? -6.969 22.094 18.906 1 97.5 314 THR B CA 1
ATOM 5976 C C . THR B 1 314 ? -8.391 21.656 18.594 1 97.5 314 THR B C 1
ATOM 5978 O O . THR B 1 314 ? -9.352 22.391 18.828 1 97.5 314 THR B O 1
ATOM 5981 N N . ILE B 1 315 ? -8.477 20.531 18.047 1 97.69 315 ILE B N 1
ATOM 5982 C CA . ILE B 1 315 ? -9.766 19.969 17.672 1 97.69 315 ILE B CA 1
ATOM 5983 C C . ILE B 1 315 ? -9.992 18.641 18.406 1 97.69 315 ILE B C 1
ATOM 5985 O O . ILE B 1 315 ? -9.133 17.766 18.391 1 97.69 315 ILE B O 1
ATOM 5989 N N . LEU B 1 316 ? -11.125 18.547 19.047 1 98.06 316 LEU B N 1
ATOM 5990 C CA . LEU B 1 316 ? -11.516 17.375 19.812 1 98.06 316 LEU B CA 1
ATOM 5991 C C . LEU B 1 316 ? -12.758 16.719 19.219 1 98.06 316 LEU B C 1
ATOM 5993 O O . LEU B 1 316 ? -13.562 17.391 18.562 1 98.06 316 LEU B O 1
ATOM 5997 N N . PRO B 1 317 ? -12.883 15.414 19.469 1 97.06 317 PRO B N 1
ATOM 5998 C CA . PRO B 1 317 ? -14.148 14.789 19.047 1 97.06 317 PRO B CA 1
ATOM 5999 C C . PRO B 1 317 ? -15.359 15.375 19.766 1 97.06 317 PRO B C 1
ATOM 6001 O O . PRO B 1 317 ? -15.258 15.789 20.922 1 97.06 317 PRO B O 1
ATOM 6004 N N . ALA B 1 318 ? -16.438 15.297 19.172 1 96.62 318 ALA B N 1
ATOM 6005 C CA . ALA B 1 318 ? -17.641 16.031 19.562 1 96.62 318 ALA B CA 1
ATOM 6006 C C . ALA B 1 318 ? -18.016 15.711 21.016 1 96.62 318 ALA B C 1
ATOM 6008 O O . ALA B 1 318 ? -18.25 16.625 21.812 1 96.62 318 ALA B O 1
ATOM 6009 N N . SER B 1 319 ? -18.141 14.445 21.359 1 96.69 319 SER B N 1
ATOM 6010 C CA . SER B 1 319 ? -18.578 14.086 22.688 1 96.69 319 SER B CA 1
ATOM 6011 C C . SER B 1 319 ? -17.609 14.602 23.75 1 96.69 319 SER B C 1
ATOM 6013 O O . SER B 1 319 ? -18.047 15.117 24.797 1 96.69 319 SER B O 1
ATOM 6015 N N . PHE B 1 320 ? -16.406 14.422 23.5 1 98.06 320 PHE B N 1
ATOM 6016 C CA . PHE B 1 320 ? -15.383 14.867 24.422 1 98.06 320 PHE B CA 1
ATOM 6017 C C . PHE B 1 320 ? -15.352 16.391 24.516 1 98.06 320 PHE B C 1
ATOM 6019 O O . PHE B 1 320 ? -15.297 16.953 25.609 1 98.06 320 PHE B O 1
ATOM 6026 N N . TYR B 1 321 ? -15.383 17.062 23.359 1 98 321 TYR B N 1
ATOM 6027 C CA . TYR B 1 321 ? -15.445 18.516 23.281 1 98 321 TYR B CA 1
ATOM 6028 C C . TYR B 1 321 ? -16.609 19.062 24.109 1 98 321 TYR B C 1
ATOM 6030 O O . TYR B 1 321 ? -16.438 19.984 24.906 1 98 321 TYR B O 1
ATOM 6038 N N . ASN B 1 322 ? -17.734 18.484 23.906 1 97.81 322 ASN B N 1
ATOM 6039 C CA . ASN B 1 322 ? -18.953 18.953 24.578 1 97.81 322 ASN B CA 1
ATOM 6040 C C . ASN B 1 322 ? -18.828 18.812 26.094 1 97.81 322 ASN B C 1
ATOM 6042 O O . ASN B 1 322 ? -19.266 19.688 26.844 1 97.81 322 ASN B O 1
ATOM 6046 N N . SER B 1 323 ? -18.25 17.734 26.5 1 98.19 323 SER B N 1
ATOM 6047 C CA . SER B 1 323 ? -18.062 17.547 27.938 1 98.19 323 SER B CA 1
ATOM 6048 C C . SER B 1 323 ? -17.141 18.594 28.531 1 98.19 323 SER B C 1
ATOM 6050 O O . SER B 1 323 ? -17.391 19.109 29.625 1 98.19 323 SER B O 1
ATOM 6052 N N . VAL B 1 324 ? -16.094 18.875 27.844 1 98.12 324 VAL B N 1
ATOM 6053 C CA . VAL B 1 324 ? -15.141 19.875 28.281 1 98.12 324 VAL B CA 1
ATOM 6054 C C . VAL B 1 324 ? -15.805 21.25 28.312 1 98.12 324 VAL B C 1
ATOM 6056 O O . VAL B 1 324 ? -15.688 21.984 29.312 1 98.12 324 VAL B O 1
ATOM 6059 N N . VAL B 1 325 ? -16.484 21.578 27.266 1 97.06 325 VAL B N 1
ATOM 6060 C CA . VAL B 1 325 ? -17.156 22.875 27.125 1 97.06 325 VAL B CA 1
ATOM 6061 C C . VAL B 1 325 ? -18.234 23.016 28.203 1 97.06 325 VAL B C 1
ATOM 6063 O O . VAL B 1 325 ? -18.406 24.094 28.781 1 97.06 325 VAL B O 1
ATOM 6066 N N . ASP B 1 326 ? -18.984 21.938 28.406 1 97.12 326 ASP B N 1
ATOM 6067 C CA . ASP B 1 326 ? -20.016 21.969 29.422 1 97.12 326 ASP B CA 1
ATOM 6068 C C . ASP B 1 326 ? -19.438 22.312 30.797 1 97.12 326 ASP B C 1
ATOM 6070 O O . ASP B 1 326 ? -20 23.125 31.531 1 97.12 326 ASP B O 1
ATOM 6074 N N . GLU B 1 327 ? -18.406 21.688 31.141 1 97.06 327 GLU B N 1
ATOM 6075 C CA . GLU B 1 327 ? -17.766 21.953 32.438 1 97.06 327 GLU B CA 1
ATOM 6076 C C . GLU B 1 327 ? -17.234 23.375 32.5 1 97.06 327 GLU B C 1
ATOM 6078 O O . GLU B 1 327 ? -17.344 24.031 33.531 1 97.06 327 GLU B O 1
ATOM 6083 N N . PHE B 1 328 ? -16.641 23.844 31.438 1 96.56 328 PHE B N 1
ATOM 6084 C CA . PHE B 1 328 ? -16.125 25.203 31.359 1 96.56 328 PHE B CA 1
ATOM 6085 C C . PHE B 1 328 ? -17.266 26.219 31.516 1 96.56 328 PHE B C 1
ATOM 6087 O O . PHE B 1 328 ? -17.141 27.188 32.281 1 96.56 328 PHE B O 1
ATOM 6094 N N . ASP B 1 329 ? -18.328 25.984 30.828 1 95 329 ASP B N 1
ATOM 6095 C CA . ASP B 1 329 ? -19.5 26.859 30.859 1 95 329 ASP B CA 1
ATOM 6096 C C . ASP B 1 329 ? -20.141 26.859 32.25 1 95 329 ASP B C 1
ATOM 6098 O O . ASP B 1 329 ? -20.688 27.875 32.688 1 95 329 ASP B O 1
ATOM 6102 N N . ASN B 1 330 ? -20.156 25.719 32.875 1 94 330 ASN B N 1
ATOM 6103 C CA . ASN B 1 330 ? -20.703 25.625 34.219 1 94 330 ASN B CA 1
ATOM 6104 C C . ASN B 1 330 ? -19.984 26.578 35.188 1 94 330 ASN B C 1
ATOM 6106 O O . ASN B 1 330 ? -20.578 27.031 36.156 1 94 330 ASN B O 1
ATOM 6110 N N . ARG B 1 331 ? -18.859 26.891 34.844 1 92.12 331 ARG B N 1
ATOM 6111 C CA . ARG B 1 331 ? -18.062 27.719 35.719 1 92.12 331 ARG B CA 1
ATOM 6112 C C . ARG B 1 331 ? -18.062 29.172 35.281 1 92.12 331 ARG B C 1
ATOM 6114 O O . ARG B 1 331 ? -18.328 30.078 36.062 1 92.12 331 ARG B O 1
ATOM 6121 N N . VAL B 1 332 ? -17.844 29.406 34.062 1 92.25 332 VAL B N 1
ATOM 6122 C CA . VAL B 1 332 ? -17.703 30.766 33.562 1 92.25 332 VAL B CA 1
ATOM 6123 C C . VAL B 1 332 ? -19.094 31.344 33.281 1 92.25 332 VAL B C 1
ATOM 6125 O O . VAL B 1 332 ? -19.328 32.531 33.5 1 92.25 332 VAL B O 1
ATOM 6128 N N . GLY B 1 333 ? -19.984 30.516 32.781 1 88.69 333 GLY B N 1
ATOM 6129 C CA . GLY B 1 333 ? -21.328 30.938 32.438 1 88.69 333 GLY B CA 1
ATOM 6130 C C . GLY B 1 333 ? -22.156 31.344 33.625 1 88.69 333 GLY B C 1
ATOM 6131 O O . GLY B 1 333 ? -23.188 32 33.469 1 88.69 333 GLY B O 1
ATOM 6132 N N . ARG B 1 334 ? -21.719 30.984 34.75 1 87.75 334 ARG B N 1
ATOM 6133 C CA . ARG B 1 334 ? -22.422 31.391 35.969 1 87.75 334 ARG B CA 1
ATOM 6134 C C . ARG B 1 334 ? -22.172 32.875 36.281 1 87.75 334 ARG B C 1
ATOM 6136 O O . ARG B 1 334 ? -23 33.531 36.938 1 87.75 334 ARG B O 1
ATOM 6143 N N . VAL B 1 335 ? -21.125 33.375 35.75 1 87.38 335 VAL B N 1
ATOM 6144 C CA . VAL B 1 335 ? -20.688 34.719 36.125 1 87.38 335 VAL B CA 1
ATOM 6145 C C . VAL B 1 335 ? -20.859 35.656 34.938 1 87.38 335 VAL B C 1
ATOM 6147 O O . VAL B 1 335 ? -21.047 36.875 35.094 1 87.38 335 VAL B O 1
ATOM 6150 N N . HIS B 1 336 ? -20.734 35.094 33.75 1 91.62 336 HIS B N 1
ATOM 6151 C CA . HIS B 1 336 ? -20.766 35.906 32.562 1 91.62 336 HIS B CA 1
ATOM 6152 C C . HIS B 1 336 ? -21.875 35.438 31.609 1 91.62 336 HIS B C 1
ATOM 6154 O O . HIS B 1 336 ? -22.203 34.25 31.562 1 91.62 336 HIS B O 1
ATOM 6160 N N . VAL B 1 337 ? -22.359 36.406 30.828 1 91.69 337 VAL B N 1
ATOM 6161 C CA . VAL B 1 337 ? -23.422 36.125 29.875 1 91.69 337 VAL B CA 1
ATOM 6162 C C . VAL B 1 337 ? -22.828 35.562 28.594 1 91.69 337 VAL B C 1
ATOM 6164 O O . VAL B 1 337 ? -21.859 36.094 28.062 1 91.69 337 VAL B O 1
ATOM 6167 N N . ARG B 1 338 ? -23.438 34.5 28.141 1 93.75 338 ARG B N 1
ATOM 6168 C CA . ARG B 1 338 ? -22.984 33.844 26.922 1 93.75 338 ARG B CA 1
ATOM 6169 C C . ARG B 1 338 ? -23.156 34.75 25.719 1 93.75 338 ARG B C 1
ATOM 6171 O O . ARG B 1 338 ? -24.172 35.438 25.578 1 93.75 338 ARG B O 1
ATOM 6178 N N . ALA B 1 339 ? -22.156 34.812 24.891 1 94.12 339 ALA B N 1
ATOM 6179 C CA . ALA B 1 339 ? -22.188 35.625 23.672 1 94.12 339 ALA B CA 1
ATOM 6180 C C . ALA B 1 339 ? -22.422 34.781 22.438 1 94.12 339 ALA B C 1
ATOM 6182 O O . ALA B 1 339 ? -21.531 34.625 21.594 1 94.12 339 ALA B O 1
ATOM 6183 N N . SER B 1 340 ? -23.562 34.375 22.188 1 93 340 SER B N 1
ATOM 6184 C CA . SER B 1 340 ? -23.922 33.406 21.141 1 93 340 SER B CA 1
ATOM 6185 C C . SER B 1 340 ? -23.688 34 19.75 1 93 340 SER B C 1
ATOM 6187 O O . SER B 1 340 ? -23.312 33.281 18.828 1 93 340 SER B O 1
ATOM 6189 N N . GLU B 1 341 ? -23.922 35.25 19.578 1 92.06 341 GLU B N 1
ATOM 6190 C CA . GLU B 1 341 ? -23.734 35.875 18.281 1 92.06 341 GLU B CA 1
ATOM 6191 C C . GLU B 1 341 ? -22.25 35.875 17.875 1 92.06 341 GLU B C 1
ATOM 6193 O O . GLU B 1 341 ? -21.922 35.719 16.703 1 92.06 341 GLU B O 1
ATOM 6198 N N . ILE B 1 342 ? -21.406 36.031 18.875 1 92 342 ILE B N 1
ATOM 6199 C CA . ILE B 1 342 ? -19.969 36.031 18.625 1 92 342 ILE B CA 1
ATOM 6200 C C . ILE B 1 342 ? -19.516 34.625 18.234 1 92 342 ILE B C 1
ATOM 6202 O O . ILE B 1 342 ? -18.609 34.469 17.406 1 92 342 ILE B O 1
ATOM 6206 N N . GLU B 1 343 ? -20.125 33.656 18.859 1 94.81 343 GLU B N 1
ATOM 6207 C CA . GLU B 1 343 ? -19.797 32.281 18.531 1 94.81 343 GLU B CA 1
ATOM 6208 C C . GLU B 1 343 ? -20.078 31.969 17.047 1 94.81 343 GLU B C 1
ATOM 6210 O O . GLU B 1 343 ? -19.266 31.328 16.375 1 94.81 343 GLU B O 1
ATOM 6215 N N . LYS B 1 344 ? -21.141 32.438 16.5 1 92.62 344 LYS B N 1
ATOM 6216 C CA . LYS B 1 344 ? -21.484 32.25 15.102 1 92.62 344 LYS B CA 1
ATOM 6217 C C . LYS B 1 344 ? -20.5 33 14.195 1 92.62 344 LYS B C 1
ATOM 6219 O O . LYS B 1 344 ? -20.125 32.531 13.133 1 92.62 344 LYS B O 1
ATOM 6224 N N . LYS B 1 345 ? -20.109 34.156 14.633 1 89.38 345 LYS B N 1
ATOM 6225 C CA . LYS B 1 345 ? -19.25 35.031 13.836 1 89.38 345 LYS B CA 1
ATOM 6226 C C . LYS B 1 345 ? -17.828 34.5 13.789 1 89.38 345 LYS B C 1
ATOM 6228 O O . LYS B 1 345 ? -17.109 34.688 12.805 1 89.38 345 LYS B O 1
ATOM 6233 N N . THR B 1 346 ? -17.359 33.812 14.797 1 90.12 346 THR B N 1
ATOM 6234 C CA . THR B 1 346 ? -15.953 33.406 14.891 1 90.12 346 THR B CA 1
ATOM 6235 C C . THR B 1 346 ? -15.805 31.922 14.625 1 90.12 346 THR B C 1
ATOM 6237 O O . THR B 1 346 ? -14.719 31.453 14.266 1 90.12 346 THR B O 1
ATOM 6240 N N . GLY B 1 347 ? -16.875 31.141 14.828 1 91.25 347 GLY B N 1
ATOM 6241 C CA . GLY B 1 347 ? -16.797 29.703 14.75 1 91.25 347 GLY B CA 1
ATOM 6242 C C . GLY B 1 347 ? -16.203 29.062 15.992 1 91.25 347 GLY B C 1
ATOM 6243 O O . GLY B 1 347 ? -15.906 27.875 16 1 91.25 347 GLY B O 1
ATOM 6244 N N . LEU B 1 348 ? -16.031 29.906 17.016 1 94.19 348 LEU B N 1
ATOM 6245 C CA . LEU B 1 348 ? -15.461 29.453 18.281 1 94.19 348 LEU B CA 1
ATOM 6246 C C . LEU B 1 348 ? -16.484 29.562 19.406 1 94.19 348 LEU B C 1
ATOM 6248 O O . LEU B 1 348 ? -17.453 30.312 19.297 1 94.19 348 LEU B O 1
ATOM 6252 N N . GLY B 1 349 ? -16.328 28.781 20.391 1 94.06 349 GLY B N 1
ATOM 6253 C CA . GLY B 1 349 ? -17.219 28.828 21.547 1 94.06 349 GLY B CA 1
ATOM 6254 C C . GLY B 1 349 ? -16.844 27.844 22.641 1 94.06 349 GLY B C 1
ATOM 6255 O O . GLY B 1 349 ? -16.062 26.922 22.406 1 94.06 349 GLY B O 1
ATOM 6256 N N . PRO B 1 350 ? -17.359 28.125 23.797 1 95.62 350 PRO B N 1
ATOM 6257 C CA . PRO B 1 350 ? -18.281 29.188 24.188 1 95.62 350 PRO B CA 1
ATOM 6258 C C . PRO B 1 350 ? -17.609 30.562 24.297 1 95.62 350 PRO B C 1
ATOM 6260 O O . PRO B 1 350 ? -16.406 30.625 24.547 1 95.62 350 PRO B O 1
ATOM 6263 N N . CYS B 1 351 ? -18.359 31.5 24.016 1 95.38 351 CYS B N 1
ATOM 6264 C CA . CYS B 1 351 ? -17.922 32.875 24.172 1 95.38 351 CYS B CA 1
ATOM 6265 C C . CYS B 1 351 ? -18.781 33.594 25.203 1 95.38 351 CYS B C 1
ATOM 6267 O O . CYS B 1 351 ? -19.953 33.281 25.406 1 95.38 351 CYS B O 1
ATOM 6269 N N . TYR B 1 352 ? -18.203 34.656 25.906 1 95.38 352 TYR B N 1
ATOM 6270 C CA . TYR B 1 352 ? -18.875 35.375 26.969 1 95.38 352 TYR B CA 1
ATOM 6271 C C . TYR B 1 352 ? -18.609 36.875 26.891 1 95.38 352 TYR B C 1
ATOM 6273 O O . TYR B 1 352 ? -17.516 37.281 26.516 1 95.38 352 TYR B O 1
ATOM 6281 N N . TYR B 1 353 ? -19.578 37.656 27.203 1 92.94 353 TYR B N 1
ATOM 6282 C CA . TYR B 1 353 ? -19.344 39.062 27.453 1 92.94 353 TYR B CA 1
ATOM 6283 C C . TYR B 1 353 ? -18.672 39.281 28.797 1 92.94 353 TYR B C 1
ATOM 6285 O O . TYR B 1 353 ? -19.141 38.75 29.828 1 92.94 353 TYR B O 1
ATOM 6293 N N . LEU B 1 354 ? -17.469 39.938 28.719 1 90.38 354 LEU B N 1
ATOM 6294 C CA . LEU B 1 354 ? -16.656 40.062 29.938 1 90.38 354 LEU B CA 1
ATOM 6295 C C . LEU B 1 354 ? -16.828 41.438 30.562 1 90.38 354 LEU B C 1
ATOM 6297 O O . LEU B 1 354 ? -16.344 42.438 30.031 1 90.38 354 LEU B O 1
ATOM 6301 N N . ASP B 1 355 ? -17.719 41.719 31.469 1 77.19 355 ASP B N 1
ATOM 6302 C CA . ASP B 1 355 ? -17.922 43 32.156 1 77.19 355 ASP B CA 1
ATOM 6303 C C . ASP B 1 355 ? -16.891 43.156 33.281 1 77.19 355 ASP B C 1
ATOM 6305 O O . ASP B 1 355 ? -16.656 44.281 33.719 1 77.19 355 ASP B O 1
ATOM 6309 N N . ARG B 1 356 ? -16.359 42.156 33.75 1 72.25 356 ARG B N 1
ATOM 6310 C CA . ARG B 1 356 ? -15.336 42.156 34.781 1 72.25 356 ARG B CA 1
ATOM 6311 C C . ARG B 1 356 ? -14.172 41.25 34.438 1 72.25 356 ARG B C 1
ATOM 6313 O O . ARG B 1 356 ? -14.188 40.594 33.375 1 72.25 356 ARG B O 1
ATOM 6320 N N . VAL B 1 357 ? -13.227 41.406 35.25 1 65.56 357 VAL B N 1
ATOM 6321 C CA . VAL B 1 357 ? -12.07 40.531 35.062 1 65.56 357 VAL B CA 1
ATOM 6322 C C . VAL B 1 357 ? -12.516 39.062 35.125 1 65.56 357 VAL B C 1
ATOM 6324 O O . VAL B 1 357 ? -13.227 38.656 36.031 1 65.56 357 VAL B O 1
ATOM 6327 N N . SER B 1 358 ? -12.227 38.375 34.062 1 63.28 358 SER B N 1
ATOM 6328 C CA . SER B 1 358 ? -12.766 37.031 33.969 1 63.28 358 SER B CA 1
ATOM 6329 C C . SER B 1 358 ? -11.859 36.031 34.688 1 63.28 358 SER B C 1
ATOM 6331 O O . SER B 1 358 ? -10.648 36 34.469 1 63.28 358 SER B O 1
ATOM 6333 N N . GLU B 1 359 ? -12.352 35.469 35.812 1 80.75 359 GLU B N 1
ATOM 6334 C CA . GLU B 1 359 ? -11.688 34.281 36.344 1 80.75 359 GLU B CA 1
ATOM 6335 C C . GLU B 1 359 ? -12.133 33 35.625 1 80.75 359 GLU B C 1
ATOM 6337 O O . GLU B 1 359 ? -13.305 32.656 35.656 1 80.75 359 GLU B O 1
ATOM 6342 N N . VAL B 1 360 ? -11.273 32.531 34.719 1 92.25 360 VAL B N 1
ATOM 6343 C CA . VAL B 1 360 ? -11.586 31.297 34.031 1 92.25 360 VAL B CA 1
ATOM 6344 C C . VAL B 1 360 ? -10.852 30.125 34.688 1 92.25 360 VAL B C 1
ATOM 6346 O O . VAL B 1 360 ? -9.773 30.297 35.25 1 92.25 360 VAL B O 1
ATOM 6349 N N . PRO B 1 361 ? -11.531 28.969 34.656 1 95.75 361 PRO B N 1
ATOM 6350 C CA . PRO B 1 361 ? -10.883 27.812 35.281 1 95.75 361 PRO B CA 1
ATOM 6351 C C . PRO B 1 361 ? -9.625 27.375 34.562 1 95.75 361 PRO B C 1
ATOM 6353 O O . PRO B 1 361 ? -9.484 27.641 33.344 1 95.75 361 PRO B O 1
ATOM 6356 N N . THR B 1 362 ? -8.766 26.75 35.312 1 96.19 362 THR B N 1
ATOM 6357 C CA . THR B 1 362 ? -7.57 26.188 34.719 1 96.19 362 THR B CA 1
ATOM 6358 C C . THR B 1 362 ? -7.934 25 33.812 1 96.19 362 THR B C 1
ATOM 6360 O O . THR B 1 362 ? -8.828 24.219 34.125 1 96.19 362 THR B O 1
ATOM 6363 N N . VAL B 1 363 ? -7.242 24.891 32.719 1 97.44 363 VAL B N 1
ATOM 6364 C CA . VAL B 1 363 ? -7.398 23.766 31.812 1 97.44 363 VAL B CA 1
ATOM 6365 C C . VAL B 1 363 ? -6.074 23.016 31.672 1 97.44 363 VAL B C 1
ATOM 6367 O O . VAL B 1 363 ? -5.027 23.625 31.438 1 97.44 363 VAL B O 1
ATOM 6370 N N . SER B 1 364 ? -6.086 21.734 31.859 1 97.5 364 SER B N 1
ATOM 6371 C CA . SER B 1 364 ? -4.895 20.906 31.75 1 97.5 364 SER B CA 1
ATOM 6372 C C . SER B 1 364 ? -5.133 19.703 30.844 1 97.5 364 SER B C 1
ATOM 6374 O O . SER B 1 364 ? -6.203 19.094 30.875 1 97.5 364 SER B O 1
ATOM 6376 N N . PHE B 1 365 ? -4.184 19.422 30 1 98.06 365 PHE B N 1
ATOM 6377 C CA . PHE B 1 365 ? -4.188 18.219 29.188 1 98.06 365 PHE B CA 1
ATOM 6378 C C . PHE B 1 365 ? -3.424 17.094 29.891 1 98.06 365 PHE B C 1
ATOM 6380 O O . PHE B 1 365 ? -2.316 17.312 30.375 1 98.06 365 PHE B O 1
ATOM 6387 N N . HIS B 1 366 ? -4.02 15.961 29.953 1 98.06 366 HIS B N 1
ATOM 6388 C CA . HIS B 1 366 ? -3.377 14.781 30.531 1 98.06 366 HIS B CA 1
ATOM 6389 C C . HIS B 1 366 ? -3.062 13.75 29.453 1 98.06 366 HIS B C 1
ATOM 6391 O O . HIS B 1 366 ? -3.969 13.094 28.938 1 98.06 366 HIS B O 1
ATOM 6397 N N . PHE B 1 367 ? -1.808 13.555 29.203 1 98.19 367 PHE B N 1
ATOM 6398 C CA . PHE B 1 367 ? -1.379 12.602 28.188 1 98.19 367 PHE B CA 1
ATOM 6399 C C . PHE B 1 367 ? -1.092 11.242 28.797 1 98.19 367 PHE B C 1
ATOM 6401 O O . PHE B 1 367 ? -0.983 11.125 30.031 1 98.19 367 PHE B O 1
ATOM 6408 N N . VAL B 1 368 ? -1.053 10.234 27.922 1 96.38 368 VAL B N 1
ATOM 6409 C CA . VAL B 1 368 ? -0.733 8.891 28.391 1 96.38 368 VAL B CA 1
ATOM 6410 C C . VAL B 1 368 ? 0.69 8.859 28.938 1 96.38 368 VAL B C 1
ATOM 6412 O O . VAL B 1 368 ? 1.608 9.414 28.328 1 96.38 368 VAL B O 1
ATOM 6415 N N . GLY B 1 369 ? 0.915 8.227 29.953 1 86.81 369 GLY B N 1
ATOM 6416 C CA . GLY B 1 369 ? 2.193 8.148 30.641 1 86.81 369 GLY B CA 1
ATOM 6417 C C . GLY B 1 369 ? 2.123 8.602 32.094 1 86.81 369 GLY B C 1
ATOM 6418 O O . GLY B 1 369 ? 1.113 9.164 32.531 1 86.81 369 GLY B O 1
ATOM 6419 N N . ASN B 1 370 ? 3.211 8.336 32.812 1 77.38 370 ASN B N 1
ATOM 6420 C CA . ASN B 1 370 ? 3.23 8.711 34.219 1 77.38 370 ASN B CA 1
ATOM 6421 C C . ASN B 1 370 ? 3.533 10.188 34.406 1 77.38 370 ASN B C 1
ATOM 6423 O O . ASN B 1 370 ? 4.637 10.648 34.125 1 77.38 370 ASN B O 1
ATOM 6427 N N . GLY B 1 371 ? 2.508 10.914 34.875 1 78.12 371 GLY B N 1
ATOM 6428 C CA . GLY B 1 371 ? 2.672 12.328 35.219 1 78.12 371 GLY B CA 1
ATOM 6429 C C . GLY B 1 371 ? 2.805 13.203 33.969 1 78.12 371 GLY B C 1
ATOM 6430 O O . GLY B 1 371 ? 3.502 14.219 34 1 78.12 371 GLY B O 1
ATOM 6431 N N . SER B 1 372 ? 2.162 12.844 32.969 1 88.31 372 SER B N 1
ATOM 6432 C CA . SER B 1 372 ? 2.301 13.578 31.719 1 88.31 372 SER B CA 1
ATOM 6433 C C . SER B 1 372 ? 1.169 14.586 31.531 1 88.31 372 SER B C 1
ATOM 6435 O O . SER B 1 372 ? 0.387 14.484 30.594 1 88.31 372 SER B O 1
ATOM 6437 N N . SER B 1 373 ? 1.123 15.547 32.438 1 93.81 373 SER B N 1
ATOM 6438 C CA . SER B 1 373 ? 0.099 16.594 32.406 1 93.81 373 SER B CA 1
ATOM 6439 C C . SER B 1 373 ? 0.702 17.938 32.062 1 93.81 373 SER B C 1
ATOM 6441 O O . SER B 1 373 ? 1.796 18.281 32.531 1 93.81 373 SER B O 1
ATOM 6443 N N . VAL B 1 374 ? -0.019 18.656 31.297 1 95.25 374 VAL B N 1
ATOM 6444 C CA . VAL B 1 374 ? 0.395 20 30.875 1 95.25 374 VAL B CA 1
ATOM 6445 C C . VAL B 1 374 ? -0.692 21.016 31.234 1 95.25 374 VAL B C 1
ATOM 6447 O O . VAL B 1 374 ? -1.805 20.938 30.703 1 95.25 374 VAL B O 1
ATOM 6450 N N . VAL B 1 375 ? -0.388 21.906 32.094 1 95.69 375 VAL B N 1
ATOM 6451 C CA . VAL B 1 375 ? -1.314 22.969 32.438 1 95.69 375 VAL B CA 1
ATOM 6452 C C . VAL B 1 375 ? -1.191 24.109 31.438 1 95.69 375 VAL B C 1
ATOM 6454 O O . VAL B 1 375 ? -0.124 24.719 31.297 1 95.69 375 VAL B O 1
ATOM 6457 N N . LEU B 1 376 ? -2.25 24.453 30.797 1 96.25 376 LEU B N 1
ATOM 6458 C CA . LEU B 1 376 ? -2.213 25.5 29.781 1 96.25 376 LEU B CA 1
ATOM 6459 C C . LEU B 1 376 ? -2.316 26.875 30.406 1 96.25 376 LEU B C 1
ATOM 6461 O O . LEU B 1 376 ? -3.119 27.094 31.312 1 96.25 376 LEU B O 1
ATOM 6465 N N . PRO B 1 377 ? -1.484 27.766 29.891 1 92.75 377 PRO B N 1
ATOM 6466 C CA . PRO B 1 377 ? -1.792 29.156 30.234 1 92.75 377 PRO B CA 1
ATOM 6467 C C . PRO B 1 377 ? -3.158 29.609 29.719 1 92.75 377 PRO B C 1
ATOM 6469 O O . PRO B 1 377 ? -3.58 29.188 28.641 1 92.75 377 PRO B O 1
ATOM 6472 N N . THR B 1 378 ? -3.781 30.438 30.422 1 93.56 378 THR B N 1
ATOM 6473 C CA . THR B 1 378 ? -5.133 30.875 30.094 1 93.56 378 THR B CA 1
ATOM 6474 C C . THR B 1 378 ? -5.191 31.391 28.656 1 93.56 378 THR B C 1
ATOM 6476 O O . THR B 1 378 ? -6.141 31.094 27.922 1 93.56 378 THR B O 1
ATOM 6479 N N . ARG B 1 379 ? -4.227 32.094 28.234 1 90.81 379 ARG B N 1
ATOM 6480 C CA . ARG B 1 379 ? -4.211 32.688 26.906 1 90.81 379 ARG B CA 1
ATOM 6481 C C . ARG B 1 379 ? -4.168 31.625 25.812 1 90.81 379 ARG B C 1
ATOM 6483 O O . ARG B 1 379 ? -4.414 31.922 24.641 1 90.81 379 ARG B O 1
ATOM 6490 N N . ASN B 1 380 ? -3.869 30.406 26.172 1 94.5 380 ASN B N 1
ATOM 6491 C CA . ASN B 1 380 ? -3.779 29.328 25.188 1 94.5 380 ASN B CA 1
ATOM 6492 C C . ASN B 1 380 ? -5.133 28.672 24.953 1 94.5 380 ASN B C 1
ATOM 6494 O O . ASN B 1 380 ? -5.27 27.812 24.078 1 94.5 380 ASN B O 1
ATOM 6498 N N . TYR B 1 381 ? -6.137 29.031 25.781 1 95.44 381 TYR B N 1
ATOM 6499 C CA . TYR B 1 381 ? -7.418 28.375 25.562 1 95.44 381 TYR B CA 1
ATOM 6500 C C . TYR B 1 381 ? -8.57 29.359 25.719 1 95.44 381 TYR B C 1
ATOM 6502 O O . TYR B 1 381 ? -9.734 29 25.516 1 95.44 381 TYR B O 1
ATOM 6510 N N . PHE B 1 382 ? -8.266 30.5 26.062 1 94.25 382 PHE B N 1
ATOM 6511 C CA . PHE B 1 382 ? -9.266 31.547 26.203 1 94.25 382 PHE B CA 1
ATOM 6512 C C . PHE B 1 382 ? -8.734 32.875 25.656 1 94.25 382 PHE B C 1
ATOM 6514 O O . PHE B 1 382 ? -7.719 33.375 26.141 1 94.25 382 PHE B O 1
ATOM 6521 N N . TYR B 1 383 ? -9.383 33.469 24.688 1 92 383 TYR B N 1
ATOM 6522 C CA . TYR B 1 383 ? -8.922 34.688 24.031 1 92 383 TYR B CA 1
ATOM 6523 C C . TYR B 1 383 ? -9.906 35.812 24.234 1 92 383 TYR B C 1
ATOM 6525 O O . TYR B 1 383 ? -11.102 35.656 23.969 1 92 383 TYR B O 1
ATOM 6533 N N . GLU B 1 384 ? -9.391 36.875 24.672 1 89.88 384 GLU B N 1
ATOM 6534 C CA . GLU B 1 384 ? -10.211 38.031 24.922 1 89.88 384 GLU B CA 1
ATOM 6535 C C . GLU B 1 384 ? -9.984 39.094 23.844 1 89.88 384 GLU B C 1
ATOM 6537 O O . GLU B 1 384 ? -8.852 39.344 23.438 1 89.88 384 GLU B O 1
ATOM 6542 N N . PHE B 1 385 ? -11.062 39.656 23.344 1 85.62 385 PHE B N 1
ATOM 6543 C CA . PHE B 1 385 ? -10.977 40.719 22.328 1 85.62 385 PHE B CA 1
ATOM 6544 C C . PHE B 1 385 ? -12.188 41.625 22.406 1 85.62 385 PHE B C 1
ATOM 6546 O O . PHE B 1 385 ? -13.133 41.375 23.156 1 85.62 385 PHE B O 1
ATOM 6553 N N . LEU B 1 386 ? -12.164 42.719 21.766 1 83.44 386 LEU B N 1
ATOM 6554 C CA . LEU B 1 386 ? -13.242 43.688 21.766 1 83.44 386 LEU B CA 1
ATOM 6555 C C . LEU B 1 386 ? -14.18 43.469 20.578 1 83.44 386 LEU B C 1
ATOM 6557 O O . LEU B 1 386 ? -13.719 43.312 19.453 1 83.44 386 LEU B O 1
ATOM 6561 N N . ASP B 1 387 ? -15.453 43.188 21.016 1 78.5 387 ASP B N 1
ATOM 6562 C CA . ASP B 1 387 ? -16.5 43.094 19.984 1 78.5 387 ASP B CA 1
ATOM 6563 C C . ASP B 1 387 ? -17.031 44.469 19.609 1 78.5 387 ASP B C 1
ATOM 6565 O O . ASP B 1 387 ? -17.391 45.25 20.484 1 78.5 387 ASP B O 1
ATOM 6569 N N . GLY B 1 388 ? -17.156 45.062 18.406 1 64.19 388 GLY B N 1
ATOM 6570 C CA . GLY B 1 388 ? -17.781 46.312 18.047 1 64.19 388 GLY B CA 1
ATOM 6571 C C . GLY B 1 388 ? -16.906 47.188 17.156 1 64.19 388 GLY B C 1
ATOM 6572 O O . GLY B 1 388 ? -17.125 48.375 17.062 1 64.19 388 GLY B O 1
ATOM 6573 N N . SER B 1 389 ? -15.727 46.75 16.672 1 50.84 389 SER B N 1
ATOM 6574 C CA . SER B 1 389 ? -14.984 47.719 15.875 1 50.84 389 SER B CA 1
ATOM 6575 C C . SER B 1 389 ? -15.789 48.156 14.664 1 50.84 389 SER B C 1
ATOM 6577 O O . SER B 1 389 ? -15.273 48.844 13.789 1 50.84 389 SER B O 1
ATOM 6579 N N . ASP B 1 390 ? -16.938 47.594 14.422 1 48.12 390 ASP B N 1
ATOM 6580 C CA . ASP B 1 390 ? -17.578 48.125 13.219 1 48.12 390 ASP B CA 1
ATOM 6581 C C . ASP B 1 390 ? -18.141 49.531 13.461 1 48.12 390 ASP B C 1
ATOM 6583 O O . ASP B 1 390 ? -18.812 50.094 12.594 1 48.12 390 ASP B O 1
ATOM 6587 N N . GLY B 1 391 ? -17.875 50.312 14.398 1 50.19 391 GLY B N 1
ATOM 6588 C CA . GLY B 1 391 ? -18.219 51.719 14.578 1 50.19 391 GLY B CA 1
ATOM 6589 C C . GLY B 1 391 ? -19.594 51.906 15.203 1 50.19 391 GLY B C 1
ATOM 6590 O O . GLY B 1 391 ? -19.953 53.031 15.562 1 50.19 391 GLY B O 1
ATOM 6591 N N . VAL B 1 392 ? -20.609 51.281 14.953 1 49.03 392 VAL B N 1
ATOM 6592 C CA . VAL B 1 392 ? -21.953 51.719 15.336 1 49.03 392 VAL B CA 1
ATOM 6593 C C . VAL B 1 392 ? -22.203 51.406 16.812 1 49.03 392 VAL B C 1
ATOM 6595 O O . VAL B 1 392 ? -22.875 52.156 17.5 1 49.03 392 VAL B O 1
ATOM 6598 N N . ARG B 1 393 ? -21.875 50.219 17.266 1 53.22 393 ARG B N 1
ATOM 6599 C CA . ARG B 1 393 ? -22.375 49.844 18.594 1 53.22 393 ARG B CA 1
ATOM 6600 C C . ARG B 1 393 ? -21.25 49.812 19.609 1 53.22 393 ARG B C 1
ATOM 6602 O O . ARG B 1 393 ? -20.062 49.781 19.25 1 53.22 393 ARG B O 1
ATOM 6609 N N . ARG B 1 394 ? -21.547 49.969 20.922 1 58.06 394 ARG B N 1
ATOM 6610 C CA . ARG B 1 394 ? -20.719 49.938 22.125 1 58.06 394 ARG B CA 1
ATOM 6611 C C . ARG B 1 394 ? -19.75 48.781 22.109 1 58.06 394 ARG B C 1
ATOM 6613 O O . ARG B 1 394 ? -20.156 47.625 21.859 1 58.06 394 ARG B O 1
ATOM 6620 N N . THR B 1 395 ? -18.422 48.906 22.078 1 75.56 395 THR B N 1
ATOM 6621 C CA . THR B 1 395 ? -17.328 47.938 22.141 1 75.56 395 THR B CA 1
ATOM 6622 C C . THR B 1 395 ? -17.391 47.125 23.453 1 75.56 395 THR B C 1
ATOM 6624 O O . THR B 1 395 ? -17.453 47.719 24.531 1 75.56 395 THR B O 1
ATOM 6627 N N . ARG B 1 396 ? -17.828 45.938 23.375 1 84.25 396 ARG B N 1
ATOM 6628 C CA . ARG B 1 396 ? -17.844 45.062 24.547 1 84.25 396 ARG B CA 1
ATOM 6629 C C . ARG B 1 396 ? -16.688 44.062 24.5 1 84.25 396 ARG B C 1
ATOM 6631 O O . ARG B 1 396 ? -16.344 43.562 23.438 1 84.25 396 ARG B O 1
ATOM 6638 N N . LYS B 1 397 ? -16.203 43.875 25.656 1 90.12 397 LYS B N 1
ATOM 6639 C CA . LYS B 1 397 ? -15.148 42.875 25.766 1 90.12 397 LYS B CA 1
ATOM 6640 C C . LYS B 1 397 ? -15.734 41.469 25.766 1 90.12 397 LYS B C 1
ATOM 6642 O O . LYS B 1 397 ? -16.719 41.188 26.469 1 90.12 397 LYS B O 1
ATOM 6647 N N . VAL B 1 398 ? -15.234 40.625 24.922 1 91.94 398 VAL B N 1
ATOM 6648 C CA . VAL B 1 398 ? -15.703 39.25 24.797 1 91.94 398 VAL B CA 1
ATOM 6649 C C . VAL B 1 398 ? -14.523 38.312 24.969 1 91.94 398 VAL B C 1
ATOM 6651 O O . VAL B 1 398 ? -13.383 38.656 24.688 1 91.94 398 VAL B O 1
ATOM 6654 N N . GLY B 1 399 ? -14.789 37.156 25.609 1 93.19 399 GLY B N 1
ATOM 6655 C CA . GLY B 1 399 ? -13.836 36.062 25.719 1 93.19 399 GLY B CA 1
ATOM 6656 C C . GLY B 1 399 ? -14.359 34.781 25.156 1 93.19 399 GLY B C 1
ATOM 6657 O O . GLY B 1 399 ? -15.523 34.438 25.344 1 93.19 399 GLY B O 1
ATOM 6658 N N . CYS B 1 400 ? -13.57 34.031 24.359 1 94.44 400 CYS B N 1
ATOM 6659 C CA . CYS B 1 400 ? -13.992 32.781 23.75 1 94.44 400 CYS B CA 1
ATOM 6660 C C . CYS B 1 400 ? -13.016 31.672 24.062 1 94.44 400 CYS B C 1
ATOM 6662 O O . CYS B 1 400 ? -11.805 31.891 24.109 1 94.44 400 CYS B O 1
ATOM 6664 N N . MET B 1 401 ? -13.547 30.516 24.328 1 96.19 401 MET B N 1
ATOM 6665 C CA . MET B 1 401 ? -12.711 29.312 24.391 1 96.19 401 MET B CA 1
ATOM 6666 C C . MET B 1 401 ? -12.172 28.953 23.016 1 96.19 401 MET B C 1
ATOM 6668 O O . MET B 1 401 ? -12.914 28.969 22.031 1 96.19 401 MET B O 1
ATOM 6672 N N . MET B 1 402 ? -10.906 28.625 22.938 1 95.25 402 MET B N 1
ATOM 6673 C CA . MET B 1 402 ? -10.203 28.484 21.672 1 95.25 402 MET B CA 1
ATOM 6674 C C . MET B 1 402 ? -9.977 27 21.344 1 95.25 402 MET B C 1
ATOM 6676 O O . MET B 1 402 ? -8.883 26.609 20.953 1 95.25 402 MET B O 1
ATOM 6680 N N . LEU B 1 403 ? -10.891 26.125 21.625 1 97.19 403 LEU B N 1
ATOM 6681 C CA . LEU B 1 403 ? -10.945 24.719 21.219 1 97.19 403 LEU B CA 1
ATOM 6682 C C . LEU B 1 403 ? -12.07 24.5 20.219 1 97.19 403 LEU B C 1
ATOM 6684 O O . LEU B 1 403 ? -13.047 25.234 20.188 1 97.19 403 LEU B O 1
ATOM 6688 N N . MET B 1 404 ? -11.898 23.484 19.438 1 97.25 404 MET B N 1
ATOM 6689 C CA . MET B 1 404 ? -12.891 23.297 18.375 1 97.25 404 MET B CA 1
ATOM 6690 C C . MET B 1 404 ? -13.492 21.891 18.438 1 97.25 404 MET B C 1
ATOM 6692 O O . MET B 1 404 ? -12.867 20.969 18.953 1 97.25 404 MET B O 1
ATOM 6696 N N . ASN B 1 405 ? -14.656 21.828 17.891 1 96.75 405 ASN B N 1
ATOM 6697 C CA . ASN B 1 405 ? -15.406 20.578 17.75 1 96.75 405 ASN B CA 1
ATOM 6698 C C . ASN B 1 405 ? -15.141 19.938 16.391 1 96.75 405 ASN B C 1
ATOM 6700 O O . ASN B 1 405 ? -15.539 20.469 15.352 1 96.75 405 ASN B O 1
ATOM 6704 N N . GLY B 1 406 ? -14.57 18.766 16.453 1 94.12 406 GLY B N 1
ATOM 6705 C CA . GLY B 1 406 ? -14.188 18.094 15.227 1 94.12 406 GLY B CA 1
ATOM 6706 C C . GLY B 1 406 ? -15.305 17.25 14.641 1 94.12 406 GLY B C 1
ATOM 6707 O O . GLY B 1 406 ? -15.148 16.656 13.57 1 94.12 406 GLY B O 1
ATOM 6708 N N . GLY B 1 407 ? -16.391 17.172 15.258 1 92.5 407 GLY B N 1
ATOM 6709 C CA . GLY B 1 407 ? -17.5 16.391 14.742 1 92.5 407 GLY B CA 1
ATOM 6710 C C . GLY B 1 407 ? -17.641 15.031 15.414 1 92.5 407 GLY B C 1
ATOM 6711 O O . GLY B 1 407 ? -16.875 14.711 16.328 1 92.5 407 GLY B O 1
ATOM 6712 N N . ASP B 1 408 ? -18.516 14.219 14.859 1 91.19 408 ASP B N 1
ATOM 6713 C CA . ASP B 1 408 ? -18.875 12.93 15.445 1 91.19 408 ASP B CA 1
ATOM 6714 C C . ASP B 1 408 ? -17.75 11.922 15.289 1 91.19 408 ASP B C 1
ATOM 6716 O O . ASP B 1 408 ? -17.141 11.82 14.219 1 91.19 408 ASP B O 1
ATOM 6720 N N . GLU B 1 409 ? -17.562 11.172 16.359 1 87.94 409 GLU B N 1
ATOM 6721 C CA . GLU B 1 409 ? -16.469 10.203 16.406 1 87.94 409 GLU B CA 1
ATOM 6722 C C . GLU B 1 409 ? -16.594 9.164 15.297 1 87.94 409 GLU B C 1
ATOM 6724 O O . GLU B 1 409 ? -15.594 8.656 14.789 1 87.94 409 GLU B O 1
ATOM 6729 N N . THR B 1 410 ? -17.75 8.828 14.93 1 83.25 410 THR B N 1
ATOM 6730 C CA . THR B 1 410 ? -18 7.801 13.922 1 83.25 410 THR B CA 1
ATOM 6731 C C . THR B 1 410 ? -17.484 8.25 12.555 1 83.25 410 THR B C 1
ATOM 6733 O O . THR B 1 410 ? -17.219 7.422 11.68 1 83.25 410 THR B O 1
ATOM 6736 N N . GLU B 1 411 ? -17.359 9.547 12.406 1 82.38 411 GLU B N 1
ATOM 6737 C CA . GLU B 1 411 ? -16.922 10.102 11.133 1 82.38 411 GLU B CA 1
ATOM 6738 C C . GLU B 1 411 ? -15.414 10.273 11.094 1 82.38 411 GLU B C 1
ATOM 6740 O O . GLU B 1 411 ? -14.852 10.664 10.07 1 82.38 411 GLU B O 1
ATOM 6745 N N . LEU B 1 412 ? -14.812 9.945 12.195 1 85.12 412 LEU B N 1
ATOM 6746 C CA . LEU B 1 412 ? -13.383 10.219 12.297 1 85.12 412 LEU B CA 1
ATOM 6747 C C . LEU B 1 412 ? -12.57 8.953 12.039 1 85.12 412 LEU B C 1
ATOM 6749 O O . LEU B 1 412 ? -11.352 8.945 12.234 1 85.12 412 LEU B O 1
ATOM 6753 N N . SER B 1 413 ? -13.156 8.039 11.438 1 82.69 413 SER B N 1
ATOM 6754 C CA . SER B 1 413 ? -12.461 6.793 11.133 1 82.69 413 SER B CA 1
ATOM 6755 C C . SER B 1 413 ? -11.406 7 10.055 1 82.69 413 SER B C 1
ATOM 6757 O O . SER B 1 413 ? -11.617 7.762 9.109 1 82.69 413 SER B O 1
ATOM 6759 N N . GLY B 1 414 ? -10.227 6.379 10.258 1 86.06 414 GLY B N 1
ATOM 6760 C CA . GLY B 1 414 ? -9.172 6.426 9.258 1 86.06 414 GLY B CA 1
ATOM 6761 C C . GLY B 1 414 ? -8.195 7.562 9.469 1 86.06 414 GLY B C 1
ATOM 6762 O O . GLY B 1 414 ? -7.219 7.695 8.727 1 86.06 414 GLY B O 1
ATOM 6763 N N . GLY B 1 415 ? -8.43 8.344 10.469 1 90.25 415 GLY B N 1
ATOM 6764 C CA . GLY B 1 415 ? -7.555 9.469 10.766 1 90.25 415 GLY B CA 1
ATOM 6765 C C . GLY B 1 415 ? -7.395 9.727 12.25 1 90.25 415 GLY B C 1
ATOM 6766 O O . GLY B 1 415 ? -7.871 8.938 13.07 1 90.25 415 GLY B O 1
ATOM 6767 N N . PRO B 1 416 ? -6.738 10.789 12.539 1 93.31 416 PRO B N 1
ATOM 6768 C CA . PRO B 1 416 ? -6.527 11.117 13.945 1 93.31 416 PRO B CA 1
ATOM 6769 C C . PRO B 1 416 ? -7.832 11.445 14.672 1 93.31 416 PRO B C 1
ATOM 6771 O O . PRO B 1 416 ? -8.742 12.039 14.086 1 93.31 416 PRO B O 1
ATOM 6774 N N . GLY B 1 417 ? -7.863 11.055 15.93 1 96.06 417 GLY B N 1
ATOM 6775 C CA . GLY B 1 417 ? -9.031 11.375 16.734 1 96.06 417 GLY B CA 1
ATOM 6776 C C . GLY B 1 417 ? -9.109 12.844 17.109 1 96.06 417 GLY B C 1
ATOM 6777 O O . GLY B 1 417 ? -10.203 13.391 17.266 1 96.06 417 GLY B O 1
ATOM 6778 N N . ALA B 1 418 ? -7.961 13.422 17.281 1 97.88 418 ALA B N 1
ATOM 6779 C CA . ALA B 1 418 ? -7.863 14.836 17.656 1 97.88 418 ALA B CA 1
ATOM 6780 C C . ALA B 1 418 ? -6.566 15.453 17.156 1 97.88 418 ALA B C 1
ATOM 6782 O O . ALA B 1 418 ? -5.668 14.734 16.703 1 97.88 418 ALA B O 1
ATOM 6783 N N . THR B 1 419 ? -6.516 16.734 17.125 1 97.06 419 THR B N 1
ATOM 6784 C CA . THR B 1 419 ? -5.316 17.484 16.781 1 97.06 419 THR B CA 1
ATOM 6785 C C . THR B 1 419 ? -4.988 18.5 17.875 1 97.06 419 THR B C 1
ATOM 6787 O O . THR B 1 419 ? -5.875 19.203 18.375 1 97.06 419 THR B O 1
ATOM 6790 N N . LEU B 1 420 ? -3.781 18.469 18.312 1 97.88 420 LEU B N 1
ATOM 6791 C CA . LEU B 1 420 ? -3.271 19.531 19.172 1 97.88 420 LEU B CA 1
ATOM 6792 C C . LEU B 1 420 ? -2.668 20.656 18.328 1 97.88 420 LEU B C 1
ATOM 6794 O O . LEU B 1 420 ? -1.567 20.516 17.797 1 97.88 420 LEU B O 1
ATOM 6798 N N . GLY B 1 421 ? -3.32 21.75 18.25 1 95.38 421 GLY B N 1
ATOM 6799 C CA . GLY B 1 421 ? -2.939 22.859 17.391 1 95.38 421 GLY B CA 1
ATOM 6800 C C . GLY B 1 421 ? -1.859 23.734 18 1 95.38 421 GLY B C 1
ATOM 6801 O O . GLY B 1 421 ? -1.609 23.672 19.203 1 95.38 421 GLY B O 1
ATOM 6802 N N . ASN B 1 422 ? -1.284 24.531 17.156 1 93.19 422 ASN B N 1
ATOM 6803 C CA . ASN B 1 422 ? -0.125 25.297 17.578 1 93.19 422 ASN B CA 1
ATOM 6804 C C . ASN B 1 422 ? -0.522 26.422 18.547 1 93.19 422 ASN B C 1
ATOM 6806 O O . ASN B 1 422 ? 0.303 26.891 19.328 1 93.19 422 ASN B O 1
ATOM 6810 N N . TYR B 1 423 ? -1.801 26.812 18.562 1 92.94 423 TYR B N 1
ATOM 6811 C CA . TYR B 1 423 ? -2.26 27.812 19.516 1 92.94 423 TYR B CA 1
ATOM 6812 C C . TYR B 1 423 ? -2.109 27.328 20.953 1 92.94 423 TYR B C 1
ATOM 6814 O O . TYR B 1 423 ? -1.729 28.094 21.828 1 92.94 423 TYR B O 1
ATOM 6822 N N . GLN B 1 424 ? -2.393 26.094 21.172 1 95.44 424 GLN B N 1
ATOM 6823 C CA . GLN B 1 424 ? -2.299 25.516 22.5 1 95.44 424 GLN B CA 1
ATOM 6824 C C . GLN B 1 424 ? -0.857 25.156 22.844 1 95.44 424 GLN B C 1
ATOM 6826 O O . GLN B 1 424 ? -0.553 24.812 23.984 1 95.44 424 GLN B O 1
ATOM 6831 N N . GLN B 1 425 ? -0.009 25.312 21.891 1 94.69 425 GLN B N 1
ATOM 6832 C CA . GLN B 1 425 ? 1.393 24.969 22.109 1 94.69 425 GLN B CA 1
ATOM 6833 C C . GLN B 1 425 ? 2.217 26.203 22.453 1 94.69 425 GLN B C 1
ATOM 6835 O O . GLN B 1 425 ? 3.389 26.094 22.812 1 94.69 425 GLN B O 1
ATOM 6840 N N . GLN B 1 426 ? 1.622 27.328 22.391 1 91.94 426 GLN B N 1
ATOM 6841 C CA . GLN B 1 426 ? 2.344 28.578 22.641 1 91.94 426 GLN B CA 1
ATOM 6842 C C . GLN B 1 426 ? 2.863 28.625 24.078 1 91.94 426 GLN B C 1
ATOM 6844 O O . GLN B 1 426 ? 2.182 28.188 25 1 91.94 426 GLN B O 1
ATOM 6849 N N . GLY B 1 427 ? 4.051 29.156 24.188 1 91.25 427 GLY B N 1
ATOM 6850 C CA . GLY B 1 427 ? 4.613 29.312 25.516 1 91.25 427 GLY B CA 1
ATOM 6851 C C . GLY B 1 427 ? 5.203 28.031 26.062 1 91.25 427 GLY B C 1
ATOM 6852 O O . GLY B 1 427 ? 5.535 27.938 27.25 1 91.25 427 GLY B O 1
ATOM 6853 N N . PHE B 1 428 ? 5.234 27.062 25.266 1 94.44 428 PHE B N 1
ATOM 6854 C CA . PHE B 1 428 ? 5.891 25.797 25.594 1 94.44 428 PHE B CA 1
ATOM 6855 C C . PHE B 1 428 ? 7.012 25.5 24.609 1 94.44 428 PHE B C 1
ATOM 6857 O O . PHE B 1 428 ? 6.875 25.75 23.406 1 94.44 428 PHE B O 1
ATOM 6864 N N . GLU B 1 429 ? 8.031 25.078 25.141 1 95.69 429 GLU B N 1
ATOM 6865 C CA . GLU B 1 429 ? 8.953 24.375 24.25 1 95.69 429 GLU B CA 1
ATOM 6866 C C . GLU B 1 429 ? 8.477 22.938 23.984 1 95.69 429 GLU B C 1
ATOM 6868 O O . GLU B 1 429 ? 8.445 22.109 24.906 1 95.69 429 GLU B O 1
ATOM 6873 N N . VAL B 1 430 ? 8.07 22.719 22.828 1 97 430 VAL B N 1
ATOM 6874 C CA . VAL B 1 430 ? 7.637 21.391 22.406 1 97 430 VAL B CA 1
ATOM 6875 C C . VAL B 1 430 ? 8.805 20.641 21.766 1 97 430 VAL B C 1
ATOM 6877 O O . VAL B 1 430 ? 9.32 21.062 20.719 1 97 430 VAL B O 1
ATOM 6880 N N . VAL B 1 431 ? 9.164 19.578 22.375 1 96.88 431 VAL B N 1
ATOM 6881 C CA . VAL B 1 431 ? 10.336 18.844 21.922 1 96.88 431 VAL B CA 1
ATOM 6882 C C . VAL B 1 431 ? 9.898 17.531 21.281 1 96.88 431 VAL B C 1
ATOM 6884 O O . VAL B 1 431 ? 9.031 16.828 21.812 1 96.88 431 VAL B O 1
ATOM 6887 N N . TYR B 1 432 ? 10.398 17.25 20.125 1 97.69 432 TYR B N 1
ATOM 6888 C CA . TYR B 1 432 ? 10.25 15.977 19.438 1 97.69 432 TYR B CA 1
ATOM 6889 C C . TYR B 1 432 ? 11.531 15.156 19.547 1 97.69 432 TYR B C 1
ATOM 6891 O O . TYR B 1 432 ? 12.508 15.422 18.844 1 97.69 432 TYR B O 1
ATOM 6899 N N . ASP B 1 433 ? 11.508 14.242 20.453 1 96.56 433 ASP B N 1
ATOM 6900 C CA . ASP B 1 433 ? 12.625 13.32 20.641 1 96.56 433 ASP B CA 1
ATOM 6901 C C . ASP B 1 433 ? 12.445 12.07 19.781 1 96.56 433 ASP B C 1
ATOM 6903 O O . ASP B 1 433 ? 11.844 11.086 20.234 1 96.56 433 ASP B O 1
ATOM 6907 N N . LEU B 1 434 ? 13.008 12.062 18.641 1 96.44 434 LEU B N 1
ATOM 6908 C CA . LEU B 1 434 ? 12.766 11.016 17.656 1 96.44 434 LEU B CA 1
ATOM 6909 C C . LEU B 1 434 ? 13.516 9.742 18.016 1 96.44 434 LEU B C 1
ATOM 6911 O O . LEU B 1 434 ? 13.055 8.633 17.719 1 96.44 434 LEU B O 1
ATOM 6915 N N . GLU B 1 435 ? 14.594 9.859 18.641 1 94.12 435 GLU B N 1
ATOM 6916 C CA . GLU B 1 435 ? 15.359 8.703 19.094 1 94.12 435 GLU B CA 1
ATOM 6917 C C . GLU B 1 435 ? 14.594 7.906 20.141 1 94.12 435 GLU B C 1
ATOM 6919 O O . GLU B 1 435 ? 14.516 6.676 20.062 1 94.12 435 GLU B O 1
ATOM 6924 N N . LYS B 1 436 ? 14.062 8.609 21.078 1 95.25 436 LYS B N 1
ATOM 6925 C CA . LYS B 1 436 ? 13.359 7.949 22.172 1 95.25 436 LYS B CA 1
ATOM 6926 C C . LYS B 1 436 ? 11.867 7.848 21.875 1 95.25 436 LYS B C 1
ATOM 6928 O O . LYS B 1 436 ? 11.102 7.355 22.703 1 95.25 436 LYS B O 1
ATOM 6933 N N . GLN B 1 437 ? 11.422 8.391 20.812 1 95.94 437 GLN B N 1
ATOM 6934 C CA . GLN B 1 437 ? 10.047 8.32 20.328 1 95.94 437 GLN B CA 1
ATOM 6935 C C . GLN B 1 437 ? 9.078 8.906 21.359 1 95.94 437 GLN B C 1
ATOM 6937 O O . GLN B 1 437 ? 8.125 8.242 21.766 1 95.94 437 GLN B O 1
ATOM 6942 N N . ARG B 1 438 ? 9.336 10.125 21.703 1 97 438 ARG B N 1
ATOM 6943 C CA . ARG B 1 438 ? 8.484 10.812 22.656 1 97 438 ARG B CA 1
ATOM 6944 C C . ARG B 1 438 ? 8.391 12.305 22.344 1 97 438 ARG B C 1
ATOM 6946 O O . ARG B 1 438 ? 9.25 12.844 21.641 1 97 438 ARG B O 1
ATOM 6953 N N . VAL B 1 439 ? 7.363 12.938 22.781 1 97.5 439 VAL B N 1
ATOM 6954 C CA . VAL B 1 439 ? 7.164 14.383 22.703 1 97.5 439 VAL B CA 1
ATOM 6955 C C . VAL B 1 439 ? 7.219 14.984 24.094 1 97.5 439 VAL B C 1
ATOM 6957 O O . VAL B 1 439 ? 6.695 14.406 25.047 1 97.5 439 VAL B O 1
ATOM 6960 N N . GLY B 1 440 ? 7.855 16.078 24.25 1 96.62 440 GLY B N 1
ATOM 6961 C CA . GLY B 1 440 ? 7.984 16.766 25.531 1 96.62 440 GLY B CA 1
ATOM 6962 C C . GLY B 1 440 ? 7.434 18.188 25.5 1 96.62 440 GLY B C 1
ATOM 6963 O O . GLY B 1 440 ? 7.508 18.859 24.469 1 96.62 440 GLY B O 1
ATOM 6964 N N . PHE B 1 441 ? 6.969 18.594 26.625 1 96.31 441 PHE B N 1
ATOM 6965 C CA . PHE B 1 441 ? 6.449 19.953 26.797 1 96.31 441 PHE B CA 1
ATOM 6966 C C . PHE B 1 441 ? 7.074 20.609 28.016 1 96.31 441 PHE B C 1
ATOM 6968 O O . PHE B 1 441 ? 7.129 20.016 29.094 1 96.31 441 PHE B O 1
ATOM 6975 N N . ALA B 1 442 ? 7.523 21.766 27.875 1 94.5 442 ALA B N 1
ATOM 6976 C CA . ALA B 1 442 ? 8.031 22.562 28.984 1 94.5 442 ALA B CA 1
ATOM 6977 C C . ALA B 1 442 ? 7.578 24.016 28.859 1 94.5 442 ALA B C 1
ATOM 6979 O O . ALA B 1 442 ? 7.75 24.641 27.812 1 94.5 442 ALA B O 1
ATOM 6980 N N . ARG B 1 443 ? 7.055 24.484 29.906 1 92.44 443 ARG B N 1
ATOM 6981 C CA . ARG B 1 443 ? 6.672 25.891 29.906 1 92.44 443 ARG B CA 1
ATOM 6982 C C . ARG B 1 443 ? 7.902 26.797 29.828 1 92.44 443 ARG B C 1
ATOM 6984 O O . ARG B 1 443 ? 8.875 26.578 30.547 1 92.44 443 ARG B O 1
ATOM 6991 N N . ARG B 1 444 ? 7.824 27.719 28.859 1 91.06 444 ARG B N 1
ATOM 6992 C CA . ARG B 1 444 ? 8.945 28.625 28.625 1 91.06 444 ARG B CA 1
ATOM 6993 C C . ARG B 1 444 ? 8.461 30.016 28.25 1 91.06 444 ARG B C 1
ATOM 6995 O O . ARG B 1 444 ? 7.348 30.172 27.734 1 91.06 444 ARG B O 1
ATOM 7002 N N . HIS B 1 445 ? 9.273 30.984 28.625 1 89.19 445 HIS B N 1
ATOM 7003 C CA . HIS B 1 445 ? 9.172 32.25 27.938 1 89.19 445 HIS B CA 1
ATOM 7004 C C . HIS B 1 445 ? 9.93 32.25 26.609 1 89.19 445 HIS B C 1
ATOM 7006 O O . HIS B 1 445 ? 11.141 32.438 26.578 1 89.19 445 HIS B O 1
ATOM 7012 N N . CYS B 1 446 ? 9.242 32.062 25.578 1 89.56 446 CYS B N 1
ATOM 7013 C CA . CYS B 1 446 ? 9.828 31.688 24.297 1 89.56 446 CYS B CA 1
ATOM 7014 C C . CYS B 1 446 ? 10.68 32.812 23.734 1 89.56 446 CYS B C 1
ATOM 7016 O O . CYS B 1 446 ? 11.719 32.594 23.125 1 89.56 446 CYS B O 1
ATOM 7018 N N . ALA B 1 447 ? 10.211 34.062 23.906 1 85.19 447 ALA B N 1
ATOM 7019 C CA . ALA B 1 447 ? 11.008 35.188 23.453 1 85.19 447 ALA B CA 1
ATOM 7020 C C . ALA B 1 447 ? 12.352 35.25 24.172 1 85.19 447 ALA B C 1
ATOM 7022 O O . ALA B 1 447 ? 13.391 35.5 23.547 1 85.19 447 ALA B O 1
ATOM 7023 N N . SER B 1 448 ? 12.312 34.969 25.453 1 86.69 448 SER B N 1
ATOM 7024 C CA . SER B 1 448 ? 13.539 35 26.25 1 86.69 448 SER B CA 1
ATOM 7025 C C . SER B 1 448 ? 14.438 33.812 25.891 1 86.69 448 SER B C 1
ATOM 7027 O O . SER B 1 448 ? 15.664 33.906 25.953 1 86.69 448 SER B O 1
ATOM 7029 N N . LEU B 1 449 ? 13.789 32.75 25.625 1 88.06 449 LEU B N 1
ATOM 7030 C CA . LEU B 1 449 ? 14.562 31.594 25.219 1 88.06 449 LEU B CA 1
ATOM 7031 C C . LEU B 1 449 ? 15.375 31.875 23.969 1 88.06 449 LEU B C 1
ATOM 7033 O O . LEU B 1 449 ? 16.531 31.469 23.859 1 88.06 449 LEU B O 1
ATOM 7037 N N . TRP B 1 450 ? 14.828 32.562 23.016 1 86.5 450 TRP B N 1
ATOM 7038 C CA . TRP B 1 450 ? 15.531 32.969 21.797 1 86.5 450 TRP B CA 1
ATOM 7039 C C . TRP B 1 450 ? 16.781 33.75 22.141 1 86.5 450 TRP B C 1
ATOM 7041 O O . TRP B 1 450 ? 17.875 33.469 21.641 1 86.5 450 TRP B O 1
ATOM 7051 N N . ASP B 1 451 ? 16.625 34.688 23.031 1 85.75 451 ASP B N 1
ATOM 7052 C CA . ASP B 1 451 ? 17.719 35.594 23.406 1 85.75 451 ASP B CA 1
ATOM 7053 C C . ASP B 1 451 ? 18.797 34.812 24.172 1 85.75 451 ASP B C 1
ATOM 7055 O O . ASP B 1 451 ? 20 35.031 23.953 1 85.75 451 ASP B O 1
ATOM 7059 N N . SER B 1 452 ? 18.344 34 25.016 1 84.56 452 SER B N 1
ATOM 7060 C CA . SER B 1 452 ? 19.281 33.25 25.859 1 84.56 452 SER B CA 1
ATOM 7061 C C . SER B 1 452 ? 20.156 32.312 25.016 1 84.56 452 SER B C 1
ATOM 7063 O O . SER B 1 452 ? 21.359 32.25 25.234 1 84.56 452 SER B O 1
ATOM 7065 N N . ILE B 1 453 ? 19.562 31.656 24.094 1 85.06 453 ILE B N 1
ATOM 7066 C CA . ILE B 1 453 ? 20.312 30.703 23.281 1 85.06 453 ILE B CA 1
ATOM 7067 C C . ILE B 1 453 ? 21.172 31.438 22.266 1 85.06 453 ILE B C 1
ATOM 7069 O O . ILE B 1 453 ? 22.312 31.047 22 1 85.06 453 ILE B O 1
ATOM 7073 N N . ASN B 1 454 ? 20.594 32.531 21.75 1 79.56 454 ASN B N 1
ATOM 7074 C CA . ASN B 1 454 ? 21.312 33.281 20.734 1 79.56 454 ASN B CA 1
ATOM 7075 C C . ASN B 1 454 ? 22.531 34 21.344 1 79.56 454 ASN B C 1
ATOM 7077 O O . ASN B 1 454 ? 23.531 34.219 20.641 1 79.56 454 ASN B O 1
ATOM 7081 N N . HIS B 1 455 ? 22.453 34.406 22.531 1 73.5 455 HIS B N 1
ATOM 7082 C CA . HIS B 1 455 ? 23.578 35.031 23.219 1 73.5 455 HIS B CA 1
ATOM 7083 C C . HIS B 1 455 ? 24.703 34.031 23.469 1 73.5 455 HIS B C 1
ATOM 7085 O O . HIS B 1 455 ? 25.891 34.406 23.406 1 73.5 455 HIS B O 1
ATOM 7091 N N . VAL B 1 456 ? 24.344 32.844 23.766 1 62.91 456 VAL B N 1
ATOM 7092 C CA . VAL B 1 456 ? 25.359 31.82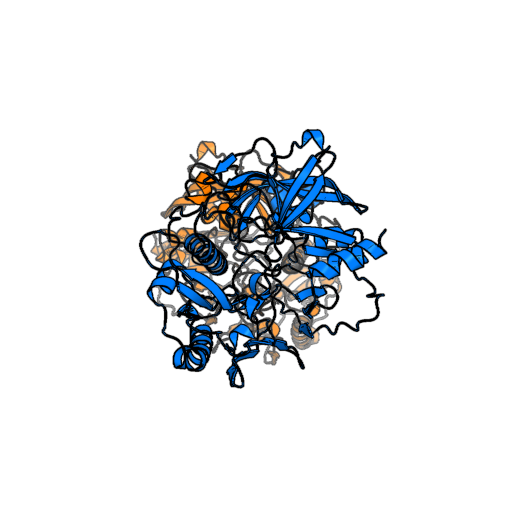8 24.031 1 62.91 456 VAL B CA 1
ATOM 7093 C C . VAL B 1 456 ? 26.062 31.453 22.719 1 62.91 456 VAL B C 1
ATOM 7095 O O . VAL B 1 456 ? 27.25 31.109 22.734 1 62.91 456 VAL B O 1
ATOM 7098 N N . LYS B 1 457 ? 25.422 31.516 21.656 1 62.25 457 LYS B N 1
ATOM 7099 C CA . LYS B 1 457 ? 26 31.156 20.359 1 62.25 457 LYS B CA 1
ATOM 7100 C C . LYS B 1 457 ? 26.984 32.219 19.891 1 62.25 457 LYS B C 1
ATOM 7102 O O . LYS B 1 457 ? 27.938 31.906 19.188 1 62.25 457 LYS B O 1
ATOM 7107 N N . ASN B 1 458 ? 26.75 33.531 20.234 1 46.53 458 ASN B N 1
ATOM 7108 C CA . ASN B 1 458 ? 27.641 34.656 19.859 1 46.53 458 ASN B CA 1
ATOM 7109 C C . ASN B 1 458 ? 28.719 34.875 20.922 1 46.53 458 ASN B C 1
ATOM 7111 O O . ASN B 1 458 ? 29.781 35.406 20.609 1 46.53 458 ASN B O 1
#

Solvent-accessible surface area (backbone atoms only — not comparable to full-atom values): 46321 Å² total; per-residue (Å²): 103,46,82,43,63,27,41,75,48,64,66,42,81,78,50,92,42,64,49,56,47,42,24,52,36,42,51,48,31,50,48,34,57,51,50,53,27,40,73,78,62,53,79,73,75,73,74,74,75,83,46,65,66,68,67,45,79,37,37,31,38,70,37,28,46,61,86,42,70,44,46,22,35,45,20,30,67,35,29,49,27,33,35,38,16,59,70,66,45,58,45,58,37,78,90,46,79,60,89,26,72,54,40,55,55,80,75,37,69,48,38,74,37,25,11,64,34,69,66,39,16,54,61,53,78,61,43,56,34,60,41,44,24,32,52,47,65,42,55,66,72,33,52,77,69,69,60,35,70,88,35,50,34,57,43,31,42,48,77,56,64,68,33,34,35,40,24,36,53,32,27,28,48,34,40,44,93,89,43,72,40,76,69,40,58,34,32,40,22,39,37,25,33,33,50,56,32,37,32,38,5,49,12,65,30,76,46,4,52,37,42,51,41,24,74,81,36,48,69,42,23,39,22,34,30,36,16,37,51,72,80,67,87,45,72,84,61,83,71,71,49,14,33,32,34,29,21,66,75,79,77,73,87,70,75,84,78,70,63,33,50,30,55,50,47,78,31,81,67,49,61,33,47,49,24,28,24,33,49,26,41,27,51,54,91,47,71,44,72,43,59,72,52,26,50,40,51,46,89,68,20,24,21,9,28,31,54,22,48,62,33,37,48,27,28,27,30,31,73,56,33,49,54,53,48,49,57,47,40,65,58,40,50,74,78,28,54,74,30,66,71,55,20,70,57,19,68,34,43,65,24,27,44,46,91,56,87,78,78,68,72,52,42,30,44,29,32,41,58,88,77,18,56,46,75,52,59,64,76,39,42,39,48,74,48,72,46,37,86,80,71,84,52,82,70,39,43,31,35,28,29,52,47,38,71,65,39,59,65,86,70,32,51,54,10,54,42,24,37,43,11,35,49,62,41,36,36,20,37,41,32,42,34,60,78,78,39,28,40,28,41,24,84,42,62,22,57,56,49,35,51,55,55,53,56,69,76,106,103,46,81,43,63,27,41,75,48,64,70,43,83,81,50,92,41,65,49,55,47,41,24,53,37,42,52,44,29,50,48,33,57,50,50,52,26,40,73,80,61,58,75,72,76,80,71,77,69,75,70,60,65,63,71,44,79,35,37,30,39,70,39,28,44,58,86,42,71,41,46,22,36,44,21,29,66,36,29,49,25,34,36,38,17,60,70,66,44,57,44,65,38,79,91,50,78,58,89,27,70,53,40,54,53,81,75,38,68,48,40,76,35,25,11,65,35,69,66,38,16,53,61,53,78,60,44,56,36,58,40,42,24,32,51,47,65,42,54,66,73,32,52,70,70,69,59,37,70,87,35,50,34,58,41,31,42,47,75,56,64,69,33,36,34,39,26,34,53,32,26,26,49,35,38,43,94,90,44,73,40,76,70,42,59,34,32,41,22,37,38,26,34,40,50,56,32,36,33,38,5,49,12,64,30,76,47,3,51,38,42,49,41,23,74,80,36,49,71,44,21,39,22,34,32,36,18,38,53,72,79,67,87,47,71,84,61,84,72,70,48,15,33,33,33,27,22,65,75,78,78,72,87,70,72,84,77,70,64,33,51,31,53,49,46,77,32,82,67,48,62,32,47,51,23,30,23,33,48,25,40,26,51,53,89,47,70,45,73,44,56,71,51,26,49,40,52,45,89,67,18,24,20,10,28,31,53,22,49,63,32,39,48,27,28,29,31,29,72,55,34,48,52,53,48,50,56,48,40,65,59,38,50,74,78,27,52,73,29,64,71,56,20,69,55,18,68,37,44,66,24,26,43,45,91,56,88,79,79,69,72,52,40,29,46,29,31,40,60,87,78,19,58,46,76,51,58,63,77,38,42,40,48,73,49,71,46,39,85,81,71,81,55,82,69,38,41,32,34,28,30,52,49,37,70,65,38,58,66,85,69,31,50,54,10,55,42,26,38,43,11,36,49,61,40,39,37,19,36,41,31,44,34,58,78,78,40,30,39,30,41,24,84,42,61,21,56,55,48,34,52,56,53,51,57,71,75,105

InterPro domains:
  IPR001969 Aspartic peptidase, active site [PS00141] (305-316)
  IPR021109 Aspartic peptidase domain superfamily [G3DSA:2.40.70.10] (35-237)
  IPR021109 Aspartic peptidase domain superfamily [G3DSA:2.40.70.10] (250-452)
  IPR021109 Aspartic peptidase domain superfamily [SSF50630] (54-451)
  IPR032799 Xylanase inhibitor, C-terminal [PF14541] (274-442)
  IPR032861 Xylanase inhibitor, N-terminal [PF14543] (59-232)
  IPR033121 Peptidase family A1 domain [PS51767] (59-442)
  IPR034161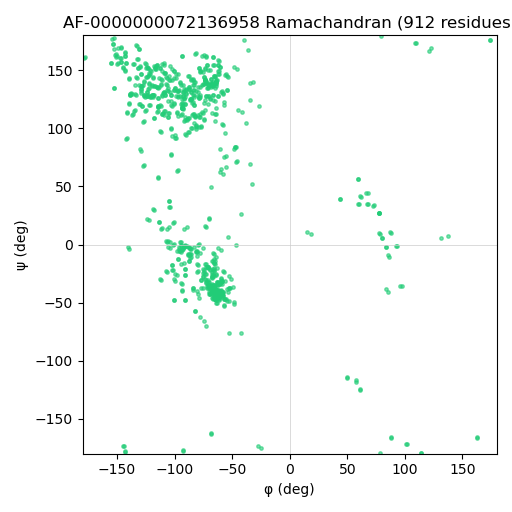 Pepsin-like domain, plant [cd05476] (59-446)
  IPR051708 Plant Aspartic Proteinase A1 [PTHR47967] (4-448)

Nearest PDB structures (foldseek):
  3vla-assembly1_A  TM=7.311E-01  e=6.251E-21  Daucus carota
  3vlb-assembly2_C  TM=7.463E-01  e=7.922E-21  Daucus carota
  3cms-assembly1_A  TM=7.471E-01  e=1.089E-17  Bos taurus
  2rmp-assembly1_A  TM=6.769E-01  e=3.161E-17  Rhizomucor miehei
  8dsr-assembly2_B  TM=6.695E-01  e=9.179E-17  Plasmodium falciparum 3D7